Protein AF-A0A7S4WDA3-F1 (afdb_monomer)

pLDDT: mean 70.44, std 20.14, range [28.95, 97.75]

Secondary structure (DSSP, 8-state):
---------------PPP------------------------HHHHHHHSHHIIIIIHHHHHHHHHHHHHHHH------HHHHHS-TTSHHHHHHHHHHHHH-S--SPEEEEEEEEE-STTT--S-SHHHHHHHHHHHHHHHT-EEEETTEEEEHHHHB-----S-TT-TTTSPPPEE-GGGGBGGGGGGS-HHHHHHHIIIIIIIIIIHHHHHHHHHIIIIISTT-TTTTSS-TTTGGGTTTTHHHHHHHH-HHHHHHTT--GGG--STTHHHHHHHHHHSTTHHHHHHHHHHHHHHHHHHHHHHHHHHHHHHHHHHHT-TTSTTHHHHHHHHHHHHHHHHH--HHHHHHHHHHHHHHHHHHHHHHHHHHHHHHHHHHHHHHHHHHHTTT-GGGS--S---HHHHHHHHHHHHTSPP-TT--S------B-TTS-BSSSSSS-S---S----S-SHHHHS-TT-----------TTTTSTT--S----TT----TT-TTS-TT-------HHHHHHHHTT-EE------PPPP---SS-HHHHHHHHHHHHHHS-SS---TTTS-SSTT--EEHHHHHHHHHHHHHTSHHHH---BTTTBTT-------TTS----PPBP-TT--HHHHHHHHTSPEEEEETTEEEEEE-GGGTEEEEESPTTT-BTTB---EEEEEEEEEEE--HHHHHHHHTSTTSTT---TT--HHHHHHHHHHHHHHHHHHHTTTTT-TTS-SEEEEEE--SS---TTSHHHHHTTT-

Nearest PDB structures (foldseek):
  6rtx-assembly1_A  TM=8.604E-01  e=1.021E-03  Homo sapiens
  6rmg-assembly1_A  TM=7.338E-01  e=9.399E-03  Homo sapiens
  7k65-assembly1_A  TM=3.803E-01  e=6.609E-04  Mus musculus
  7v6y-assembly1_A  TM=3.375E-01  e=2.951E-03  Mus musculus
  7v6z-assembly1_A  TM=3.239E-01  e=3.757E-03  Mus musculus

Sequence (763 aa):
MATKDKDEAVDELDISPEEVQVEHAEKGVALRNVQEGEPSPGLFGFMASHPVPFLFIIPIILIVLTALGWSREDKIEDQVSNIWIPERSAFSMDKEYIRSVEGDETGPSTIVAMAVSREEEGGNLFTAESLDEIADRMMEVDQIAVTYKGNTFTMKDVCARSDAGQSGTTYEYPCVRLTPMDLFEETRWSFDESDRLTWYNDLIHPILARPRIARFGILKNFCTSGGANANDLPDILKSFKGSCDHDLLLRTNGTYALENGKPADYANPTSLLSDIGDFENNYPCKICVDNMYDGLMAKMTKGTVGMFQLLMFELNKIASDPAHANEQDAQMMLPQVQKAFAMVKQASVEEFWTYFVTRSLYAELGAVDYMNGYALLMASLLPACLAIFGGDASQCPPATVTLQEARDALLRHADHSFSAVNTGGSPFPLWLEDATGMFFGSEPVGGSGIDMNGFVHPLFGRLNSPLMSSRYFDLEKAGTAEWAPLYGAPNSTFNPFDLTQDPSWPLVQFDPIYVWFMASVTEVSASCNNGKVGGTITGNTELDQKTGAVAATRMSPEWCTQYNEPTGTDEIRTQTHFAKMWYDLLIDSEPFLGINQGEDDPYSFTTGQGCDYELTGSRYSYTGQSTDDILYSASRDLYYIDEGVSIGALDTSLLIGDVEPPNGEYNFDNPLKRVGAIQNLYFLNIPSKIVDRVKNCNRPGGPIEDLTEEDAKEILRQFKLKFEDDWSRDWDDEDSGNVQFVAFADGTFVSHSNSFRLLHSCY

Structure (mmCIF, N/CA/C/O backbone):
data_AF-A0A7S4WDA3-F1
#
_entry.id   AF-A0A7S4WDA3-F1
#
loop_
_atom_site.group_PDB
_atom_site.id
_atom_site.type_symbol
_atom_site.label_atom_id
_atom_site.label_alt_id
_atom_site.label_comp_id
_atom_site.label_asym_id
_atom_site.label_entity_id
_atom_site.label_seq_id
_atom_site.pdbx_PDB_ins_code
_atom_site.Cartn_x
_atom_site.Cartn_y
_atom_site.Cartn_z
_atom_site.occupancy
_atom_site.B_iso_or_equiv
_atom_site.auth_seq_id
_atom_site.auth_comp_id
_atom_site.auth_asym_id
_atom_site.auth_atom_id
_atom_site.pdbx_PDB_model_num
ATOM 1 N N . MET A 1 1 ? 18.732 -37.172 43.651 1.00 32.72 1 MET A N 1
ATOM 2 C CA . MET A 1 1 ? 20.002 -37.875 43.375 1.00 32.72 1 MET A CA 1
ATOM 3 C C . MET A 1 1 ? 20.474 -37.387 42.012 1.00 32.72 1 MET A C 1
ATOM 5 O O . MET A 1 1 ? 19.729 -37.565 41.063 1.00 32.72 1 MET A O 1
ATOM 9 N N . ALA A 1 2 ? 21.643 -36.738 41.982 1.00 31.16 2 ALA A N 1
ATOM 10 C CA . ALA A 1 2 ? 22.448 -36.327 40.818 1.00 31.16 2 ALA A CA 1
ATOM 11 C C . ALA A 1 2 ? 21.931 -35.203 39.883 1.00 31.16 2 ALA A C 1
ATOM 13 O O . ALA A 1 2 ? 21.333 -35.438 38.841 1.00 31.16 2 ALA A O 1
ATOM 14 N N . THR A 1 3 ? 22.268 -33.983 40.308 1.00 43.00 3 THR A N 1
ATOM 15 C CA . THR A 1 3 ? 22.820 -32.823 39.572 1.00 43.00 3 THR A CA 1
ATOM 16 C C . THR A 1 3 ? 23.406 -33.054 38.171 1.00 43.00 3 THR A C 1
ATOM 18 O O . THR A 1 3 ? 24.169 -34.007 37.983 1.00 43.00 3 THR A O 1
ATOM 21 N N . LYS A 1 4 ? 23.256 -32.060 37.278 1.00 35.22 4 LYS A N 1
ATOM 22 C CA . LYS A 1 4 ? 24.403 -31.547 36.510 1.00 35.22 4 LYS A CA 1
ATOM 23 C C . LYS A 1 4 ? 24.204 -30.112 36.007 1.00 35.22 4 LYS A C 1
ATOM 25 O O . LYS A 1 4 ? 23.226 -29.816 35.332 1.00 35.22 4 LYS A O 1
ATOM 30 N N . ASP A 1 5 ? 25.186 -29.297 36.366 1.00 40.19 5 ASP A N 1
ATOM 31 C CA . ASP A 1 5 ? 25.390 -27.882 36.078 1.00 40.19 5 ASP A CA 1
ATOM 32 C C . ASP A 1 5 ? 25.549 -27.567 34.587 1.00 40.19 5 ASP A C 1
ATOM 34 O O . ASP A 1 5 ? 26.131 -28.356 33.833 1.00 40.19 5 ASP A O 1
ATOM 38 N N . LYS A 1 6 ? 25.145 -26.349 34.216 1.00 37.31 6 LYS A N 1
ATOM 39 C CA . LYS A 1 6 ? 25.856 -25.522 33.240 1.00 37.31 6 LYS A CA 1
ATOM 40 C C . LYS A 1 6 ? 25.749 -24.057 33.661 1.00 37.31 6 LYS A C 1
ATOM 42 O O . LYS A 1 6 ? 24.695 -23.447 33.529 1.00 37.31 6 LYS A O 1
ATOM 47 N N . ASP A 1 7 ? 26.865 -23.556 34.174 1.00 32.19 7 ASP A N 1
ATOM 48 C CA . ASP A 1 7 ? 27.186 -22.139 34.273 1.00 32.19 7 ASP A CA 1
ATOM 49 C C . ASP A 1 7 ? 27.421 -21.584 32.860 1.00 32.19 7 ASP A C 1
ATOM 51 O O . ASP A 1 7 ? 28.257 -22.113 32.121 1.00 32.19 7 ASP A O 1
ATOM 55 N N . GLU A 1 8 ? 26.725 -20.510 32.497 1.00 37.84 8 GLU A N 1
ATOM 56 C CA . GLU A 1 8 ? 27.164 -19.586 31.452 1.00 37.84 8 GLU A CA 1
ATOM 57 C C . GLU A 1 8 ? 27.325 -18.201 32.078 1.00 37.84 8 GLU A C 1
ATOM 59 O O . GLU A 1 8 ? 26.428 -17.666 32.728 1.00 37.84 8 GLU A O 1
ATOM 64 N N . ALA A 1 9 ? 28.547 -17.693 31.941 1.00 33.88 9 ALA A N 1
ATOM 65 C CA . ALA A 1 9 ? 29.009 -16.420 32.449 1.00 33.88 9 ALA A CA 1
ATOM 66 C C . ALA A 1 9 ? 28.384 -15.273 31.649 1.00 33.88 9 ALA A C 1
ATOM 68 O O . ALA A 1 9 ? 28.491 -15.238 30.424 1.00 33.88 9 ALA A O 1
ATOM 69 N N . VAL A 1 10 ? 27.779 -14.323 32.358 1.00 35.88 10 VAL A N 1
ATOM 70 C CA . VAL A 1 10 ? 27.456 -12.998 31.831 1.00 35.88 10 VAL A CA 1
ATOM 71 C C . VAL A 1 10 ? 28.500 -12.044 32.399 1.00 35.88 10 VAL A C 1
ATOM 73 O O . VAL A 1 10 ? 28.583 -11.866 33.613 1.00 35.88 10 VAL A O 1
ATOM 76 N N . ASP A 1 11 ? 29.326 -11.488 31.515 1.00 32.34 11 ASP A N 1
ATOM 77 C CA . ASP A 1 11 ? 30.234 -10.386 31.819 1.00 32.34 11 ASP A CA 1
ATOM 78 C C . ASP A 1 11 ? 29.400 -9.145 32.181 1.00 32.34 11 ASP A C 1
ATOM 80 O O . ASP A 1 11 ? 28.730 -8.555 31.330 1.00 32.34 11 ASP A O 1
ATOM 84 N N . GLU A 1 12 ? 29.427 -8.752 33.455 1.00 36.97 12 GLU A N 1
ATOM 85 C CA . GLU A 1 12 ? 28.926 -7.456 33.909 1.00 36.97 12 GLU A CA 1
ATOM 86 C C . GLU A 1 12 ? 29.880 -6.348 33.437 1.00 36.97 12 GLU A C 1
ATOM 88 O O . GLU A 1 12 ? 31.054 -6.286 33.810 1.00 36.97 12 GLU A O 1
ATOM 93 N N . LEU A 1 13 ? 29.351 -5.462 32.593 1.00 35.28 13 LEU A N 1
ATOM 94 C CA . LEU A 1 13 ? 29.961 -4.191 32.220 1.00 35.28 13 LEU A CA 1
ATOM 95 C C . LEU A 1 13 ? 29.936 -3.248 33.432 1.00 35.28 13 LEU A C 1
ATOM 97 O O . LEU A 1 13 ? 28.912 -2.661 33.775 1.00 35.28 13 LEU A O 1
ATOM 101 N N . ASP A 1 14 ? 31.099 -3.123 34.063 1.00 31.98 14 ASP A N 1
ATOM 102 C CA . ASP A 1 14 ? 31.406 -2.221 35.170 1.00 31.98 14 ASP A CA 1
ATOM 103 C C . ASP A 1 14 ? 31.416 -0.759 34.667 1.00 31.98 14 ASP A C 1
ATOM 105 O O . ASP A 1 14 ? 32.405 -0.271 34.112 1.00 31.98 14 ASP A O 1
ATOM 109 N N . ILE A 1 15 ? 30.280 -0.063 34.790 1.00 38.44 15 ILE A N 1
ATOM 110 C CA . ILE A 1 15 ? 30.180 1.386 34.567 1.00 38.44 15 ILE A CA 1
ATOM 111 C C . ILE A 1 15 ? 30.291 2.071 35.929 1.00 38.44 15 ILE A C 1
ATOM 113 O O . ILE A 1 15 ? 29.391 1.997 36.766 1.00 38.44 15 ILE A O 1
ATOM 117 N N . SER A 1 16 ? 31.422 2.744 36.143 1.00 34.03 16 SER A N 1
ATOM 118 C CA . SER A 1 16 ? 31.729 3.485 37.365 1.00 34.03 16 SER A CA 1
ATOM 119 C C . SER A 1 16 ? 30.706 4.598 37.634 1.00 34.03 16 SER A C 1
ATOM 121 O O . SER A 1 16 ? 30.427 5.378 36.718 1.00 34.03 16 SER A O 1
ATOM 123 N N . PRO A 1 17 ? 30.218 4.775 38.872 1.00 43.59 17 PRO A N 1
ATOM 124 C CA . PRO A 1 17 ? 29.453 5.958 39.227 1.00 43.59 17 PRO A CA 1
ATOM 125 C C . PRO A 1 17 ? 30.388 7.165 39.371 1.00 43.59 17 PRO A C 1
ATOM 127 O O . PRO A 1 17 ? 31.323 7.171 40.173 1.00 43.59 17 PRO A O 1
ATOM 130 N N . GLU A 1 18 ? 30.115 8.188 38.567 1.00 38.69 18 GLU A N 1
ATOM 131 C CA . GLU A 1 18 ? 30.756 9.496 38.617 1.00 38.69 18 GLU A CA 1
ATOM 132 C C . GLU A 1 18 ? 30.422 10.179 39.957 1.00 38.69 18 GLU A C 1
ATOM 134 O O . GLU A 1 18 ? 29.264 10.374 40.334 1.00 38.69 18 GLU A O 1
ATOM 139 N N . GLU A 1 19 ? 31.472 10.476 40.717 1.00 37.44 19 GLU A N 1
ATOM 140 C CA . GLU A 1 19 ? 31.442 11.066 42.051 1.00 37.44 19 GLU A CA 1
ATOM 141 C C . GLU A 1 19 ? 30.952 12.525 41.970 1.00 37.44 19 GLU A C 1
ATOM 143 O O . GLU A 1 19 ? 31.700 13.441 41.623 1.00 37.44 19 GLU A O 1
ATOM 148 N N . VAL A 1 20 ? 29.683 12.773 42.308 1.00 38.84 20 VAL A N 1
ATOM 149 C CA . VAL A 1 20 ? 29.174 14.136 42.523 1.00 38.84 20 VAL A CA 1
ATOM 150 C C . VAL A 1 20 ? 29.761 14.666 43.833 1.00 38.84 20 VAL A C 1
ATOM 152 O O . VAL A 1 20 ? 29.281 14.367 44.927 1.00 38.84 20 VAL A O 1
ATOM 155 N N . GLN A 1 21 ? 30.827 15.459 43.720 1.00 35.44 21 GLN A N 1
ATOM 156 C CA . GLN A 1 21 ? 31.410 16.192 44.840 1.00 35.44 21 GLN A CA 1
ATOM 157 C C . GLN A 1 21 ? 30.433 17.265 45.341 1.00 35.44 21 GLN A C 1
ATOM 159 O O . GLN A 1 21 ? 30.233 18.302 44.711 1.00 35.44 21 GLN A O 1
ATOM 164 N N . VAL A 1 22 ? 29.841 17.025 46.512 1.00 39.25 22 VAL A N 1
ATOM 165 C CA . VAL A 1 22 ? 29.147 18.055 47.290 1.00 39.25 22 VAL A CA 1
ATOM 166 C C . VAL A 1 22 ? 30.203 18.890 48.014 1.00 39.25 22 VAL A C 1
ATOM 168 O O . VAL A 1 22 ? 30.820 18.457 48.987 1.00 39.25 22 VAL A O 1
ATOM 171 N N . GLU A 1 23 ? 30.427 20.098 47.507 1.00 37.81 23 GLU A N 1
ATOM 172 C CA . GLU A 1 23 ? 31.340 21.093 48.061 1.00 37.81 23 GLU A CA 1
ATOM 173 C C . GLU A 1 23 ? 30.788 21.630 49.401 1.00 37.81 23 GLU A C 1
ATOM 175 O O . GLU A 1 23 ? 29.943 22.526 49.459 1.00 37.81 23 GLU A O 1
ATOM 180 N N . HIS A 1 24 ? 31.252 21.062 50.518 1.00 36.84 24 HIS A N 1
ATOM 181 C CA . HIS A 1 24 ? 31.022 21.618 51.851 1.00 36.84 24 HIS A CA 1
ATOM 182 C C . HIS A 1 24 ? 31.898 22.863 52.055 1.00 36.84 24 HIS A C 1
ATOM 184 O O . HIS A 1 24 ? 33.067 22.781 52.426 1.00 36.84 24 HIS A O 1
ATOM 190 N N . ALA A 1 25 ? 31.314 24.043 51.851 1.00 40.56 25 ALA A N 1
ATOM 191 C CA . ALA A 1 25 ? 31.925 25.310 52.235 1.00 40.56 25 ALA A CA 1
ATOM 192 C C . ALA A 1 25 ? 31.900 25.493 53.768 1.00 40.56 25 ALA A C 1
ATOM 194 O O . ALA A 1 25 ? 30.986 26.101 54.331 1.00 40.56 25 ALA A O 1
ATOM 195 N N . GLU A 1 26 ? 32.937 25.006 54.454 1.00 40.88 26 GLU A N 1
ATOM 196 C CA . GLU A 1 26 ? 33.281 25.420 55.819 1.00 40.88 26 GLU A CA 1
ATOM 197 C C . GLU A 1 26 ? 33.726 26.893 55.822 1.00 40.88 26 GLU A C 1
ATOM 199 O O . GLU A 1 26 ? 34.894 27.232 55.625 1.00 40.88 26 GLU A O 1
ATOM 204 N N . LYS A 1 27 ? 32.794 27.816 56.084 1.00 43.84 27 LYS A N 1
ATOM 205 C CA . LYS A 1 27 ? 33.151 29.165 56.543 1.00 43.84 27 LYS A CA 1
ATOM 206 C C . LYS A 1 27 ? 33.289 29.156 58.059 1.00 43.84 27 LYS A C 1
ATOM 208 O O . LYS A 1 27 ? 32.310 29.278 58.790 1.00 43.84 27 LYS A O 1
ATOM 213 N N . GLY A 1 28 ? 34.538 29.062 58.512 1.00 42.72 28 GLY A N 1
ATOM 214 C CA . GLY A 1 28 ? 34.932 29.328 59.890 1.00 42.72 28 GLY A CA 1
ATOM 215 C C . GLY A 1 28 ? 34.528 30.740 60.313 1.00 42.72 28 GLY A C 1
ATOM 216 O O . GLY A 1 28 ? 35.120 31.732 59.885 1.00 42.72 28 GLY A O 1
ATOM 217 N N . VAL A 1 29 ? 33.516 30.832 61.174 1.00 43.00 29 VAL A N 1
ATOM 218 C CA . VAL A 1 29 ? 33.166 32.063 61.883 1.00 43.00 29 VAL A CA 1
ATOM 219 C C . VAL A 1 29 ? 33.873 32.040 63.231 1.00 43.00 29 VAL A C 1
ATOM 221 O O . VAL A 1 29 ? 33.619 31.197 64.088 1.00 43.00 29 VAL A O 1
ATOM 224 N N . ALA A 1 30 ? 34.797 32.983 63.386 1.00 43.16 30 ALA A N 1
ATOM 225 C CA . ALA A 1 30 ? 35.557 33.223 64.597 1.00 43.16 30 ALA A CA 1
ATOM 226 C C . ALA A 1 30 ? 34.636 33.463 65.806 1.00 43.16 30 ALA A C 1
ATOM 228 O O . ALA A 1 30 ? 33.824 34.392 65.812 1.00 43.16 30 ALA A O 1
ATOM 229 N N . LEU A 1 31 ? 34.830 32.666 66.858 1.00 39.56 31 LEU A N 1
ATOM 230 C CA . LEU A 1 31 ? 34.302 32.916 68.196 1.00 39.56 31 LEU A CA 1
ATOM 231 C C . LEU A 1 31 ? 34.910 34.218 68.742 1.00 39.56 31 LEU A C 1
ATOM 233 O O . LEU A 1 31 ? 35.989 34.232 69.335 1.00 39.56 31 LEU A O 1
ATOM 237 N N . ARG A 1 32 ? 34.215 35.341 68.530 1.00 42.62 32 ARG A N 1
ATOM 238 C CA . ARG A 1 32 ? 34.381 36.533 69.365 1.00 42.62 32 ARG A CA 1
ATOM 239 C C . ARG A 1 32 ? 33.692 36.259 70.695 1.00 42.62 32 ARG A C 1
ATOM 241 O O . ARG A 1 32 ? 32.484 36.056 70.729 1.00 42.62 32 ARG A O 1
ATOM 248 N N . ASN A 1 33 ? 34.471 36.308 71.772 1.00 47.91 33 ASN A N 1
ATOM 249 C CA . ASN A 1 33 ? 33.977 36.442 73.138 1.00 47.91 33 ASN A CA 1
ATOM 250 C C . ASN A 1 33 ? 33.079 37.684 73.225 1.00 47.91 33 ASN A C 1
ATOM 252 O O . ASN A 1 33 ? 33.570 38.808 73.340 1.00 47.91 33 ASN A O 1
ATOM 256 N N . VAL A 1 34 ? 31.769 37.475 73.124 1.00 47.09 34 VAL A N 1
ATOM 257 C CA . VAL A 1 34 ? 30.763 38.474 73.466 1.00 47.09 34 VAL A CA 1
ATOM 258 C C . VAL A 1 34 ? 30.539 38.351 74.965 1.00 47.09 34 VAL A C 1
ATOM 260 O O . VAL A 1 34 ? 30.173 37.294 75.469 1.00 47.09 34 VAL A O 1
ATOM 263 N N . GLN A 1 35 ? 30.858 39.439 75.658 1.00 44.75 35 GLN A N 1
ATOM 264 C CA . GLN A 1 35 ? 30.605 39.646 77.076 1.00 44.75 35 GLN A CA 1
ATOM 265 C C . GLN A 1 35 ? 29.159 39.286 77.429 1.00 44.75 35 GLN A C 1
ATOM 267 O O . GLN A 1 35 ? 28.245 39.580 76.660 1.00 44.75 35 GLN A O 1
ATOM 272 N N . GLU A 1 36 ? 28.984 38.687 78.607 1.00 47.25 36 GLU A N 1
ATOM 273 C CA . GLU A 1 36 ? 27.706 38.441 79.276 1.00 47.25 36 GLU A CA 1
ATOM 274 C C . GLU A 1 36 ? 26.896 39.746 79.376 1.00 47.25 36 GLU A C 1
ATOM 276 O O . GLU A 1 36 ? 27.021 40.521 80.323 1.00 47.25 36 GLU A O 1
ATOM 281 N N . GLY A 1 37 ? 26.089 40.015 78.352 1.00 49.56 37 GLY A N 1
ATOM 282 C CA . GLY A 1 37 ? 24.933 40.889 78.448 1.00 49.56 37 GLY A CA 1
ATOM 283 C C . GLY A 1 37 ? 23.791 40.072 79.033 1.00 49.56 37 GLY A C 1
ATOM 284 O O . GLY A 1 37 ? 23.550 38.950 78.588 1.00 49.56 37 GLY A O 1
ATOM 285 N N . GLU A 1 38 ? 23.130 40.616 80.052 1.00 54.66 38 GLU A N 1
ATOM 286 C CA . GLU A 1 38 ? 21.957 40.023 80.696 1.00 54.66 38 GLU A CA 1
ATOM 287 C C . GLU A 1 38 ? 20.989 39.444 79.650 1.00 54.66 38 GLU A C 1
ATOM 289 O O . GLU A 1 38 ? 20.773 40.081 78.612 1.00 54.66 38 GLU A O 1
ATOM 294 N N . PRO A 1 39 ? 20.416 38.246 79.881 1.00 56.81 39 PRO A N 1
ATOM 295 C CA . PRO A 1 39 ? 19.543 37.605 78.914 1.00 56.81 39 PRO A CA 1
ATOM 296 C C . PRO A 1 39 ? 18.363 38.534 78.645 1.00 56.81 39 PRO A C 1
ATOM 298 O O . PRO A 1 39 ? 17.448 38.647 79.463 1.00 56.81 39 PRO A O 1
ATOM 301 N N . SER A 1 40 ? 18.366 39.194 77.480 1.00 57.47 40 SER A N 1
ATOM 302 C CA . SER A 1 40 ? 17.143 39.770 76.936 1.00 57.47 40 SER A CA 1
ATOM 303 C C . SER A 1 40 ? 16.112 38.649 76.997 1.00 57.47 40 SER A C 1
ATOM 305 O O . SER A 1 40 ? 16.456 37.548 76.546 1.00 57.47 40 SER A O 1
ATOM 307 N N . PRO A 1 41 ? 14.918 38.852 77.580 1.00 58.41 41 PRO A N 1
ATOM 308 C CA . PRO A 1 41 ? 13.905 37.813 77.620 1.00 58.41 41 PRO A CA 1
ATOM 309 C C . PRO A 1 41 ? 13.711 37.357 76.181 1.00 58.41 41 PRO A C 1
ATOM 311 O O . PRO A 1 41 ? 13.216 38.114 75.348 1.00 58.41 41 PRO A O 1
ATOM 314 N N . GLY A 1 42 ? 14.229 36.165 75.871 1.00 68.56 42 GLY A N 1
ATOM 315 C CA . GLY A 1 42 ? 14.225 35.651 74.513 1.00 68.56 42 GLY A CA 1
ATOM 316 C C . GLY A 1 42 ? 12.790 35.594 74.015 1.00 68.56 42 GLY A C 1
ATOM 317 O O . GLY A 1 42 ? 11.848 35.716 74.798 1.00 68.56 42 GLY A O 1
ATOM 318 N N . LEU A 1 43 ? 12.602 35.367 72.721 1.00 75.56 43 LEU A N 1
ATOM 319 C CA . LEU A 1 43 ? 11.279 35.198 72.119 1.00 75.56 43 LEU A CA 1
ATOM 320 C C . LEU A 1 43 ? 10.330 34.349 72.998 1.00 75.56 43 LEU A C 1
ATOM 322 O O . LEU A 1 43 ? 9.182 34.722 73.205 1.00 75.56 43 LEU A O 1
ATOM 326 N N . PHE A 1 44 ? 10.853 33.294 73.630 1.00 75.31 44 PHE A N 1
ATOM 327 C CA . PHE A 1 44 ? 10.142 32.451 74.595 1.00 75.31 44 PHE A CA 1
ATOM 328 C C . PHE A 1 44 ? 9.696 33.156 75.889 1.00 75.31 44 PHE A C 1
ATOM 330 O O . P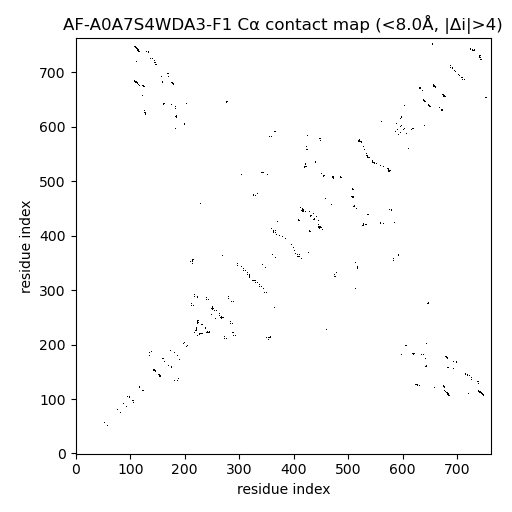HE A 1 44 ? 8.601 32.893 76.374 1.00 75.31 44 PHE A O 1
ATOM 337 N N . GLY A 1 45 ? 10.493 34.070 76.448 1.00 77.19 45 GLY A N 1
ATOM 338 C CA . GLY A 1 45 ? 10.100 34.906 77.587 1.00 77.19 45 GLY A CA 1
ATOM 339 C C . GLY A 1 45 ? 9.022 35.932 77.221 1.00 77.19 45 GLY A C 1
ATOM 340 O O . GLY A 1 45 ? 8.105 36.183 78.006 1.00 77.19 45 GLY A O 1
ATOM 341 N N . PHE A 1 46 ? 9.069 36.477 76.002 1.00 79.62 46 PHE A N 1
ATOM 342 C CA . PHE A 1 46 ? 8.003 37.336 75.477 1.00 79.62 46 PHE A CA 1
ATOM 343 C C . PHE A 1 46 ? 6.708 36.543 75.218 1.00 79.62 46 PHE A C 1
ATOM 345 O O . PHE A 1 46 ? 5.630 36.978 75.616 1.00 79.62 46 PHE A O 1
ATOM 352 N N . MET A 1 47 ? 6.820 35.333 74.661 1.00 81.19 47 MET A N 1
ATOM 353 C CA . MET A 1 47 ? 5.701 34.398 74.485 1.00 81.19 47 MET A CA 1
ATOM 354 C C . MET A 1 47 ? 5.073 33.987 75.822 1.00 81.19 47 MET A C 1
ATOM 356 O O . MET A 1 47 ? 3.852 33.973 75.947 1.00 81.19 47 MET A O 1
ATOM 360 N N . ALA A 1 48 ? 5.894 33.700 76.837 1.00 80.44 48 ALA A N 1
ATOM 361 C CA . ALA A 1 48 ? 5.420 33.318 78.166 1.00 80.44 48 ALA A CA 1
ATOM 362 C C . ALA A 1 48 ? 4.726 34.475 78.904 1.00 80.44 48 ALA A C 1
ATOM 364 O O . ALA A 1 48 ? 3.763 34.251 79.633 1.00 80.44 48 ALA A O 1
ATOM 365 N N . SER A 1 49 ? 5.195 35.712 78.710 1.00 85.00 49 SER A N 1
ATOM 366 C CA . SER A 1 49 ? 4.600 36.905 79.335 1.00 85.00 49 SER A CA 1
ATOM 367 C C . SER A 1 49 ? 3.363 37.431 78.602 1.00 85.00 49 SER A C 1
ATOM 369 O O . SER A 1 49 ? 2.519 38.070 79.224 1.00 85.00 49 SER A O 1
ATOM 371 N N . HIS A 1 50 ? 3.219 37.135 77.309 1.00 87.12 50 HIS A N 1
ATOM 372 C CA . HIS A 1 50 ? 2.085 37.554 76.485 1.00 87.12 50 HIS A CA 1
ATOM 373 C C . HIS A 1 50 ? 1.502 36.351 75.736 1.00 87.12 50 HIS A C 1
ATOM 375 O O . HIS A 1 50 ? 1.591 36.293 74.514 1.00 87.12 50 HIS A O 1
ATOM 381 N N . PRO A 1 51 ? 0.885 35.378 76.426 1.00 85.50 51 PRO A N 1
ATOM 382 C CA . PRO A 1 51 ? 0.500 34.111 75.805 1.00 85.50 51 PRO A CA 1
ATOM 383 C C . PRO A 1 51 ? -0.635 34.257 74.782 1.00 85.50 51 PRO A C 1
ATOM 385 O O . PRO A 1 51 ? -0.734 33.455 73.863 1.00 85.50 51 PRO A O 1
ATOM 388 N N . VAL A 1 52 ? -1.482 35.287 74.897 1.00 86.19 52 VAL A N 1
ATOM 389 C CA . VAL A 1 52 ? -2.703 35.436 74.081 1.00 86.19 52 VAL A CA 1
ATOM 390 C C . VAL A 1 52 ? -2.422 35.581 72.570 1.00 86.19 52 VAL A C 1
ATOM 392 O O . VAL A 1 52 ? -3.009 34.818 71.800 1.00 86.19 52 VAL A O 1
ATOM 395 N N . PRO A 1 53 ? -1.521 36.472 72.101 1.00 85.62 53 PRO A N 1
ATOM 396 C CA . PRO A 1 53 ? -1.143 36.529 70.687 1.00 85.62 53 PRO A CA 1
ATOM 397 C C . PRO A 1 53 ? -0.594 35.213 70.128 1.00 85.62 53 PRO A C 1
ATOM 399 O O . PRO A 1 53 ? -0.876 34.872 68.983 1.00 85.62 53 PRO A O 1
ATOM 402 N N . PHE A 1 54 ? 0.155 34.457 70.929 1.00 86.69 54 PHE A N 1
ATOM 403 C CA . PHE A 1 54 ? 0.815 33.233 70.472 1.00 86.69 54 PHE A CA 1
ATOM 404 C C . PHE A 1 54 ? -0.076 31.988 70.570 1.00 86.69 54 PHE A C 1
ATOM 406 O O . PHE A 1 54 ? 0.071 31.088 69.753 1.00 86.69 54 PHE A O 1
ATOM 413 N N . LEU A 1 55 ? -1.024 31.946 71.513 1.00 89.19 55 LEU A N 1
ATOM 414 C CA . LEU A 1 55 ? -1.992 30.850 71.653 1.00 89.19 55 LEU A CA 1
ATOM 415 C C . LEU A 1 55 ? -3.198 30.985 70.728 1.00 89.19 55 LEU A C 1
ATOM 417 O O . LEU A 1 55 ? -3.756 29.971 70.324 1.00 89.19 55 LEU A O 1
ATOM 421 N N . PHE A 1 56 ? -3.625 32.210 70.416 1.00 89.81 56 PHE A N 1
ATOM 422 C CA . PHE A 1 56 ? -4.865 32.423 69.668 1.00 89.81 56 PHE A CA 1
ATOM 423 C C . PHE A 1 56 ? -4.630 33.136 68.341 1.00 89.81 56 PHE A C 1
ATOM 425 O O . PHE A 1 56 ? -5.044 32.634 67.303 1.00 89.81 56 PHE A O 1
ATOM 432 N N . ILE A 1 57 ? -3.934 34.275 68.337 1.00 88.56 57 ILE A N 1
ATOM 433 C CA . ILE A 1 57 ? -3.836 35.112 67.130 1.00 88.56 57 ILE A CA 1
ATOM 434 C C . ILE A 1 57 ? -2.966 34.443 66.061 1.00 88.56 57 ILE A C 1
ATOM 436 O O . ILE A 1 57 ? -3.386 34.339 64.913 1.00 88.56 57 ILE A O 1
ATOM 440 N N . ILE A 1 58 ? -1.783 33.949 66.427 1.00 90.19 58 ILE A N 1
ATOM 441 C CA . ILE A 1 58 ? -0.868 33.302 65.479 1.00 90.19 58 ILE A CA 1
ATOM 442 C C . ILE A 1 58 ? -1.464 32.011 64.895 1.00 90.19 58 ILE A C 1
ATOM 444 O O . ILE A 1 58 ? -1.461 31.891 63.671 1.00 90.19 58 ILE A O 1
ATOM 448 N N . PRO A 1 59 ? -2.045 31.085 65.683 1.00 93.06 59 PRO A N 1
ATOM 449 C CA . PRO A 1 59 ? -2.719 29.913 65.126 1.00 93.06 59 PRO A CA 1
ATOM 450 C C . PRO A 1 59 ? -3.897 30.268 64.217 1.00 93.06 59 PRO A C 1
ATOM 452 O O . PRO A 1 59 ? -4.036 29.663 63.162 1.00 93.06 59 PRO A O 1
ATOM 455 N N . ILE A 1 60 ? -4.706 31.279 64.563 1.00 93.31 60 ILE A N 1
ATOM 456 C CA . ILE A 1 60 ? -5.807 31.739 63.700 1.00 93.31 60 ILE A CA 1
ATOM 457 C C . ILE A 1 60 ? -5.269 32.292 62.376 1.00 93.31 60 ILE A C 1
ATOM 459 O O . ILE A 1 60 ? -5.796 31.954 61.320 1.00 93.31 60 ILE A O 1
ATOM 463 N N . ILE A 1 61 ? -4.204 33.099 62.411 1.00 92.06 61 ILE A N 1
ATOM 464 C CA . ILE A 1 61 ? -3.562 33.618 61.197 1.00 92.06 61 ILE A CA 1
ATOM 465 C C . ILE A 1 61 ? -3.006 32.465 60.354 1.00 92.06 61 ILE A C 1
ATOM 467 O O . ILE A 1 61 ? -3.223 32.452 59.149 1.00 92.06 61 ILE A O 1
ATOM 471 N N . LEU A 1 62 ? -2.347 31.476 60.964 1.00 92.38 62 LEU A N 1
ATOM 472 C CA . LEU A 1 62 ? -1.830 30.302 60.253 1.00 92.38 62 LEU A CA 1
ATOM 473 C C . LEU A 1 62 ? -2.951 29.457 59.635 1.00 92.38 62 LEU A C 1
ATOM 475 O O . LEU A 1 62 ? -2.820 29.044 58.487 1.00 92.38 62 LEU A O 1
ATOM 479 N N . ILE A 1 63 ? -4.065 29.244 60.342 1.00 92.88 63 ILE A N 1
ATOM 480 C CA . ILE A 1 63 ? -5.240 28.535 59.812 1.00 92.88 63 ILE A CA 1
ATOM 481 C C . ILE A 1 63 ? -5.828 29.295 58.623 1.00 92.88 63 ILE A C 1
ATOM 483 O O . ILE A 1 63 ? -6.093 28.688 57.593 1.00 92.88 63 ILE A O 1
ATOM 487 N N . VAL A 1 64 ? -5.995 30.616 58.734 1.00 90.75 64 VAL A N 1
ATOM 488 C CA . VAL A 1 64 ? -6.519 31.449 57.641 1.00 90.75 64 VAL A CA 1
ATOM 489 C C . VAL A 1 64 ? -5.568 31.437 56.445 1.00 90.75 64 VAL A C 1
ATOM 491 O O . VAL A 1 64 ? -6.027 31.280 55.322 1.00 90.75 64 VAL A O 1
ATOM 494 N N . LEU A 1 65 ? -4.254 31.539 56.660 1.00 89.25 65 LEU A N 1
ATOM 495 C CA . LEU A 1 65 ? -3.266 31.440 55.582 1.00 89.25 65 LEU A CA 1
ATOM 496 C C . LEU A 1 65 ? -3.265 30.053 54.924 1.00 89.25 65 LEU A C 1
ATOM 498 O O . LEU A 1 65 ? -3.169 29.972 53.705 1.00 89.25 65 LEU A O 1
ATOM 502 N N . THR A 1 66 ? -3.434 28.979 55.701 1.00 87.44 66 THR A N 1
ATOM 503 C CA . THR A 1 66 ? -3.516 27.603 55.178 1.00 87.44 66 THR A CA 1
ATOM 504 C C . THR A 1 66 ? -4.808 27.390 54.384 1.00 87.44 66 THR A C 1
ATOM 506 O O . THR A 1 66 ? -4.768 26.880 53.270 1.00 87.44 66 THR A O 1
ATOM 509 N N . ALA A 1 67 ? -5.949 27.853 54.904 1.00 85.50 67 ALA A N 1
ATOM 510 C CA . ALA A 1 67 ? -7.250 27.744 54.243 1.00 85.50 67 ALA A CA 1
ATOM 511 C C . ALA A 1 67 ? -7.336 28.599 52.967 1.00 85.50 67 ALA A C 1
ATOM 513 O O . ALA A 1 67 ? -7.904 28.171 51.966 1.00 85.50 67 ALA A O 1
ATOM 514 N N . LEU A 1 68 ? -6.745 29.799 52.977 1.00 84.94 68 LEU A N 1
ATOM 515 C CA . LEU A 1 68 ? -6.614 30.618 51.770 1.00 84.94 68 LEU A CA 1
ATOM 516 C C . LEU A 1 68 ? -5.628 29.998 50.768 1.00 84.94 68 LEU A C 1
ATOM 518 O O . LEU A 1 68 ? -5.826 30.163 49.566 1.00 84.94 68 LEU A O 1
ATOM 522 N N . GLY A 1 69 ? -4.614 29.268 51.247 1.00 78.88 69 GLY A N 1
ATOM 523 C CA . GLY A 1 69 ? -3.700 28.475 50.422 1.00 78.88 69 GLY A CA 1
ATOM 524 C C . GLY A 1 69 ? -4.411 27.364 49.645 1.00 78.88 69 GLY A C 1
ATOM 525 O O . GLY A 1 69 ? -4.224 27.280 48.437 1.00 78.88 69 GLY A O 1
ATOM 526 N N . TRP A 1 70 ? -5.295 26.599 50.298 1.00 69.25 70 TRP A N 1
ATOM 527 C CA . TRP A 1 70 ? -6.148 25.595 49.633 1.00 69.25 70 TRP A CA 1
ATOM 528 C C . TRP A 1 70 ? -7.041 26.193 48.537 1.00 69.25 70 TRP A C 1
ATOM 530 O O . TRP A 1 70 ? -7.246 25.599 47.489 1.00 69.25 70 TRP A O 1
ATOM 540 N N . SER A 1 71 ? -7.531 27.423 48.714 1.00 65.38 71 SER A N 1
ATOM 541 C CA . SER A 1 71 ? -8.503 27.999 47.772 1.00 65.38 71 SER A CA 1
ATOM 542 C C . SER A 1 71 ? -7.957 28.413 46.397 1.00 65.38 71 SER A C 1
ATOM 544 O O . SER A 1 71 ? -8.751 28.845 45.561 1.00 65.38 71 SER A O 1
ATOM 546 N N . ARG A 1 72 ? -6.638 28.366 46.153 1.00 57.44 72 ARG A N 1
ATOM 547 C CA . ARG A 1 72 ? -6.055 28.951 44.930 1.00 57.44 72 ARG A CA 1
ATOM 548 C C . ARG A 1 72 ? -5.618 27.957 43.860 1.00 57.44 72 ARG A C 1
ATOM 550 O O . ARG A 1 72 ? -5.651 28.355 42.700 1.00 57.44 72 ARG A O 1
ATOM 557 N N . GLU A 1 73 ? -5.250 26.720 44.198 1.00 61.28 73 GLU A N 1
ATOM 558 C CA . GLU A 1 73 ? -4.668 25.781 43.218 1.00 61.28 73 GLU A CA 1
ATOM 559 C C . GLU A 1 73 ? -4.967 24.296 43.494 1.00 61.28 73 GLU A C 1
ATOM 561 O O . GLU A 1 73 ? -4.238 23.436 43.005 1.00 61.28 73 GLU A O 1
ATOM 566 N N . ASP A 1 74 ? -6.032 23.961 44.233 1.00 62.56 74 ASP A N 1
ATOM 567 C CA . ASP A 1 74 ? -6.463 22.561 44.363 1.00 62.56 74 ASP A CA 1
ATOM 568 C C . ASP A 1 74 ? -6.993 22.063 43.004 1.00 62.56 74 ASP A C 1
ATOM 570 O O . ASP A 1 74 ? -8.180 22.159 42.684 1.00 62.56 74 ASP A O 1
ATOM 574 N N . LYS A 1 75 ? -6.077 21.572 42.167 1.00 71.94 75 LYS A N 1
ATOM 575 C CA . LYS A 1 75 ? -6.390 20.836 40.948 1.00 71.94 75 LYS A CA 1
ATOM 576 C C . LYS A 1 75 ? -6.737 19.414 41.357 1.00 71.94 75 LYS A C 1
ATOM 578 O O . LYS A 1 75 ? -5.882 18.673 41.837 1.00 71.94 75 LYS A O 1
ATOM 583 N N . ILE A 1 76 ? -8.004 19.053 41.191 1.00 78.69 76 ILE A N 1
ATOM 584 C CA . ILE A 1 76 ? -8.394 17.648 41.205 1.00 78.69 76 ILE A CA 1
ATOM 585 C C . ILE A 1 76 ? -7.841 17.068 39.909 1.00 78.69 76 ILE A C 1
ATOM 587 O O . ILE A 1 76 ? -8.254 17.491 38.834 1.00 78.69 76 ILE A O 1
ATOM 591 N N . GLU A 1 77 ? -6.868 16.170 40.027 1.00 80.12 77 GLU A N 1
ATOM 592 C CA . GLU A 1 77 ? -6.404 15.382 38.891 1.00 80.12 77 GLU A CA 1
ATOM 593 C C . GLU A 1 77 ? -7.550 14.464 38.466 1.00 80.12 77 GLU A C 1
ATOM 595 O O . GLU A 1 77 ? -7.986 13.604 39.234 1.00 80.12 77 GLU A O 1
ATOM 600 N N . ASP A 1 78 ? -8.082 14.715 37.278 1.00 77.00 78 ASP A N 1
ATOM 601 C CA . ASP A 1 78 ? -9.187 13.984 36.672 1.00 77.00 78 ASP A CA 1
ATOM 602 C C . ASP A 1 78 ? -8.702 13.016 35.586 1.00 77.00 78 ASP A C 1
ATOM 604 O O . ASP A 1 78 ? -9.448 12.124 35.176 1.00 77.00 78 ASP A O 1
ATOM 608 N N . GLN A 1 79 ? -7.435 13.113 35.167 1.00 67.50 79 GLN A N 1
ATOM 609 C CA . GLN A 1 79 ? -6.862 12.194 34.200 1.00 67.50 79 GLN A CA 1
ATOM 610 C C . GLN A 1 79 ? -6.441 10.898 34.886 1.00 67.50 79 GLN A C 1
ATOM 612 O O . GLN A 1 79 ? -5.416 10.820 35.565 1.00 67.50 79 GLN A O 1
ATOM 617 N N . VAL A 1 80 ? -7.196 9.833 34.609 1.00 72.44 80 VAL A N 1
ATOM 618 C CA . VAL A 1 80 ? -6.908 8.456 35.039 1.00 72.44 80 VAL A CA 1
ATOM 619 C C . VAL A 1 80 ? -5.439 8.098 34.782 1.00 72.44 80 VAL A C 1
ATOM 621 O O . VAL A 1 80 ? -4.757 7.600 35.673 1.00 72.44 80 VAL A O 1
ATOM 624 N N . SER A 1 81 ? -4.894 8.431 33.609 1.00 69.06 81 SER A N 1
ATOM 625 C CA . SER A 1 81 ? -3.494 8.123 33.294 1.00 69.06 81 SER A CA 1
ATOM 626 C C . SER A 1 81 ? -2.491 8.772 34.266 1.00 69.06 81 SER A C 1
ATOM 628 O O . SER A 1 81 ? -1.543 8.108 34.674 1.00 69.06 81 SER A O 1
ATOM 630 N N . ASN A 1 82 ? -2.719 10.007 34.722 1.00 76.50 82 ASN A N 1
ATOM 631 C CA . ASN A 1 82 ? -1.844 10.673 35.696 1.00 76.50 82 ASN A CA 1
ATOM 632 C C . ASN A 1 82 ? -2.042 10.131 37.123 1.00 76.50 82 ASN A C 1
ATOM 634 O O . ASN A 1 82 ? -1.126 10.193 37.938 1.00 76.50 82 ASN A O 1
ATOM 638 N N . ILE A 1 83 ? -3.217 9.567 37.425 1.00 83.44 83 ILE A N 1
ATOM 639 C CA . ILE A 1 83 ? -3.504 8.922 38.716 1.00 83.44 83 ILE A CA 1
ATOM 640 C C . ILE A 1 83 ? -2.821 7.547 38.812 1.00 83.44 83 ILE A C 1
ATOM 642 O O . ILE A 1 83 ? -2.292 7.191 39.866 1.00 83.44 83 ILE A O 1
ATOM 646 N N . TRP A 1 84 ? -2.853 6.756 37.735 1.00 80.88 84 TRP A N 1
ATOM 647 C CA . TRP A 1 84 ? -2.452 5.343 37.758 1.00 80.88 84 TRP A CA 1
ATOM 648 C C . TRP A 1 84 ? -1.020 5.077 37.284 1.00 80.88 84 TRP A C 1
ATOM 650 O O . TRP A 1 84 ? -0.452 4.045 37.645 1.00 80.88 84 TRP A O 1
ATOM 660 N N . ILE A 1 85 ? -0.417 5.974 36.498 1.00 76.31 85 ILE A N 1
ATOM 661 C CA . ILE A 1 85 ? 0.961 5.818 36.016 1.00 76.31 85 ILE A CA 1
ATOM 662 C C . ILE A 1 85 ? 1.916 6.483 37.014 1.00 76.31 85 ILE A C 1
ATOM 664 O O . ILE A 1 85 ? 1.842 7.693 37.218 1.00 76.31 85 ILE A O 1
ATOM 668 N N . PRO A 1 86 ? 2.870 5.747 37.612 1.00 85.19 86 PRO A N 1
ATOM 669 C CA . PRO A 1 86 ? 3.880 6.363 38.463 1.00 85.19 86 PRO A CA 1
ATOM 670 C C . PRO A 1 86 ? 4.749 7.339 37.656 1.00 85.19 86 PRO A C 1
ATOM 672 O O . PRO A 1 86 ? 5.331 6.929 36.650 1.00 85.19 86 PRO A O 1
ATOM 675 N N . GLU A 1 87 ? 4.918 8.576 38.144 1.00 85.56 87 GLU A N 1
ATOM 676 C CA . GLU A 1 87 ? 5.665 9.669 37.476 1.00 85.56 87 GLU A CA 1
ATOM 677 C C . GLU A 1 87 ? 7.086 9.285 37.021 1.00 85.56 87 GLU A C 1
ATOM 679 O O . GLU A 1 87 ? 7.630 9.860 36.087 1.00 85.56 87 GLU A O 1
ATOM 684 N N . ARG A 1 88 ? 7.714 8.302 37.680 1.00 85.94 88 ARG A N 1
ATOM 685 C CA . ARG A 1 88 ? 9.087 7.843 37.389 1.00 85.94 88 ARG A CA 1
ATOM 686 C C . ARG A 1 88 ? 9.162 6.444 36.780 1.00 85.94 88 ARG A C 1
ATOM 688 O O . ARG A 1 88 ? 10.212 5.807 36.824 1.00 85.94 88 ARG A O 1
ATOM 695 N N . SER A 1 89 ? 8.046 5.917 36.289 1.00 76.50 89 SER A N 1
ATOM 696 C CA . SER A 1 89 ? 8.050 4.648 35.559 1.00 76.50 89 SER A CA 1
ATOM 697 C C . SER A 1 89 ? 8.690 4.820 34.177 1.00 76.50 89 SER A C 1
ATOM 699 O O . SER A 1 89 ? 8.665 5.914 33.617 1.00 76.50 89 SER A O 1
ATOM 701 N N . ALA A 1 90 ? 9.230 3.735 33.610 1.00 70.50 90 ALA A N 1
ATOM 702 C CA . ALA A 1 90 ? 9.709 3.727 32.223 1.00 70.50 90 ALA A CA 1
ATOM 703 C C . ALA A 1 90 ? 8.623 4.229 31.257 1.00 70.50 90 ALA A C 1
ATOM 705 O O . ALA A 1 90 ? 8.887 5.102 30.443 1.00 70.50 90 ALA A O 1
ATOM 706 N N . PHE A 1 91 ? 7.375 3.802 31.472 1.00 68.62 91 PHE A N 1
ATOM 707 C CA . PHE A 1 91 ? 6.223 4.264 30.701 1.00 68.62 91 PHE A CA 1
ATOM 708 C C . PHE A 1 91 ? 5.965 5.777 30.824 1.00 68.62 91 PHE A C 1
ATOM 710 O O . PHE A 1 91 ? 5.624 6.422 29.839 1.00 68.62 91 PHE A O 1
ATOM 717 N N . SER A 1 92 ? 6.144 6.367 32.012 1.00 74.94 92 SER A N 1
ATOM 718 C CA . SER A 1 92 ? 6.029 7.824 32.190 1.00 74.94 92 SER A CA 1
ATOM 719 C C . SER A 1 92 ? 7.127 8.576 31.436 1.00 74.94 92 SER A C 1
ATOM 721 O O . SER A 1 92 ? 6.840 9.591 30.810 1.00 74.94 92 SER A O 1
ATOM 723 N N . MET A 1 93 ? 8.361 8.056 31.434 1.00 75.12 93 MET A N 1
ATOM 724 C CA . MET A 1 93 ? 9.468 8.636 30.662 1.00 75.12 93 MET A CA 1
ATOM 725 C C . MET A 1 93 ? 9.242 8.513 29.151 1.00 75.12 93 MET A C 1
ATOM 727 O O . MET A 1 93 ? 9.503 9.469 28.427 1.00 75.12 93 MET A O 1
ATOM 731 N N . ASP A 1 94 ? 8.706 7.385 28.677 1.00 72.44 94 ASP A N 1
ATOM 732 C CA . ASP A 1 94 ? 8.331 7.208 27.269 1.00 72.44 94 ASP A CA 1
ATOM 733 C C . ASP A 1 94 ? 7.211 8.184 26.882 1.00 72.44 94 ASP A C 1
ATOM 735 O O . ASP A 1 94 ? 7.291 8.846 25.851 1.00 72.44 94 ASP A O 1
ATOM 739 N N . LYS A 1 95 ? 6.201 8.361 27.744 1.00 74.75 95 LYS A N 1
ATOM 740 C CA . LYS A 1 95 ? 5.124 9.344 27.544 1.00 74.75 95 LYS A CA 1
ATOM 741 C C . LYS A 1 95 ? 5.658 10.780 27.516 1.00 74.75 95 LYS A C 1
ATOM 743 O O . LYS A 1 95 ? 5.232 11.565 26.674 1.00 74.75 95 LYS A O 1
ATOM 748 N N . GLU A 1 96 ? 6.586 11.139 28.404 1.00 76.94 96 GLU A N 1
ATOM 749 C CA . GLU A 1 96 ? 7.267 12.444 28.384 1.00 76.94 96 GLU A CA 1
ATOM 750 C C . GLU A 1 96 ? 8.113 12.633 27.121 1.00 76.94 96 GLU A C 1
ATOM 752 O O . GLU A 1 96 ? 8.112 13.720 26.542 1.00 76.94 96 GLU A O 1
ATOM 757 N N . TYR A 1 97 ? 8.797 11.584 26.661 1.00 74.94 97 TYR A N 1
ATOM 758 C CA . TYR A 1 97 ? 9.551 11.613 25.415 1.00 74.94 97 TYR A CA 1
ATOM 759 C C . TYR A 1 97 ? 8.630 11.847 24.215 1.00 74.94 97 TYR A C 1
ATOM 761 O O . TYR A 1 97 ? 8.879 12.779 23.450 1.00 74.94 97 TYR A O 1
ATOM 769 N N . ILE A 1 98 ? 7.537 11.087 24.091 1.00 69.19 98 ILE A N 1
ATOM 770 C CA . ILE A 1 98 ? 6.549 11.280 23.019 1.00 69.19 98 ILE A CA 1
ATOM 771 C C . ILE A 1 98 ? 5.988 12.704 23.092 1.00 69.19 98 ILE A C 1
ATOM 773 O O . ILE A 1 98 ? 5.987 13.401 22.083 1.00 69.19 98 ILE A O 1
ATOM 777 N N . ARG A 1 99 ? 5.643 13.205 24.289 1.00 74.69 99 ARG A N 1
ATOM 778 C CA . ARG A 1 99 ? 5.211 14.603 24.464 1.00 74.69 99 ARG A CA 1
ATOM 779 C C . ARG A 1 99 ? 6.256 15.618 24.007 1.00 74.69 99 ARG A C 1
ATOM 781 O O . ARG A 1 99 ? 5.911 16.645 23.433 1.00 74.69 99 ARG A O 1
ATOM 788 N N . SER A 1 100 ? 7.538 15.344 24.239 1.00 75.88 100 SER A N 1
ATOM 789 C CA . SER A 1 100 ? 8.627 16.236 23.825 1.00 75.88 100 SER A CA 1
ATOM 790 C C . SER A 1 100 ? 8.848 16.271 22.308 1.00 75.88 100 SER A C 1
ATOM 792 O O . SER A 1 100 ? 9.335 17.278 21.793 1.00 75.88 100 SER A O 1
ATOM 794 N N . VAL A 1 101 ? 8.498 15.190 21.603 1.00 72.88 101 VAL A N 1
ATOM 795 C CA . VAL A 1 101 ? 8.661 15.056 20.148 1.00 72.88 101 VAL A CA 1
ATOM 796 C C . VAL A 1 101 ? 7.403 15.511 19.403 1.00 72.88 101 VAL A C 1
ATOM 798 O O . VAL A 1 101 ? 7.513 16.231 18.413 1.00 72.88 101 VAL A O 1
ATOM 801 N N . GLU A 1 102 ? 6.223 15.123 19.887 1.00 65.62 102 GLU A N 1
ATOM 802 C CA . GLU A 1 102 ? 4.935 15.278 19.194 1.00 65.62 102 GLU A CA 1
ATOM 803 C C . GLU A 1 102 ? 4.029 16.372 19.794 1.00 65.62 102 GLU A C 1
ATOM 805 O O . GLU A 1 102 ? 3.082 16.805 19.140 1.00 65.62 102 GLU A O 1
ATOM 810 N N . GLY A 1 103 ? 4.333 16.873 20.997 1.00 73.38 103 GLY A N 1
ATOM 811 C CA . GLY A 1 103 ? 3.523 17.853 21.733 1.00 73.38 103 GLY A CA 1
ATOM 812 C C . GLY A 1 103 ? 2.657 17.233 22.840 1.00 73.38 103 GLY A C 1
ATOM 813 O O . GLY A 1 103 ? 2.624 16.024 23.027 1.00 73.38 103 GLY A O 1
ATOM 814 N N . ASP A 1 104 ? 1.944 18.062 23.611 1.00 64.50 104 ASP A N 1
ATOM 815 C CA . ASP A 1 104 ? 1.242 17.630 24.838 1.00 64.50 104 ASP A CA 1
ATOM 816 C C . ASP A 1 104 ? 0.050 16.663 24.614 1.00 64.50 104 ASP A C 1
ATOM 818 O O . ASP A 1 104 ? -0.392 16.007 25.563 1.00 64.50 104 ASP A O 1
ATOM 822 N N . GLU A 1 105 ? -0.446 16.519 23.379 1.00 60.84 105 GLU A N 1
ATOM 823 C CA . GLU A 1 105 ? -1.590 15.667 23.009 1.00 60.84 105 GLU A CA 1
ATOM 824 C C . GLU A 1 105 ? -1.137 14.464 22.158 1.00 60.84 105 GLU A C 1
ATOM 826 O O . GLU A 1 105 ? -1.181 14.493 20.931 1.00 60.84 105 GLU A O 1
ATOM 831 N N . THR A 1 106 ? -0.682 13.385 22.800 1.00 57.75 106 THR A N 1
ATOM 832 C CA . THR A 1 106 ? 0.081 12.311 22.127 1.00 57.75 106 THR A CA 1
ATOM 833 C C . THR A 1 106 ? -0.756 11.150 21.582 1.00 57.75 106 THR A C 1
ATOM 835 O O . THR A 1 106 ? -0.371 9.991 21.715 1.00 57.75 106 THR A O 1
ATOM 838 N N . GLY A 1 107 ? -1.920 11.415 20.993 1.00 67.38 107 GLY A N 1
ATOM 839 C CA . GLY A 1 107 ? -2.586 10.385 20.192 1.00 67.38 107 GLY A CA 1
ATOM 840 C C . GLY A 1 107 ? -4.082 10.581 19.986 1.00 67.38 107 GLY A C 1
ATOM 841 O O . GLY A 1 107 ? -4.723 11.316 20.742 1.00 67.38 107 GLY A O 1
ATOM 842 N N . PRO A 1 108 ? -4.655 9.909 18.972 1.00 73.62 108 PRO A N 1
ATOM 843 C CA . PRO A 1 108 ? -6.085 9.946 18.721 1.00 73.62 108 PRO A CA 1
ATOM 844 C C . PRO A 1 108 ? -6.866 9.456 19.946 1.00 73.62 108 PRO A C 1
ATOM 846 O O . PRO A 1 108 ? -6.449 8.559 20.681 1.00 73.62 108 PRO A O 1
ATOM 849 N N . SER A 1 109 ? -8.031 10.051 20.167 1.00 81.19 109 SER A N 1
ATOM 850 C CA . SER A 1 109 ? -9.002 9.540 21.122 1.00 81.19 109 SER A CA 1
ATOM 851 C C . SER A 1 109 ? -9.684 8.314 20.525 1.00 81.19 109 SER A C 1
ATOM 853 O O . SER A 1 109 ? -10.310 8.427 19.484 1.00 81.19 109 SER A O 1
ATOM 855 N N . THR A 1 110 ? -9.666 7.173 21.200 1.00 83.38 110 THR A N 1
ATOM 856 C CA . THR A 1 110 ? -10.344 5.961 20.712 1.00 83.38 110 THR A CA 1
ATOM 857 C C . THR A 1 110 ? -11.733 5.822 21.341 1.00 83.38 110 THR A C 1
ATOM 859 O O . THR A 1 110 ? -11.917 6.154 22.510 1.00 83.38 110 THR A O 1
ATOM 862 N N . ILE A 1 111 ? -12.714 5.342 20.578 1.00 87.69 111 ILE A N 1
ATOM 863 C CA . ILE A 1 111 ? -13.965 4.784 21.101 1.00 87.69 111 ILE A CA 1
ATOM 864 C C . ILE A 1 111 ? -13.939 3.282 20.840 1.00 87.69 111 ILE A C 1
ATOM 866 O O . ILE A 1 111 ? -13.662 2.852 19.720 1.00 87.69 111 ILE A O 1
ATOM 870 N N . VAL A 1 112 ? -14.240 2.499 21.872 1.00 88.94 112 VAL A N 1
ATOM 871 C CA . VAL A 1 112 ? -14.384 1.047 21.768 1.00 88.94 112 VAL A CA 1
ATOM 872 C C . VAL A 1 112 ? -15.872 0.724 21.736 1.00 88.94 112 VAL A C 1
ATOM 874 O O . VAL A 1 112 ? -16.578 0.963 22.712 1.00 88.94 112 VAL A O 1
ATOM 877 N N . ALA A 1 113 ? -16.353 0.201 20.615 1.00 92.75 113 ALA A N 1
ATOM 878 C CA . ALA A 1 113 ? -17.749 -0.148 20.398 1.00 92.75 113 ALA A CA 1
ATOM 879 C C . ALA A 1 113 ? -17.864 -1.668 20.242 1.00 92.75 113 ALA A C 1
ATOM 881 O O . ALA A 1 113 ? -17.448 -2.246 19.237 1.00 92.75 113 ALA A O 1
ATOM 882 N N . MET A 1 114 ? -18.368 -2.332 21.273 1.00 94.38 114 MET A N 1
ATOM 883 C CA . MET A 1 114 ? -18.469 -3.783 21.344 1.00 94.38 114 MET A CA 1
ATOM 884 C C . MET A 1 114 ? -19.874 -4.272 21.009 1.00 94.38 114 MET A C 1
ATOM 886 O O . MET A 1 114 ? -20.868 -3.633 21.355 1.00 94.38 114 MET A O 1
ATOM 890 N N . ALA A 1 115 ? -19.926 -5.436 20.376 1.00 95.75 115 ALA A N 1
ATOM 891 C CA . ALA A 1 115 ? -21.108 -6.253 20.172 1.00 95.75 115 ALA A CA 1
ATOM 892 C C . ALA A 1 115 ? -20.854 -7.617 20.828 1.00 95.75 115 ALA A C 1
ATOM 894 O O . ALA A 1 115 ? -19.800 -8.215 20.617 1.00 95.75 115 ALA A O 1
ATOM 895 N N . VAL A 1 116 ? -21.783 -8.093 21.651 1.00 95.12 116 VAL A N 1
ATOM 896 C CA . VAL A 1 116 ? -21.690 -9.364 22.386 1.00 95.12 116 VAL A CA 1
ATOM 897 C C . VAL A 1 116 ? -22.954 -10.171 22.120 1.00 95.12 116 VAL A C 1
ATOM 899 O O . VAL A 1 116 ? -24.037 -9.600 22.019 1.00 95.12 116 VAL A O 1
ATOM 902 N N . SER A 1 117 ? -22.838 -11.489 21.979 1.00 94.62 117 SER A N 1
ATOM 903 C CA . SER A 1 117 ? -24.013 -12.351 21.826 1.00 94.62 117 SER A CA 1
ATOM 904 C C . SER A 1 117 ? -24.889 -12.318 23.083 1.00 94.62 117 SER A C 1
ATOM 906 O O . SER A 1 117 ? -24.372 -12.425 24.196 1.00 94.62 117 SER A O 1
ATOM 908 N N . ARG A 1 118 ? -26.215 -12.197 22.919 1.00 91.12 118 ARG A N 1
ATOM 909 C CA . ARG A 1 118 ? -27.175 -12.272 24.039 1.00 91.12 118 ARG A CA 1
ATOM 910 C C . ARG A 1 118 ? -27.485 -13.697 24.492 1.00 91.12 118 ARG A C 1
ATOM 912 O O . ARG A 1 118 ? -28.081 -13.876 25.551 1.00 91.12 118 ARG A O 1
ATOM 919 N N . GLU A 1 119 ? -27.125 -14.714 23.715 1.00 88.88 119 GLU A N 1
ATOM 920 C CA . GLU A 1 119 ? -27.441 -16.096 24.080 1.00 88.88 119 GLU A CA 1
ATOM 921 C C . GLU A 1 119 ? -26.630 -16.530 25.315 1.00 88.88 119 GLU A C 1
ATOM 923 O O . GLU A 1 119 ? -25.400 -16.464 25.312 1.00 88.88 119 GLU A O 1
ATOM 928 N N . GLU A 1 120 ? -27.317 -17.020 26.356 1.00 75.69 120 GLU A N 1
ATOM 929 C CA . GLU A 1 120 ? -26.732 -17.369 27.667 1.00 75.69 120 GLU A CA 1
ATOM 930 C C . GLU A 1 120 ? -25.579 -18.393 27.600 1.00 75.69 120 GLU A C 1
ATOM 932 O O . GLU A 1 120 ? -24.753 -18.450 28.510 1.00 75.69 120 GLU A O 1
ATOM 937 N N . GLU A 1 121 ? -25.498 -19.200 26.536 1.00 76.00 121 GLU A N 1
ATOM 938 C CA . GLU A 1 121 ? -24.437 -20.200 26.327 1.00 76.00 121 GLU A CA 1
ATOM 939 C C . GLU A 1 121 ? -23.281 -19.685 25.442 1.00 76.00 121 GLU A C 1
ATOM 941 O O . GLU A 1 121 ? -22.477 -20.476 24.948 1.00 76.00 121 GLU A O 1
ATOM 946 N N . GLY A 1 122 ? -23.174 -18.363 25.256 1.00 73.44 122 GLY A N 1
ATOM 947 C CA . GLY A 1 122 ? -22.139 -17.739 24.433 1.00 73.44 122 GLY A CA 1
ATOM 948 C C . GLY A 1 122 ? -22.420 -17.932 22.946 1.00 73.44 122 GLY A C 1
ATOM 949 O O . GLY A 1 122 ? -21.624 -18.540 22.236 1.00 73.44 122 GLY A O 1
ATOM 950 N N . GLY A 1 123 ? -23.575 -17.462 22.472 1.00 90.69 123 GLY A N 1
ATOM 951 C CA . GLY A 1 123 ? -23.994 -17.638 21.076 1.00 90.69 123 GLY A CA 1
ATOM 952 C C . GLY A 1 123 ? -23.006 -17.086 20.047 1.00 90.69 123 GLY A C 1
ATOM 953 O O . GLY A 1 123 ? -22.044 -16.396 20.380 1.00 90.69 123 GLY A O 1
ATOM 954 N N . ASN A 1 124 ? -23.255 -17.372 18.773 1.00 95.56 124 ASN A N 1
ATOM 955 C CA . ASN A 1 124 ? -22.358 -16.967 17.697 1.00 95.56 124 ASN A CA 1
ATOM 956 C C . ASN A 1 124 ? -22.805 -15.653 17.037 1.00 95.56 124 ASN A C 1
ATOM 958 O O . ASN A 1 124 ? -23.869 -15.597 16.428 1.00 95.56 124 ASN A O 1
ATOM 962 N N . LEU A 1 125 ? -21.956 -14.627 17.084 1.00 96.75 125 LEU A N 1
ATOM 963 C CA . LEU A 1 125 ? -22.168 -13.354 16.392 1.00 96.75 125 LEU A CA 1
ATOM 964 C C . LEU A 1 125 ? -21.879 -13.421 14.894 1.00 96.75 125 LEU A C 1
ATOM 966 O O . LEU A 1 125 ? -22.364 -12.579 14.147 1.00 96.75 125 LEU A O 1
ATOM 970 N N . PHE A 1 126 ? -21.107 -14.402 14.422 1.00 96.50 126 PHE A N 1
ATOM 971 C CA . PHE A 1 126 ? -20.827 -14.578 12.991 1.00 96.50 126 PHE A CA 1
ATOM 972 C C . PHE A 1 126 ? -21.947 -15.365 12.299 1.00 96.50 126 PHE A C 1
ATOM 974 O O . PHE A 1 126 ? -21.734 -16.384 11.644 1.00 96.50 126 PHE A O 1
ATOM 981 N N . THR A 1 127 ? -23.173 -14.876 12.468 1.00 97.00 127 THR A N 1
ATOM 982 C CA . THR A 1 127 ? -24.363 -15.285 11.718 1.00 97.00 127 THR A CA 1
ATOM 983 C C . THR A 1 127 ? -24.811 -14.115 10.850 1.00 97.00 127 THR A C 1
ATOM 985 O O . THR A 1 127 ? -24.571 -12.967 11.207 1.00 97.00 127 THR A O 1
ATOM 988 N N . ALA A 1 128 ? -25.463 -14.379 9.714 1.00 96.94 128 ALA A N 1
ATOM 989 C CA . ALA A 1 128 ? -25.907 -13.301 8.827 1.00 96.94 128 ALA A CA 1
ATOM 990 C C . ALA A 1 128 ? -26.807 -12.280 9.555 1.00 96.94 128 ALA A C 1
ATOM 992 O O . ALA A 1 128 ? -26.598 -11.085 9.413 1.00 96.94 128 ALA A O 1
ATOM 993 N N . GLU A 1 129 ? -27.729 -12.747 10.404 1.00 96.62 129 GLU A N 1
ATOM 994 C CA . GLU A 1 129 ? -28.649 -11.886 11.164 1.00 96.62 129 GLU A CA 1
ATOM 995 C C . GLU A 1 129 ? -27.924 -10.996 12.186 1.00 96.62 129 GLU A C 1
ATOM 997 O O . GLU A 1 129 ? -28.180 -9.797 12.250 1.00 96.62 129 GLU A O 1
ATOM 1002 N N . SER A 1 130 ? -26.988 -11.552 12.963 1.00 96.62 130 SER A N 1
ATOM 1003 C CA . SER A 1 130 ? -26.199 -10.759 13.914 1.00 96.62 130 SER A CA 1
ATOM 1004 C C . SER A 1 130 ? -25.249 -9.789 13.209 1.00 96.62 130 SER A C 1
ATOM 1006 O O . SER A 1 130 ? -25.062 -8.670 13.681 1.00 96.62 130 SER A O 1
ATOM 1008 N N . LEU A 1 131 ? -24.651 -10.192 12.083 1.00 96.75 131 LEU A N 1
ATOM 1009 C CA . LEU A 1 131 ? -23.773 -9.327 11.293 1.00 96.75 131 LEU A CA 1
ATOM 1010 C C . LEU A 1 131 ? -24.546 -8.178 10.631 1.00 96.75 131 LEU A C 1
ATOM 1012 O O . LEU A 1 131 ? -24.036 -7.059 10.642 1.00 96.75 131 LEU A O 1
ATOM 1016 N N . ASP A 1 132 ? -25.766 -8.422 10.139 1.00 96.69 132 ASP A N 1
ATOM 1017 C CA . ASP A 1 132 ? -26.681 -7.380 9.650 1.00 96.69 132 ASP A CA 1
ATOM 1018 C C . ASP A 1 132 ? -27.007 -6.377 10.769 1.00 96.69 132 ASP A C 1
ATOM 1020 O O . ASP A 1 132 ? -26.854 -5.170 10.590 1.00 96.69 132 ASP A O 1
ATOM 1024 N N . GLU A 1 133 ? -27.371 -6.865 11.962 1.00 96.25 133 GLU A N 1
ATOM 1025 C CA . GLU A 1 133 ? -27.689 -6.011 13.116 1.00 96.25 133 GLU A CA 1
ATOM 1026 C C . GLU A 1 133 ? -26.497 -5.119 13.516 1.00 96.25 133 GLU A C 1
ATOM 1028 O O . GLU A 1 133 ? -26.657 -3.932 13.823 1.00 96.25 133 GLU A O 1
ATOM 1033 N N . ILE A 1 134 ? -25.278 -5.671 13.482 1.00 96.19 134 ILE A N 1
ATOM 1034 C CA . ILE A 1 134 ? -24.042 -4.930 13.763 1.00 96.19 134 ILE A CA 1
ATOM 1035 C C . ILE A 1 134 ? -23.738 -3.925 12.649 1.00 96.19 134 ILE A C 1
ATOM 1037 O O . ILE A 1 134 ? -23.385 -2.784 12.950 1.00 96.19 134 ILE A O 1
ATOM 1041 N N . ALA A 1 135 ? -23.878 -4.319 11.382 1.00 94.94 135 ALA A N 1
ATOM 1042 C CA . ALA A 1 135 ? -23.661 -3.452 10.228 1.00 94.94 135 ALA A CA 1
ATOM 1043 C C . ALA A 1 135 ? -24.607 -2.241 10.248 1.00 94.94 135 ALA A C 1
ATOM 1045 O O . ALA A 1 135 ? -24.146 -1.105 10.125 1.00 94.94 135 ALA A O 1
ATOM 1046 N N . ASP A 1 136 ? -25.896 -2.461 10.512 1.00 95.62 136 ASP A N 1
ATOM 1047 C CA . ASP A 1 136 ? -26.895 -1.400 10.660 1.00 95.62 136 ASP A CA 1
ATOM 1048 C C . ASP A 1 136 ? -26.525 -0.434 11.796 1.00 95.62 136 ASP A C 1
ATOM 1050 O O . ASP A 1 136 ? -26.585 0.791 11.633 1.00 95.62 136 ASP A O 1
ATOM 1054 N N . ARG A 1 137 ? -26.071 -0.964 12.941 1.00 95.25 137 ARG A N 1
ATOM 1055 C CA . ARG A 1 137 ? -25.648 -0.135 14.079 1.00 95.25 137 ARG A CA 1
ATOM 1056 C C . ARG A 1 137 ? -24.408 0.695 13.756 1.00 95.25 137 ARG A C 1
ATOM 1058 O O . ARG A 1 137 ? -24.335 1.867 14.122 1.00 95.25 137 ARG A O 1
ATOM 1065 N N . MET A 1 138 ? -23.447 0.111 13.043 1.00 94.25 138 MET A N 1
ATOM 1066 C CA . MET A 1 138 ? -22.260 0.816 12.556 1.00 94.25 138 MET A CA 1
ATOM 1067 C C . MET A 1 138 ? -22.620 1.925 11.555 1.00 94.25 138 MET A C 1
ATOM 1069 O O . MET A 1 138 ? -22.078 3.027 11.636 1.00 94.25 138 MET A O 1
ATOM 1073 N N . MET A 1 139 ? -23.568 1.675 10.649 1.00 93.88 139 MET A N 1
ATOM 1074 C CA . MET A 1 139 ? -24.078 2.692 9.727 1.00 93.88 139 MET A CA 1
ATOM 1075 C C . MET A 1 139 ? -24.737 3.863 10.462 1.00 93.88 139 MET A C 1
ATOM 1077 O O . MET A 1 139 ? -24.548 5.015 10.067 1.00 93.88 139 MET A O 1
ATOM 1081 N N . GLU A 1 140 ? -25.501 3.592 11.522 1.00 94.50 140 GLU A N 1
ATOM 1082 C CA . GLU A 1 140 ? -26.145 4.634 12.326 1.00 94.50 140 GLU A CA 1
ATOM 1083 C C . GLU A 1 140 ? -25.108 5.527 13.024 1.00 94.50 140 GLU A C 1
ATOM 1085 O O . GLU A 1 140 ? -25.197 6.756 12.936 1.00 94.50 140 GLU A O 1
ATOM 1090 N N . VAL A 1 141 ? -24.072 4.938 13.638 1.00 93.94 141 VAL A N 1
ATOM 1091 C CA . VAL A 1 141 ? -23.027 5.727 14.315 1.00 93.94 141 VAL A CA 1
ATOM 1092 C C . VAL A 1 141 ? -22.143 6.519 13.348 1.00 93.94 141 VAL A C 1
ATOM 1094 O O . VAL A 1 141 ? -21.736 7.640 13.662 1.00 93.94 141 VAL A O 1
ATOM 1097 N N . ASP A 1 142 ? -21.895 6.010 12.139 1.00 90.56 142 ASP A N 1
ATOM 1098 C CA . ASP A 1 142 ? -21.175 6.750 11.094 1.00 90.56 142 ASP A CA 1
ATOM 1099 C C . ASP A 1 142 ? -21.954 7.996 10.623 1.00 90.56 142 ASP A C 1
ATOM 1101 O O . ASP A 1 142 ? -21.360 8.981 10.169 1.00 90.56 142 ASP A O 1
ATOM 1105 N N . GLN A 1 143 ? -23.285 7.985 10.760 1.00 93.81 143 GLN A N 1
ATOM 1106 C CA . GLN A 1 143 ? -24.178 9.093 10.402 1.00 93.81 143 GLN A CA 1
ATOM 1107 C C . GLN A 1 143 ? -24.376 10.116 11.531 1.00 93.81 143 GLN A C 1
ATOM 1109 O O . GLN A 1 143 ? -25.136 11.081 11.369 1.00 93.81 143 GLN A O 1
ATOM 1114 N N . ILE A 1 144 ? -23.684 9.961 12.663 1.00 95.50 144 ILE A N 1
ATOM 1115 C CA . ILE A 1 144 ? -23.777 10.902 13.777 1.00 95.50 144 ILE A CA 1
ATOM 1116 C C . ILE A 1 144 ? -23.393 12.309 13.324 1.00 95.50 144 ILE A C 1
ATOM 1118 O O . ILE A 1 144 ? -22.304 12.585 12.813 1.00 95.50 144 ILE A O 1
ATOM 1122 N N . ALA A 1 145 ? -24.319 13.226 13.588 1.00 96.69 145 ALA A N 1
ATOM 1123 C CA . ALA A 1 145 ? -24.152 14.651 13.386 1.00 96.69 145 ALA A CA 1
ATOM 1124 C C . ALA A 1 145 ? -24.406 15.409 14.696 1.00 96.69 145 ALA A C 1
ATOM 1126 O O . ALA A 1 145 ? -25.432 15.212 15.363 1.00 96.69 145 ALA A O 1
ATOM 1127 N N . VAL A 1 146 ? -23.482 16.310 15.030 1.00 97.06 146 VAL A N 1
ATOM 1128 C CA . VAL A 1 146 ? -23.510 17.209 16.189 1.00 97.06 146 VAL A CA 1
ATOM 1129 C C . VAL A 1 146 ? -23.627 18.642 15.687 1.00 97.06 146 VAL A C 1
ATOM 1131 O O . VAL A 1 146 ? -22.824 19.091 14.878 1.00 97.06 146 VAL A O 1
ATOM 1134 N N . THR A 1 147 ? -24.629 19.390 16.151 1.00 97.75 147 THR A N 1
ATOM 1135 C CA . THR A 1 147 ? -24.776 20.808 15.783 1.00 97.75 147 THR A CA 1
ATOM 1136 C C . THR A 1 147 ? -24.252 21.697 16.902 1.00 97.75 147 THR A C 1
ATOM 1138 O O . THR A 1 147 ? -24.829 21.731 17.985 1.00 97.75 147 THR A O 1
ATOM 1141 N N . TYR A 1 148 ? -23.196 22.464 16.629 1.00 97.69 148 TYR A N 1
ATOM 1142 C CA . TYR A 1 148 ? -22.562 23.363 17.590 1.00 97.69 148 TYR A CA 1
ATOM 1143 C C . TYR A 1 148 ? -22.296 24.736 16.958 1.00 97.69 148 TYR A C 1
ATOM 1145 O O . TYR A 1 148 ? -21.796 24.844 15.840 1.00 97.69 148 TYR A O 1
ATOM 1153 N N . LYS A 1 149 ? -22.694 25.814 17.651 1.00 96.75 149 LYS A N 1
ATOM 1154 C CA . LYS A 1 149 ? -22.631 27.209 17.153 1.00 96.75 149 LYS A CA 1
ATOM 1155 C C . LYS A 1 149 ? -23.225 27.411 15.741 1.00 96.75 149 LYS A C 1
ATOM 1157 O O . LYS A 1 149 ? -22.750 28.243 14.976 1.00 96.75 149 LYS A O 1
ATOM 1162 N N . GLY A 1 150 ? -24.283 26.670 15.402 1.00 96.00 150 GLY A N 1
ATOM 1163 C CA . GLY A 1 150 ? -24.963 26.763 14.101 1.00 96.00 150 GLY A CA 1
ATOM 1164 C C . GLY A 1 150 ? -24.273 26.021 12.951 1.00 96.00 150 GLY A C 1
ATOM 1165 O O . GLY A 1 150 ? -24.803 26.034 11.845 1.00 96.00 150 GLY A O 1
ATOM 1166 N N . ASN A 1 151 ? -23.146 25.353 13.210 1.00 97.12 151 ASN A N 1
ATOM 1167 C CA . ASN A 1 151 ? -22.480 24.466 12.262 1.00 97.12 151 ASN A CA 1
ATOM 1168 C C . ASN A 1 151 ? -22.760 23.006 12.627 1.00 97.12 151 ASN A C 1
ATOM 1170 O O . ASN A 1 151 ? -22.866 22.668 13.807 1.00 97.12 151 ASN A O 1
ATOM 1174 N N . THR A 1 152 ? -22.865 22.144 11.621 1.00 97.19 152 THR A N 1
ATOM 1175 C CA . THR A 1 152 ? -23.018 20.697 11.806 1.00 97.19 152 THR A CA 1
ATOM 1176 C C . THR A 1 152 ? -21.669 20.020 11.611 1.00 97.19 152 THR A C 1
ATOM 1178 O O . THR A 1 152 ? -21.038 20.221 10.576 1.00 97.19 152 THR A O 1
ATOM 1181 N N . PHE A 1 153 ? -21.256 19.238 12.602 1.00 96.62 153 PHE A N 1
ATOM 1182 C CA . PHE A 1 153 ? -20.050 18.420 12.629 1.00 96.62 153 PHE A CA 1
ATOM 1183 C C . PHE A 1 153 ? -20.450 16.951 12.497 1.00 96.62 153 PHE A C 1
ATOM 1185 O O . PHE A 1 153 ? -21.380 16.501 13.164 1.00 96.62 153 PHE A O 1
ATOM 1192 N N . THR A 1 154 ? -19.767 16.221 11.630 1.00 95.38 154 THR A N 1
ATOM 1193 C CA . THR A 1 154 ? -20.013 14.805 11.314 1.00 95.38 154 THR A CA 1
ATOM 1194 C C . THR A 1 154 ? -18.801 13.956 11.686 1.00 95.38 154 THR A C 1
ATOM 1196 O O . THR A 1 154 ? -17.753 14.506 12.029 1.00 95.38 154 THR A O 1
ATOM 1199 N N . MET A 1 155 ? -18.900 12.627 11.560 1.00 91.94 155 MET A N 1
ATOM 1200 C CA . MET A 1 155 ? -17.761 11.722 11.770 1.00 91.94 155 MET A CA 1
ATOM 1201 C C . MET A 1 155 ? -16.513 12.159 10.975 1.00 91.94 155 MET A C 1
ATOM 1203 O O . MET A 1 155 ? -15.417 12.183 11.529 1.00 91.94 155 MET A O 1
ATOM 1207 N N . LYS A 1 156 ? -16.673 12.634 9.726 1.00 90.25 156 LYS A N 1
ATOM 1208 C CA . LYS A 1 156 ? -15.562 13.128 8.882 1.00 90.25 156 LYS A CA 1
ATOM 1209 C C . LYS A 1 156 ? -14.793 14.307 9.503 1.00 90.25 156 LYS A C 1
ATOM 1211 O O . LYS A 1 156 ? -13.588 14.447 9.281 1.00 90.25 156 LYS A O 1
ATOM 1216 N N . ASP A 1 157 ? -15.468 15.148 10.288 1.00 93.56 157 ASP A N 1
ATOM 1217 C CA . ASP A 1 157 ? -14.851 16.297 10.960 1.00 93.56 157 ASP A CA 1
ATOM 1218 C C . ASP A 1 157 ? -14.028 15.876 12.188 1.00 93.56 157 ASP A C 1
ATOM 1220 O O . ASP A 1 157 ? -13.020 16.510 12.500 1.00 93.56 157 ASP A O 1
ATOM 1224 N N . VAL A 1 158 ? -14.451 14.816 12.887 1.00 93.62 158 VAL A N 1
ATOM 1225 C CA . VAL A 1 158 ? -13.907 14.442 14.203 1.00 93.62 158 VAL A CA 1
ATOM 1226 C C . VAL A 1 158 ? -13.029 13.196 14.193 1.00 93.62 158 VAL A C 1
ATOM 1228 O O . V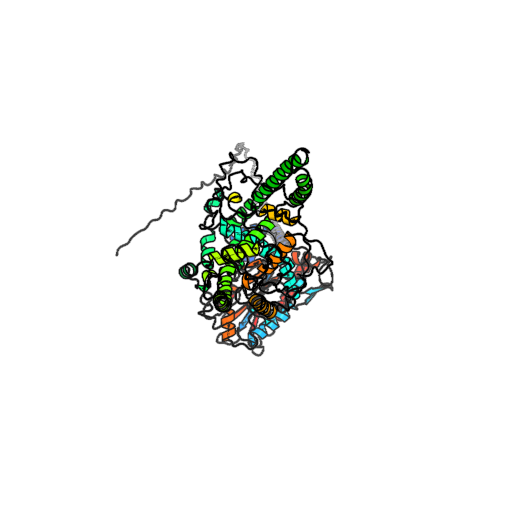AL A 1 158 ? -12.274 13.014 15.138 1.00 93.62 158 VAL A O 1
ATOM 1231 N N . CYS A 1 159 ? -13.092 12.339 13.175 1.00 89.75 159 CYS A N 1
ATOM 1232 C CA . CYS A 1 159 ? -12.338 11.086 13.145 1.00 89.75 159 CYS A CA 1
ATOM 1233 C C . CYS A 1 159 ? -10.839 11.294 12.886 1.00 89.75 159 CYS A C 1
ATOM 1235 O O . CYS A 1 159 ? -10.448 12.224 12.182 1.00 89.75 159 CYS A O 1
ATOM 1237 N N . ALA A 1 160 ? -9.986 10.425 13.416 1.00 83.56 160 ALA A N 1
ATOM 1238 C CA . ALA A 1 160 ? -8.569 10.406 13.083 1.00 83.56 160 ALA A CA 1
ATOM 1239 C C . ALA A 1 160 ? -8.360 9.902 11.649 1.00 83.56 160 ALA A C 1
ATOM 1241 O O . ALA A 1 160 ? -9.168 9.142 11.113 1.00 83.56 160 ALA A O 1
ATOM 1242 N N . ARG A 1 161 ? -7.277 10.372 11.033 1.00 72.94 161 ARG A N 1
ATOM 1243 C CA . ARG A 1 161 ? -6.740 9.896 9.755 1.00 72.94 161 ARG A CA 1
ATOM 1244 C C . ARG A 1 161 ? -5.223 9.873 9.873 1.00 72.94 161 ARG A C 1
ATOM 1246 O O . ARG A 1 161 ? -4.695 10.691 10.628 1.00 72.94 161 ARG A O 1
ATOM 1253 N N . SER A 1 162 ? -4.535 8.996 9.154 1.00 60.69 162 SER A N 1
ATOM 1254 C CA . SER A 1 162 ? -3.070 8.930 9.219 1.00 60.69 162 SER A CA 1
ATOM 1255 C C . SER A 1 162 ? -2.331 10.172 8.692 1.00 60.69 162 SER A C 1
ATOM 1257 O O . SER A 1 162 ? -1.111 10.230 8.819 1.00 60.69 162 SER A O 1
ATOM 1259 N N . ASP A 1 163 ? -3.025 11.183 8.148 1.00 58.28 163 ASP A N 1
ATOM 1260 C CA . ASP A 1 163 ? -2.441 12.379 7.521 1.00 58.28 163 ASP A CA 1
ATOM 1261 C C . ASP A 1 163 ? -1.294 12.010 6.539 1.00 58.28 163 ASP A C 1
ATOM 1263 O O . ASP A 1 163 ? -0.356 12.789 6.343 1.00 58.28 163 ASP A O 1
ATOM 1267 N N . ALA A 1 164 ? -1.353 10.829 5.903 1.00 48.97 164 ALA A N 1
ATOM 1268 C CA . ALA A 1 164 ? -0.220 10.140 5.268 1.00 48.97 164 ALA A CA 1
ATOM 1269 C C . ALA A 1 164 ? 0.282 10.768 3.949 1.00 48.97 164 ALA A C 1
ATOM 1271 O O . ALA A 1 164 ? 0.994 10.128 3.177 1.00 48.97 164 ALA A O 1
ATOM 1272 N N . GLY A 1 165 ? 0.015 12.056 3.712 1.00 45.22 165 GLY A N 1
ATOM 1273 C CA . GLY A 1 165 ? 0.972 12.865 2.953 1.00 45.22 165 GLY A CA 1
ATOM 1274 C C . GLY A 1 165 ? 0.438 13.809 1.886 1.00 45.22 165 GLY A C 1
ATOM 1275 O O . GLY A 1 165 ? 1.260 14.357 1.153 1.00 45.22 165 GLY A O 1
ATOM 1276 N N . GLN A 1 166 ? -0.869 14.072 1.775 1.00 54.69 166 GLN A N 1
ATOM 1277 C CA . GLN A 1 166 ? -1.353 15.087 0.826 1.00 54.69 166 GLN A CA 1
ATOM 1278 C C . GLN A 1 166 ? -2.240 16.152 1.475 1.00 54.69 166 GLN A C 1
ATOM 1280 O O . GLN A 1 166 ? -3.373 15.922 1.890 1.00 54.69 166 GLN A O 1
ATOM 1285 N N . SER A 1 167 ? -1.718 17.381 1.518 1.00 56.62 167 SER A N 1
ATOM 1286 C CA . SER A 1 167 ? -2.479 18.581 1.857 1.00 56.62 167 SER A CA 1
ATOM 1287 C C . SER A 1 167 ? -3.553 18.824 0.790 1.00 56.62 167 SER A C 1
ATOM 1289 O O . SER A 1 167 ? -3.259 19.388 -0.262 1.00 56.62 167 SER A O 1
ATOM 1291 N N . GLY A 1 168 ? -4.785 18.385 1.042 1.00 61.56 168 GLY A N 1
ATOM 1292 C CA . GLY A 1 168 ? -5.907 18.583 0.117 1.00 61.56 168 GLY A CA 1
ATOM 1293 C C . GLY A 1 168 ? -6.988 17.511 0.203 1.00 61.56 168 GLY A C 1
ATOM 1294 O O . GLY A 1 168 ? -8.159 17.833 0.035 1.00 61.56 168 GLY A O 1
ATOM 1295 N N . THR A 1 169 ? -6.627 16.287 0.581 1.00 65.31 169 THR A N 1
ATOM 1296 C CA . THR A 1 169 ? -7.520 15.114 0.561 1.00 65.31 169 THR A CA 1
ATOM 1297 C C . THR A 1 169 ? -8.308 14.916 1.864 1.00 65.31 169 THR A C 1
ATOM 1299 O O . THR A 1 169 ? -8.928 13.880 2.098 1.00 65.31 169 THR A O 1
ATOM 1302 N N . THR A 1 170 ? -8.308 15.919 2.750 1.00 66.12 170 THR A N 1
ATOM 1303 C CA . THR A 1 170 ? -8.753 15.802 4.151 1.00 66.12 170 THR A CA 1
ATOM 1304 C C . THR A 1 170 ? -10.172 15.233 4.318 1.00 66.12 170 THR A C 1
ATOM 1306 O O . THR A 1 170 ? -10.435 14.559 5.313 1.00 66.12 170 THR A O 1
ATOM 1309 N N . TYR A 1 171 ? -11.074 15.437 3.351 1.00 73.69 171 TYR A N 1
ATOM 1310 C CA . TYR A 1 171 ? -12.466 14.956 3.395 1.00 73.69 171 TYR A CA 1
ATOM 1311 C C . TYR A 1 171 ? -12.816 13.891 2.344 1.00 73.69 171 TYR A C 1
ATOM 1313 O O . TYR A 1 171 ? -13.977 13.477 2.281 1.00 73.69 171 TYR A O 1
ATOM 1321 N N . GLU A 1 172 ? -11.842 13.453 1.543 1.00 71.12 172 GLU A N 1
ATOM 1322 C CA . GLU A 1 172 ? -12.065 12.537 0.417 1.00 71.12 172 GLU A CA 1
ATOM 1323 C C . GLU A 1 172 ? -12.154 11.077 0.878 1.00 71.12 172 GLU A C 1
ATOM 1325 O O . GLU A 1 172 ? -13.046 10.362 0.449 1.00 71.12 172 GLU A O 1
ATOM 1330 N N . TYR A 1 173 ? -11.327 10.644 1.834 1.00 70.38 173 TYR A N 1
ATOM 1331 C CA . TYR A 1 173 ? -11.257 9.221 2.215 1.00 70.38 173 TYR A CA 1
ATOM 1332 C C . TYR A 1 173 ? -12.075 8.891 3.497 1.00 70.38 173 TYR A C 1
ATOM 1334 O O . TYR A 1 173 ? -12.463 9.813 4.229 1.00 70.38 173 TYR A O 1
ATOM 1342 N N . PRO A 1 174 ? -12.340 7.614 3.842 1.00 74.00 174 PRO A N 1
ATOM 1343 C CA . PRO A 1 174 ? -13.142 7.241 5.010 1.00 74.00 174 PRO A CA 1
ATOM 1344 C C . PRO A 1 174 ? -12.363 7.409 6.317 1.00 74.00 174 PRO A C 1
ATOM 1346 O O . PRO A 1 174 ? -11.149 7.586 6.322 1.00 74.00 174 PRO A O 1
ATOM 1349 N N . CYS A 1 175 ? -13.072 7.402 7.438 1.00 80.19 175 CYS A N 1
ATOM 1350 C CA . CYS A 1 175 ? -12.468 7.512 8.760 1.00 80.19 175 CYS A CA 1
ATOM 1351 C C . CYS A 1 175 ? -11.748 6.228 9.172 1.00 80.19 175 CYS A C 1
ATOM 1353 O O . CYS A 1 175 ? -12.190 5.134 8.828 1.00 80.19 175 CYS A O 1
ATOM 1355 N N . VAL A 1 176 ? -10.690 6.373 9.972 1.00 80.50 176 VAL A N 1
ATOM 1356 C CA . VAL A 1 176 ? -9.947 5.233 10.514 1.00 80.50 176 VAL A CA 1
ATOM 1357 C C . VAL A 1 176 ? -10.809 4.496 11.526 1.00 80.50 176 VAL A C 1
ATOM 1359 O O . VAL A 1 176 ? -11.158 5.041 12.581 1.00 80.50 176 VAL A O 1
ATOM 1362 N N . ARG A 1 177 ? -11.123 3.240 11.216 1.00 86.12 177 ARG A N 1
ATOM 1363 C CA . ARG A 1 177 ? -11.774 2.308 12.135 1.00 86.12 177 ARG A CA 1
ATOM 1364 C C . ARG A 1 177 ? -11.160 0.924 11.986 1.00 86.12 177 ARG A C 1
ATOM 1366 O O . ARG A 1 177 ? -10.873 0.505 10.875 1.00 86.12 177 ARG A O 1
ATOM 1373 N N . LEU A 1 178 ? -10.984 0.213 13.092 1.00 86.31 178 LEU A N 1
ATOM 1374 C CA . LEU A 1 178 ? -10.576 -1.191 13.074 1.00 86.31 178 LEU A CA 1
ATOM 1375 C C . LEU A 1 178 ? -11.786 -2.022 13.470 1.00 86.31 178 LEU A C 1
ATOM 1377 O O . LEU A 1 178 ? -12.327 -1.857 14.564 1.00 86.31 178 LEU A O 1
ATOM 1381 N N . THR A 1 179 ? -12.237 -2.882 12.570 1.00 88.81 179 THR A N 1
ATOM 1382 C CA . THR A 1 179 ? -13.436 -3.690 12.770 1.00 88.81 179 THR A CA 1
ATOM 1383 C C . THR A 1 179 ? -13.296 -5.009 12.018 1.00 88.81 179 THR A C 1
ATOM 1385 O O . THR A 1 179 ? -12.884 -5.001 10.858 1.00 88.81 179 THR A O 1
ATOM 1388 N N . PRO A 1 180 ? -13.660 -6.154 12.627 1.00 88.81 180 PRO A N 1
ATOM 1389 C CA . PRO A 1 180 ? -13.686 -7.418 11.898 1.00 88.81 180 PRO A CA 1
ATOM 1390 C C . PRO A 1 180 ? -14.814 -7.438 10.858 1.00 88.81 180 PRO A C 1
ATOM 1392 O O . PRO A 1 180 ? -14.811 -8.274 9.960 1.00 88.81 180 PRO A O 1
ATOM 1395 N N . MET A 1 181 ? -15.757 -6.492 10.933 1.00 90.38 181 MET A N 1
ATOM 1396 C CA . MET A 1 181 ? -16.816 -6.344 9.945 1.00 90.38 181 MET A CA 1
ATOM 1397 C C . MET A 1 181 ? -16.259 -5.990 8.566 1.00 90.38 181 MET A C 1
ATOM 1399 O O . MET A 1 181 ? -16.877 -6.335 7.564 1.00 90.38 181 MET A O 1
ATOM 1403 N N . ASP A 1 182 ? -15.069 -5.389 8.484 1.00 84.81 182 ASP A N 1
ATOM 1404 C CA . ASP A 1 182 ? -14.410 -5.099 7.210 1.00 84.81 182 ASP A CA 1
ATOM 1405 C C . ASP A 1 182 ? -13.931 -6.365 6.462 1.00 84.81 182 ASP A C 1
ATOM 1407 O O . ASP A 1 182 ? -13.444 -6.259 5.340 1.00 84.81 182 ASP A O 1
ATOM 1411 N N . LEU A 1 183 ? -14.105 -7.572 7.015 1.00 81.19 183 LEU A N 1
ATOM 1412 C CA . LEU A 1 183 ? -13.958 -8.827 6.261 1.00 81.19 183 LEU A CA 1
ATOM 1413 C C . LEU A 1 183 ? -15.055 -9.015 5.209 1.00 81.19 183 LEU A C 1
ATOM 1415 O O . LEU A 1 183 ? -14.861 -9.766 4.251 1.00 81.19 183 LEU A O 1
ATOM 1419 N N . PHE A 1 184 ? -16.192 -8.340 5.388 1.00 86.50 184 PHE A N 1
ATOM 1420 C CA . PHE A 1 184 ? -17.420 -8.606 4.655 1.00 86.50 184 PHE A CA 1
ATOM 1421 C C . PHE A 1 184 ? -17.781 -7.500 3.656 1.00 86.50 184 PHE A C 1
ATOM 1423 O O . PHE A 1 184 ? -17.387 -6.339 3.807 1.00 86.50 184 PHE A O 1
ATOM 1430 N N . GLU A 1 185 ? -18.494 -7.868 2.592 1.00 84.94 185 GLU A N 1
ATOM 1431 C CA . GLU A 1 185 ? -18.859 -6.951 1.500 1.00 84.94 185 GLU A CA 1
ATOM 1432 C C . GLU A 1 185 ? -19.876 -5.905 1.957 1.00 84.94 185 GLU A C 1
ATOM 1434 O O . GLU A 1 185 ? -19.763 -4.727 1.627 1.00 84.94 185 GLU A O 1
ATOM 1439 N N . GLU A 1 186 ? -20.835 -6.329 2.775 1.00 88.75 186 GLU A N 1
ATOM 1440 C CA . GLU A 1 186 ? -21.957 -5.531 3.261 1.00 88.75 186 GLU A CA 1
ATOM 1441 C C . GLU A 1 186 ? -21.502 -4.303 4.055 1.00 88.75 186 GLU A C 1
ATOM 1443 O O . GLU A 1 186 ? -22.237 -3.325 4.165 1.00 88.75 186 GLU A O 1
ATOM 1448 N N . THR A 1 187 ? -20.269 -4.311 4.571 1.00 84.94 187 THR A N 1
ATOM 1449 C CA . THR A 1 187 ? -19.742 -3.239 5.421 1.00 84.94 187 THR A CA 1
ATOM 1450 C C . THR A 1 187 ? -18.985 -2.149 4.675 1.00 84.94 187 THR A C 1
ATOM 1452 O O . THR A 1 187 ? -18.473 -1.198 5.273 1.00 84.94 187 THR A O 1
ATOM 1455 N N . ARG A 1 188 ? -18.964 -2.237 3.341 1.00 77.31 188 ARG A N 1
ATOM 1456 C CA . ARG A 1 188 ? -18.292 -1.290 2.440 1.00 77.31 188 ARG A CA 1
ATOM 1457 C C . ARG A 1 188 ? -19.050 0.029 2.214 1.00 77.31 188 ARG A C 1
ATOM 1459 O O . ARG A 1 188 ? -18.628 0.825 1.383 1.00 77.31 188 ARG A O 1
ATOM 1466 N N . TRP A 1 189 ? -20.127 0.327 2.950 1.00 79.56 189 TRP A N 1
ATOM 1467 C CA . TRP A 1 189 ? -20.955 1.530 2.719 1.00 79.56 189 TRP A CA 1
ATOM 1468 C C . TRP A 1 189 ? -20.199 2.862 2.846 1.00 79.56 189 TRP A C 1
ATOM 1470 O O . TRP A 1 189 ? -20.632 3.869 2.290 1.00 79.56 189 TRP A O 1
ATOM 1480 N N . SER A 1 190 ? -19.103 2.902 3.610 1.00 69.31 190 SER A N 1
ATOM 1481 C CA . SER A 1 190 ? -18.351 4.132 3.875 1.00 69.31 190 SER A CA 1
ATOM 1482 C C . SER A 1 190 ? -17.324 4.470 2.793 1.00 69.31 190 SER A C 1
ATOM 1484 O O . SER A 1 190 ? -16.686 5.518 2.895 1.00 69.31 190 SER A O 1
ATOM 1486 N N . PHE A 1 191 ? -17.126 3.594 1.801 1.00 67.75 191 PHE A N 1
ATOM 1487 C CA . PHE A 1 191 ? -16.097 3.750 0.778 1.00 67.75 191 PHE A CA 1
ATOM 1488 C C . PHE A 1 191 ? -16.591 3.233 -0.571 1.00 67.75 191 PHE A C 1
ATOM 1490 O O . PHE A 1 191 ? -16.508 2.039 -0.862 1.00 67.75 191 PHE A O 1
ATOM 1497 N N . ASP A 1 192 ? -17.150 4.136 -1.376 1.00 66.69 192 ASP A N 1
ATOM 1498 C CA . ASP A 1 192 ? -17.654 3.757 -2.690 1.00 66.69 192 ASP A CA 1
ATOM 1499 C C . ASP A 1 192 ? -16.516 3.426 -3.673 1.00 66.69 192 ASP A C 1
ATOM 1501 O O . ASP A 1 192 ? -15.334 3.692 -3.437 1.00 66.69 192 ASP A O 1
ATOM 1505 N N . GLU A 1 193 ? -16.873 2.786 -4.786 1.00 63.16 193 GLU A N 1
ATOM 1506 C CA . GLU A 1 193 ? -15.920 2.376 -5.821 1.00 63.16 193 GLU A CA 1
ATOM 1507 C C . GLU A 1 193 ? -15.129 3.559 -6.399 1.00 63.16 193 GLU A C 1
ATOM 1509 O O . GLU A 1 193 ? -13.941 3.415 -6.693 1.00 63.16 193 GLU A O 1
ATOM 1514 N N . SER A 1 194 ? -15.749 4.734 -6.530 1.00 65.75 194 SER A N 1
ATOM 1515 C CA . SER A 1 194 ? -15.087 5.907 -7.100 1.00 65.75 194 SER A CA 1
ATOM 1516 C C . SER A 1 194 ? -14.045 6.490 -6.148 1.00 65.75 194 SER A C 1
ATOM 1518 O O . SER A 1 194 ? -12.902 6.696 -6.560 1.00 65.75 194 SER A O 1
ATOM 1520 N N . ASP A 1 195 ? -14.390 6.640 -4.866 1.00 64.81 195 ASP A N 1
ATOM 1521 C CA . ASP A 1 195 ? -13.478 7.070 -3.806 1.00 64.81 195 ASP A CA 1
ATOM 1522 C C . ASP A 1 195 ? -12.304 6.090 -3.682 1.00 64.81 195 ASP A C 1
ATOM 1524 O O . ASP A 1 195 ? -11.158 6.503 -3.506 1.00 64.81 195 ASP A O 1
ATOM 1528 N N . ARG A 1 196 ? -12.566 4.789 -3.853 1.00 62.53 196 ARG A N 1
ATOM 1529 C CA . ARG A 1 196 ? -11.551 3.731 -3.827 1.00 62.53 196 ARG A CA 1
ATOM 1530 C C . ARG A 1 196 ? -10.577 3.805 -4.990 1.00 62.53 196 ARG A C 1
ATOM 1532 O O . ARG A 1 196 ? -9.372 3.682 -4.776 1.00 62.53 196 ARG A O 1
ATOM 1539 N N . LEU A 1 197 ? -11.076 3.989 -6.210 1.00 60.22 197 LEU A N 1
ATOM 1540 C CA . LEU A 1 197 ? -10.224 4.124 -7.389 1.00 60.22 197 LEU A CA 1
ATOM 1541 C C . LEU A 1 197 ? -9.392 5.401 -7.320 1.00 60.22 197 LEU A C 1
ATOM 1543 O O . LEU A 1 197 ? -8.200 5.357 -7.619 1.00 60.22 197 LEU A O 1
ATOM 1547 N N . THR A 1 198 ? -9.984 6.516 -6.894 1.00 64.81 198 THR A N 1
ATOM 1548 C CA . THR A 1 198 ? -9.253 7.767 -6.672 1.00 64.81 198 THR A CA 1
ATOM 1549 C C . THR A 1 198 ? -8.185 7.582 -5.603 1.00 64.81 198 THR A C 1
ATOM 1551 O O . THR A 1 198 ? -7.018 7.856 -5.854 1.00 64.81 198 THR A O 1
ATOM 1554 N N . TRP A 1 199 ? -8.534 7.015 -4.451 1.00 63.78 199 TRP A N 1
ATOM 1555 C CA . TRP A 1 199 ? -7.586 6.750 -3.373 1.00 63.78 199 TRP A CA 1
ATOM 1556 C C . TRP A 1 199 ? -6.442 5.830 -3.787 1.00 63.78 199 TRP A C 1
ATOM 1558 O O . TRP A 1 199 ? -5.282 6.094 -3.466 1.00 63.78 199 TRP A O 1
ATOM 1568 N N . TYR A 1 200 ? -6.738 4.763 -4.530 1.00 60.19 200 TYR A N 1
ATOM 1569 C CA . TYR A 1 200 ? -5.691 3.887 -5.022 1.00 60.19 200 TYR A CA 1
ATOM 1570 C C . TYR A 1 200 ? -4.745 4.637 -5.963 1.00 60.19 200 TYR A C 1
ATOM 1572 O O . TYR A 1 200 ? -3.535 4.627 -5.753 1.00 60.19 200 TYR A O 1
ATOM 1580 N N . ASN A 1 201 ? -5.285 5.318 -6.973 1.00 60.97 201 ASN A N 1
ATOM 1581 C CA . ASN A 1 201 ? -4.471 5.961 -8.003 1.00 60.97 201 ASN A CA 1
ATOM 1582 C C . ASN A 1 201 ? -3.706 7.184 -7.483 1.00 60.97 201 ASN A C 1
ATOM 1584 O O . ASN A 1 201 ? -2.553 7.390 -7.864 1.00 60.97 201 ASN A O 1
ATOM 1588 N N . ASP A 1 202 ? -4.315 7.963 -6.591 1.00 63.97 202 ASP A N 1
ATOM 1589 C CA . ASP A 1 202 ? -3.757 9.231 -6.118 1.00 63.97 202 ASP A CA 1
ATOM 1590 C C . ASP A 1 202 ? -2.892 9.063 -4.861 1.00 63.97 202 ASP A C 1
ATOM 1592 O O . ASP A 1 202 ? -2.044 9.918 -4.577 1.00 63.97 202 ASP A O 1
ATOM 1596 N N . LEU A 1 203 ? -3.068 7.958 -4.123 1.00 58.88 203 LEU A N 1
ATOM 1597 C CA . LEU A 1 203 ? -2.408 7.724 -2.841 1.00 58.88 203 LEU A CA 1
ATOM 1598 C C . LEU A 1 203 ? -1.675 6.379 -2.779 1.00 58.88 203 LEU A C 1
ATOM 1600 O O . LEU A 1 203 ? -0.448 6.375 -2.701 1.00 58.88 203 LEU A O 1
ATOM 1604 N N . ILE A 1 204 ? -2.382 5.245 -2.860 1.00 58.41 204 ILE A N 1
ATOM 1605 C CA . ILE A 1 204 ? -1.776 3.910 -2.678 1.00 58.41 204 ILE A CA 1
ATOM 1606 C C . ILE A 1 204 ? -0.678 3.654 -3.703 1.00 58.41 204 ILE A C 1
ATOM 1608 O O . ILE A 1 204 ? 0.452 3.313 -3.355 1.00 58.41 204 ILE A O 1
ATOM 1612 N N . HIS A 1 205 ? -0.998 3.829 -4.977 1.00 61.00 205 HIS A N 1
ATOM 1613 C CA . HIS A 1 205 ? -0.101 3.539 -6.074 1.00 61.00 205 HIS A CA 1
ATOM 1614 C C . HIS A 1 205 ? 1.176 4.395 -6.017 1.00 61.00 205 HIS A C 1
ATOM 1616 O O . HIS A 1 205 ? 2.272 3.823 -5.989 1.00 61.00 205 HIS A O 1
ATOM 1622 N N . PRO A 1 206 ? 1.099 5.741 -5.923 1.00 59.31 206 PRO A N 1
ATOM 1623 C CA . PRO A 1 206 ? 2.291 6.582 -5.900 1.00 59.31 206 PRO A CA 1
ATOM 1624 C C . PRO A 1 206 ? 3.063 6.546 -4.576 1.00 59.31 206 PRO A C 1
ATOM 1626 O O . PRO A 1 206 ? 4.284 6.704 -4.615 1.00 59.31 206 PRO A O 1
ATOM 1629 N N . ILE A 1 207 ? 2.399 6.371 -3.426 1.00 58.62 207 ILE A N 1
ATOM 1630 C CA . ILE A 1 207 ? 3.041 6.466 -2.101 1.00 58.62 207 ILE A CA 1
ATOM 1631 C C . ILE A 1 207 ? 3.497 5.100 -1.588 1.00 58.62 207 ILE A C 1
ATOM 1633 O O . ILE A 1 207 ? 4.575 5.006 -1.001 1.00 58.62 207 ILE A O 1
ATOM 1637 N N . LEU A 1 208 ? 2.729 4.036 -1.834 1.00 59.72 208 LEU A N 1
ATOM 1638 C CA . LEU A 1 208 ? 3.074 2.692 -1.374 1.00 59.72 208 LEU A CA 1
ATOM 1639 C C . LEU A 1 208 ? 3.611 1.797 -2.462 1.00 59.72 208 LEU A C 1
ATOM 1641 O O . LEU A 1 208 ? 4.752 1.355 -2.364 1.00 59.72 208 LEU A O 1
ATOM 1645 N N . ALA A 1 209 ? 2.778 1.467 -3.449 1.00 61.31 209 ALA A N 1
ATOM 1646 C CA . ALA A 1 209 ? 3.073 0.364 -4.352 1.00 61.31 209 ALA A CA 1
ATOM 1647 C C . ALA A 1 209 ? 4.374 0.652 -5.106 1.00 61.31 209 ALA A C 1
ATOM 1649 O O . ALA A 1 209 ? 5.321 -0.138 -5.088 1.00 61.31 209 ALA A O 1
ATOM 1650 N N . ARG A 1 210 ? 4.469 1.859 -5.665 1.00 65.38 210 ARG A N 1
ATOM 1651 C CA . ARG A 1 210 ? 5.598 2.269 -6.486 1.00 65.38 210 ARG A CA 1
ATOM 1652 C C . ARG A 1 210 ? 6.927 2.348 -5.711 1.00 65.38 210 ARG A C 1
ATOM 1654 O O . ARG A 1 210 ? 7.888 1.722 -6.167 1.00 65.38 210 ARG A O 1
ATOM 1661 N N . PRO A 1 211 ? 7.043 3.023 -4.545 1.00 68.62 211 PRO A N 1
ATOM 1662 C CA . PRO A 1 211 ? 8.296 3.026 -3.783 1.00 68.62 211 PRO A CA 1
ATOM 1663 C C . PRO A 1 211 ? 8.674 1.645 -3.233 1.00 68.62 211 PRO A C 1
ATOM 1665 O O . PRO A 1 211 ? 9.858 1.297 -3.196 1.00 68.62 211 PRO A O 1
ATOM 1668 N N . ARG A 1 212 ? 7.682 0.830 -2.848 1.00 73.31 212 ARG A N 1
ATOM 1669 C CA . ARG A 1 212 ? 7.908 -0.514 -2.301 1.00 73.31 212 ARG A CA 1
ATOM 1670 C C . ARG A 1 212 ? 8.475 -1.477 -3.328 1.00 73.31 212 ARG A C 1
ATOM 1672 O O . ARG A 1 212 ? 9.388 -2.224 -2.989 1.00 73.31 212 ARG A O 1
ATOM 1679 N N . ILE A 1 213 ? 8.034 -1.420 -4.586 1.00 75.81 213 ILE A N 1
ATOM 1680 C CA . ILE A 1 213 ? 8.618 -2.243 -5.657 1.00 75.81 213 ILE A CA 1
ATOM 1681 C C . ILE A 1 213 ? 10.124 -1.976 -5.776 1.00 75.81 213 ILE A C 1
ATOM 1683 O O . ILE A 1 213 ? 10.942 -2.895 -5.796 1.00 75.81 213 ILE A O 1
ATOM 1687 N N . ALA A 1 214 ? 10.518 -0.706 -5.780 1.00 81.75 214 ALA A N 1
ATOM 1688 C CA . ALA A 1 214 ? 11.911 -0.292 -5.876 1.00 81.75 214 ALA A CA 1
ATOM 1689 C C . ALA A 1 214 ? 12.758 -0.832 -4.697 1.00 81.75 214 ALA A C 1
ATOM 1691 O O . ALA A 1 214 ? 13.878 -1.328 -4.879 1.00 81.75 214 ALA A O 1
ATOM 1692 N N . ARG A 1 215 ? 12.198 -0.790 -3.484 1.00 82.38 215 ARG A N 1
ATOM 1693 C CA . ARG A 1 215 ? 12.805 -1.313 -2.251 1.00 82.38 215 ARG A CA 1
ATOM 1694 C C . ARG A 1 215 ? 12.816 -2.837 -2.175 1.00 82.38 215 ARG A C 1
ATOM 1696 O O . ARG A 1 215 ? 13.790 -3.400 -1.680 1.00 82.38 215 ARG A O 1
ATOM 1703 N N . PHE A 1 216 ? 11.833 -3.522 -2.751 1.00 80.75 216 PHE A N 1
ATOM 1704 C CA . PHE A 1 216 ? 11.850 -4.978 -2.892 1.00 80.75 216 PHE A CA 1
ATOM 1705 C C . PHE A 1 216 ? 13.077 -5.448 -3.675 1.00 80.75 216 PHE A C 1
ATOM 1707 O O . PHE A 1 216 ? 13.769 -6.387 -3.280 1.00 80.75 216 PHE A O 1
ATOM 1714 N N . GLY A 1 217 ? 13.418 -4.728 -4.748 1.00 80.62 217 GLY A N 1
ATOM 1715 C CA . GLY A 1 217 ? 14.643 -4.973 -5.502 1.00 80.62 217 GLY A CA 1
ATOM 1716 C C . GLY A 1 217 ? 15.906 -4.840 -4.647 1.00 80.62 217 GLY A C 1
ATOM 1717 O O . GLY A 1 217 ? 16.858 -5.597 -4.844 1.00 80.62 217 GLY A O 1
ATOM 1718 N N . ILE A 1 218 ? 15.924 -3.923 -3.673 1.00 82.88 218 ILE A N 1
ATOM 1719 C CA . ILE A 1 218 ? 17.020 -3.800 -2.702 1.00 82.88 218 ILE A CA 1
ATOM 1720 C C . ILE A 1 218 ? 17.047 -4.997 -1.757 1.00 82.88 218 ILE A C 1
ATOM 1722 O O . ILE A 1 218 ? 18.092 -5.637 -1.605 1.00 82.88 218 ILE A O 1
ATOM 1726 N N . LEU A 1 219 ? 15.898 -5.312 -1.158 1.00 83.25 219 LEU A N 1
ATOM 1727 C CA . LEU A 1 219 ? 15.739 -6.411 -0.214 1.00 83.25 219 LEU A CA 1
ATOM 1728 C C . LEU A 1 219 ? 16.259 -7.715 -0.821 1.00 83.25 219 LEU A C 1
ATOM 1730 O O . LEU A 1 219 ? 17.161 -8.349 -0.267 1.00 83.25 219 LEU A O 1
ATOM 1734 N N . LYS A 1 220 ? 15.777 -8.046 -2.022 1.00 81.56 220 LYS A N 1
ATOM 1735 C CA . LYS A 1 220 ? 16.144 -9.267 -2.732 1.00 81.56 220 LYS A CA 1
ATOM 1736 C C . LYS A 1 220 ? 17.627 -9.315 -3.096 1.00 81.56 220 LYS A C 1
ATOM 1738 O O . LYS A 1 220 ? 18.275 -10.335 -2.877 1.00 81.56 220 LYS A O 1
ATOM 1743 N N . ASN A 1 221 ? 18.176 -8.236 -3.654 1.00 79.62 221 ASN A N 1
ATOM 1744 C CA . ASN A 1 221 ? 19.523 -8.269 -4.231 1.00 79.62 221 ASN A CA 1
ATOM 1745 C C . ASN A 1 221 ? 20.650 -8.025 -3.220 1.00 79.62 221 ASN A C 1
ATOM 1747 O O . ASN A 1 221 ? 21.779 -8.458 -3.470 1.00 79.62 221 ASN A O 1
ATOM 1751 N N . PHE A 1 222 ? 20.371 -7.328 -2.114 1.00 78.94 222 PHE A N 1
ATOM 1752 C CA . PHE A 1 222 ? 21.398 -6.841 -1.190 1.00 78.94 222 PHE A CA 1
ATOM 1753 C C . PHE A 1 222 ? 21.192 -7.284 0.261 1.00 78.94 222 PHE A C 1
ATOM 1755 O O . PHE A 1 222 ? 22.184 -7.561 0.933 1.00 78.94 222 PHE A O 1
ATOM 1762 N N . CYS A 1 223 ? 19.952 -7.358 0.752 1.00 81.12 223 CYS A N 1
ATOM 1763 C CA . CYS A 1 223 ? 19.686 -7.617 2.175 1.00 81.12 223 CYS A CA 1
ATOM 1764 C C . CYS A 1 223 ? 19.533 -9.106 2.525 1.00 81.12 223 CYS A C 1
ATOM 1766 O O . CYS A 1 223 ? 19.558 -9.469 3.703 1.00 81.12 223 CYS A O 1
ATOM 1768 N N . THR A 1 224 ? 19.453 -9.979 1.521 1.00 82.88 224 THR A N 1
ATOM 1769 C CA . THR A 1 224 ? 19.370 -11.437 1.701 1.00 82.88 224 THR A CA 1
ATOM 1770 C C . THR A 1 224 ? 20.740 -12.087 1.514 1.00 82.88 224 THR A C 1
ATOM 1772 O O . THR A 1 224 ? 21.580 -11.590 0.764 1.00 82.88 224 THR A O 1
ATOM 1775 N N . SER A 1 225 ? 21.020 -13.205 2.183 1.00 80.50 225 SER A N 1
ATOM 1776 C CA . SER A 1 225 ? 22.301 -13.909 2.051 1.00 80.50 225 SER A CA 1
ATOM 1777 C C . SER A 1 225 ? 22.516 -14.496 0.656 1.00 80.50 225 SER A C 1
ATOM 1779 O O . SER A 1 225 ? 23.669 -14.592 0.220 1.00 80.50 225 SER A O 1
ATOM 1781 N N . GLY A 1 226 ? 21.423 -14.846 -0.031 1.00 75.31 226 GLY A N 1
ATOM 1782 C CA . GLY A 1 226 ? 21.396 -15.330 -1.412 1.00 75.31 226 GLY A CA 1
ATOM 1783 C C . GLY A 1 226 ? 21.386 -14.227 -2.475 1.00 75.31 226 GLY A C 1
ATOM 1784 O O . GLY A 1 226 ? 21.472 -14.538 -3.662 1.00 75.31 226 GLY A O 1
ATOM 1785 N N . GLY A 1 227 ? 21.296 -12.955 -2.076 1.00 75.12 227 GLY A N 1
ATOM 1786 C CA . GLY A 1 227 ? 21.286 -11.825 -2.996 1.00 75.12 227 GLY A CA 1
ATOM 1787 C C . GLY A 1 227 ? 22.572 -11.751 -3.820 1.00 75.12 227 GLY A C 1
ATOM 1788 O O . GLY A 1 227 ? 23.678 -11.887 -3.286 1.00 75.12 227 GLY A O 1
ATOM 1789 N N . ALA A 1 228 ? 22.437 -11.494 -5.126 1.00 70.31 228 ALA A N 1
ATOM 1790 C CA . ALA A 1 228 ? 23.566 -11.443 -6.061 1.00 70.31 228 ALA A CA 1
ATOM 1791 C C . ALA A 1 228 ? 24.667 -10.452 -5.629 1.00 70.31 228 ALA A C 1
ATOM 1793 O O . ALA A 1 228 ? 25.839 -10.661 -5.939 1.00 70.31 228 ALA A O 1
ATOM 1794 N N . ASN A 1 229 ? 24.298 -9.420 -4.859 1.00 71.50 229 ASN A N 1
ATOM 1795 C CA . ASN A 1 229 ? 25.181 -8.346 -4.408 1.00 71.50 229 ASN A CA 1
ATOM 1796 C C . ASN A 1 229 ? 25.345 -8.301 -2.878 1.00 71.50 229 ASN A C 1
ATOM 1798 O O . ASN A 1 229 ? 25.848 -7.319 -2.330 1.00 71.50 229 ASN A O 1
ATOM 1802 N N . ALA A 1 230 ? 24.958 -9.357 -2.156 1.00 69.06 230 ALA A N 1
ATOM 1803 C CA . ALA A 1 230 ? 24.996 -9.384 -0.692 1.00 69.06 230 ALA A CA 1
ATOM 1804 C C . ALA A 1 230 ? 26.415 -9.214 -0.105 1.00 69.06 230 ALA A C 1
ATOM 1806 O O . ALA A 1 230 ? 26.590 -8.828 1.049 1.00 69.06 230 ALA A O 1
ATOM 1807 N N . ASN A 1 231 ? 27.456 -9.507 -0.893 1.00 76.25 231 ASN A N 1
ATOM 1808 C CA . ASN A 1 231 ? 28.857 -9.325 -0.494 1.00 76.25 231 ASN A CA 1
ATOM 1809 C C . ASN A 1 231 ? 29.396 -7.913 -0.767 1.00 76.25 231 ASN A C 1
ATOM 1811 O O . ASN A 1 231 ? 30.443 -7.552 -0.224 1.00 76.25 231 ASN A O 1
ATOM 1815 N N . ASP A 1 232 ? 28.695 -7.126 -1.585 1.00 68.81 232 ASP A N 1
ATOM 1816 C CA . ASP A 1 232 ? 29.121 -5.785 -1.983 1.00 68.81 232 ASP A CA 1
ATOM 1817 C C . ASP A 1 232 ? 28.653 -4.701 -1.003 1.00 68.81 232 ASP A C 1
ATOM 1819 O O . ASP A 1 232 ? 29.038 -3.540 -1.151 1.00 68.81 232 ASP A O 1
ATOM 1823 N N . LEU A 1 233 ? 27.879 -5.069 0.027 1.00 66.75 233 LEU A N 1
ATOM 1824 C CA . LEU A 1 233 ? 27.413 -4.159 1.073 1.00 66.75 233 LEU A CA 1
ATOM 1825 C C . LEU A 1 233 ? 28.571 -3.326 1.664 1.00 66.75 233 LEU A C 1
ATOM 1827 O O . LEU A 1 233 ? 29.660 -3.863 1.907 1.00 66.75 233 LEU A O 1
ATOM 1831 N N . PRO A 1 234 ? 28.355 -2.026 1.948 1.00 73.69 234 PRO A N 1
ATOM 1832 C CA . PRO A 1 234 ? 29.283 -1.234 2.752 1.00 73.69 234 PRO A CA 1
ATOM 1833 C C . PRO A 1 234 ? 29.630 -1.959 4.057 1.00 73.69 234 PRO A C 1
ATOM 1835 O O . PRO A 1 234 ? 28.772 -2.626 4.627 1.00 73.69 234 PRO A O 1
ATOM 1838 N N . ASP A 1 235 ? 30.858 -1.812 4.569 1.00 77.00 235 ASP A N 1
ATOM 1839 C CA . ASP A 1 235 ? 31.299 -2.553 5.766 1.00 77.00 235 ASP A CA 1
ATOM 1840 C C . ASP A 1 235 ? 30.367 -2.353 6.974 1.00 77.00 235 ASP A C 1
ATOM 1842 O O . ASP A 1 235 ? 30.120 -3.300 7.715 1.00 77.00 235 ASP A O 1
ATOM 1846 N N . ILE A 1 236 ? 29.781 -1.157 7.115 1.00 72.69 236 ILE A N 1
ATOM 1847 C CA . ILE A 1 236 ? 28.796 -0.831 8.160 1.00 72.69 236 ILE A CA 1
ATOM 1848 C C . ILE A 1 236 ? 27.462 -1.582 8.007 1.00 72.69 236 ILE A C 1
ATOM 1850 O O . ILE A 1 236 ? 26.739 -1.736 8.983 1.00 72.69 236 ILE A O 1
ATOM 1854 N N . LEU A 1 237 ? 27.140 -2.066 6.804 1.00 73.12 237 LEU A N 1
ATOM 1855 C CA . LEU A 1 237 ? 25.903 -2.791 6.507 1.00 73.12 237 LEU A CA 1
ATOM 1856 C C . LEU A 1 237 ? 26.101 -4.302 6.352 1.00 73.12 237 LEU A C 1
ATOM 1858 O O . LEU A 1 237 ? 25.123 -5.043 6.339 1.00 73.12 237 LEU A O 1
ATOM 1862 N N . LYS A 1 238 ? 27.343 -4.800 6.292 1.00 78.88 238 LYS A N 1
ATOM 1863 C CA . LYS A 1 238 ? 27.621 -6.245 6.193 1.00 78.88 238 LYS A CA 1
ATOM 1864 C C . LYS A 1 238 ? 27.075 -7.048 7.374 1.00 78.88 238 LYS A C 1
ATOM 1866 O O . LYS A 1 238 ? 26.762 -8.222 7.198 1.00 78.88 238 LYS A O 1
ATOM 1871 N N . SER A 1 239 ? 26.933 -6.431 8.549 1.00 77.88 239 SER A N 1
ATOM 1872 C CA . SER A 1 239 ? 26.291 -7.049 9.718 1.00 77.88 239 SER A CA 1
ATOM 1873 C C . SER A 1 239 ? 24.802 -7.335 9.511 1.00 77.88 239 SER A C 1
ATOM 1875 O O . SER A 1 239 ? 24.253 -8.161 10.228 1.00 77.88 239 SER A O 1
ATOM 1877 N N . PHE A 1 240 ? 24.158 -6.686 8.536 1.00 72.56 240 PHE A N 1
ATOM 1878 C CA . PHE A 1 240 ? 22.755 -6.906 8.183 1.00 72.56 240 PHE A CA 1
ATOM 1879 C C . PHE A 1 240 ? 22.568 -7.913 7.044 1.00 72.56 240 PHE A C 1
ATOM 1881 O O . PHE A 1 240 ? 21.440 -8.147 6.614 1.00 72.56 240 PHE A O 1
ATOM 1888 N N . LYS A 1 241 ? 23.639 -8.531 6.535 1.00 79.75 241 LYS A N 1
ATOM 1889 C CA . LYS A 1 241 ? 23.517 -9.567 5.507 1.00 79.75 241 LYS A CA 1
ATOM 1890 C C . LYS A 1 241 ? 22.677 -10.736 6.031 1.00 79.75 241 LYS A C 1
ATOM 1892 O O . LYS A 1 241 ? 23.030 -11.337 7.042 1.00 79.75 241 LYS A O 1
ATOM 1897 N N . GLY A 1 242 ? 21.610 -11.074 5.310 1.00 80.62 242 GLY A N 1
ATOM 1898 C CA . GLY A 1 242 ? 20.683 -12.142 5.689 1.00 80.62 242 GLY A CA 1
ATOM 1899 C C . GLY A 1 242 ? 19.665 -11.737 6.756 1.00 80.62 242 GLY A C 1
ATOM 1900 O O . GLY A 1 242 ? 18.907 -12.581 7.220 1.00 80.62 242 GLY A O 1
ATOM 1901 N N . SER A 1 243 ? 19.607 -10.452 7.127 1.00 78.44 243 SER A N 1
ATOM 1902 C CA . SER A 1 243 ? 18.604 -9.931 8.069 1.00 78.44 243 SER A CA 1
ATOM 1903 C C . SER A 1 243 ? 17.166 -10.149 7.603 1.00 78.44 243 SER A C 1
ATOM 1905 O O . SER A 1 243 ? 16.289 -10.300 8.442 1.00 78.44 243 SER A O 1
ATOM 1907 N N . CYS A 1 244 ? 16.943 -10.202 6.288 1.00 82.88 244 CYS A N 1
ATOM 1908 C CA . CYS A 1 244 ? 15.631 -10.437 5.687 1.00 82.88 244 CYS A CA 1
ATOM 1909 C C . CYS A 1 244 ? 15.459 -11.885 5.173 1.00 82.88 244 CYS A C 1
ATOM 1911 O O . CYS A 1 244 ? 14.483 -12.172 4.485 1.00 82.88 244 CYS A O 1
ATOM 1913 N N . ASP A 1 245 ? 16.411 -12.798 5.434 1.00 84.00 245 ASP A N 1
ATOM 1914 C CA . ASP A 1 245 ? 16.363 -14.163 4.879 1.00 84.00 245 ASP A CA 1
ATOM 1915 C C . ASP A 1 245 ? 15.191 -14.964 5.412 1.00 84.00 245 ASP A C 1
ATOM 1917 O O . ASP A 1 245 ? 14.571 -15.702 4.655 1.00 84.00 245 ASP A O 1
ATOM 1921 N N . HIS A 1 246 ? 14.916 -14.844 6.711 1.00 83.44 246 HIS A N 1
ATOM 1922 C CA . HIS A 1 246 ? 13.858 -15.617 7.343 1.00 83.44 246 HIS A CA 1
ATOM 1923 C C . HIS A 1 246 ? 12.520 -15.330 6.665 1.00 83.44 246 HIS A C 1
ATOM 1925 O O . HIS A 1 246 ? 11.898 -16.253 6.143 1.00 83.44 246 HIS A O 1
ATOM 1931 N N . ASP A 1 247 ? 12.147 -14.055 6.582 1.00 80.94 247 ASP A N 1
ATOM 1932 C CA . ASP A 1 247 ? 10.852 -13.675 6.041 1.00 80.94 247 ASP A CA 1
ATOM 1933 C C . ASP A 1 247 ? 10.752 -13.916 4.526 1.00 80.94 247 ASP A C 1
ATOM 1935 O O . ASP A 1 247 ? 9.744 -14.429 4.038 1.00 80.94 247 ASP A O 1
ATOM 1939 N N . LEU A 1 248 ? 11.831 -13.661 3.770 1.00 83.69 248 LEU A N 1
ATOM 1940 C CA . LEU A 1 248 ? 11.856 -13.977 2.340 1.00 83.69 248 LEU A CA 1
ATOM 1941 C C . LEU A 1 248 ? 11.719 -15.488 2.092 1.00 83.69 248 LEU A C 1
ATOM 1943 O O . LEU A 1 248 ? 11.005 -15.907 1.179 1.00 83.69 248 LEU A O 1
ATOM 1947 N N . LEU A 1 249 ? 12.406 -16.327 2.873 1.00 84.06 249 LEU A N 1
ATOM 1948 C CA . LEU A 1 249 ? 12.347 -17.782 2.719 1.00 84.06 249 LEU A CA 1
ATOM 1949 C C . LEU A 1 249 ? 10.989 -18.348 3.129 1.00 84.06 249 LEU A C 1
ATOM 1951 O O . LEU A 1 249 ? 10.535 -19.293 2.485 1.00 84.06 249 LEU A O 1
ATOM 1955 N N . LEU A 1 250 ? 10.316 -17.761 4.126 1.00 82.75 250 LEU A N 1
ATOM 1956 C CA . LEU A 1 250 ? 8.944 -18.138 4.474 1.00 82.75 250 LEU A CA 1
ATOM 1957 C C . LEU A 1 250 ? 7.992 -17.997 3.278 1.00 82.75 250 LEU A C 1
ATOM 1959 O O . LEU A 1 250 ? 7.125 -18.846 3.100 1.00 82.75 250 LEU A O 1
ATOM 1963 N N . ARG A 1 251 ? 8.174 -16.974 2.434 1.00 82.62 251 ARG A N 1
ATOM 1964 C CA . ARG A 1 251 ? 7.314 -16.738 1.261 1.00 82.62 251 ARG A CA 1
ATOM 1965 C C . ARG A 1 251 ? 7.781 -17.405 -0.028 1.00 82.62 251 ARG A C 1
ATOM 1967 O O . ARG A 1 251 ? 6.983 -17.629 -0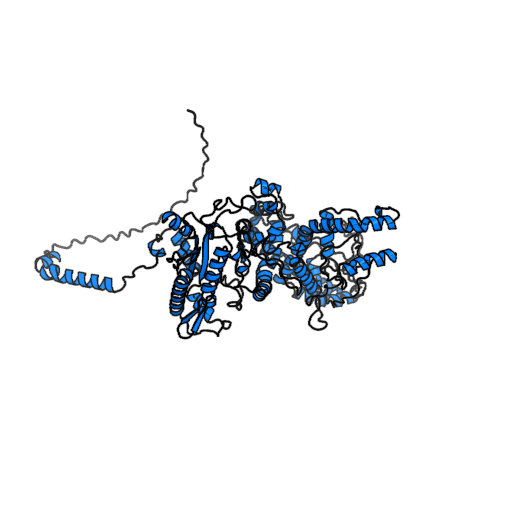.927 1.00 82.62 251 ARG A O 1
ATOM 1974 N N . THR A 1 252 ? 9.064 -17.730 -0.149 1.00 81.88 252 THR A N 1
ATOM 1975 C CA . THR A 1 252 ? 9.628 -18.287 -1.396 1.00 81.88 252 THR A CA 1
ATOM 1976 C C . THR A 1 252 ? 9.897 -19.786 -1.350 1.00 81.88 252 THR A C 1
ATOM 1978 O O . THR A 1 252 ? 10.186 -20.384 -2.389 1.00 81.88 252 THR A O 1
ATOM 1981 N N . ASN A 1 253 ? 9.834 -20.415 -0.175 1.00 84.88 253 ASN A N 1
ATOM 1982 C CA . ASN A 1 253 ? 10.184 -21.819 -0.004 1.00 84.88 253 ASN A CA 1
ATOM 1983 C C . ASN A 1 253 ? 9.175 -22.540 0.901 1.00 84.88 253 ASN A C 1
ATOM 1985 O O . ASN A 1 253 ? 9.272 -22.484 2.124 1.00 84.88 253 ASN A O 1
ATOM 1989 N N . GLY A 1 254 ? 8.258 -23.296 0.286 1.00 85.25 254 GLY A N 1
ATOM 1990 C CA . GLY A 1 254 ? 7.221 -24.055 1.001 1.00 85.25 254 GLY A CA 1
ATOM 1991 C C . GLY A 1 254 ? 7.764 -25.059 2.016 1.00 85.25 254 GLY A C 1
ATOM 1992 O O . GLY A 1 254 ? 7.170 -25.249 3.073 1.00 85.25 254 GLY A O 1
ATOM 1993 N N . THR A 1 255 ? 8.932 -25.656 1.760 1.00 90.81 255 THR A N 1
ATOM 1994 C CA . THR A 1 255 ? 9.586 -26.543 2.736 1.00 90.81 255 THR A CA 1
ATOM 1995 C C . THR A 1 255 ? 10.053 -25.757 3.956 1.00 90.81 255 THR A C 1
ATOM 1997 O O . THR A 1 255 ? 9.831 -26.184 5.084 1.00 90.81 255 THR A O 1
ATOM 2000 N N . TYR A 1 256 ? 10.666 -24.592 3.738 1.00 87.81 256 TYR A N 1
ATOM 2001 C CA . TYR A 1 256 ? 11.121 -23.727 4.823 1.00 87.81 256 TYR A CA 1
ATOM 2002 C C . TYR A 1 256 ? 9.941 -23.159 5.626 1.00 87.81 256 TYR A C 1
ATOM 2004 O O . TYR A 1 256 ? 10.018 -23.104 6.851 1.00 87.81 256 TYR A O 1
ATOM 2012 N N . ALA A 1 257 ? 8.836 -22.797 4.966 1.00 86.12 257 ALA A N 1
ATOM 2013 C CA . ALA A 1 257 ? 7.595 -22.390 5.624 1.00 86.12 257 ALA A CA 1
ATOM 2014 C C . ALA A 1 257 ? 7.074 -23.487 6.570 1.00 86.12 257 ALA A C 1
ATOM 2016 O O . ALA A 1 257 ? 6.896 -23.229 7.762 1.00 86.12 257 ALA A O 1
ATOM 2017 N N . LEU A 1 258 ? 6.959 -24.727 6.076 1.00 87.00 258 LEU A N 1
ATOM 2018 C CA . LEU A 1 258 ? 6.566 -25.897 6.874 1.00 87.00 258 LEU A CA 1
ATOM 2019 C C . LEU A 1 258 ? 7.494 -26.139 8.069 1.00 87.00 258 LEU A C 1
ATOM 2021 O O . LEU A 1 258 ? 7.025 -26.375 9.183 1.00 87.00 258 LEU A O 1
ATOM 2025 N N . GLU A 1 259 ? 8.810 -26.057 7.861 1.00 91.50 259 GLU A N 1
ATOM 2026 C CA . GLU A 1 259 ? 9.809 -26.212 8.928 1.00 91.50 259 GLU A CA 1
ATOM 2027 C C . GLU A 1 259 ? 9.698 -25.129 10.015 1.00 91.50 259 GLU A C 1
ATOM 2029 O O . GLU A 1 259 ? 10.073 -25.377 11.162 1.00 91.50 259 GLU A O 1
ATOM 2034 N N . ASN A 1 260 ? 9.143 -23.961 9.680 1.00 87.12 260 ASN A N 1
ATOM 2035 C CA . ASN A 1 260 ? 8.923 -22.836 10.590 1.00 87.12 260 ASN A CA 1
ATOM 2036 C C . ASN A 1 260 ? 7.455 -22.705 11.044 1.00 87.12 260 ASN A C 1
ATOM 2038 O O . ASN A 1 260 ? 7.049 -21.655 11.540 1.00 87.12 260 ASN A O 1
ATOM 2042 N N . GLY A 1 261 ? 6.657 -23.771 10.915 1.00 83.50 261 GLY A N 1
ATOM 2043 C CA . GLY A 1 261 ? 5.294 -23.827 11.455 1.00 83.50 261 GLY A CA 1
ATOM 2044 C C . GLY A 1 261 ? 4.244 -23.065 10.643 1.00 83.50 261 GLY A C 1
ATOM 2045 O O . GLY A 1 261 ? 3.159 -22.805 11.156 1.00 83.50 261 GLY A O 1
ATOM 2046 N N . LYS A 1 262 ? 4.547 -22.712 9.391 1.00 83.75 262 LYS A N 1
ATOM 2047 C CA . LYS A 1 262 ? 3.589 -22.155 8.429 1.00 83.75 262 LYS A CA 1
ATOM 2048 C C . LYS A 1 262 ? 3.157 -23.241 7.435 1.00 83.75 262 LYS A C 1
ATOM 2050 O O . LYS A 1 262 ? 3.952 -24.132 7.144 1.00 83.75 262 LYS A O 1
ATOM 2055 N N . PRO A 1 263 ? 1.920 -23.221 6.916 1.00 77.25 263 PRO A N 1
ATOM 2056 C CA . PRO A 1 263 ? 1.504 -24.190 5.908 1.00 77.25 263 PRO A CA 1
ATOM 2057 C C . PRO A 1 263 ? 2.265 -23.957 4.585 1.00 77.25 263 PRO A C 1
ATOM 2059 O O . PRO A 1 263 ? 2.880 -22.912 4.380 1.00 77.25 263 PRO A O 1
ATOM 2062 N N . ALA A 1 264 ? 2.319 -24.961 3.706 1.00 78.50 264 ALA A N 1
ATOM 2063 C CA . ALA A 1 264 ? 3.169 -24.904 2.507 1.00 78.50 264 ALA A CA 1
ATOM 2064 C C . ALA A 1 264 ? 2.717 -23.845 1.488 1.00 78.50 264 ALA A C 1
ATOM 2066 O O . ALA A 1 264 ? 3.543 -23.305 0.758 1.00 78.50 264 ALA A O 1
ATOM 2067 N N . ASP A 1 265 ? 1.417 -23.573 1.448 1.00 76.94 265 ASP A N 1
ATOM 2068 C CA . ASP A 1 265 ? 0.753 -22.534 0.658 1.00 76.94 265 ASP A CA 1
ATOM 2069 C C . ASP A 1 265 ? 1.032 -21.113 1.174 1.00 76.94 265 ASP A C 1
ATOM 2071 O O . ASP A 1 265 ? 0.967 -20.169 0.393 1.00 76.94 265 ASP A O 1
ATOM 2075 N N . TYR A 1 266 ? 1.466 -20.952 2.432 1.00 75.94 266 TYR A N 1
ATOM 2076 C CA . TYR A 1 266 ? 1.991 -19.676 2.940 1.00 75.94 266 TYR A CA 1
ATOM 2077 C C . TYR A 1 266 ? 3.189 -19.177 2.119 1.00 75.94 266 TYR A C 1
ATOM 2079 O O . TYR A 1 266 ? 3.421 -17.966 2.025 1.00 75.94 266 TYR A O 1
ATOM 2087 N N . ALA A 1 267 ? 3.950 -20.106 1.524 1.00 82.44 267 ALA A N 1
ATOM 2088 C CA . ALA A 1 267 ? 5.048 -19.803 0.619 1.00 82.44 267 ALA A CA 1
ATOM 2089 C C . ALA A 1 267 ? 4.541 -19.394 -0.768 1.00 82.44 267 ALA A C 1
ATOM 2091 O O . ALA A 1 267 ? 4.771 -20.080 -1.768 1.00 82.44 267 ALA A O 1
ATOM 2092 N N . ASN A 1 268 ? 3.870 -18.248 -0.799 1.00 74.50 268 ASN A N 1
ATOM 2093 C CA . ASN A 1 268 ? 3.430 -17.588 -2.007 1.00 74.50 268 ASN A CA 1
ATOM 2094 C C . ASN A 1 268 ? 4.323 -16.362 -2.302 1.00 74.50 268 ASN A C 1
ATOM 2096 O O . ASN A 1 268 ? 4.295 -15.382 -1.550 1.00 74.50 268 ASN A O 1
ATOM 2100 N N . PRO A 1 269 ? 5.114 -16.379 -3.394 1.00 69.62 269 PRO A N 1
ATOM 2101 C CA . PRO A 1 269 ? 5.930 -15.239 -3.790 1.00 69.62 269 PRO A CA 1
ATOM 2102 C C . PRO A 1 269 ? 5.135 -13.967 -4.104 1.00 69.62 269 PRO A C 1
ATOM 2104 O O . PRO A 1 269 ? 5.712 -12.888 -3.995 1.00 69.62 269 PRO A O 1
ATOM 2107 N N . THR A 1 270 ? 3.852 -14.050 -4.482 1.00 65.19 270 THR A N 1
ATOM 2108 C CA . THR A 1 270 ? 3.037 -12.847 -4.744 1.00 65.19 270 THR A CA 1
ATOM 2109 C C . THR A 1 270 ? 2.702 -12.103 -3.449 1.00 65.19 270 THR A C 1
ATOM 2111 O O . THR A 1 270 ? 2.754 -10.874 -3.418 1.00 65.19 270 THR A O 1
ATOM 2114 N N . SER A 1 271 ? 2.530 -12.827 -2.336 1.00 67.44 271 SER A N 1
ATOM 2115 C CA . SER A 1 271 ? 2.344 -12.258 -0.991 1.00 67.44 271 SER A CA 1
ATOM 2116 C C . SER A 1 271 ? 3.586 -11.543 -0.443 1.00 67.44 271 SER A C 1
ATOM 2118 O O . SER A 1 271 ? 3.527 -10.889 0.592 1.00 67.44 271 SER A O 1
ATOM 2120 N N . LEU A 1 272 ? 4.738 -11.609 -1.120 1.00 68.56 272 LEU A N 1
ATOM 2121 C CA . LEU A 1 272 ? 5.873 -10.769 -0.731 1.00 68.56 272 LEU A CA 1
ATOM 2122 C C . LEU A 1 272 ? 5.576 -9.284 -0.911 1.00 68.56 272 LEU A C 1
ATOM 2124 O O . LEU A 1 272 ? 6.128 -8.480 -0.169 1.00 68.56 272 LEU A O 1
ATOM 2128 N N . LEU A 1 273 ? 4.738 -8.911 -1.883 1.00 63.72 273 LEU A N 1
ATOM 2129 C CA . LEU A 1 273 ? 4.416 -7.507 -2.129 1.00 63.72 273 LEU A CA 1
ATOM 2130 C C . LEU A 1 273 ? 3.606 -6.898 -0.975 1.00 63.72 273 LEU A C 1
ATOM 2132 O O . LEU A 1 273 ? 3.878 -5.759 -0.587 1.00 63.72 273 LEU A O 1
ATOM 2136 N N . SER A 1 274 ? 2.678 -7.663 -0.387 1.00 61.28 274 SER A N 1
ATOM 2137 C CA . SER A 1 274 ? 1.936 -7.259 0.815 1.00 61.28 274 SER A CA 1
ATOM 2138 C C . SER A 1 274 ? 2.852 -7.175 2.040 1.00 61.28 274 SER A C 1
ATOM 2140 O O . SER A 1 274 ? 2.775 -6.209 2.801 1.00 61.28 274 SER A O 1
ATOM 2142 N N . ASP A 1 275 ? 3.793 -8.113 2.171 1.00 64.12 275 ASP A N 1
ATOM 2143 C CA . ASP A 1 275 ? 4.707 -8.206 3.315 1.00 64.12 275 ASP A CA 1
ATOM 2144 C C . ASP A 1 275 ? 5.845 -7.174 3.304 1.00 64.12 275 ASP A C 1
ATOM 2146 O O . ASP A 1 275 ? 6.500 -6.973 4.328 1.00 64.12 275 ASP A O 1
ATOM 2150 N N . ILE A 1 276 ? 6.110 -6.485 2.181 1.00 64.81 276 ILE A N 1
ATOM 2151 C CA . ILE A 1 276 ? 7.152 -5.440 2.141 1.00 64.81 276 ILE A CA 1
ATOM 2152 C C . ILE A 1 276 ? 6.914 -4.401 3.235 1.00 64.81 276 ILE A C 1
ATOM 2154 O O . ILE A 1 276 ? 7.881 -3.944 3.837 1.00 64.81 276 ILE A O 1
ATOM 2158 N N . GLY A 1 277 ? 5.655 -4.046 3.514 1.00 64.06 277 GLY A N 1
ATOM 2159 C CA . GLY A 1 277 ? 5.336 -3.117 4.598 1.00 64.06 277 GLY A CA 1
ATOM 2160 C C . GLY A 1 277 ? 5.831 -3.619 5.953 1.00 64.06 277 GLY A C 1
ATOM 2161 O O . GLY A 1 277 ? 6.443 -2.863 6.707 1.00 64.06 277 GLY A O 1
ATOM 2162 N N . ASP A 1 278 ? 5.655 -4.909 6.225 1.00 62.97 278 ASP A N 1
ATOM 2163 C CA . ASP A 1 278 ? 6.126 -5.532 7.457 1.00 62.97 278 ASP A CA 1
ATOM 2164 C C . ASP A 1 278 ? 7.658 -5.579 7.492 1.00 62.97 278 ASP A C 1
ATOM 2166 O O . ASP A 1 278 ? 8.257 -5.255 8.514 1.00 62.97 278 ASP A O 1
ATOM 2170 N N . PHE A 1 279 ? 8.329 -5.853 6.368 1.00 65.81 279 PHE A N 1
ATOM 2171 C CA . PHE A 1 279 ? 9.800 -5.840 6.285 1.00 65.81 279 PHE A CA 1
ATOM 2172 C C . PHE A 1 279 ? 10.395 -4.438 6.451 1.00 65.81 279 PHE A C 1
ATOM 2174 O O . PHE A 1 279 ? 11.436 -4.272 7.091 1.00 65.81 279 PHE A O 1
ATOM 2181 N N . GLU A 1 280 ? 9.720 -3.423 5.912 1.00 60.22 280 GLU A N 1
ATOM 2182 C CA . GLU A 1 280 ? 10.035 -2.003 6.093 1.00 60.22 280 GLU A CA 1
ATOM 2183 C C . GLU A 1 280 ? 9.776 -1.525 7.523 1.00 60.22 280 GLU A C 1
ATOM 2185 O O . GLU A 1 280 ? 10.271 -0.471 7.917 1.00 60.22 280 GLU A O 1
ATOM 2190 N N . ASN A 1 281 ? 9.020 -2.271 8.322 1.00 60.31 281 ASN A N 1
ATOM 2191 C CA . ASN A 1 281 ? 8.759 -1.949 9.721 1.00 60.31 281 ASN A CA 1
ATOM 2192 C C . ASN A 1 281 ? 9.527 -2.856 10.692 1.00 60.31 281 ASN A C 1
ATOM 2194 O O . ASN A 1 281 ? 9.714 -2.487 11.853 1.00 60.31 281 ASN A O 1
ATOM 2198 N N . ASN A 1 282 ? 10.060 -3.982 10.216 1.00 66.38 282 ASN A N 1
ATOM 2199 C CA . ASN A 1 282 ? 10.791 -4.942 11.025 1.00 66.38 282 ASN A CA 1
ATOM 2200 C C . ASN A 1 282 ? 12.290 -4.604 11.097 1.00 66.38 282 ASN A C 1
ATOM 2202 O O . ASN A 1 282 ? 13.023 -4.594 10.102 1.00 66.38 282 ASN A O 1
ATOM 2206 N N . TYR A 1 283 ? 12.778 -4.348 12.309 1.00 58.28 283 TYR A N 1
ATOM 2207 C CA . TYR A 1 283 ? 14.206 -4.223 12.578 1.00 58.28 283 TYR A CA 1
ATOM 2208 C C . TYR A 1 283 ? 14.827 -5.625 12.707 1.00 58.28 283 TYR A C 1
ATOM 2210 O O . TYR A 1 283 ? 14.382 -6.393 13.554 1.00 58.28 283 TYR A O 1
ATOM 2218 N N . PRO A 1 284 ? 15.886 -5.970 11.944 1.00 76.06 284 PRO A N 1
ATOM 2219 C CA . PRO A 1 284 ? 16.823 -5.058 11.284 1.00 76.06 284 PRO A CA 1
ATOM 2220 C C . PRO A 1 284 ? 16.649 -4.892 9.762 1.00 76.06 284 PRO A C 1
ATOM 2222 O O . PRO A 1 284 ? 17.424 -4.148 9.154 1.00 76.06 284 PRO A O 1
ATOM 2225 N N . CYS A 1 285 ? 15.665 -5.550 9.145 1.00 76.19 285 CYS A N 1
ATOM 2226 C CA . CYS A 1 285 ? 15.462 -5.525 7.694 1.00 76.19 285 CYS A CA 1
ATOM 2227 C C . CYS A 1 285 ? 15.216 -4.097 7.165 1.00 76.19 285 CYS A C 1
ATOM 2229 O O . CYS A 1 285 ? 15.891 -3.677 6.220 1.00 76.19 285 CYS A O 1
ATOM 2231 N N . LYS A 1 286 ? 14.394 -3.299 7.863 1.00 80.81 286 LYS A N 1
ATOM 2232 C CA . LYS A 1 286 ? 14.169 -1.867 7.592 1.00 80.81 286 LYS A CA 1
ATOM 2233 C C . LYS A 1 286 ? 15.466 -1.081 7.403 1.00 80.81 286 LYS A C 1
ATOM 2235 O O . LYS A 1 286 ? 15.653 -0.408 6.394 1.00 80.81 286 LYS A O 1
ATOM 2240 N N . ILE A 1 287 ? 16.397 -1.199 8.358 1.00 77.69 287 ILE A N 1
ATOM 2241 C CA . ILE A 1 287 ? 17.676 -0.468 8.330 1.00 77.69 287 ILE A CA 1
ATOM 2242 C C . ILE A 1 287 ? 18.472 -0.836 7.080 1.00 77.69 287 ILE A C 1
ATOM 2244 O O . ILE A 1 287 ? 19.104 0.038 6.483 1.00 77.69 287 ILE A O 1
ATOM 2248 N N . CYS A 1 288 ? 18.480 -2.118 6.705 1.00 82.81 288 CYS A N 1
ATOM 2249 C CA . CYS A 1 288 ? 19.165 -2.548 5.497 1.00 82.81 288 CYS A CA 1
ATOM 2250 C C . CYS A 1 288 ? 18.516 -1.923 4.262 1.00 82.81 288 CYS A C 1
ATOM 2252 O O . CYS A 1 288 ? 19.219 -1.290 3.478 1.00 82.81 288 CYS A O 1
ATOM 2254 N N . VAL A 1 289 ? 17.195 -2.059 4.118 1.00 82.56 289 VAL A N 1
ATOM 2255 C CA . VAL A 1 289 ? 16.447 -1.591 2.947 1.00 82.56 289 VAL A CA 1
ATOM 2256 C C . VAL A 1 289 ? 16.573 -0.080 2.771 1.00 82.56 289 VAL A C 1
ATOM 2258 O O . VAL A 1 289 ? 17.016 0.349 1.708 1.00 82.56 289 VAL A O 1
ATOM 2261 N N . ASP A 1 290 ? 16.284 0.716 3.803 1.00 83.50 290 ASP A N 1
ATOM 2262 C CA . ASP A 1 290 ? 16.271 2.182 3.708 1.00 83.50 290 ASP A CA 1
ATOM 2263 C C . ASP A 1 290 ? 17.663 2.741 3.383 1.00 83.50 290 ASP A C 1
ATOM 2265 O O . ASP A 1 290 ? 17.849 3.467 2.403 1.00 83.50 290 ASP A O 1
ATOM 2269 N N . ASN A 1 291 ? 18.690 2.334 4.140 1.00 83.94 291 ASN A N 1
ATOM 2270 C CA . ASN A 1 291 ? 20.048 2.843 3.923 1.00 83.94 291 ASN A CA 1
ATOM 2271 C C . ASN A 1 291 ? 20.638 2.384 2.586 1.00 83.94 291 ASN A C 1
ATOM 2273 O O . ASN A 1 291 ? 21.403 3.122 1.953 1.00 83.94 291 ASN A O 1
ATOM 2277 N N . MET A 1 292 ? 20.326 1.156 2.159 1.00 83.00 292 MET A N 1
ATOM 2278 C CA . MET A 1 292 ? 20.777 0.659 0.864 1.00 83.00 292 MET A CA 1
ATOM 2279 C C . MET A 1 292 ? 20.046 1.343 -0.279 1.00 83.00 292 MET A C 1
ATOM 2281 O O . MET A 1 292 ? 20.698 1.665 -1.268 1.00 83.00 292 MET A O 1
ATOM 2285 N N . TYR A 1 293 ? 18.743 1.591 -0.150 1.00 87.00 293 TYR A N 1
ATOM 2286 C CA . TYR A 1 293 ? 17.959 2.284 -1.163 1.00 87.00 293 TYR A CA 1
ATOM 2287 C C . TYR A 1 293 ? 18.500 3.696 -1.393 1.00 87.00 293 TYR A C 1
ATOM 2289 O O . TYR A 1 293 ? 18.968 3.995 -2.494 1.00 87.00 293 TYR A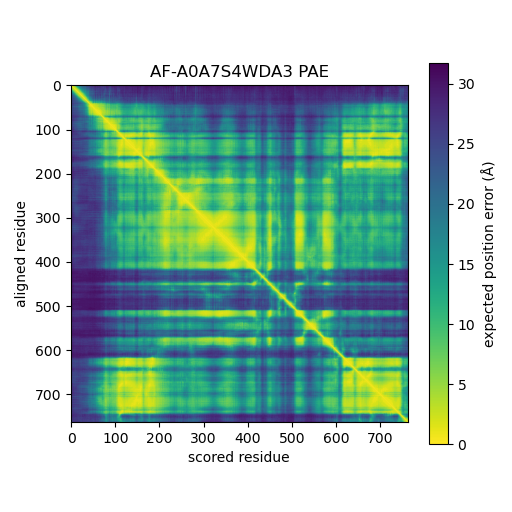 O 1
ATOM 2297 N N . ASP A 1 294 ? 18.570 4.521 -0.347 1.00 86.56 294 ASP A N 1
ATOM 2298 C CA . ASP A 1 294 ? 19.053 5.903 -0.449 1.00 86.56 294 ASP A CA 1
ATOM 2299 C C . ASP A 1 294 ? 20.499 5.958 -0.958 1.00 86.56 294 ASP A C 1
ATOM 2301 O O . ASP A 1 294 ? 20.849 6.726 -1.864 1.00 86.56 294 ASP A O 1
ATOM 2305 N N . GLY A 1 295 ? 21.356 5.088 -0.413 1.00 84.88 295 GLY A N 1
ATOM 2306 C CA . GLY A 1 295 ? 22.748 4.974 -0.828 1.00 84.88 295 GLY A CA 1
ATOM 2307 C C . GLY A 1 295 ? 22.900 4.555 -2.293 1.00 84.88 295 GLY A C 1
ATOM 2308 O O . GLY A 1 295 ? 23.777 5.076 -2.994 1.00 84.88 295 GLY A O 1
ATOM 2309 N N . LEU A 1 296 ? 22.058 3.636 -2.774 1.00 83.81 296 LEU A N 1
ATOM 2310 C CA . LEU A 1 296 ? 22.067 3.173 -4.158 1.00 83.81 296 LEU A CA 1
ATOM 2311 C C . LEU A 1 296 ? 21.563 4.261 -5.103 1.00 83.81 296 LEU A C 1
ATOM 2313 O O . LEU A 1 296 ? 22.247 4.562 -6.082 1.00 83.81 296 LEU A O 1
ATOM 2317 N N . MET A 1 297 ? 20.428 4.893 -4.794 1.00 90.25 297 MET A N 1
ATOM 2318 C CA . MET A 1 297 ? 19.821 5.933 -5.629 1.00 90.25 297 MET A CA 1
ATOM 2319 C C . MET A 1 297 ? 20.743 7.144 -5.769 1.00 90.25 297 MET A C 1
ATOM 2321 O O . MET A 1 297 ? 20.968 7.631 -6.882 1.00 90.25 297 MET A O 1
ATOM 2325 N N . ALA A 1 298 ? 21.394 7.570 -4.683 1.00 86.56 298 ALA A N 1
ATOM 2326 C CA . ALA A 1 298 ? 22.392 8.636 -4.726 1.00 86.56 298 ALA A CA 1
ATOM 2327 C C . ALA A 1 298 ? 23.609 8.265 -5.599 1.00 86.56 298 ALA A C 1
ATOM 2329 O O . ALA A 1 298 ? 24.080 9.078 -6.406 1.00 86.56 298 ALA A O 1
ATOM 2330 N N . LYS A 1 299 ? 24.119 7.029 -5.484 1.00 83.00 299 LYS A N 1
ATOM 2331 C CA . LYS A 1 299 ? 25.250 6.544 -6.297 1.00 83.00 299 LYS A CA 1
ATOM 2332 C C . LYS A 1 299 ? 24.886 6.426 -7.774 1.00 83.00 299 LYS A C 1
ATOM 2334 O O . LYS A 1 299 ? 25.649 6.909 -8.612 1.00 83.00 299 LYS A O 1
ATOM 2339 N N . MET A 1 300 ? 23.737 5.835 -8.093 1.00 84.06 300 MET A N 1
ATOM 2340 C CA . MET A 1 300 ? 23.233 5.713 -9.462 1.00 84.06 300 MET A CA 1
ATOM 2341 C C . MET A 1 300 ? 23.013 7.088 -10.087 1.00 84.06 300 MET A C 1
ATOM 2343 O O . MET A 1 300 ? 23.452 7.321 -11.211 1.00 84.06 300 MET A O 1
ATOM 2347 N N . THR A 1 301 ? 22.446 8.035 -9.338 1.00 89.69 301 THR A N 1
ATOM 2348 C CA . THR A 1 301 ? 22.271 9.421 -9.793 1.00 89.69 301 THR A CA 1
ATOM 2349 C C . THR A 1 301 ? 23.605 10.065 -10.129 1.00 89.69 301 THR A C 1
ATOM 2351 O O . THR A 1 301 ? 23.792 10.565 -11.238 1.00 89.69 301 THR A O 1
ATOM 2354 N N . LYS A 1 302 ? 24.584 9.990 -9.221 1.00 85.06 302 LYS A N 1
ATOM 2355 C CA . LYS A 1 302 ? 25.924 10.537 -9.462 1.00 85.06 302 LYS A CA 1
ATOM 2356 C C . LYS A 1 302 ? 26.621 9.871 -10.655 1.00 85.06 302 LYS A C 1
ATOM 2358 O O . LYS A 1 302 ? 27.251 10.565 -11.452 1.00 85.06 302 LYS A O 1
ATOM 2363 N N . GLY A 1 303 ? 26.513 8.548 -10.780 1.00 80.62 303 GLY A N 1
ATOM 2364 C CA . GLY A 1 303 ? 27.068 7.785 -11.899 1.00 80.62 303 GLY A CA 1
ATOM 2365 C C . GLY A 1 303 ? 26.452 8.194 -13.236 1.00 80.62 303 GLY A C 1
ATOM 2366 O O . GLY A 1 303 ? 27.177 8.462 -14.191 1.00 80.62 303 GLY A O 1
ATOM 2367 N N . THR A 1 304 ? 25.129 8.343 -13.271 1.00 85.00 304 THR A N 1
ATOM 2368 C CA . THR A 1 304 ? 24.366 8.756 -14.457 1.00 85.00 304 THR A CA 1
ATOM 2369 C C . THR A 1 304 ? 24.712 10.181 -14.873 1.00 85.00 304 THR A C 1
ATOM 2371 O O . THR A 1 304 ? 24.994 10.426 -16.043 1.00 85.00 304 THR A O 1
ATOM 2374 N N . VAL A 1 305 ? 24.797 11.114 -13.916 1.00 86.88 305 VAL A N 1
ATOM 2375 C CA . VAL A 1 305 ? 25.262 12.489 -14.170 1.00 86.88 305 VAL A CA 1
ATOM 2376 C C . VAL A 1 305 ? 26.650 12.478 -14.810 1.00 86.88 305 VAL A C 1
ATOM 2378 O O . VAL A 1 305 ? 26.851 13.120 -15.840 1.00 86.88 305 VAL A O 1
ATOM 2381 N N . GLY A 1 306 ? 27.598 11.723 -14.244 1.00 80.81 306 GLY A N 1
ATOM 2382 C CA . GLY A 1 3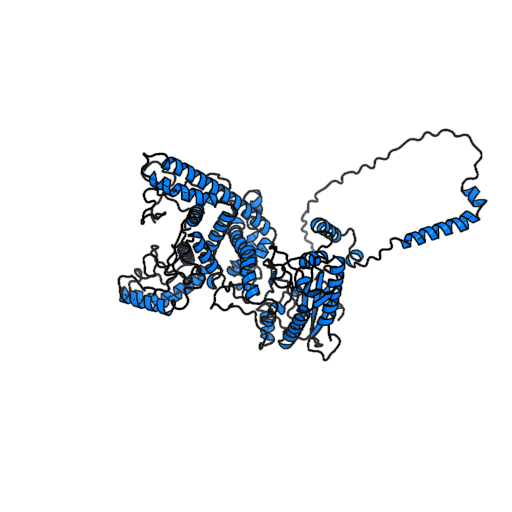06 ? 28.953 11.621 -14.789 1.00 80.81 306 GLY A CA 1
ATOM 2383 C C . GLY A 1 306 ? 28.992 11.001 -16.191 1.00 80.81 306 GLY A C 1
ATOM 2384 O O . GLY A 1 306 ? 29.724 11.487 -17.052 1.00 80.81 306 GLY A O 1
ATOM 2385 N N . MET A 1 307 ? 28.177 9.973 -16.439 1.00 82.88 307 MET A N 1
ATOM 2386 C CA . MET A 1 307 ? 28.048 9.324 -17.746 1.00 82.88 307 MET A CA 1
ATOM 2387 C C . MET A 1 307 ? 27.565 10.311 -18.817 1.00 82.88 307 MET A C 1
ATOM 2389 O O . MET A 1 307 ? 28.211 10.457 -19.853 1.00 82.88 307 MET A O 1
ATOM 2393 N N . PHE A 1 308 ? 26.468 11.027 -18.560 1.00 84.81 308 PHE A N 1
ATOM 2394 C CA . PHE A 1 308 ? 25.928 12.007 -19.504 1.00 84.81 308 PHE A CA 1
ATOM 2395 C C . PHE A 1 308 ? 26.865 13.211 -19.699 1.00 84.81 308 PHE A C 1
ATOM 2397 O O . PHE A 1 308 ? 26.981 13.716 -20.813 1.00 84.81 308 PHE A O 1
ATOM 2404 N N . GLN A 1 309 ? 27.588 13.651 -18.662 1.00 84.81 309 GLN A N 1
ATOM 2405 C CA . GLN A 1 309 ? 28.613 14.697 -18.792 1.00 84.81 309 GLN A CA 1
ATOM 2406 C C . GLN A 1 309 ? 29.757 14.283 -19.720 1.00 84.81 309 GLN A C 1
ATOM 2408 O O . GLN A 1 309 ? 30.151 15.064 -20.588 1.00 84.81 309 GLN A O 1
ATOM 2413 N N . LEU A 1 310 ? 30.269 13.061 -19.558 1.00 78.31 310 LEU A N 1
ATOM 2414 C CA . LEU A 1 310 ? 31.306 12.518 -20.432 1.00 78.31 310 LEU A CA 1
ATOM 2415 C C . LEU A 1 310 ? 30.800 12.385 -21.873 1.00 78.31 310 LEU A C 1
ATOM 2417 O O . LEU A 1 310 ? 31.497 12.774 -22.807 1.00 78.31 310 LEU A O 1
ATOM 2421 N N . LEU A 1 311 ? 29.567 11.905 -22.048 1.00 80.00 311 LEU A N 1
ATOM 2422 C CA . LEU A 1 311 ? 28.939 11.786 -23.359 1.00 80.00 311 LEU A CA 1
ATOM 2423 C C . LEU A 1 311 ? 28.798 13.142 -24.057 1.00 80.00 311 LEU A C 1
ATOM 2425 O O . LEU A 1 311 ? 29.192 13.287 -25.209 1.00 80.00 311 LEU A O 1
ATOM 2429 N N . MET A 1 312 ? 28.286 14.157 -23.357 1.00 87.19 312 MET A N 1
ATOM 2430 C CA . MET A 1 312 ? 28.195 15.515 -23.898 1.00 87.19 312 MET A CA 1
ATOM 2431 C C . MET A 1 312 ? 29.569 16.086 -24.260 1.00 87.19 312 MET A C 1
ATOM 2433 O O . MET A 1 312 ? 29.670 16.835 -25.230 1.00 87.19 312 MET A O 1
ATOM 2437 N N . PHE A 1 313 ? 30.615 15.771 -23.488 1.00 83.50 313 PHE A N 1
ATOM 2438 C CA . PHE A 1 313 ? 31.982 16.203 -23.778 1.00 83.50 313 PHE A CA 1
ATOM 2439 C C . PHE A 1 313 ? 32.512 15.577 -25.075 1.00 83.50 313 PHE A C 1
ATOM 2441 O O . PHE A 1 313 ? 32.984 16.309 -25.946 1.00 83.50 313 PHE A O 1
ATOM 2448 N N . GLU A 1 314 ? 32.393 14.256 -25.238 1.00 80.56 314 GLU A N 1
ATOM 2449 C CA . GLU A 1 314 ? 32.853 13.570 -26.454 1.00 80.56 314 GLU A CA 1
ATOM 2450 C C . GLU A 1 314 ? 32.016 13.953 -27.682 1.00 80.56 314 GLU A C 1
ATOM 2452 O O . GLU A 1 314 ? 32.582 14.246 -28.735 1.00 80.56 314 GLU A O 1
ATOM 2457 N N . LEU A 1 315 ? 30.687 14.064 -27.550 1.00 81.62 315 LEU A N 1
ATOM 2458 C CA . LEU A 1 315 ? 29.828 14.543 -28.639 1.00 81.62 315 LEU A CA 1
ATOM 2459 C C . LEU A 1 315 ? 30.181 15.972 -29.050 1.00 81.62 315 LEU A C 1
ATOM 2461 O O . LEU A 1 315 ? 30.277 16.245 -30.239 1.00 81.62 315 LEU A O 1
ATOM 2465 N N . ASN A 1 316 ? 30.442 16.877 -28.100 1.00 88.88 316 ASN A N 1
ATOM 2466 C CA . ASN A 1 316 ? 30.898 18.229 -28.433 1.00 88.88 316 ASN A CA 1
ATOM 2467 C C . ASN A 1 316 ? 32.230 18.222 -29.179 1.00 88.88 316 ASN A C 1
ATOM 2469 O O . ASN A 1 316 ? 32.412 18.999 -30.114 1.00 88.88 316 ASN A O 1
ATOM 2473 N N . LYS A 1 317 ? 33.171 17.373 -28.762 1.00 85.00 317 LYS A N 1
ATOM 2474 C CA . LYS A 1 317 ? 34.479 17.251 -29.405 1.00 85.00 317 LYS A CA 1
ATOM 2475 C C . LYS A 1 317 ? 34.345 16.776 -30.854 1.00 85.00 317 LYS A C 1
ATOM 2477 O O . LYS A 1 317 ? 34.984 17.366 -31.717 1.00 85.00 317 LYS A O 1
ATOM 2482 N N . ILE A 1 318 ? 33.496 15.778 -31.118 1.00 81.25 318 ILE A N 1
ATOM 2483 C CA . ILE A 1 318 ? 33.203 15.281 -32.474 1.00 81.25 318 ILE A CA 1
ATOM 2484 C C . ILE A 1 318 ? 32.451 16.341 -33.290 1.00 81.25 318 ILE A C 1
ATOM 2486 O O . ILE A 1 318 ? 32.848 16.649 -34.407 1.00 81.25 318 ILE A O 1
ATOM 2490 N N . ALA A 1 319 ? 31.420 16.960 -32.712 1.00 87.12 319 ALA A N 1
ATOM 2491 C CA . ALA A 1 319 ? 30.612 17.996 -33.359 1.00 87.12 319 ALA A CA 1
ATOM 2492 C C . ALA A 1 319 ? 31.395 19.280 -33.688 1.00 87.12 319 ALA A C 1
ATOM 2494 O O . ALA A 1 319 ? 30.956 20.063 -34.529 1.00 87.12 319 ALA A O 1
ATOM 2495 N N . SER A 1 320 ? 32.522 19.517 -33.004 1.00 92.06 320 SER A N 1
ATOM 2496 C CA . SER A 1 320 ? 33.403 20.673 -33.218 1.00 92.06 320 SER A CA 1
ATOM 2497 C C . SER A 1 320 ? 34.540 20.400 -34.208 1.00 92.06 320 SER A C 1
ATOM 2499 O O . SER A 1 320 ? 35.263 21.336 -34.555 1.00 92.06 320 SER A O 1
ATOM 2501 N N . ASP A 1 321 ? 34.736 19.147 -34.630 1.00 89.38 321 ASP A N 1
ATOM 2502 C CA . ASP A 1 321 ? 35.758 18.761 -35.600 1.00 89.38 321 ASP A CA 1
ATOM 2503 C C . ASP A 1 321 ? 35.114 18.483 -36.969 1.00 89.38 321 ASP A C 1
ATOM 2505 O O . ASP A 1 321 ? 34.640 17.372 -37.210 1.00 89.38 321 ASP A O 1
ATOM 2509 N N . PRO A 1 322 ? 35.132 19.454 -37.903 1.00 92.38 322 PRO A N 1
ATOM 2510 C CA . PRO A 1 322 ? 34.525 19.286 -39.222 1.00 92.38 322 PRO A CA 1
ATOM 2511 C C . PRO A 1 322 ? 35.256 18.270 -40.114 1.00 92.38 322 PRO A C 1
ATOM 2513 O O . PRO A 1 322 ? 34.816 17.991 -41.227 1.00 92.38 322 PRO A O 1
ATOM 2516 N N . ALA A 1 323 ? 36.409 17.745 -39.679 1.00 90.38 323 ALA A N 1
ATOM 2517 C CA . ALA 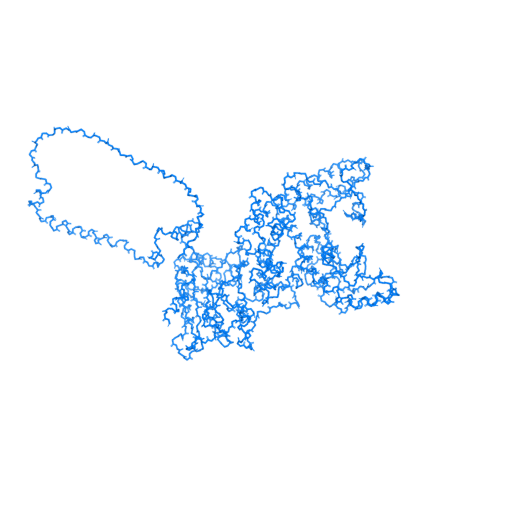A 1 323 ? 37.096 16.651 -40.357 1.00 90.38 323 ALA A CA 1
ATOM 2518 C C . ALA A 1 323 ? 36.675 15.266 -39.830 1.00 90.38 323 ALA A C 1
ATOM 2520 O O . ALA A 1 323 ? 37.077 14.254 -40.412 1.00 90.38 323 ALA A O 1
ATOM 2521 N N . HIS A 1 324 ? 35.891 15.197 -38.748 1.00 83.38 324 HIS A N 1
ATOM 2522 C CA . HIS A 1 324 ? 35.424 13.937 -38.185 1.00 83.38 324 HIS A CA 1
ATOM 2523 C C . HIS A 1 324 ? 34.275 13.369 -39.025 1.00 83.38 324 HIS A C 1
ATOM 2525 O O . HIS A 1 324 ? 33.316 14.070 -39.334 1.00 83.38 324 HIS A O 1
ATOM 2531 N N . ALA A 1 325 ? 34.324 12.072 -39.342 1.00 78.31 325 ALA A N 1
ATOM 2532 C CA . ALA A 1 325 ? 33.339 11.414 -40.214 1.00 78.31 325 ALA A CA 1
ATOM 2533 C C . ALA A 1 325 ? 31.881 11.488 -39.708 1.00 78.31 325 ALA A C 1
ATOM 2535 O O . ALA A 1 325 ? 30.958 11.345 -40.498 1.00 78.31 325 ALA A O 1
ATOM 2536 N N . ASN A 1 326 ? 31.700 11.774 -38.414 1.00 76.62 326 ASN A N 1
ATOM 2537 C CA . ASN A 1 326 ? 30.430 11.708 -37.686 1.00 76.62 326 ASN A CA 1
ATOM 2538 C C . ASN A 1 326 ? 30.039 13.069 -37.073 1.00 76.62 326 ASN A C 1
ATOM 2540 O O . ASN A 1 326 ? 29.317 13.127 -36.077 1.00 76.62 326 ASN A O 1
ATOM 2544 N N . GLU A 1 327 ? 30.577 14.176 -37.601 1.00 84.50 327 GLU A N 1
ATOM 2545 C CA . GLU A 1 327 ? 30.297 15.536 -37.111 1.00 84.50 327 GLU A CA 1
ATOM 2546 C C . GLU A 1 327 ? 28.785 15.824 -37.073 1.00 84.50 327 GLU A C 1
ATOM 2548 O O . GLU A 1 327 ? 28.256 16.264 -36.050 1.00 84.50 327 GLU A O 1
ATOM 2553 N N . GLN A 1 328 ? 28.084 15.550 -38.179 1.00 80.75 328 GLN A N 1
ATOM 2554 C CA . GLN A 1 328 ? 26.661 15.856 -38.337 1.00 80.75 328 GLN A CA 1
ATOM 2555 C C . GLN A 1 328 ? 25.793 15.060 -37.351 1.00 80.75 328 GLN A C 1
ATOM 2557 O O . GLN A 1 328 ? 24.882 15.613 -36.733 1.00 80.75 328 GLN A O 1
ATOM 2562 N N . ASP A 1 329 ? 26.117 13.788 -37.142 1.00 76.19 329 ASP A N 1
ATOM 2563 C CA . ASP A 1 329 ? 25.433 12.904 -36.198 1.00 76.19 329 ASP A CA 1
ATOM 2564 C C . ASP A 1 329 ? 25.631 13.355 -34.755 1.00 76.19 329 ASP A C 1
ATOM 2566 O O . ASP A 1 329 ? 24.674 13.454 -33.981 1.00 76.19 329 ASP A O 1
ATOM 2570 N N . ALA A 1 330 ? 26.858 13.749 -34.408 1.00 76.00 330 ALA A N 1
ATOM 2571 C CA . ALA A 1 330 ? 27.149 14.324 -33.105 1.00 76.00 330 ALA A CA 1
ATOM 2572 C C . ALA A 1 330 ? 26.394 15.646 -32.874 1.00 76.00 330 ALA A C 1
ATOM 2574 O O . ALA A 1 330 ? 25.888 15.874 -31.773 1.00 76.00 330 ALA A O 1
ATOM 2575 N N . GLN A 1 331 ? 26.251 16.492 -33.902 1.00 85.19 331 GLN A N 1
ATOM 2576 C CA . GLN A 1 331 ? 25.455 17.724 -33.831 1.00 85.19 331 GLN A CA 1
ATOM 2577 C C . GLN A 1 331 ? 23.956 17.449 -33.633 1.00 85.19 331 GLN A C 1
ATOM 2579 O O . GLN A 1 331 ? 23.298 18.198 -32.911 1.00 85.19 331 GLN A O 1
ATOM 2584 N N . MET A 1 332 ? 23.417 16.375 -34.219 1.00 81.06 332 MET A N 1
ATOM 2585 C CA . MET A 1 332 ? 22.017 15.970 -34.027 1.00 81.06 332 MET A CA 1
ATOM 2586 C C . MET A 1 332 ? 21.767 15.325 -32.657 1.00 81.06 332 MET A C 1
ATOM 2588 O O . MET A 1 332 ? 20.732 15.578 -32.037 1.00 81.06 332 MET A O 1
ATOM 2592 N N . MET A 1 333 ? 22.706 14.516 -32.156 1.00 79.69 333 MET A N 1
ATOM 2593 C CA . MET A 1 333 ? 22.565 13.821 -30.872 1.00 79.69 333 MET A CA 1
ATOM 2594 C C . MET A 1 333 ? 22.791 14.729 -29.664 1.00 79.69 333 MET A C 1
ATOM 2596 O O . MET A 1 333 ? 22.145 14.545 -28.631 1.00 79.69 333 MET A O 1
ATOM 2600 N N . LEU A 1 334 ? 23.692 15.710 -29.766 1.00 87.19 334 LEU A N 1
ATOM 2601 C CA . LEU A 1 334 ? 24.071 16.560 -28.638 1.00 87.19 334 LEU A CA 1
ATOM 2602 C C . LEU A 1 334 ? 22.864 17.252 -27.958 1.00 87.19 334 LEU A C 1
ATOM 2604 O O . LEU A 1 334 ? 22.784 17.172 -26.730 1.00 87.19 334 LEU A O 1
ATOM 2608 N N . PRO A 1 335 ? 21.889 17.853 -28.676 1.00 92.31 335 PRO A N 1
ATOM 2609 C CA . PRO A 1 335 ? 20.685 18.413 -28.056 1.00 92.31 335 PRO A CA 1
ATOM 2610 C C . PRO A 1 335 ? 19.818 17.374 -27.329 1.00 92.31 335 PRO A C 1
ATOM 2612 O O . PRO A 1 335 ? 19.286 17.667 -26.258 1.00 92.31 335 PRO A O 1
ATOM 2615 N N . GLN A 1 336 ? 19.694 16.157 -27.871 1.00 86.44 336 GLN A N 1
ATOM 2616 C CA . GLN A 1 336 ? 18.916 15.079 -27.244 1.00 86.44 336 GLN A CA 1
ATOM 2617 C C . GLN A 1 336 ? 19.578 14.609 -25.950 1.00 86.44 336 GLN A C 1
ATOM 2619 O O . GLN A 1 336 ? 18.926 14.501 -24.914 1.00 86.44 336 GLN A O 1
ATOM 2624 N N . VAL A 1 337 ? 20.900 14.430 -25.977 1.00 87.69 337 VAL A N 1
ATOM 2625 C CA . VAL A 1 337 ? 21.691 14.080 -24.794 1.00 87.69 337 VAL A CA 1
ATOM 2626 C C . VAL A 1 337 ? 21.634 15.184 -23.736 1.00 87.69 337 VAL A C 1
ATOM 2628 O O . VAL A 1 337 ? 21.524 14.881 -22.551 1.00 87.69 337 VAL A O 1
ATOM 2631 N N . GLN A 1 338 ? 21.660 16.458 -24.133 1.00 94.25 338 GLN A N 1
ATOM 2632 C CA . GLN A 1 338 ? 21.491 17.586 -23.209 1.00 94.25 338 GLN A CA 1
ATOM 2633 C C . GLN A 1 338 ? 20.100 17.598 -22.562 1.00 94.25 338 GLN A C 1
ATOM 2635 O O . GLN A 1 338 ? 19.991 17.827 -21.355 1.00 94.25 338 GLN A O 1
ATOM 2640 N N . LYS A 1 339 ? 19.044 17.322 -23.340 1.00 92.69 339 LYS A N 1
ATOM 2641 C CA . LYS A 1 339 ? 17.670 17.205 -22.833 1.00 92.69 339 LYS A CA 1
ATOM 2642 C C . LYS A 1 339 ? 17.553 16.037 -21.849 1.00 92.69 339 LYS A C 1
ATOM 2644 O O . LYS A 1 339 ? 17.042 16.235 -20.751 1.00 92.69 339 LYS A O 1
ATOM 2649 N N . ALA A 1 340 ? 18.105 14.871 -22.190 1.00 90.50 340 ALA A N 1
ATOM 2650 C CA . ALA A 1 340 ? 18.122 13.696 -21.319 1.00 90.50 340 ALA A CA 1
ATOM 2651 C C . ALA A 1 340 ? 18.911 13.968 -20.028 1.00 90.50 340 ALA A C 1
ATOM 2653 O O . ALA A 1 340 ? 18.421 13.703 -18.933 1.00 90.50 340 ALA A O 1
ATOM 2654 N N . PHE A 1 341 ? 20.085 14.601 -20.131 1.00 94.69 341 PHE A N 1
ATOM 2655 C CA . PHE A 1 341 ? 20.896 15.007 -18.983 1.00 94.69 341 PHE A CA 1
ATOM 2656 C C . PHE A 1 341 ? 20.141 15.935 -18.023 1.00 94.69 341 PHE A C 1
ATOM 2658 O O . PHE A 1 341 ? 20.215 15.752 -16.809 1.00 94.69 341 PHE A O 1
ATOM 2665 N N . ALA A 1 342 ? 19.376 16.900 -18.542 1.00 95.62 342 ALA A N 1
ATOM 2666 C CA . ALA A 1 342 ? 18.570 17.804 -17.720 1.00 95.62 342 ALA A CA 1
ATOM 2667 C C . ALA A 1 342 ? 17.463 17.080 -16.923 1.00 95.62 342 ALA A C 1
ATOM 2669 O O . ALA A 1 342 ? 16.980 17.605 -15.915 1.00 95.62 342 ALA A O 1
ATOM 2670 N N . MET A 1 343 ? 17.072 15.877 -17.357 1.00 93.56 343 MET A N 1
ATOM 2671 C CA . MET A 1 343 ? 16.101 15.020 -16.675 1.00 93.56 343 MET A CA 1
ATOM 2672 C C . MET A 1 343 ? 16.749 14.106 -15.627 1.00 93.56 343 MET A C 1
ATOM 2674 O O . MET A 1 343 ? 16.022 13.538 -14.813 1.00 93.56 343 MET A O 1
ATOM 2678 N N . VAL A 1 344 ? 18.083 13.987 -15.587 1.00 93.62 344 VAL A N 1
ATOM 2679 C CA . VAL A 1 344 ? 18.802 13.168 -14.597 1.00 93.62 344 VAL A CA 1
ATOM 2680 C C . VAL A 1 344 ? 18.744 13.842 -13.224 1.00 93.62 344 VAL A C 1
ATOM 2682 O O . VAL A 1 344 ? 19.596 14.644 -12.841 1.00 93.62 344 VAL A O 1
ATOM 2685 N N . LYS A 1 345 ? 17.706 13.493 -12.468 1.00 94.94 345 LYS A N 1
ATOM 2686 C CA . LYS A 1 345 ? 17.497 13.828 -11.057 1.00 94.94 345 LYS A CA 1
ATOM 2687 C C . LYS A 1 345 ? 17.340 12.529 -10.275 1.00 94.94 345 LYS A C 1
ATOM 2689 O O . LYS A 1 345 ? 17.013 11.506 -10.871 1.00 94.94 345 LYS A O 1
ATOM 2694 N N . GLN A 1 346 ? 17.508 12.585 -8.955 1.00 91.25 346 GLN A N 1
ATOM 2695 C CA . GLN A 1 346 ? 17.333 11.405 -8.104 1.00 91.25 346 GLN A CA 1
ATOM 2696 C C . GLN A 1 346 ? 15.960 10.746 -8.309 1.00 91.25 346 GLN A C 1
ATOM 2698 O O . GLN A 1 346 ? 15.917 9.563 -8.615 1.00 91.25 346 GLN A O 1
ATOM 2703 N N . ALA A 1 347 ? 14.872 11.524 -8.307 1.00 88.56 347 ALA A N 1
ATOM 2704 C CA . ALA A 1 347 ? 13.523 11.009 -8.570 1.00 88.56 347 ALA A CA 1
ATOM 2705 C C . ALA A 1 347 ? 13.391 10.278 -9.927 1.00 88.56 347 ALA A C 1
ATOM 2707 O O . ALA A 1 347 ? 12.718 9.259 -10.027 1.00 88.56 347 ALA A O 1
ATOM 2708 N N . SER A 1 348 ? 14.068 10.751 -10.980 1.00 90.50 348 SER A N 1
ATOM 2709 C CA . SER A 1 348 ? 14.049 10.091 -12.297 1.00 90.50 348 SER A CA 1
ATOM 2710 C C . SER A 1 348 ? 14.848 8.780 -12.312 1.00 90.50 348 SER A C 1
ATOM 2712 O O . SER A 1 348 ? 14.563 7.881 -13.099 1.00 90.50 348 SER A O 1
ATOM 2714 N N . VAL A 1 349 ? 15.878 8.680 -11.465 1.00 90.62 349 VAL A N 1
ATOM 2715 C CA . VAL A 1 349 ? 16.687 7.465 -11.283 1.00 90.62 349 VAL A CA 1
ATOM 2716 C C . VAL A 1 349 ? 15.955 6.445 -10.416 1.00 90.62 349 VAL A C 1
ATOM 2718 O O . VAL A 1 349 ? 16.009 5.257 -10.716 1.00 90.62 349 VAL A O 1
ATOM 2721 N N . GLU A 1 350 ? 15.237 6.900 -9.392 1.00 88.56 350 GLU A N 1
ATOM 2722 C CA . GLU A 1 350 ? 14.309 6.080 -8.603 1.00 88.56 350 GLU A CA 1
ATOM 2723 C C . GLU A 1 350 ? 13.210 5.499 -9.490 1.00 88.56 350 GLU A C 1
ATOM 2725 O O . GLU A 1 350 ? 12.910 4.310 -9.422 1.00 88.56 350 GLU A O 1
ATOM 2730 N N . GLU A 1 351 ? 12.671 6.307 -10.400 1.00 86.81 351 GLU A N 1
ATOM 2731 C CA . GLU A 1 351 ? 11.701 5.860 -11.393 1.00 86.81 351 GLU A CA 1
ATOM 2732 C C . GLU A 1 351 ? 12.286 4.806 -12.351 1.00 86.81 351 GLU A C 1
ATOM 2734 O O . GLU A 1 351 ? 11.659 3.769 -12.565 1.00 86.81 351 GLU A O 1
ATOM 2739 N N . PHE A 1 352 ? 13.501 5.021 -12.872 1.00 89.88 352 PHE A N 1
ATOM 2740 C CA . PHE A 1 352 ? 14.229 4.003 -13.641 1.00 89.88 352 PHE A CA 1
ATOM 2741 C C . PHE A 1 352 ? 14.402 2.702 -12.848 1.00 89.88 352 PHE A C 1
ATOM 2743 O O . PHE A 1 352 ? 14.178 1.613 -13.372 1.00 89.88 352 PHE A O 1
ATOM 2750 N N . TRP A 1 353 ? 14.827 2.807 -11.588 1.00 89.44 353 TRP A N 1
ATOM 2751 C CA . TRP A 1 353 ? 15.088 1.651 -10.741 1.00 89.44 353 TRP A CA 1
ATOM 2752 C C . TRP A 1 353 ? 13.805 0.877 -10.445 1.00 89.44 353 TRP A C 1
ATOM 2754 O O . TRP A 1 353 ? 13.785 -0.342 -10.581 1.00 89.44 353 TRP A O 1
ATOM 2764 N N . THR A 1 354 ? 12.719 1.583 -10.131 1.00 84.94 354 THR A N 1
ATOM 2765 C CA . THR A 1 354 ? 11.386 0.996 -9.948 1.00 84.94 354 THR A CA 1
ATOM 2766 C C . THR A 1 354 ? 10.986 0.191 -11.177 1.00 84.94 354 THR A C 1
ATOM 2768 O O . THR A 1 354 ? 10.628 -0.980 -11.066 1.00 84.94 354 THR A O 1
ATOM 2771 N N . TYR A 1 355 ? 11.125 0.786 -12.362 1.00 83.88 355 TYR A N 1
ATOM 2772 C CA . TYR A 1 355 ? 10.841 0.120 -13.627 1.00 83.88 355 TYR A CA 1
ATOM 2773 C C . TYR A 1 355 ? 11.724 -1.127 -13.824 1.00 83.88 355 TYR A C 1
ATOM 2775 O O . TYR A 1 355 ? 11.231 -2.209 -14.140 1.00 83.88 355 TYR A O 1
ATOM 2783 N N . PHE A 1 356 ? 13.028 -1.013 -13.565 1.00 85.44 356 PHE A N 1
ATOM 2784 C CA . PHE A 1 356 ? 13.976 -2.116 -13.714 1.00 85.44 356 PHE A CA 1
ATOM 2785 C C . PHE A 1 356 ? 13.662 -3.296 -12.775 1.00 85.44 356 PHE A C 1
ATOM 2787 O O . PHE A 1 356 ? 13.797 -4.465 -13.156 1.00 85.44 356 PHE A O 1
ATOM 2794 N N . VAL A 1 357 ? 13.213 -3.003 -11.553 1.00 84.88 357 VAL A N 1
ATOM 2795 C CA . VAL A 1 357 ? 12.784 -4.024 -10.592 1.00 84.88 357 VAL A CA 1
ATOM 2796 C C . VAL A 1 357 ? 11.449 -4.641 -11.002 1.00 84.88 357 VAL A C 1
ATOM 2798 O O . VAL A 1 357 ? 11.347 -5.865 -11.013 1.00 84.88 357 VAL A O 1
ATOM 2801 N N . THR A 1 358 ? 10.468 -3.831 -11.411 1.00 81.38 358 THR A N 1
ATOM 2802 C CA . THR A 1 358 ? 9.147 -4.302 -11.874 1.00 81.38 358 THR A CA 1
ATOM 2803 C C . THR A 1 358 ? 9.290 -5.288 -13.032 1.00 81.38 358 THR A C 1
ATOM 2805 O O . THR A 1 358 ? 8.722 -6.375 -13.006 1.00 81.38 358 THR A O 1
ATOM 2808 N N . ARG A 1 359 ? 10.146 -4.963 -14.008 1.00 82.88 359 ARG A N 1
ATOM 2809 C CA . ARG A 1 359 ? 10.539 -5.862 -15.102 1.00 82.88 359 ARG A CA 1
ATOM 2810 C C . ARG A 1 359 ? 11.008 -7.227 -14.618 1.00 82.88 359 ARG A C 1
ATOM 2812 O O . ARG A 1 359 ? 10.617 -8.259 -15.158 1.00 82.88 359 ARG A O 1
ATOM 2819 N N . SER A 1 360 ? 11.886 -7.226 -13.622 1.00 82.56 360 SER A N 1
ATOM 2820 C CA . SER A 1 360 ? 12.465 -8.457 -13.087 1.00 82.56 360 SER A CA 1
ATOM 2821 C C . SER A 1 360 ? 11.412 -9.271 -12.335 1.00 82.56 360 SER A C 1
ATOM 2823 O O . SER A 1 360 ? 11.321 -10.478 -12.536 1.00 82.56 360 SER A O 1
ATOM 2825 N N . LEU A 1 361 ? 10.569 -8.601 -11.544 1.00 79.25 361 LEU A N 1
ATOM 2826 C CA . LEU A 1 361 ? 9.423 -9.209 -10.868 1.00 79.25 361 LEU A CA 1
ATOM 2827 C C . LEU A 1 361 ? 8.447 -9.855 -11.854 1.00 79.25 361 LEU A C 1
ATOM 2829 O O . LEU A 1 361 ? 7.998 -10.967 -11.612 1.00 79.25 361 LEU A O 1
ATOM 2833 N N . TYR A 1 362 ? 8.181 -9.207 -12.990 1.00 78.31 362 TYR A N 1
ATOM 2834 C CA . TYR A 1 362 ? 7.240 -9.697 -14.005 1.00 78.31 362 TYR A CA 1
ATOM 2835 C C . TYR A 1 362 ? 7.684 -11.029 -14.571 1.00 78.31 362 TYR A C 1
ATOM 2837 O O . TYR A 1 362 ? 6.915 -11.988 -14.617 1.00 78.31 362 TYR A O 1
ATOM 2845 N N . ALA A 1 363 ? 8.962 -11.116 -14.918 1.00 82.56 363 ALA A N 1
ATOM 2846 C CA . ALA A 1 363 ? 9.519 -12.372 -15.366 1.00 82.56 363 ALA A CA 1
ATOM 2847 C C . ALA A 1 363 ? 9.541 -13.431 -14.267 1.00 82.56 363 ALA A C 1
ATOM 2849 O O . ALA A 1 363 ? 9.321 -14.602 -14.548 1.00 82.56 363 ALA A O 1
ATOM 2850 N N . GLU A 1 364 ? 9.830 -13.053 -13.026 1.00 80.44 364 GLU A N 1
ATOM 2851 C CA . GLU A 1 364 ? 9.970 -14.007 -11.932 1.00 80.44 364 GLU A CA 1
ATOM 2852 C C . GLU A 1 364 ? 8.646 -14.607 -11.471 1.00 80.44 364 GLU A C 1
ATOM 2854 O O . GLU A 1 364 ? 8.584 -15.829 -11.315 1.00 80.44 364 GLU A O 1
ATOM 2859 N N . LEU A 1 365 ? 7.634 -13.763 -11.265 1.00 76.06 365 LEU A N 1
ATOM 2860 C CA . LEU A 1 365 ? 6.307 -14.151 -10.794 1.00 76.06 365 LEU A CA 1
ATOM 2861 C C . LEU A 1 365 ? 5.495 -14.784 -11.930 1.00 76.06 365 LEU A C 1
ATOM 2863 O O . LEU A 1 365 ? 4.956 -15.874 -11.764 1.00 76.06 365 LEU A O 1
ATOM 2867 N N . GLY A 1 366 ? 5.519 -14.188 -13.126 1.00 75.44 366 GLY A N 1
ATOM 2868 C CA . GLY A 1 366 ? 4.737 -14.664 -14.269 1.00 75.44 366 GLY A CA 1
ATOM 2869 C C . GLY A 1 366 ? 5.267 -15.940 -14.933 1.00 75.44 366 GLY A C 1
ATOM 2870 O O . GLY A 1 366 ? 4.595 -16.506 -15.795 1.00 75.44 366 GLY A O 1
ATOM 2871 N N . ALA A 1 367 ? 6.468 -16.423 -14.587 1.00 80.88 367 ALA A N 1
ATOM 2872 C CA . ALA A 1 367 ? 7.084 -17.555 -15.288 1.00 80.88 367 ALA A CA 1
ATOM 2873 C C . ALA A 1 367 ? 6.318 -18.876 -15.131 1.00 80.88 367 ALA A C 1
ATOM 2875 O O . ALA A 1 367 ? 6.304 -19.678 -16.065 1.00 80.88 367 ALA A O 1
ATOM 2876 N N . VAL A 1 368 ? 5.683 -19.124 -13.983 1.00 78.19 368 VAL A N 1
ATOM 2877 C CA . VAL A 1 368 ? 4.906 -20.359 -13.771 1.00 78.19 368 VAL A CA 1
ATOM 2878 C C . VAL A 1 368 ? 3.640 -20.340 -14.624 1.00 78.19 368 VAL A C 1
ATOM 2880 O O . VAL A 1 368 ? 3.374 -21.298 -15.354 1.00 78.19 368 VAL A O 1
ATOM 2883 N N . ASP A 1 369 ? 2.912 -19.227 -14.618 1.00 73.38 369 ASP A N 1
ATOM 2884 C CA . ASP A 1 369 ? 1.713 -19.076 -15.442 1.00 73.38 369 ASP A CA 1
ATOM 2885 C C . ASP A 1 369 ? 2.045 -19.059 -16.929 1.00 73.38 369 ASP A C 1
ATOM 2887 O O . ASP A 1 369 ? 1.327 -19.660 -17.729 1.00 73.38 369 ASP A O 1
ATOM 2891 N N . TYR A 1 370 ? 3.199 -18.498 -17.296 1.00 75.62 370 TYR A N 1
ATOM 2892 C CA . TYR A 1 370 ? 3.743 -18.610 -18.642 1.00 75.62 370 TYR A CA 1
ATOM 2893 C C . TYR A 1 370 ? 3.922 -20.069 -19.053 1.00 75.62 370 TYR A C 1
ATOM 2895 O O . TYR A 1 370 ? 3.478 -20.459 -20.130 1.00 75.62 370 TYR A O 1
ATOM 2903 N N . MET A 1 371 ? 4.538 -20.901 -18.207 1.00 81.44 371 MET A N 1
ATOM 2904 C CA . MET A 1 371 ? 4.714 -22.327 -18.497 1.00 81.44 371 MET A CA 1
ATOM 2905 C C . MET A 1 371 ? 3.364 -23.038 -18.674 1.00 81.44 371 MET A C 1
ATOM 2907 O O . MET A 1 371 ? 3.211 -23.836 -19.603 1.00 81.44 371 MET A O 1
ATOM 2911 N N . ASN A 1 372 ? 2.382 -22.732 -17.820 1.00 76.94 372 ASN A N 1
ATOM 2912 C CA . ASN A 1 372 ? 1.038 -23.312 -17.876 1.00 76.94 372 ASN A CA 1
ATOM 2913 C C . ASN A 1 372 ? 0.293 -22.898 -19.156 1.00 76.94 372 ASN A C 1
ATOM 2915 O O . ASN A 1 372 ? -0.223 -23.751 -19.887 1.00 76.94 372 ASN A O 1
ATOM 2919 N N . GLY A 1 373 ? 0.289 -21.601 -19.472 1.00 72.00 373 GLY A N 1
ATOM 2920 C CA . GLY A 1 373 ? -0.302 -21.051 -20.691 1.00 72.00 373 GLY A CA 1
ATOM 2921 C C . GLY A 1 373 ? 0.375 -21.584 -21.954 1.00 72.00 373 GLY A C 1
ATOM 2922 O O . GLY A 1 373 ? -0.303 -22.000 -22.899 1.00 72.00 373 GLY A O 1
ATOM 2923 N N . TYR A 1 374 ? 1.708 -21.668 -21.947 1.00 77.19 374 TYR A N 1
ATOM 2924 C CA . TYR A 1 374 ? 2.499 -22.256 -23.025 1.00 77.19 374 TYR A CA 1
ATOM 2925 C C . TYR A 1 374 ? 2.122 -23.724 -23.256 1.00 77.19 374 TYR A C 1
ATOM 2927 O O . TYR A 1 374 ? 1.866 -24.123 -24.392 1.00 77.19 374 TYR A O 1
ATOM 2935 N N . ALA A 1 375 ? 2.008 -24.528 -22.194 1.00 80.88 375 ALA A N 1
ATOM 2936 C CA . ALA A 1 375 ? 1.618 -25.933 -22.296 1.00 80.88 375 ALA A CA 1
ATOM 2937 C C . ALA A 1 375 ? 0.204 -26.109 -22.883 1.00 80.88 375 ALA A C 1
ATOM 2939 O O . ALA A 1 375 ? 0.001 -26.945 -23.770 1.00 80.88 375 ALA A O 1
ATOM 2940 N N . LEU A 1 376 ? -0.766 -25.297 -22.444 1.00 74.50 376 LEU A N 1
ATOM 2941 C CA . LEU A 1 376 ? -2.136 -25.303 -22.976 1.00 74.50 376 LEU A CA 1
ATOM 2942 C C . LEU A 1 376 ? -2.175 -24.953 -24.469 1.00 74.50 376 LEU A C 1
ATOM 2944 O O . LEU A 1 376 ? -2.894 -25.585 -25.251 1.00 74.50 376 LEU A O 1
ATOM 2948 N N . LEU A 1 377 ? -1.384 -23.963 -24.879 1.00 71.62 377 LEU A N 1
ATOM 2949 C CA . LEU A 1 377 ? -1.302 -23.546 -26.272 1.00 71.62 377 LEU A CA 1
ATOM 2950 C C . LEU A 1 377 ? -0.615 -24.603 -27.139 1.00 71.62 377 LEU A C 1
ATOM 2952 O O . LEU A 1 377 ? -1.139 -24.979 -28.193 1.00 71.62 377 LEU A O 1
ATOM 2956 N N . MET A 1 378 ? 0.509 -25.149 -26.673 1.00 80.06 378 MET A N 1
ATOM 2957 C CA . MET A 1 378 ? 1.249 -26.192 -27.379 1.00 80.06 378 MET A CA 1
ATOM 2958 C C . MET A 1 378 ? 0.457 -27.491 -27.506 1.00 80.06 378 MET A C 1
ATOM 2960 O O . MET A 1 378 ? 0.580 -28.163 -28.529 1.00 80.06 378 MET A O 1
ATOM 2964 N N . ALA A 1 379 ? -0.442 -27.805 -26.569 1.00 83.56 379 ALA A N 1
ATOM 2965 C CA . ALA A 1 379 ? -1.365 -28.933 -26.714 1.00 83.56 379 ALA A CA 1
ATOM 2966 C C . ALA A 1 379 ? -2.247 -28.826 -27.977 1.00 83.56 379 ALA A C 1
ATOM 2968 O O . ALA A 1 379 ? -2.590 -29.844 -28.581 1.00 83.56 379 ALA A O 1
ATOM 2969 N N . SER A 1 380 ? -2.577 -27.603 -28.408 1.00 77.38 380 SER A N 1
ATOM 2970 C CA . SER A 1 380 ? -3.374 -27.342 -29.616 1.00 77.38 380 SER A CA 1
ATOM 2971 C C . SER A 1 380 ? -2.510 -27.105 -30.859 1.00 77.38 380 SER A C 1
ATOM 2973 O O . SER A 1 380 ? -2.863 -27.542 -31.956 1.00 77.38 380 SER A O 1
ATOM 2975 N N . LEU A 1 381 ? -1.376 -26.414 -30.700 1.00 75.56 381 LEU A N 1
ATOM 2976 C CA . LEU A 1 381 ? -0.523 -25.975 -31.805 1.00 75.56 381 LEU A CA 1
ATOM 2977 C C . LEU A 1 381 ? 0.442 -27.067 -32.286 1.00 75.56 381 LEU A C 1
ATOM 2979 O O . LEU A 1 381 ? 0.646 -27.216 -33.493 1.00 75.56 381 LEU A O 1
ATOM 2983 N N . LEU A 1 382 ? 1.009 -27.861 -31.372 1.00 82.12 382 LEU A N 1
ATOM 2984 C CA . LEU A 1 382 ? 2.024 -28.864 -31.699 1.00 82.12 382 LEU A CA 1
ATOM 2985 C C . LEU A 1 382 ? 1.522 -29.925 -32.692 1.00 82.12 382 LEU A C 1
ATOM 2987 O O . LEU A 1 382 ? 2.238 -30.193 -33.658 1.00 82.12 382 LEU A O 1
ATOM 2991 N N . PRO A 1 383 ? 0.301 -30.492 -32.562 1.00 87.94 383 PRO A N 1
ATOM 2992 C CA . PRO A 1 383 ? -0.207 -31.448 -33.545 1.00 87.94 383 PRO A CA 1
ATOM 2993 C C . PRO A 1 383 ? -0.360 -30.839 -34.943 1.00 87.94 383 PRO A C 1
ATOM 2995 O O . PRO A 1 383 ? -0.079 -31.505 -35.939 1.00 87.94 383 PRO A O 1
ATOM 2998 N N . ALA A 1 384 ? -0.780 -29.572 -35.024 1.00 80.56 384 ALA A N 1
ATOM 2999 C CA . ALA A 1 384 ? -0.917 -28.859 -36.291 1.00 80.56 384 ALA A CA 1
ATOM 3000 C C . ALA A 1 384 ? 0.452 -28.583 -36.926 1.00 80.56 384 ALA A C 1
ATOM 3002 O O . ALA A 1 384 ? 0.632 -28.830 -38.117 1.00 80.56 384 ALA A O 1
ATOM 3003 N N . CYS A 1 385 ? 1.428 -28.144 -36.128 1.00 80.62 385 CYS A N 1
ATOM 3004 C CA . CYS A 1 385 ? 2.799 -27.929 -36.580 1.00 80.62 385 CYS A CA 1
ATOM 3005 C C . CYS A 1 385 ? 3.435 -29.230 -37.096 1.00 80.62 385 CYS A C 1
ATOM 3007 O O . CYS A 1 385 ? 3.921 -29.282 -38.226 1.00 80.62 385 CYS A O 1
ATOM 3009 N N . LEU A 1 386 ? 3.336 -30.317 -36.324 1.00 86.81 386 LEU A N 1
ATOM 3010 C CA . LEU A 1 386 ? 3.850 -31.627 -36.723 1.00 86.81 386 LEU A CA 1
ATOM 3011 C C . LEU A 1 386 ? 3.180 -32.134 -38.004 1.00 86.81 386 LEU A C 1
ATOM 3013 O O . LEU A 1 386 ? 3.855 -32.694 -38.863 1.00 86.81 386 LEU A O 1
ATOM 3017 N N . ALA A 1 387 ? 1.873 -31.922 -38.175 1.00 87.19 387 ALA A N 1
ATOM 3018 C CA . ALA A 1 387 ? 1.183 -32.298 -39.407 1.00 87.19 387 ALA A CA 1
ATOM 3019 C C . ALA A 1 387 ? 1.717 -31.536 -40.635 1.00 87.19 387 ALA A C 1
ATOM 3021 O O . ALA A 1 387 ? 1.814 -32.116 -41.717 1.00 87.19 387 ALA A O 1
ATOM 3022 N N . ILE A 1 388 ? 2.090 -30.264 -40.468 1.00 80.94 388 ILE A N 1
ATOM 3023 C CA . ILE A 1 388 ? 2.622 -29.409 -41.539 1.00 80.94 388 ILE A CA 1
ATOM 3024 C C . ILE A 1 388 ? 4.050 -29.813 -41.913 1.00 80.94 388 ILE A C 1
ATOM 3026 O O . ILE A 1 388 ? 4.351 -29.962 -43.097 1.00 80.94 388 ILE A O 1
ATOM 3030 N N . PHE A 1 389 ? 4.911 -30.054 -40.925 1.00 83.88 389 PHE A N 1
ATOM 3031 C CA . PHE A 1 389 ? 6.321 -30.395 -41.146 1.00 83.88 389 PHE A CA 1
ATOM 3032 C C . PHE A 1 389 ? 6.578 -31.905 -41.242 1.00 83.88 389 PHE A C 1
ATOM 3034 O O . PHE A 1 389 ? 7.686 -32.380 -41.006 1.00 83.88 389 PHE A O 1
ATOM 3041 N N . GLY A 1 390 ? 5.556 -32.694 -41.594 1.00 90.12 390 GLY A N 1
ATOM 3042 C CA . GLY A 1 390 ? 5.702 -34.134 -41.833 1.00 90.12 390 GLY A CA 1
ATOM 3043 C C . GLY A 1 390 ? 6.183 -34.931 -40.614 1.00 90.12 390 GLY A C 1
ATOM 3044 O O . GLY A 1 390 ? 6.804 -35.980 -40.774 1.00 90.12 390 GLY A O 1
ATOM 3045 N N . GLY A 1 391 ? 5.906 -34.438 -39.407 1.00 88.56 391 GLY A N 1
ATOM 3046 C CA . GLY A 1 391 ? 6.312 -35.025 -38.134 1.00 88.56 391 GLY A CA 1
ATOM 3047 C C . GLY A 1 391 ? 7.686 -34.583 -37.626 1.00 88.56 391 GLY A C 1
ATOM 3048 O O . GLY A 1 391 ? 8.124 -35.108 -36.603 1.00 88.56 391 GLY A O 1
ATOM 3049 N N . ASP A 1 392 ? 8.371 -33.651 -38.296 1.00 85.25 392 ASP A N 1
ATOM 3050 C CA . ASP A 1 392 ? 9.657 -33.126 -37.828 1.00 85.25 392 ASP A CA 1
ATOM 3051 C C . ASP A 1 392 ? 9.472 -32.155 -36.650 1.00 85.25 392 ASP A C 1
ATOM 3053 O O . ASP A 1 392 ? 9.208 -30.966 -36.825 1.00 85.25 392 ASP A O 1
ATOM 3057 N N . ALA A 1 393 ? 9.621 -32.678 -35.432 1.00 81.50 393 ALA A N 1
ATOM 3058 C CA . ALA A 1 393 ? 9.500 -31.899 -34.203 1.00 81.50 393 ALA A CA 1
ATOM 3059 C C . ALA A 1 393 ? 10.590 -30.826 -34.044 1.00 81.50 393 ALA A C 1
ATOM 3061 O O . ALA A 1 393 ? 10.371 -29.885 -33.294 1.00 81.50 393 ALA A O 1
ATOM 3062 N N . SER A 1 394 ? 11.728 -30.930 -34.746 1.00 81.25 394 SER A N 1
ATOM 3063 C CA . SER A 1 394 ? 12.793 -29.915 -34.674 1.00 81.25 394 SER A CA 1
ATOM 3064 C C . SER A 1 394 ? 12.428 -28.605 -35.376 1.00 81.25 394 SER A C 1
ATOM 3066 O O . SER A 1 394 ? 13.061 -27.582 -35.143 1.00 81.25 394 SER A O 1
ATOM 3068 N N . GLN A 1 395 ? 11.390 -28.631 -36.216 1.00 78.06 395 GLN A N 1
ATOM 3069 C CA . GLN A 1 395 ? 10.829 -27.449 -36.876 1.00 78.06 395 GLN A CA 1
ATOM 3070 C C . GLN A 1 395 ? 9.623 -26.876 -36.119 1.00 78.06 395 GLN A C 1
ATOM 3072 O O . GLN A 1 395 ? 9.013 -25.908 -36.570 1.00 78.06 395 GLN A O 1
ATOM 3077 N N . CYS A 1 396 ? 9.269 -27.473 -34.979 1.00 76.69 396 CYS A N 1
ATOM 3078 C CA . CYS A 1 396 ? 8.185 -27.025 -34.120 1.00 76.69 396 CYS A CA 1
ATOM 3079 C C . CYS A 1 396 ? 8.735 -26.467 -32.803 1.00 76.69 396 CYS A C 1
ATOM 3081 O O . CYS A 1 396 ? 9.794 -26.906 -32.354 1.00 76.69 396 CYS A O 1
ATOM 3083 N N . PRO A 1 397 ? 8.015 -25.539 -32.147 1.00 78.25 397 PRO A N 1
ATOM 3084 C CA . PRO A 1 397 ? 8.384 -25.110 -30.804 1.00 78.25 397 PRO A CA 1
ATOM 3085 C C . PRO A 1 397 ? 8.422 -26.305 -29.839 1.00 78.25 397 PRO A C 1
ATOM 3087 O O . PRO A 1 397 ? 7.655 -27.265 -30.023 1.00 78.25 397 PRO A O 1
ATOM 3090 N N . PRO A 1 398 ? 9.271 -26.264 -28.798 1.00 82.88 398 PRO A N 1
ATOM 3091 C CA . PRO A 1 398 ? 9.337 -27.335 -27.815 1.00 82.88 398 PRO A CA 1
ATOM 3092 C C . PRO A 1 398 ? 7.977 -27.509 -27.129 1.00 82.88 398 PRO A C 1
ATOM 3094 O O . PRO A 1 398 ? 7.248 -26.546 -26.919 1.00 82.88 398 PRO A O 1
ATOM 3097 N N . ALA A 1 399 ? 7.606 -28.739 -26.768 1.00 83.44 399 ALA A N 1
ATOM 3098 C CA . ALA A 1 399 ? 6.306 -29.010 -26.138 1.00 83.44 399 ALA A CA 1
ATOM 3099 C C . ALA A 1 399 ? 6.169 -28.385 -24.736 1.00 83.44 399 ALA A C 1
ATOM 3101 O O . ALA A 1 399 ? 5.060 -28.185 -24.248 1.00 83.44 399 ALA A O 1
ATOM 3102 N N . THR A 1 400 ? 7.301 -28.098 -24.095 1.00 86.38 400 THR A N 1
ATOM 3103 C CA . THR A 1 400 ? 7.416 -27.532 -22.751 1.00 86.38 400 THR A CA 1
ATOM 3104 C C . THR A 1 400 ? 8.569 -26.542 -22.722 1.00 86.38 400 THR A C 1
ATOM 3106 O O . THR A 1 400 ? 9.553 -26.743 -23.430 1.00 86.38 400 THR A O 1
ATOM 3109 N N . VAL A 1 401 ? 8.485 -25.549 -21.848 1.00 85.81 401 VAL A N 1
ATOM 3110 C CA . VAL A 1 401 ? 9.581 -24.629 -21.520 1.00 85.81 401 VAL A CA 1
ATOM 3111 C C . VAL A 1 401 ? 10.006 -24.836 -20.069 1.00 85.81 401 VAL A C 1
ATOM 3113 O O . VAL A 1 401 ? 9.196 -25.223 -19.225 1.00 85.81 401 VAL A O 1
ATOM 3116 N N . THR A 1 402 ? 11.278 -24.612 -19.768 1.00 89.44 402 THR A N 1
ATOM 3117 C CA . THR A 1 402 ? 11.792 -24.574 -18.396 1.00 89.44 402 THR A CA 1
ATOM 3118 C C . THR A 1 402 ? 11.442 -23.248 -17.717 1.00 89.44 402 THR A C 1
ATOM 3120 O O . THR A 1 402 ? 11.170 -22.245 -18.377 1.00 89.44 402 THR A O 1
ATOM 3123 N N . LEU A 1 403 ? 11.511 -23.209 -16.382 1.00 84.19 403 LEU A N 1
ATOM 3124 C CA . LEU A 1 403 ? 11.259 -21.984 -15.614 1.00 84.19 403 LEU A CA 1
ATOM 3125 C C . LEU A 1 403 ? 12.218 -20.842 -15.994 1.00 84.19 403 LEU A C 1
ATOM 3127 O O . LEU A 1 403 ? 11.813 -19.685 -16.027 1.00 84.19 403 LEU A O 1
ATOM 3131 N N . GLN A 1 404 ? 13.483 -21.154 -16.296 1.00 85.94 404 GLN A N 1
ATOM 3132 C CA . GLN A 1 404 ? 14.447 -20.137 -16.718 1.00 85.94 404 GLN A CA 1
ATOM 3133 C C . GLN A 1 404 ? 14.135 -19.614 -18.124 1.00 85.94 404 GLN A C 1
ATOM 3135 O O . GLN A 1 404 ? 14.148 -18.407 -18.330 1.00 85.94 404 GLN A O 1
ATOM 3140 N N . GLU A 1 405 ? 13.788 -20.494 -19.067 1.00 83.50 405 GLU A N 1
ATOM 3141 C CA . GLU A 1 405 ? 13.385 -20.079 -20.417 1.00 83.50 405 GLU A CA 1
ATOM 3142 C C . GLU A 1 405 ? 12.120 -19.215 -20.392 1.00 83.50 405 GLU A C 1
ATOM 3144 O O . GLU A 1 405 ? 12.040 -18.240 -21.136 1.00 83.50 405 GLU A O 1
ATOM 3149 N N . ALA A 1 406 ? 11.166 -19.531 -19.509 1.00 80.75 406 ALA A N 1
ATOM 3150 C CA . ALA A 1 406 ? 9.970 -18.727 -19.275 1.00 80.75 406 ALA A CA 1
ATOM 3151 C C . ALA A 1 406 ? 10.313 -17.330 -18.731 1.00 80.75 406 ALA A C 1
ATOM 3153 O O . ALA A 1 406 ? 9.827 -16.330 -19.256 1.00 80.75 406 ALA A O 1
ATOM 3154 N N . ARG A 1 407 ? 11.210 -17.236 -17.740 1.00 81.69 407 ARG A N 1
ATOM 3155 C CA . ARG A 1 407 ? 11.709 -15.944 -17.233 1.00 81.69 407 ARG A CA 1
ATOM 3156 C C . ARG A 1 407 ? 12.370 -15.135 -18.337 1.00 81.69 407 ARG A C 1
ATOM 3158 O O . ARG A 1 407 ? 12.017 -13.981 -18.548 1.00 81.69 407 ARG A O 1
ATOM 3165 N N . ASP A 1 408 ? 13.291 -15.743 -19.077 1.00 81.31 408 ASP A N 1
ATOM 3166 C CA . ASP A 1 408 ? 14.010 -15.057 -20.148 1.00 81.31 408 ASP A CA 1
ATOM 3167 C C . ASP A 1 408 ? 13.049 -14.614 -21.269 1.00 81.31 408 ASP A C 1
ATOM 3169 O O . ASP A 1 408 ? 13.220 -13.543 -21.849 1.00 81.31 408 ASP A O 1
ATOM 3173 N N . ALA A 1 409 ? 12.013 -15.407 -21.560 1.00 77.06 409 ALA A N 1
ATOM 3174 C CA . ALA A 1 409 ? 10.947 -15.062 -22.498 1.00 77.06 409 ALA A CA 1
ATOM 3175 C C . ALA A 1 409 ? 10.123 -13.848 -22.047 1.00 77.06 409 ALA A C 1
ATOM 3177 O O . ALA A 1 409 ? 9.837 -12.971 -22.867 1.00 77.06 409 ALA A O 1
ATOM 3178 N N . LEU A 1 410 ? 9.764 -13.784 -20.765 1.00 76.94 410 LEU A N 1
ATOM 3179 C CA . LEU A 1 410 ? 9.032 -12.661 -20.182 1.00 76.94 410 LEU A CA 1
ATOM 3180 C C . LEU A 1 410 ? 9.897 -11.398 -20.109 1.00 76.94 410 LEU A C 1
ATOM 3182 O O . LEU A 1 410 ? 9.416 -10.323 -20.449 1.00 76.94 410 LEU A O 1
ATOM 3186 N N . LEU A 1 411 ? 11.186 -11.516 -19.771 1.00 79.56 411 LEU A N 1
ATOM 3187 C CA . LEU A 1 411 ? 12.132 -10.393 -19.800 1.00 79.56 411 LEU A CA 1
ATOM 3188 C C . LEU A 1 411 ? 12.286 -9.817 -21.212 1.00 79.56 411 LEU A C 1
ATOM 3190 O O . LEU A 1 411 ? 12.193 -8.607 -21.399 1.00 79.56 411 LEU A O 1
ATOM 3194 N N . ARG A 1 412 ? 12.461 -10.681 -22.222 1.00 75.75 412 ARG A N 1
ATOM 3195 C CA . ARG A 1 412 ? 12.526 -10.249 -23.628 1.00 75.75 412 ARG A CA 1
ATOM 3196 C C . ARG A 1 412 ? 11.247 -9.567 -24.085 1.00 75.75 412 ARG A C 1
ATOM 3198 O O . ARG A 1 412 ? 11.304 -8.630 -24.869 1.00 75.75 412 ARG A O 1
ATOM 3205 N N . HIS A 1 413 ? 10.103 -10.040 -23.610 1.00 74.94 413 HIS A N 1
ATOM 3206 C CA . HIS A 1 413 ? 8.821 -9.418 -23.902 1.00 74.94 413 HIS A CA 1
ATOM 3207 C C . HIS A 1 413 ? 8.675 -8.050 -23.257 1.00 74.94 413 HIS A C 1
ATOM 3209 O O . HIS A 1 413 ? 8.303 -7.106 -23.943 1.00 74.94 413 HIS A O 1
ATOM 3215 N N . ALA A 1 414 ? 9.069 -7.925 -21.993 1.00 75.38 414 ALA A N 1
ATOM 3216 C CA . ALA A 1 414 ? 9.174 -6.644 -21.313 1.00 75.38 414 ALA A CA 1
ATOM 3217 C C . ALA A 1 414 ? 10.029 -5.628 -22.087 1.00 75.38 414 ALA A C 1
ATOM 3219 O O . ALA A 1 414 ? 9.692 -4.444 -22.133 1.00 75.38 414 ALA A O 1
ATOM 3220 N N . ASP A 1 415 ? 11.080 -6.105 -22.747 1.00 73.50 415 ASP A N 1
ATOM 3221 C CA . ASP A 1 415 ? 12.069 -5.291 -23.458 1.00 73.50 415 ASP A CA 1
ATOM 3222 C C . ASP A 1 415 ? 11.782 -5.078 -24.944 1.00 73.50 415 ASP A C 1
ATOM 3224 O O . ASP A 1 415 ? 12.548 -4.413 -25.645 1.00 73.50 415 ASP A O 1
ATOM 3228 N N . HIS A 1 416 ? 10.701 -5.660 -25.458 1.00 69.00 416 HIS A N 1
ATOM 3229 C CA . HIS A 1 416 ? 10.425 -5.609 -26.882 1.00 69.00 416 HIS A CA 1
ATOM 3230 C C . HIS A 1 416 ? 9.976 -4.208 -27.324 1.00 69.00 416 HIS A C 1
ATOM 3232 O O . HIS A 1 416 ? 9.376 -3.451 -26.558 1.00 69.00 416 HIS A O 1
ATOM 3238 N N . SER A 1 417 ? 10.243 -3.858 -28.586 1.00 63.94 417 SER A N 1
ATOM 3239 C CA . SER A 1 417 ? 9.807 -2.583 -29.172 1.00 63.94 417 SER A CA 1
ATOM 3240 C C . SER A 1 417 ? 8.281 -2.427 -29.148 1.00 63.94 417 SER A C 1
ATOM 3242 O O . SER A 1 417 ? 7.547 -3.421 -29.189 1.00 63.94 417 SER A O 1
ATOM 3244 N N . PHE A 1 418 ? 7.799 -1.177 -29.108 1.00 52.59 418 PHE A N 1
ATOM 3245 C CA . PHE A 1 418 ? 6.369 -0.889 -29.212 1.00 52.59 418 PHE A CA 1
ATOM 3246 C C . PHE A 1 418 ? 5.834 -1.400 -30.545 1.00 52.59 418 PHE A C 1
ATOM 3248 O O . PHE A 1 418 ? 6.264 -0.949 -31.604 1.00 52.59 418 PHE A O 1
ATOM 3255 N N . SER A 1 419 ? 4.844 -2.288 -30.487 1.00 51.88 419 SER A N 1
ATOM 3256 C CA . SER A 1 419 ? 4.067 -2.693 -31.652 1.00 51.88 419 SER A CA 1
ATOM 3257 C C . SER A 1 419 ? 2.633 -2.215 -31.469 1.00 51.88 419 SER A C 1
ATOM 3259 O O . SER A 1 419 ? 1.946 -2.628 -30.535 1.00 51.88 419 SER A O 1
ATOM 3261 N N . ALA A 1 420 ? 2.164 -1.358 -32.380 1.00 40.53 420 ALA A N 1
ATOM 3262 C CA . ALA A 1 420 ? 0.790 -0.839 -32.396 1.00 40.53 420 ALA A CA 1
ATOM 3263 C C . ALA A 1 420 ? -0.277 -1.939 -32.580 1.00 40.53 420 ALA A C 1
ATOM 3265 O O . ALA A 1 420 ? -1.470 -1.668 -32.490 1.00 40.53 420 ALA A O 1
ATOM 3266 N N . VAL A 1 421 ? 0.148 -3.173 -32.864 1.00 43.38 421 VAL A N 1
ATOM 3267 C CA . VAL A 1 421 ? -0.723 -4.335 -33.054 1.00 43.38 421 VAL A CA 1
ATOM 3268 C C . VAL A 1 421 ? -1.079 -5.004 -31.719 1.00 43.38 421 VAL A C 1
ATOM 3270 O O . VAL A 1 421 ? -1.976 -5.840 -31.701 1.00 43.38 421 VAL A O 1
ATOM 3273 N N . ASN A 1 422 ? -0.409 -4.666 -30.605 1.00 45.56 422 ASN A N 1
ATOM 3274 C CA . ASN A 1 422 ? -0.454 -5.526 -29.420 1.00 45.56 422 ASN A CA 1
ATOM 3275 C C . ASN A 1 422 ? -0.538 -4.820 -28.053 1.00 45.56 422 ASN A C 1
ATOM 3277 O O . ASN A 1 422 ? 0.014 -5.301 -27.070 1.00 45.56 422 ASN A O 1
ATOM 3281 N N . THR A 1 423 ? -1.305 -3.734 -27.939 1.00 41.09 423 THR A N 1
ATOM 3282 C CA . THR A 1 423 ? -1.705 -3.155 -26.635 1.00 41.09 423 THR A CA 1
ATOM 3283 C C . THR A 1 423 ? -2.773 -3.986 -25.895 1.00 41.09 423 THR A C 1
ATOM 3285 O O . THR A 1 423 ? -3.432 -3.484 -24.990 1.00 41.09 423 THR A O 1
ATOM 3288 N N . GLY A 1 424 ? -2.975 -5.249 -26.287 1.00 40.09 424 GLY A N 1
ATOM 3289 C CA . GLY A 1 424 ? -4.103 -6.098 -25.890 1.00 40.09 424 GLY A CA 1
ATOM 3290 C C . GLY A 1 424 ? -3.926 -6.903 -24.603 1.00 40.09 424 GLY A C 1
ATOM 3291 O O . GLY A 1 424 ? -4.682 -7.845 -24.392 1.00 40.09 424 GLY A O 1
ATOM 3292 N N . GLY A 1 425 ? -2.919 -6.603 -23.777 1.00 37.22 425 GLY A N 1
ATOM 3293 C CA . GLY A 1 425 ? -2.809 -7.160 -22.422 1.00 37.22 425 GLY A CA 1
ATOM 3294 C C . GLY A 1 425 ? -2.691 -8.688 -22.319 1.00 37.22 425 GLY A C 1
ATOM 3295 O O . GLY A 1 425 ? -2.782 -9.216 -21.220 1.00 37.22 425 GLY A O 1
ATOM 3296 N N . SER A 1 426 ? -2.478 -9.423 -23.420 1.00 39.75 426 SER A N 1
ATOM 3297 C CA . SER A 1 426 ? -2.208 -10.863 -23.356 1.00 39.75 426 SER A CA 1
ATOM 3298 C C . SER A 1 426 ? -0.808 -11.071 -22.759 1.00 39.75 426 SER A C 1
ATOM 3300 O O . SER A 1 426 ? 0.179 -10.785 -23.441 1.00 39.75 426 SER A O 1
ATOM 3302 N N . PRO A 1 427 ? -0.681 -11.598 -21.529 1.00 41.06 427 PRO A N 1
ATOM 3303 C CA . PRO A 1 427 ? 0.574 -11.608 -20.768 1.00 41.06 427 PRO A CA 1
ATOM 3304 C C . PRO A 1 427 ? 1.639 -12.573 -21.318 1.00 41.06 427 PRO A C 1
ATOM 3306 O O . PRO A 1 427 ? 2.759 -12.592 -20.806 1.00 41.06 427 PRO A O 1
ATOM 3309 N N . PHE A 1 428 ? 1.323 -13.394 -22.330 1.00 44.06 428 PHE A N 1
ATOM 3310 C CA . PHE A 1 428 ? 2.167 -14.522 -22.735 1.00 44.06 428 PHE A CA 1
ATOM 3311 C C . PHE A 1 428 ? 2.748 -14.403 -24.162 1.00 44.06 428 PHE A C 1
ATOM 3313 O O . PHE A 1 428 ? 2.057 -14.700 -25.140 1.00 44.06 428 PHE A O 1
ATOM 3320 N N . PRO A 1 429 ? 4.037 -14.030 -24.304 1.00 47.56 429 PRO A N 1
ATOM 3321 C CA . PRO A 1 429 ? 4.767 -14.006 -25.580 1.00 47.56 429 PRO A CA 1
ATOM 3322 C C . PRO A 1 429 ? 5.251 -15.410 -26.010 1.00 47.56 429 PRO A C 1
ATOM 3324 O O . PRO A 1 429 ? 5.888 -16.106 -25.231 1.00 47.56 429 PRO A O 1
ATOM 3327 N N . LEU A 1 430 ? 5.068 -15.855 -27.255 1.00 49.81 430 LEU A N 1
ATOM 3328 C CA . LEU A 1 430 ? 5.728 -17.088 -27.735 1.00 49.81 430 LEU A CA 1
ATOM 3329 C C . LEU A 1 430 ? 7.053 -16.789 -28.454 1.00 49.81 430 LEU A C 1
ATOM 3331 O O . LEU A 1 430 ? 7.094 -15.967 -29.371 1.00 49.81 430 LEU A O 1
ATOM 3335 N N . TRP A 1 431 ? 8.121 -17.511 -28.096 1.00 47.50 431 TRP A N 1
ATOM 3336 C CA . TRP A 1 431 ? 9.457 -17.374 -28.698 1.00 47.50 431 TRP A CA 1
ATOM 3337 C C . TRP A 1 431 ? 9.988 -18.700 -29.261 1.00 47.50 431 TRP A C 1
ATOM 3339 O O . TRP A 1 431 ? 9.693 -19.766 -28.722 1.00 47.50 431 TRP A O 1
ATOM 3349 N N . LEU A 1 432 ? 10.805 -18.619 -30.319 1.00 37.16 432 LEU A N 1
ATOM 3350 C CA . LEU A 1 432 ? 11.704 -19.691 -30.768 1.00 37.16 432 LEU A CA 1
ATOM 3351 C C . LEU A 1 432 ? 13.086 -19.581 -30.093 1.00 37.16 432 LEU A C 1
ATOM 3353 O O . LEU A 1 432 ? 13.454 -18.524 -29.578 1.00 37.16 432 LEU A O 1
ATOM 3357 N N . GLU A 1 433 ? 13.865 -20.670 -30.135 1.00 34.53 433 GLU A N 1
ATOM 3358 C CA . GLU A 1 433 ? 15.217 -20.789 -29.547 1.00 34.53 433 GLU A CA 1
ATOM 3359 C C . GLU A 1 433 ? 16.252 -19.778 -30.098 1.00 34.53 433 GLU A C 1
ATOM 3361 O O . GLU A 1 433 ? 17.298 -19.583 -29.483 1.00 34.53 433 GLU A O 1
ATOM 3366 N N . ASP A 1 434 ? 15.982 -19.106 -31.223 1.00 37.22 434 ASP A N 1
ATOM 3367 C CA . ASP A 1 434 ? 16.894 -18.160 -31.887 1.00 37.22 434 ASP A CA 1
ATOM 3368 C C . ASP A 1 434 ? 16.536 -16.672 -31.690 1.00 37.22 434 ASP A C 1
ATOM 3370 O O . ASP A 1 434 ? 17.095 -15.809 -32.367 1.00 37.22 434 ASP A O 1
ATOM 3374 N N . ALA A 1 435 ? 15.626 -16.364 -30.757 1.00 33.72 435 ALA A N 1
ATOM 3375 C CA . ALA A 1 435 ? 15.103 -15.019 -30.489 1.00 33.72 435 ALA A CA 1
ATOM 3376 C C . ALA A 1 435 ? 14.266 -14.390 -31.623 1.00 33.72 435 ALA A C 1
ATOM 3378 O O . ALA A 1 435 ? 13.911 -13.215 -31.534 1.00 33.72 435 ALA A O 1
ATOM 3379 N N . THR A 1 436 ? 13.859 -15.153 -32.643 1.00 38.41 436 THR A N 1
ATOM 3380 C CA . THR A 1 436 ? 12.803 -14.709 -33.563 1.00 38.41 436 THR A CA 1
ATOM 3381 C C . THR A 1 436 ? 11.427 -15.033 -32.962 1.00 38.41 436 THR A C 1
ATOM 3383 O O . THR A 1 436 ? 11.109 -16.174 -32.622 1.00 38.41 436 THR A O 1
ATOM 3386 N N . GLY A 1 437 ? 10.618 -14.000 -32.712 1.00 37.69 437 GLY A N 1
ATOM 3387 C CA . GLY A 1 437 ? 9.317 -14.141 -32.053 1.00 37.69 437 GLY A CA 1
ATOM 3388 C C . GLY A 1 437 ? 8.327 -14.930 -32.902 1.00 37.69 437 GLY A C 1
ATOM 3389 O O . GLY A 1 437 ? 8.143 -14.646 -34.087 1.00 37.69 437 GLY A O 1
ATOM 3390 N N . MET A 1 438 ? 7.630 -15.891 -32.296 1.00 34.75 438 MET A N 1
ATOM 3391 C CA . MET A 1 438 ? 6.536 -16.587 -32.960 1.00 34.75 438 MET A CA 1
ATOM 3392 C C . MET A 1 438 ? 5.205 -15.982 -32.524 1.00 34.75 438 MET A C 1
ATOM 3394 O O . MET A 1 438 ? 4.490 -16.568 -31.733 1.00 34.75 438 MET A O 1
ATOM 3398 N N . PHE A 1 439 ? 4.847 -14.832 -33.094 1.00 38.91 439 PHE A N 1
ATOM 3399 C CA . PHE A 1 439 ? 3.455 -14.565 -33.482 1.00 38.91 439 PHE A CA 1
ATOM 3400 C C . PHE A 1 439 ? 3.387 -13.617 -34.692 1.00 38.91 439 PHE A C 1
ATOM 3402 O O . PHE A 1 439 ? 2.626 -12.668 -34.727 1.00 38.91 439 PHE A O 1
ATOM 3409 N N . PHE A 1 440 ? 4.115 -13.946 -35.763 1.00 48.00 440 PHE A N 1
ATOM 3410 C CA . PHE A 1 440 ? 3.583 -13.696 -37.113 1.00 48.00 440 PHE A CA 1
ATOM 3411 C C . PHE A 1 440 ? 3.673 -12.263 -37.649 1.00 48.00 440 PHE A C 1
ATOM 3413 O O . PHE A 1 440 ? 2.705 -11.602 -38.003 1.00 48.00 440 PHE A O 1
ATOM 3420 N N . GLY A 1 441 ? 4.922 -11.852 -37.785 1.00 34.91 441 GLY A N 1
ATOM 3421 C CA . GLY A 1 441 ? 5.422 -10.575 -38.269 1.00 34.91 441 GLY A CA 1
ATOM 3422 C C . GLY A 1 441 ? 6.838 -10.457 -37.722 1.00 34.91 441 GLY A C 1
ATOM 3423 O O . GLY A 1 441 ? 7.173 -11.171 -36.778 1.00 34.91 441 GLY A O 1
ATOM 3424 N N . SER A 1 442 ? 7.697 -9.613 -38.289 1.00 37.56 442 SER A N 1
ATOM 3425 C CA . SER A 1 442 ? 9.045 -9.433 -37.728 1.00 37.56 442 SER A CA 1
ATOM 3426 C C . SER A 1 442 ? 9.026 -8.905 -36.284 1.00 37.56 442 SER A C 1
ATOM 3428 O O . SER A 1 442 ? 10.036 -9.027 -35.604 1.00 37.56 442 SER A O 1
ATOM 3430 N N . GLU A 1 443 ? 7.899 -8.351 -35.809 1.00 41.25 443 GLU A N 1
ATOM 3431 C CA . GLU A 1 443 ? 7.768 -7.696 -34.495 1.00 41.25 443 GLU A CA 1
ATOM 3432 C C . GLU A 1 443 ? 6.346 -7.839 -33.892 1.00 41.25 443 GLU A C 1
ATOM 3434 O O . GLU A 1 443 ? 5.567 -6.879 -33.870 1.00 41.25 443 GLU A O 1
ATOM 3439 N N . PRO A 1 444 ? 5.931 -9.037 -33.446 1.00 39.84 444 PRO A N 1
ATOM 3440 C CA . PRO A 1 444 ? 4.522 -9.275 -33.156 1.00 39.84 444 PRO A CA 1
ATOM 3441 C C . PRO A 1 444 ? 4.090 -9.054 -31.707 1.00 39.84 444 PRO A C 1
ATOM 3443 O O . PRO A 1 444 ? 2.889 -9.022 -31.459 1.00 39.84 444 PRO A O 1
ATOM 3446 N N . VAL A 1 445 ? 5.002 -8.896 -30.745 1.00 45.75 445 VAL A N 1
ATOM 3447 C CA . VAL A 1 445 ? 4.636 -8.691 -29.334 1.00 45.75 445 VAL A CA 1
ATOM 3448 C C . VAL A 1 445 ? 5.076 -7.299 -28.899 1.00 45.75 445 VAL A C 1
ATOM 3450 O O . VAL A 1 445 ? 6.245 -6.952 -29.033 1.00 45.75 445 VAL A O 1
ATOM 3453 N N . GLY A 1 446 ? 4.129 -6.465 -28.471 1.00 52.34 446 GLY A N 1
ATOM 3454 C CA . GLY A 1 446 ? 4.419 -5.116 -27.995 1.00 52.34 446 GLY A CA 1
ATOM 3455 C C . GLY A 1 446 ? 4.975 -5.197 -26.581 1.00 52.34 446 GLY A C 1
ATOM 3456 O O . GLY A 1 446 ? 4.251 -5.581 -25.670 1.00 52.34 446 GLY A O 1
ATOM 3457 N N . GLY A 1 447 ? 6.254 -4.872 -26.419 1.00 54.19 447 GLY A N 1
ATOM 3458 C CA . GLY A 1 447 ? 6.858 -4.682 -25.104 1.00 54.19 447 GLY A CA 1
ATOM 3459 C C . GLY A 1 447 ? 6.778 -3.225 -24.671 1.00 54.19 447 GLY A C 1
ATOM 3460 O O . GLY A 1 447 ? 6.137 -2.394 -25.318 1.00 54.19 447 GLY A O 1
ATOM 3461 N N . SER A 1 448 ? 7.499 -2.885 -23.607 1.00 60.94 448 SER A N 1
ATOM 3462 C CA . SER A 1 448 ? 7.586 -1.510 -23.103 1.00 60.94 448 SER A CA 1
ATOM 3463 C C . SER A 1 448 ? 8.320 -0.533 -24.035 1.00 60.94 448 SER A C 1
ATOM 3465 O O . SER A 1 448 ? 8.518 0.626 -23.678 1.00 60.94 448 SER A O 1
ATOM 3467 N N . GLY A 1 449 ? 8.775 -0.987 -25.206 1.00 64.88 449 GLY A N 1
ATOM 3468 C CA . GLY A 1 449 ? 9.464 -0.172 -26.199 1.00 64.88 449 GLY A CA 1
ATOM 3469 C C . GLY A 1 449 ? 10.892 0.217 -25.855 1.00 64.88 449 GLY A C 1
ATOM 3470 O O . GLY A 1 449 ? 11.490 0.997 -26.596 1.00 64.88 449 GLY A O 1
ATOM 3471 N N . ILE A 1 450 ? 11.421 -0.289 -24.743 1.00 73.38 450 ILE A N 1
ATOM 3472 C CA . ILE A 1 450 ? 12.736 0.045 -24.208 1.00 73.38 450 ILE A CA 1
ATOM 3473 C C . ILE A 1 450 ? 13.477 -1.269 -23.959 1.00 73.38 450 ILE A C 1
ATOM 3475 O O . ILE A 1 450 ? 13.096 -2.030 -23.076 1.00 73.38 450 ILE A O 1
ATOM 3479 N N . ASP A 1 451 ? 14.547 -1.526 -24.717 1.00 74.94 451 ASP A N 1
ATOM 3480 C CA . ASP A 1 451 ? 15.370 -2.723 -24.513 1.00 74.94 451 ASP A CA 1
ATOM 3481 C C . ASP A 1 451 ? 16.285 -2.558 -23.294 1.00 74.94 451 ASP A C 1
ATOM 3483 O O . ASP A 1 451 ? 17.230 -1.762 -23.293 1.00 74.94 451 ASP A O 1
ATOM 3487 N N . MET A 1 452 ? 15.993 -3.323 -22.243 1.00 73.69 452 MET A N 1
ATOM 3488 C CA . MET A 1 452 ? 16.680 -3.264 -20.955 1.00 73.69 452 MET A CA 1
ATOM 3489 C C . MET A 1 452 ? 17.460 -4.548 -20.652 1.00 73.69 452 MET A C 1
ATOM 3491 O O . MET A 1 452 ? 17.952 -4.706 -19.533 1.00 73.69 452 MET A O 1
ATOM 3495 N N . ASN A 1 453 ? 17.672 -5.426 -21.645 1.00 66.00 453 ASN A N 1
ATOM 3496 C CA . ASN A 1 453 ? 18.439 -6.677 -21.512 1.00 66.00 453 ASN A CA 1
ATOM 3497 C C . ASN A 1 453 ? 19.937 -6.468 -21.236 1.00 66.00 453 ASN A C 1
ATOM 3499 O O . ASN A 1 453 ? 20.719 -7.418 -21.155 1.00 66.00 453 ASN A O 1
ATOM 3503 N N . GLY A 1 454 ? 20.361 -5.218 -21.085 1.00 59.88 454 GLY A N 1
ATOM 3504 C CA . GLY A 1 454 ? 21.717 -4.873 -20.736 1.00 59.88 454 GLY A CA 1
ATOM 3505 C C . GLY A 1 454 ? 22.186 -5.395 -19.388 1.00 59.88 454 GLY A C 1
ATOM 3506 O O . GLY A 1 454 ? 21.442 -5.460 -18.411 1.00 59.88 454 GLY A O 1
ATOM 3507 N N . PHE A 1 455 ? 23.471 -5.751 -19.317 1.00 51.41 455 PHE A N 1
ATOM 3508 C CA . PHE A 1 455 ? 24.068 -6.238 -18.080 1.00 51.41 455 PHE A CA 1
ATOM 3509 C C . PHE A 1 455 ? 24.088 -5.131 -17.006 1.00 51.41 455 PHE A C 1
ATOM 3511 O O . PHE A 1 455 ? 24.904 -4.214 -17.048 1.00 51.41 455 PHE A O 1
ATOM 3518 N N . VAL A 1 456 ? 23.246 -5.330 -15.985 1.00 49.41 456 VAL A N 1
ATOM 3519 C CA . VAL A 1 456 ? 23.273 -4.801 -14.596 1.00 49.41 456 VAL A CA 1
ATOM 3520 C C . VAL A 1 456 ? 24.659 -4.758 -13.936 1.00 49.41 456 VAL A C 1
ATOM 3522 O O . VAL A 1 456 ? 25.081 -3.880 -13.184 1.00 49.41 456 VAL A O 1
ATOM 3525 N N . HIS A 1 457 ? 25.381 -5.839 -14.206 1.00 42.53 457 HIS A N 1
ATOM 3526 C CA . HIS A 1 457 ? 26.450 -6.349 -13.357 1.00 42.53 457 HIS A CA 1
ATOM 3527 C C . HIS A 1 457 ? 27.687 -5.439 -13.190 1.00 42.53 457 HIS A C 1
ATOM 3529 O O . HIS A 1 457 ? 28.262 -5.440 -12.098 1.00 42.53 457 HIS A O 1
ATOM 3535 N N . PRO A 1 458 ? 28.124 -4.635 -14.183 1.00 46.03 458 PRO A N 1
ATOM 3536 C CA . PRO A 1 458 ? 29.263 -3.743 -14.007 1.00 46.03 458 PRO A CA 1
ATOM 3537 C C . PRO A 1 458 ? 28.916 -2.408 -13.325 1.00 46.03 458 PRO A C 1
ATOM 3539 O O . PRO A 1 458 ? 29.836 -1.702 -12.919 1.00 46.03 458 PRO A O 1
ATOM 3542 N N . LEU A 1 459 ? 27.632 -2.062 -13.147 1.00 43.72 459 LEU A N 1
ATOM 3543 C CA . LEU A 1 459 ? 27.213 -0.905 -12.337 1.00 43.72 459 LEU A CA 1
ATOM 3544 C C . LEU A 1 459 ? 27.326 -1.189 -10.829 1.00 43.72 459 LEU A C 1
ATOM 3546 O O . LEU A 1 459 ? 27.606 -0.277 -10.052 1.00 43.72 459 LEU A O 1
ATOM 3550 N N . PHE A 1 460 ? 27.151 -2.452 -10.425 1.00 49.09 460 PHE A N 1
ATOM 3551 C CA . PHE A 1 460 ? 27.070 -2.854 -9.016 1.00 49.09 460 PHE A CA 1
ATOM 3552 C C . PHE A 1 460 ? 28.286 -3.640 -8.511 1.00 49.09 460 PHE A C 1
ATOM 3554 O O . PHE A 1 460 ? 28.590 -3.575 -7.323 1.00 49.09 460 PHE A O 1
ATOM 3561 N N . GLY A 1 461 ? 29.035 -4.305 -9.402 1.00 41.03 461 GLY A N 1
ATOM 3562 C CA . GLY A 1 461 ? 30.040 -5.316 -9.047 1.00 41.03 461 GLY A CA 1
ATOM 3563 C C . GLY A 1 461 ? 31.261 -4.859 -8.242 1.00 41.03 461 GLY A C 1
ATOM 3564 O O . GLY A 1 461 ? 32.117 -5.696 -7.970 1.00 41.03 461 GLY A O 1
ATOM 3565 N N . ARG A 1 462 ? 31.369 -3.571 -7.874 1.00 46.72 462 ARG A N 1
ATOM 3566 C CA . ARG A 1 462 ? 32.185 -3.059 -6.755 1.00 46.72 462 ARG A CA 1
ATOM 3567 C C . ARG A 1 462 ? 31.618 -1.716 -6.295 1.00 46.72 462 ARG A C 1
ATOM 3569 O O . ARG A 1 462 ? 31.979 -0.682 -6.856 1.00 46.72 462 ARG A O 1
ATOM 3576 N N . LEU A 1 463 ? 30.857 -1.690 -5.200 1.00 45.81 463 LEU A N 1
ATOM 3577 C CA . LEU A 1 463 ? 30.383 -0.452 -4.545 1.00 45.81 463 LEU A CA 1
ATOM 3578 C C . LEU A 1 463 ? 31.513 0.535 -4.139 1.00 45.81 463 LEU A C 1
ATOM 3580 O O . LEU A 1 463 ? 31.210 1.677 -3.776 1.00 45.81 463 LEU A O 1
ATOM 3584 N N . ASN A 1 464 ? 32.783 0.109 -4.257 1.00 41.97 464 ASN A N 1
ATOM 3585 C CA . ASN A 1 464 ? 34.022 0.858 -4.007 1.00 41.97 464 ASN A CA 1
ATOM 3586 C C . ASN A 1 464 ? 34.890 1.141 -5.260 1.00 41.97 464 ASN A C 1
ATOM 3588 O O . ASN A 1 464 ? 35.991 1.671 -5.112 1.00 41.97 464 ASN A O 1
ATOM 3592 N N . SER A 1 465 ? 34.460 0.800 -6.483 1.00 38.56 465 SER A N 1
ATOM 3593 C CA . SER A 1 465 ? 35.212 1.135 -7.707 1.00 38.56 465 SER A CA 1
ATOM 3594 C C . SER A 1 465 ? 34.586 2.346 -8.410 1.00 38.56 465 SER A C 1
ATOM 3596 O O . SER A 1 465 ? 33.482 2.229 -8.932 1.00 38.56 465 SER A O 1
ATOM 3598 N N . PRO A 1 466 ? 35.264 3.506 -8.486 1.00 35.12 466 PRO A N 1
ATOM 3599 C CA . PRO A 1 466 ? 34.763 4.690 -9.189 1.00 35.12 466 PRO A CA 1
ATOM 3600 C C . PRO A 1 466 ? 34.854 4.588 -10.725 1.00 35.12 466 PRO A C 1
ATOM 3602 O O . PRO A 1 466 ? 34.693 5.591 -11.416 1.00 35.12 466 PRO A O 1
ATOM 3605 N N . LEU A 1 467 ? 35.133 3.407 -11.279 1.00 34.78 467 LEU A N 1
ATOM 3606 C CA . LEU A 1 467 ? 35.315 3.219 -12.715 1.00 34.78 467 LEU A CA 1
ATOM 3607 C C . LEU A 1 467 ? 34.084 2.547 -13.318 1.00 34.78 467 LEU A C 1
ATOM 3609 O O . LEU A 1 467 ? 33.943 1.326 -13.278 1.00 34.78 467 LEU A O 1
ATOM 3613 N N . MET A 1 468 ? 33.224 3.397 -13.885 1.00 41.31 468 MET A N 1
ATOM 3614 C CA . MET A 1 468 ? 32.243 3.045 -14.907 1.00 41.31 468 MET A CA 1
ATOM 3615 C C . MET A 1 468 ? 32.913 2.111 -15.920 1.00 41.31 468 MET A C 1
ATOM 3617 O O . MET A 1 468 ? 33.933 2.476 -16.509 1.00 41.31 468 MET A O 1
ATOM 3621 N N . SER A 1 469 ? 32.366 0.915 -16.132 1.00 37.47 469 SER A N 1
ATOM 3622 C CA . SER A 1 469 ? 32.730 0.118 -17.304 1.00 37.47 469 SER A CA 1
ATOM 3623 C C . SER A 1 469 ? 32.503 0.986 -18.541 1.00 37.47 469 SER A C 1
ATOM 3625 O O . SER A 1 469 ? 31.389 1.471 -18.730 1.00 37.47 469 SER A O 1
ATOM 3627 N N . SER A 1 470 ? 33.555 1.224 -19.320 1.00 37.62 470 SER A N 1
ATOM 3628 C CA . SER A 1 470 ? 33.582 2.027 -20.550 1.00 37.62 470 SER A CA 1
ATOM 3629 C C . SER A 1 470 ? 32.418 1.715 -21.501 1.00 37.62 470 SER A C 1
ATOM 3631 O O . SER A 1 470 ? 32.014 0.560 -21.625 1.00 37.62 470 SER A O 1
ATOM 3633 N N . ARG A 1 471 ? 31.873 2.753 -22.151 1.00 43.31 471 ARG A N 1
ATOM 3634 C CA . ARG A 1 471 ? 30.575 2.757 -22.855 1.00 43.31 471 ARG A CA 1
ATOM 3635 C C . ARG A 1 471 ? 30.690 3.447 -24.211 1.00 43.31 471 ARG A C 1
ATOM 3637 O O . ARG A 1 471 ? 31.430 4.424 -24.307 1.00 43.31 471 ARG A O 1
ATOM 3644 N N . TYR A 1 472 ? 29.976 2.964 -25.230 1.00 48.09 472 TYR A N 1
ATOM 3645 C CA . TYR A 1 472 ? 30.188 3.366 -26.620 1.00 48.09 472 TYR A CA 1
ATOM 3646 C C . TYR A 1 472 ? 28.851 3.491 -27.446 1.00 48.09 472 TYR A C 1
ATOM 3648 O O . TYR A 1 472 ? 27.963 2.675 -27.244 1.00 48.09 472 TYR A O 1
ATOM 3656 N N . PHE A 1 473 ? 28.748 4.450 -28.402 1.00 45.03 473 PHE A N 1
ATOM 3657 C CA . PHE A 1 473 ? 27.626 4.918 -29.285 1.00 45.03 473 PHE A CA 1
ATOM 3658 C C . PHE A 1 473 ? 27.761 4.843 -30.843 1.00 45.03 473 PHE A C 1
ATOM 3660 O O . PHE A 1 473 ? 28.443 5.710 -31.376 1.00 45.03 473 PHE A O 1
ATOM 3667 N N . ASP A 1 474 ? 27.056 3.988 -31.610 1.00 45.62 474 ASP A N 1
ATOM 3668 C CA . ASP A 1 474 ? 27.095 3.976 -33.109 1.00 45.62 474 ASP A CA 1
ATOM 3669 C C . ASP A 1 474 ? 26.645 5.304 -33.753 1.00 45.62 474 ASP A C 1
ATOM 3671 O O . ASP A 1 474 ? 25.453 5.599 -33.881 1.00 45.62 474 ASP A O 1
ATOM 3675 N N . LEU A 1 475 ? 27.629 6.112 -34.151 1.00 47.78 475 LEU A N 1
ATOM 3676 C CA . LEU A 1 475 ? 27.407 7.410 -34.772 1.00 47.78 475 LEU A CA 1
ATOM 3677 C C . LEU A 1 475 ? 27.275 7.336 -36.299 1.00 47.78 475 LEU A C 1
ATOM 3679 O O . LEU A 1 475 ? 26.788 8.300 -36.861 1.00 47.78 475 LEU A O 1
ATOM 3683 N N . GLU A 1 476 ? 27.663 6.247 -36.977 1.00 45.84 476 GLU A N 1
ATOM 3684 C CA . GLU A 1 476 ? 27.656 6.202 -38.456 1.00 45.84 476 GLU A CA 1
ATOM 3685 C C . GLU A 1 476 ? 26.244 6.087 -39.055 1.00 45.84 476 GLU A C 1
ATOM 3687 O O . GLU A 1 476 ? 26.043 6.358 -40.240 1.00 45.84 476 GLU A O 1
ATOM 3692 N N . LYS A 1 477 ? 25.257 5.664 -38.258 1.00 46.41 477 LYS A N 1
ATOM 3693 C CA . LYS A 1 477 ? 23.873 5.444 -38.712 1.00 46.41 477 LYS A CA 1
ATOM 3694 C C . LYS A 1 477 ? 22.852 6.406 -38.113 1.00 46.41 477 LYS A C 1
ATOM 3696 O O . LYS A 1 477 ? 21.665 6.266 -38.418 1.00 46.41 477 LYS A O 1
ATOM 3701 N N . ALA A 1 478 ? 23.274 7.350 -37.269 1.00 43.19 478 ALA A N 1
ATOM 3702 C CA . ALA A 1 478 ? 22.368 8.258 -36.570 1.00 43.19 478 ALA A CA 1
ATOM 3703 C C . ALA A 1 478 ? 21.484 9.059 -37.547 1.00 43.19 478 ALA A C 1
ATOM 3705 O O . ALA A 1 478 ? 21.915 9.525 -38.595 1.00 43.19 478 ALA A O 1
ATOM 3706 N N . GLY A 1 479 ? 20.192 9.180 -37.228 1.00 41.69 479 GLY A N 1
ATOM 3707 C CA . GLY A 1 479 ? 19.239 9.939 -38.049 1.00 41.69 479 GLY A CA 1
ATOM 3708 C C . GLY A 1 479 ? 18.738 9.248 -39.330 1.00 41.69 479 GLY A C 1
ATOM 3709 O O . GLY A 1 479 ? 17.998 9.874 -40.090 1.00 41.69 479 GLY A O 1
ATOM 3710 N N . THR A 1 480 ? 19.077 7.978 -39.581 1.00 46.03 480 THR A N 1
ATOM 3711 C CA . THR A 1 480 ? 18.513 7.181 -40.692 1.00 46.03 480 THR A CA 1
ATOM 3712 C C . THR A 1 480 ? 17.378 6.256 -40.227 1.00 46.03 480 THR A C 1
ATOM 3714 O O . THR A 1 480 ? 17.259 5.962 -39.043 1.00 46.03 480 THR A O 1
ATOM 3717 N N . ALA A 1 481 ? 16.542 5.752 -41.145 1.00 40.62 481 ALA A N 1
ATOM 3718 C CA . ALA A 1 481 ? 15.519 4.741 -40.818 1.00 40.62 481 ALA A CA 1
ATOM 3719 C C . ALA A 1 481 ? 16.119 3.371 -40.429 1.00 40.62 481 ALA A C 1
ATOM 3721 O O . ALA A 1 481 ? 15.422 2.529 -39.875 1.00 40.62 481 ALA A O 1
ATOM 3722 N N . GLU A 1 482 ? 17.408 3.161 -40.722 1.00 39.78 482 GLU A N 1
ATOM 3723 C CA . GLU A 1 482 ? 18.209 2.001 -40.307 1.00 39.78 482 GLU A CA 1
ATOM 3724 C C . GLU A 1 482 ? 18.988 2.270 -39.007 1.00 39.78 482 GLU A C 1
ATOM 3726 O O . GLU A 1 482 ? 19.799 1.440 -38.585 1.00 39.78 482 GLU A O 1
ATOM 3731 N N . TRP A 1 483 ? 18.773 3.430 -38.374 1.00 39.12 483 TRP A N 1
ATOM 3732 C CA . TRP A 1 483 ? 19.324 3.729 -37.062 1.00 39.12 483 TRP A CA 1
ATOM 3733 C C . TRP A 1 483 ? 18.657 2.835 -36.014 1.00 39.12 483 TRP A C 1
ATOM 3735 O O . TRP A 1 483 ? 17.601 3.155 -35.474 1.00 39.12 483 TRP A O 1
ATOM 3745 N N . ALA A 1 484 ? 19.288 1.701 -35.731 1.00 37.53 484 ALA A N 1
ATOM 3746 C CA . ALA A 1 484 ? 19.044 0.924 -34.530 1.00 37.53 484 ALA A CA 1
ATOM 3747 C C . ALA A 1 484 ? 20.131 1.312 -33.517 1.00 37.53 484 ALA A C 1
ATOM 3749 O O . ALA A 1 484 ? 21.311 1.131 -33.818 1.00 37.53 484 ALA A O 1
ATOM 3750 N N . PRO A 1 485 ? 19.799 1.829 -32.322 1.00 39.78 485 PRO A N 1
ATOM 3751 C CA . PRO A 1 485 ? 20.811 2.203 -31.330 1.00 39.78 485 PRO A CA 1
ATOM 3752 C C . PRO A 1 485 ? 21.617 1.006 -30.777 1.00 39.78 485 PRO A C 1
ATOM 3754 O O . PRO A 1 485 ? 22.486 1.204 -29.931 1.00 39.78 485 PRO A O 1
ATOM 3757 N N . LEU A 1 486 ? 21.333 -0.230 -31.216 1.00 39.00 486 LEU A N 1
ATOM 3758 C CA . LEU A 1 486 ? 21.834 -1.485 -30.656 1.00 39.00 486 LEU A CA 1
ATOM 3759 C C . LEU A 1 486 ? 22.074 -2.523 -31.772 1.00 39.00 486 LEU A C 1
ATOM 3761 O O . LEU A 1 486 ? 21.192 -2.766 -32.594 1.00 39.00 486 LEU A O 1
ATOM 3765 N N . TYR A 1 487 ? 23.241 -3.181 -31.774 1.00 34.12 487 TYR A N 1
ATOM 3766 C CA . TYR A 1 487 ? 23.500 -4.385 -32.577 1.00 34.12 487 TYR A CA 1
ATOM 3767 C C . TYR A 1 487 ? 23.829 -5.559 -31.645 1.00 34.12 487 TYR A C 1
ATOM 3769 O O . TYR A 1 487 ? 24.772 -5.489 -30.857 1.00 34.12 487 TYR A O 1
ATOM 3777 N N . GLY A 1 488 ? 23.067 -6.652 -31.741 1.00 33.91 488 GLY A N 1
ATOM 3778 C CA . GLY A 1 488 ? 23.334 -7.911 -31.043 1.00 33.91 488 GLY A CA 1
ATOM 3779 C C . GLY A 1 488 ? 24.026 -8.912 -31.967 1.00 33.91 488 GLY A C 1
ATOM 3780 O O . GLY A 1 488 ? 23.447 -9.339 -32.961 1.00 33.91 488 GLY A O 1
ATOM 3781 N N . ALA A 1 489 ? 25.260 -9.314 -31.651 1.00 33.47 489 ALA A N 1
ATOM 3782 C CA . ALA A 1 489 ? 25.886 -10.489 -32.259 1.00 33.47 489 ALA A CA 1
ATOM 3783 C C . ALA A 1 489 ? 25.873 -11.641 -31.232 1.00 33.47 489 ALA A C 1
ATOM 3785 O O . ALA A 1 489 ? 26.557 -11.527 -30.215 1.00 33.47 489 ALA A O 1
ATOM 3786 N N . PRO A 1 490 ? 25.151 -12.756 -31.464 1.00 31.92 490 PRO A N 1
ATOM 3787 C CA . PRO A 1 490 ? 24.899 -13.754 -30.417 1.00 31.92 490 PRO A CA 1
ATOM 3788 C C . PRO A 1 490 ? 26.123 -14.554 -29.932 1.00 31.92 490 PRO A C 1
ATOM 3790 O O . PRO A 1 490 ? 26.040 -15.196 -28.894 1.00 31.92 490 PRO A O 1
ATOM 3793 N N . ASN A 1 491 ? 27.261 -14.553 -30.647 1.00 37.00 491 ASN A N 1
ATOM 3794 C CA . ASN A 1 491 ? 28.238 -15.653 -30.526 1.00 37.00 491 ASN A CA 1
ATOM 3795 C C . ASN A 1 491 ? 29.733 -15.264 -30.438 1.00 37.00 491 ASN A C 1
ATOM 3797 O O . ASN A 1 491 ? 30.585 -16.130 -30.646 1.00 37.00 491 ASN A O 1
ATOM 3801 N N . SER A 1 492 ? 30.119 -14.013 -30.151 1.00 37.19 492 SER A N 1
ATOM 3802 C CA . SER A 1 492 ? 31.553 -13.663 -30.077 1.00 37.19 492 SER A CA 1
ATOM 3803 C C . SER A 1 492 ? 32.096 -13.656 -28.647 1.00 37.19 492 SER A C 1
ATOM 3805 O O . SER A 1 492 ? 31.682 -12.852 -27.816 1.00 37.19 492 SER A O 1
ATOM 3807 N N . THR A 1 493 ? 33.092 -14.505 -28.385 1.00 36.38 493 THR A N 1
ATOM 3808 C CA . THR A 1 493 ? 33.938 -14.517 -27.180 1.00 36.38 493 THR A CA 1
ATOM 3809 C C . THR A 1 493 ? 34.816 -13.261 -27.111 1.00 36.38 493 THR A C 1
ATOM 3811 O O . THR A 1 493 ? 36.018 -13.312 -27.379 1.00 36.38 493 THR A O 1
ATOM 3814 N N . PHE A 1 494 ? 34.216 -12.111 -26.815 1.00 38.84 494 PHE A N 1
ATOM 3815 C CA . PHE A 1 494 ? 34.920 -10.837 -26.741 1.00 38.84 494 PHE A CA 1
ATOM 3816 C C . PHE A 1 494 ? 35.656 -10.700 -25.401 1.00 38.84 494 PHE A C 1
ATOM 3818 O O . PHE A 1 494 ? 35.055 -10.801 -24.332 1.00 38.84 494 PHE A O 1
ATOM 3825 N N . ASN A 1 495 ? 36.973 -10.480 -25.459 1.00 39.00 495 ASN A N 1
ATOM 3826 C CA . ASN A 1 495 ? 37.805 -10.180 -24.296 1.00 39.00 495 ASN A CA 1
ATOM 3827 C C . ASN A 1 495 ? 37.952 -8.650 -24.173 1.00 39.00 495 ASN A C 1
ATOM 3829 O O . ASN A 1 495 ? 38.649 -8.055 -24.996 1.00 39.00 495 ASN A O 1
ATOM 3833 N N . PRO A 1 496 ? 37.361 -8.002 -23.152 1.00 37.53 496 PRO A N 1
ATOM 3834 C CA . PRO A 1 496 ? 37.319 -6.540 -23.027 1.00 37.53 496 PRO A CA 1
ATOM 3835 C C . PRO A 1 496 ? 38.684 -5.876 -22.765 1.00 37.53 496 PRO A C 1
ATOM 3837 O O . PRO A 1 496 ? 38.757 -4.655 -22.654 1.00 37.53 496 PRO A O 1
ATOM 3840 N N . PHE A 1 497 ? 39.769 -6.652 -22.667 1.00 37.88 497 PHE A N 1
ATOM 3841 C CA . PHE A 1 497 ? 41.125 -6.146 -22.442 1.00 37.88 497 PHE A CA 1
ATOM 3842 C C . PHE A 1 497 ? 42.028 -6.154 -23.685 1.00 37.88 497 PHE A C 1
ATOM 3844 O O . PHE A 1 497 ? 43.154 -5.666 -23.595 1.00 37.88 497 PHE A O 1
ATOM 3851 N N . ASP A 1 498 ? 41.571 -6.656 -24.837 1.00 39.41 498 ASP A N 1
ATOM 3852 C CA . ASP A 1 498 ? 42.360 -6.621 -26.079 1.00 39.41 498 ASP A CA 1
ATOM 3853 C C . ASP A 1 498 ? 41.960 -5.436 -26.977 1.00 39.41 498 ASP A C 1
ATOM 3855 O O . ASP A 1 498 ? 41.369 -5.581 -28.042 1.00 39.41 498 ASP A O 1
ATOM 3859 N N . LEU A 1 499 ? 42.282 -4.223 -26.517 1.00 38.97 499 LEU A N 1
ATOM 3860 C CA . LEU A 1 499 ? 42.025 -2.951 -27.213 1.00 38.97 499 LEU A CA 1
ATOM 3861 C C . LEU A 1 499 ? 43.027 -2.656 -28.349 1.00 38.97 499 LEU A C 1
ATOM 3863 O O . LEU A 1 499 ? 43.160 -1.507 -28.769 1.00 38.97 499 LEU A O 1
ATOM 3867 N N . THR A 1 500 ? 43.793 -3.645 -28.821 1.00 42.00 500 THR A N 1
ATOM 3868 C CA . THR A 1 500 ? 44.954 -3.375 -29.688 1.00 42.00 500 THR A CA 1
ATOM 3869 C C . THR A 1 500 ? 44.754 -3.640 -31.175 1.00 42.00 500 THR A C 1
ATOM 3871 O O . THR A 1 500 ? 45.645 -3.281 -31.944 1.00 42.00 500 THR A O 1
ATOM 3874 N N . GLN A 1 501 ? 43.634 -4.225 -31.616 1.00 38.31 501 GLN A N 1
ATOM 3875 C CA . GLN A 1 501 ? 43.586 -4.779 -32.979 1.00 38.31 501 GLN A CA 1
ATOM 3876 C C . GLN A 1 501 ? 42.621 -4.151 -33.984 1.00 38.31 501 GLN A C 1
ATOM 3878 O O . GLN A 1 501 ? 42.774 -4.464 -35.162 1.00 38.31 501 GLN A O 1
ATOM 3883 N N . ASP A 1 502 ? 41.733 -3.218 -33.622 1.00 42.44 502 ASP A N 1
ATOM 3884 C CA . ASP A 1 502 ? 40.957 -2.532 -34.663 1.00 42.44 502 ASP A CA 1
ATOM 3885 C C . ASP A 1 502 ? 40.540 -1.084 -34.312 1.00 42.44 502 ASP A C 1
ATOM 3887 O O . ASP A 1 502 ? 39.664 -0.878 -33.474 1.00 42.44 502 ASP A O 1
ATOM 3891 N N . PRO A 1 503 ? 41.144 -0.055 -34.942 1.00 43.12 503 PRO A N 1
ATOM 3892 C CA . PRO A 1 503 ? 40.743 1.346 -34.793 1.00 43.12 503 PRO A CA 1
ATOM 3893 C C . PRO A 1 503 ? 39.456 1.710 -35.560 1.00 43.12 503 PRO A C 1
ATOM 3895 O O . PRO A 1 503 ? 39.043 2.866 -35.503 1.00 43.12 503 PRO A O 1
ATOM 3898 N N . SER A 1 504 ? 38.840 0.766 -36.287 1.00 40.34 504 SER A N 1
ATOM 3899 C CA . SER A 1 504 ? 37.625 0.984 -37.089 1.00 40.34 504 SER A CA 1
ATOM 3900 C C . SER A 1 504 ? 36.321 0.559 -36.411 1.00 40.34 504 SER A C 1
ATOM 3902 O O . SER A 1 504 ? 35.264 0.670 -37.020 1.00 40.34 504 SER A O 1
ATOM 3904 N N . TRP A 1 505 ? 36.375 0.112 -35.155 1.00 36.69 505 TRP A N 1
ATOM 3905 C CA . TRP A 1 505 ? 35.180 -0.269 -34.405 1.00 36.69 505 TRP A CA 1
ATOM 3906 C C . TRP A 1 505 ? 34.905 0.754 -33.340 1.00 36.69 505 TRP A C 1
ATOM 3908 O O . TRP A 1 505 ? 35.446 0.671 -32.231 1.00 36.69 505 TRP A O 1
ATOM 3918 N N . PRO A 1 506 ? 34.021 1.701 -33.623 1.00 41.12 506 PRO A N 1
ATOM 3919 C CA . PRO A 1 506 ? 33.417 2.397 -32.556 1.00 41.12 506 PRO A CA 1
ATOM 3920 C C . PRO A 1 506 ? 32.105 1.590 -32.314 1.00 41.12 506 PRO A C 1
ATOM 3922 O O . PRO A 1 506 ? 31.193 1.519 -33.124 1.00 41.12 506 PRO A O 1
ATOM 3925 N N . LEU A 1 507 ? 32.044 0.995 -31.122 1.00 53.88 507 LEU A N 1
ATOM 3926 C CA . LEU A 1 507 ? 30.906 1.116 -30.216 1.00 53.88 507 LEU A CA 1
ATOM 3927 C C . LEU A 1 507 ? 29.905 -0.052 -30.041 1.00 53.88 507 LEU A C 1
ATOM 3929 O O . LEU A 1 507 ? 29.151 -0.397 -30.936 1.00 53.88 507 LEU A O 1
ATOM 3933 N N . VAL A 1 508 ? 29.835 -0.598 -28.814 1.00 44.09 508 VAL A N 1
ATOM 3934 C CA . VAL A 1 508 ? 28.790 -1.530 -28.342 1.00 44.09 508 VAL A CA 1
ATOM 3935 C C . VAL A 1 508 ? 28.432 -1.196 -26.888 1.00 44.09 508 VAL A C 1
ATOM 3937 O O . VAL A 1 508 ? 29.327 -1.154 -26.035 1.00 44.09 508 VAL A O 1
ATOM 3940 N N . GLN A 1 509 ? 27.145 -0.989 -26.574 1.00 52.47 509 GLN A N 1
ATOM 3941 C CA . GLN A 1 509 ? 26.679 -0.975 -25.188 1.00 52.47 509 GLN A CA 1
ATOM 3942 C C . GLN A 1 509 ? 25.207 -1.355 -24.993 1.00 52.47 509 GLN A C 1
ATOM 3944 O O . GLN A 1 509 ? 24.341 -0.918 -25.734 1.00 52.47 509 GLN A O 1
ATOM 3949 N N . PHE A 1 510 ? 24.948 -2.071 -23.897 1.00 55.25 510 PHE A N 1
ATOM 3950 C CA . PHE A 1 510 ? 23.628 -2.363 -23.353 1.00 55.25 510 PHE A CA 1
ATOM 3951 C C . PHE A 1 510 ? 23.557 -1.830 -21.914 1.00 55.25 510 PHE A C 1
ATOM 3953 O O . PHE A 1 510 ? 23.707 -2.600 -20.968 1.00 55.25 510 PHE A O 1
ATOM 3960 N N . ASP A 1 511 ? 23.453 -0.516 -21.701 1.00 70.38 511 ASP A N 1
ATOM 3961 C CA . ASP A 1 511 ? 23.150 -0.030 -20.352 1.00 70.38 511 ASP A CA 1
ATOM 3962 C C . ASP A 1 511 ? 21.713 0.450 -20.214 1.00 70.38 511 ASP A C 1
ATOM 3964 O O . ASP A 1 511 ? 21.343 1.442 -20.845 1.00 70.38 511 ASP A O 1
ATOM 3968 N N . PRO A 1 512 ? 20.941 -0.188 -19.325 1.00 80.00 512 PRO A N 1
ATOM 3969 C CA . PRO A 1 512 ? 19.534 0.138 -19.191 1.00 80.00 512 PRO A CA 1
ATOM 3970 C C . PRO A 1 512 ? 19.279 1.579 -18.716 1.00 80.00 512 PRO A C 1
ATOM 3972 O O . PRO A 1 512 ? 18.302 2.185 -19.148 1.00 80.00 512 PRO A O 1
ATOM 3975 N N . ILE A 1 513 ? 20.152 2.179 -17.884 1.00 84.88 513 ILE A N 1
ATOM 3976 C CA . ILE A 1 513 ? 19.920 3.552 -17.394 1.00 84.88 513 ILE A CA 1
ATOM 3977 C C . ILE A 1 513 ? 20.074 4.584 -18.516 1.00 84.88 513 ILE A C 1
ATOM 3979 O O . ILE A 1 513 ? 19.265 5.501 -18.627 1.00 84.88 513 ILE A O 1
ATOM 3983 N N . TYR A 1 514 ? 21.048 4.416 -19.409 1.00 85.12 514 TYR A N 1
ATOM 3984 C CA . TYR A 1 514 ? 21.177 5.247 -20.603 1.00 85.12 514 TYR A CA 1
ATOM 3985 C C . TYR A 1 514 ? 19.959 5.106 -21.526 1.00 85.12 514 TYR A C 1
ATOM 3987 O O . TYR A 1 514 ? 19.378 6.127 -21.907 1.00 85.12 514 TYR A O 1
ATOM 3995 N N . VAL A 1 515 ? 19.557 3.868 -21.851 1.00 82.38 515 VAL A N 1
ATOM 3996 C CA . VAL A 1 515 ? 18.417 3.601 -22.748 1.00 82.38 515 VAL A CA 1
ATOM 3997 C C . VAL A 1 515 ? 17.147 4.244 -22.187 1.00 82.38 515 VAL A C 1
ATOM 3999 O O . VAL A 1 515 ? 16.452 4.949 -22.914 1.00 82.38 515 VAL A O 1
ATOM 4002 N N . TRP A 1 516 ? 16.909 4.127 -20.878 1.00 87.56 516 TRP A N 1
ATOM 4003 C CA . TRP A 1 516 ? 15.786 4.771 -20.199 1.00 87.56 516 TRP A CA 1
ATOM 4004 C C . TRP A 1 516 ? 15.761 6.296 -20.363 1.00 87.56 516 TRP A C 1
ATOM 4006 O O . TRP A 1 516 ? 14.754 6.883 -20.764 1.00 87.56 516 TRP A O 1
ATOM 4016 N N . PHE A 1 517 ? 16.877 6.972 -20.083 1.00 89.56 517 PHE A N 1
ATOM 4017 C CA . PHE A 1 517 ? 16.924 8.431 -20.185 1.00 89.56 517 PHE A CA 1
ATOM 4018 C C . PHE A 1 517 ? 16.842 8.919 -21.636 1.00 89.56 517 PHE A C 1
ATOM 4020 O O . PHE A 1 517 ? 16.237 9.961 -21.889 1.00 89.56 517 PHE A O 1
ATOM 4027 N N . MET A 1 518 ? 17.361 8.172 -22.608 1.00 86.06 518 MET A N 1
ATOM 4028 C CA . MET A 1 518 ? 17.169 8.515 -24.021 1.00 86.06 518 MET A CA 1
ATOM 4029 C C . MET A 1 518 ? 15.740 8.271 -24.497 1.00 86.06 518 MET A C 1
ATOM 4031 O O . MET A 1 518 ? 15.178 9.102 -25.211 1.00 86.06 518 MET A O 1
ATOM 4035 N N . ALA A 1 519 ? 15.104 7.197 -24.039 1.00 82.62 519 ALA A N 1
ATOM 4036 C CA . ALA A 1 519 ? 13.688 6.949 -24.269 1.00 82.62 519 ALA A CA 1
ATOM 4037 C C . ALA A 1 519 ? 12.813 8.090 -23.702 1.00 82.62 519 ALA A C 1
ATOM 4039 O O . ALA A 1 519 ? 11.748 8.390 -24.241 1.00 82.62 519 ALA A O 1
ATOM 4040 N N . SER A 1 520 ? 13.278 8.796 -22.661 1.00 85.44 520 SER A N 1
ATOM 4041 C CA . SER A 1 520 ? 12.567 9.950 -22.084 1.00 85.44 520 SER A CA 1
ATOM 4042 C C . SER A 1 520 ? 12.564 11.206 -22.952 1.00 85.44 520 SER A C 1
ATOM 4044 O O . SER A 1 520 ? 11.780 12.121 -22.712 1.00 85.44 520 SER A O 1
ATOM 4046 N N . VAL A 1 521 ? 13.410 11.247 -23.979 1.00 86.50 521 VAL A N 1
ATOM 4047 C CA . VAL A 1 521 ? 13.470 12.349 -24.946 1.00 86.50 521 VAL A CA 1
ATOM 4048 C C . VAL A 1 521 ? 13.121 11.916 -26.364 1.00 86.50 521 VAL A C 1
ATOM 4050 O O . VAL A 1 521 ? 12.991 12.775 -27.233 1.00 86.50 521 VAL A O 1
ATOM 4053 N N . THR A 1 522 ? 12.931 10.613 -26.578 1.00 80.12 522 THR A N 1
ATOM 4054 C CA . THR A 1 522 ? 12.571 10.030 -27.868 1.00 80.12 522 THR A CA 1
ATOM 4055 C C . THR A 1 522 ? 11.061 10.032 -28.021 1.00 80.12 522 THR A C 1
ATOM 4057 O O . THR A 1 522 ? 10.343 9.347 -27.293 1.00 80.12 522 THR A O 1
ATOM 4060 N N . GLU A 1 523 ? 10.593 10.846 -28.956 1.00 79.81 523 GLU A N 1
ATOM 4061 C CA . GLU A 1 523 ? 9.183 11.026 -29.272 1.00 79.81 523 GLU A CA 1
ATOM 4062 C C . GLU A 1 523 ? 8.634 9.826 -30.055 1.00 79.81 523 GLU A C 1
ATOM 4064 O O . GLU A 1 523 ? 9.275 9.326 -30.978 1.00 79.81 523 GLU A O 1
ATOM 4069 N N . VAL A 1 524 ? 7.437 9.368 -29.688 1.00 67.69 524 VAL A N 1
ATOM 4070 C CA . VAL A 1 524 ? 6.712 8.281 -30.350 1.00 67.69 524 VAL A CA 1
ATOM 4071 C C . VAL A 1 524 ? 5.283 8.727 -30.598 1.00 67.69 524 VAL A C 1
ATOM 4073 O O . VAL A 1 524 ? 4.588 9.186 -29.691 1.00 67.69 524 VAL A O 1
ATOM 4076 N N . SER A 1 525 ? 4.835 8.551 -31.836 1.00 62.53 525 SER A N 1
ATOM 4077 C CA . SER A 1 525 ? 3.422 8.590 -32.189 1.00 62.53 525 SER A CA 1
ATOM 4078 C C . SER A 1 525 ? 2.869 7.169 -32.112 1.00 62.53 525 SER A C 1
ATOM 4080 O O . SER A 1 525 ? 3.234 6.328 -32.937 1.00 62.53 525 SER A O 1
ATOM 4082 N N . ALA A 1 526 ? 2.007 6.893 -31.138 1.00 56.00 526 ALA A N 1
ATOM 4083 C CA . ALA A 1 526 ? 1.233 5.658 -31.106 1.00 56.00 526 ALA A CA 1
ATOM 4084 C C . ALA A 1 526 ? -0.192 5.944 -31.589 1.00 56.00 526 ALA A C 1
ATOM 4086 O O . ALA A 1 526 ? -0.791 6.946 -31.208 1.00 56.00 526 ALA A O 1
ATOM 4087 N N . SER A 1 527 ? -0.733 5.058 -32.423 1.00 52.47 527 SER A N 1
ATOM 4088 C CA . SER A 1 527 ? -2.150 5.051 -32.787 1.00 52.47 527 SER A CA 1
ATOM 4089 C C . SER A 1 527 ? -2.725 3.683 -32.436 1.00 52.47 527 SER A C 1
ATOM 4091 O O . SER A 1 527 ? -2.290 2.690 -33.029 1.00 52.47 527 SER A O 1
ATOM 4093 N N . CYS A 1 528 ? -3.686 3.616 -31.510 1.00 51.56 528 CYS A N 1
ATOM 4094 C CA . CYS A 1 528 ? -4.443 2.388 -31.270 1.00 51.56 528 CYS A CA 1
ATOM 4095 C C . CYS A 1 528 ? -5.398 2.193 -32.448 1.00 51.56 528 CYS A C 1
ATOM 4097 O O . CYS A 1 528 ? -6.441 2.831 -32.534 1.00 51.56 528 CYS A O 1
ATOM 4099 N N . ASN A 1 529 ? -5.014 1.360 -33.412 1.00 48.69 529 ASN A N 1
ATOM 4100 C CA . ASN A 1 529 ? -5.919 0.956 -34.476 1.00 48.69 529 ASN A CA 1
ATOM 4101 C C . ASN A 1 529 ? -6.364 -0.473 -34.179 1.00 48.69 529 ASN A C 1
ATOM 4103 O O . ASN A 1 529 ? -5.550 -1.389 -34.269 1.00 48.69 529 ASN A O 1
ATOM 4107 N N . ASN A 1 530 ? -7.662 -0.664 -33.913 1.00 45.38 530 ASN A N 1
ATOM 4108 C CA . ASN A 1 530 ? -8.349 -1.966 -33.832 1.00 45.38 530 ASN A CA 1
ATOM 4109 C C . ASN A 1 530 ? -8.381 -2.694 -35.200 1.00 45.38 530 ASN A C 1
ATOM 4111 O O . ASN A 1 530 ? -9.421 -3.150 -35.683 1.00 45.38 530 ASN A O 1
ATOM 4115 N N . GLY A 1 531 ? -7.249 -2.745 -35.901 1.00 50.75 531 GLY A N 1
ATOM 4116 C CA . GLY A 1 531 ? -7.096 -3.484 -37.142 1.00 50.75 531 GLY A CA 1
ATOM 4117 C C . GLY A 1 531 ? -7.223 -4.985 -36.892 1.00 50.75 531 GLY A C 1
ATOM 4118 O O . GLY A 1 531 ? -6.888 -5.486 -35.823 1.00 50.75 531 GLY A O 1
ATOM 4119 N N . LYS A 1 532 ? -7.690 -5.734 -37.899 1.00 50.22 532 LYS A N 1
ATOM 4120 C CA . LYS A 1 532 ? -7.653 -7.202 -37.852 1.00 50.22 532 LYS A CA 1
ATOM 4121 C C . LYS A 1 532 ? -6.211 -7.659 -37.635 1.00 50.22 532 LYS A C 1
ATOM 4123 O O . LYS A 1 532 ? -5.375 -7.413 -38.503 1.00 50.22 532 LYS A O 1
ATOM 4128 N N . VAL A 1 533 ? -5.959 -8.363 -36.534 1.00 50.41 533 VAL A N 1
ATOM 4129 C CA . VAL A 1 533 ? -4.686 -9.051 -36.296 1.00 50.41 533 VAL A CA 1
ATOM 4130 C C . VAL A 1 533 ? -4.456 -10.017 -37.465 1.00 50.41 533 VAL A C 1
ATOM 4132 O O . VAL A 1 533 ? -5.280 -10.896 -37.735 1.00 50.41 533 VAL A O 1
ATOM 4135 N N . GLY A 1 534 ? -3.382 -9.798 -38.227 1.00 49.72 534 GLY A N 1
ATOM 4136 C CA . GLY A 1 534 ? -2.945 -10.750 -39.244 1.00 49.72 534 GLY A CA 1
ATOM 4137 C C . GLY A 1 534 ? -2.548 -12.055 -38.560 1.00 49.72 534 GLY A C 1
ATOM 4138 O O . GLY A 1 534 ? -1.974 -12.032 -37.478 1.00 49.72 534 GLY A O 1
ATOM 4139 N N . GLY A 1 535 ? -2.888 -13.202 -39.146 1.00 45.84 535 GLY A N 1
ATOM 4140 C CA . GLY A 1 535 ? -2.339 -14.461 -38.646 1.00 45.84 535 GLY A CA 1
ATOM 4141 C C . GLY A 1 535 ? -0.872 -14.641 -39.020 1.00 45.84 535 GLY A C 1
ATOM 4142 O O . GLY A 1 535 ? -0.235 -13.705 -39.492 1.00 45.84 535 GLY A O 1
ATOM 4143 N N . THR A 1 536 ? -0.374 -15.869 -38.836 1.00 54.09 536 THR A N 1
ATOM 4144 C CA . THR A 1 536 ? 0.890 -16.411 -39.375 1.00 54.09 536 THR A CA 1
ATOM 4145 C C . THR A 1 536 ? 1.410 -15.674 -40.619 1.00 54.09 536 THR A C 1
ATOM 4147 O O . THR A 1 536 ? 0.649 -15.381 -41.531 1.00 54.09 536 THR A O 1
ATOM 4150 N N . ILE A 1 537 ? 2.709 -15.338 -40.642 1.00 53.47 537 ILE A N 1
ATOM 4151 C CA . ILE A 1 537 ? 3.454 -14.984 -41.862 1.00 53.47 537 ILE A CA 1
ATOM 4152 C C . ILE A 1 537 ? 4.568 -16.020 -42.000 1.00 53.47 537 ILE A C 1
ATOM 4154 O O . ILE A 1 537 ? 5.756 -15.729 -41.900 1.00 53.47 537 ILE A O 1
ATOM 4158 N N . THR A 1 538 ? 4.169 -17.279 -42.155 1.00 51.50 538 THR A N 1
ATOM 4159 C CA . THR A 1 538 ? 5.112 -18.399 -42.324 1.00 51.50 538 THR A CA 1
ATOM 4160 C C . THR A 1 538 ? 5.429 -18.653 -43.796 1.00 51.50 538 THR A C 1
ATOM 4162 O O . THR A 1 538 ? 6.171 -19.571 -44.135 1.00 51.50 538 THR A O 1
ATOM 4165 N N . GLY A 1 539 ? 4.824 -17.870 -44.698 1.00 58.78 539 GLY A N 1
ATOM 4166 C CA . GLY A 1 539 ? 4.776 -18.172 -46.126 1.00 58.78 539 GLY A CA 1
ATOM 4167 C C . GLY A 1 539 ? 3.806 -19.313 -46.461 1.00 58.78 539 GLY A C 1
ATOM 4168 O O . GLY A 1 539 ? 3.662 -19.656 -47.635 1.00 58.78 539 GLY A O 1
ATOM 4169 N N . ASN A 1 540 ? 3.119 -19.885 -45.461 1.00 65.75 540 ASN A N 1
ATOM 4170 C CA . ASN A 1 540 ? 2.083 -20.895 -45.628 1.00 65.75 540 ASN A CA 1
ATOM 4171 C C . ASN A 1 540 ? 0.705 -20.287 -45.341 1.00 65.75 540 ASN A C 1
ATOM 4173 O O . ASN A 1 540 ? 0.249 -20.231 -44.201 1.00 65.75 540 ASN A O 1
ATOM 4177 N N . THR A 1 541 ? -0.001 -19.926 -46.412 1.00 73.00 541 THR A N 1
ATOM 4178 C CA . THR A 1 541 ? -1.291 -19.223 -46.352 1.00 73.00 541 THR A CA 1
ATOM 4179 C C . THR A 1 541 ? -2.367 -19.942 -45.524 1.00 73.00 541 THR A C 1
ATOM 4181 O O . THR A 1 541 ? -3.255 -19.291 -44.979 1.00 73.00 541 THR A O 1
ATOM 4184 N N . GLU A 1 542 ? -2.323 -21.273 -45.407 1.00 69.56 542 GLU A N 1
ATOM 4185 C CA . GLU A 1 542 ? -3.299 -22.023 -44.604 1.00 69.56 542 GLU A CA 1
ATOM 4186 C C . GLU A 1 542 ? -3.017 -21.892 -43.101 1.00 69.56 542 GLU A C 1
ATOM 4188 O O . GLU A 1 542 ? -3.942 -21.719 -42.302 1.00 69.56 542 GLU A O 1
ATOM 4193 N N . LEU A 1 543 ? -1.741 -21.940 -42.717 1.00 62.84 543 LEU A N 1
ATOM 4194 C CA . LEU A 1 543 ? -1.305 -21.722 -41.340 1.00 62.84 543 LEU A CA 1
ATOM 4195 C C . LEU A 1 543 ? -1.518 -20.251 -40.932 1.00 62.84 543 LEU A C 1
ATOM 4197 O O . LEU A 1 543 ? -2.066 -19.988 -39.858 1.00 62.84 543 LEU A O 1
ATOM 4201 N N . ASP A 1 544 ? -1.201 -19.327 -41.848 1.00 58.72 544 ASP A N 1
ATOM 4202 C CA . ASP A 1 544 ? -1.505 -17.885 -41.822 1.00 58.72 544 ASP A CA 1
ATOM 4203 C C . ASP A 1 544 ? -2.980 -17.636 -41.488 1.00 58.72 544 ASP A C 1
ATOM 4205 O O . ASP A 1 544 ? -3.310 -16.949 -40.525 1.00 58.72 544 ASP A O 1
ATOM 4209 N N . GLN A 1 545 ? -3.901 -18.281 -42.200 1.00 69.88 545 GLN A N 1
ATOM 4210 C CA . GLN A 1 545 ? -5.331 -18.089 -41.965 1.00 69.88 545 GLN A CA 1
ATOM 4211 C C . GLN A 1 545 ? -5.843 -18.731 -40.670 1.00 69.88 545 GLN A C 1
ATOM 4213 O O . GLN A 1 545 ? -6.664 -18.124 -39.980 1.00 69.88 545 GLN A O 1
ATOM 4218 N N . LYS A 1 546 ? -5.393 -19.943 -40.318 1.00 66.62 546 LYS A N 1
ATOM 4219 C CA . LYS A 1 546 ? -5.900 -20.652 -39.126 1.00 66.62 546 LYS A CA 1
ATOM 4220 C C . LYS A 1 546 ? -5.484 -19.974 -37.828 1.00 66.62 546 LYS A C 1
ATOM 4222 O O . LYS A 1 546 ? -6.307 -19.821 -36.931 1.00 66.62 546 LYS A O 1
ATOM 4227 N N . THR A 1 547 ? -4.236 -19.540 -37.736 1.00 60.44 547 THR A N 1
ATOM 4228 C CA . THR A 1 547 ? -3.743 -18.808 -36.559 1.00 60.44 547 THR A CA 1
ATOM 4229 C C . THR A 1 547 ? -4.353 -17.417 -36.453 1.00 60.44 547 THR A C 1
ATOM 4231 O O . THR A 1 547 ? -4.761 -17.032 -35.363 1.00 60.44 547 THR A O 1
ATOM 4234 N N . GLY A 1 548 ? -4.525 -16.710 -37.575 1.00 63.00 548 GLY A N 1
ATOM 4235 C CA . GLY A 1 548 ? -5.218 -15.420 -37.601 1.00 63.00 548 GLY A CA 1
ATOM 4236 C C . GLY A 1 548 ? -6.675 -15.530 -37.165 1.00 63.00 548 GLY A C 1
ATOM 4237 O O . GLY A 1 548 ? -7.172 -14.661 -36.461 1.00 63.00 548 GLY A O 1
ATOM 4238 N N . ALA A 1 549 ? -7.355 -16.625 -37.516 1.00 65.94 549 ALA A N 1
ATOM 4239 C CA . ALA A 1 549 ? -8.713 -16.888 -37.054 1.00 65.94 549 ALA A CA 1
ATOM 4240 C C . ALA A 1 549 ? -8.778 -17.194 -35.548 1.00 65.94 549 ALA A C 1
ATOM 4242 O O . ALA A 1 549 ? -9.686 -16.702 -34.882 1.00 65.94 549 ALA A O 1
ATOM 4243 N N . VAL A 1 550 ? -7.831 -17.973 -35.007 1.00 61.47 550 VAL A N 1
ATOM 4244 C CA . VAL A 1 550 ? -7.749 -18.274 -33.562 1.00 61.47 550 VAL A CA 1
ATOM 4245 C C . VAL A 1 550 ? -7.427 -17.018 -32.754 1.00 61.47 550 VAL A C 1
ATOM 4247 O O . VAL A 1 550 ? -8.083 -16.786 -31.743 1.00 61.47 550 VAL A O 1
ATOM 4250 N N . ALA A 1 551 ? -6.490 -16.188 -33.224 1.00 57.06 551 ALA A N 1
ATOM 4251 C CA . ALA A 1 551 ? -6.227 -14.878 -32.640 1.00 57.06 551 ALA A CA 1
ATOM 4252 C C . ALA A 1 551 ? -7.501 -14.027 -32.708 1.00 57.06 551 ALA A C 1
ATOM 4254 O O . ALA A 1 551 ? -8.110 -13.757 -31.685 1.00 57.06 551 ALA A O 1
ATOM 4255 N N . ALA A 1 552 ? -8.036 -13.742 -33.896 1.00 57.00 552 ALA A N 1
ATOM 4256 C CA . ALA A 1 552 ? -9.219 -12.890 -34.041 1.00 57.00 552 ALA A CA 1
ATOM 4257 C C . ALA A 1 552 ? -10.458 -13.343 -33.234 1.00 57.00 552 ALA A C 1
ATOM 4259 O O . ALA A 1 552 ? -11.267 -12.505 -32.857 1.00 57.00 552 ALA A O 1
ATOM 4260 N N . THR A 1 553 ? -10.632 -14.641 -32.952 1.00 56.00 553 THR A N 1
ATOM 4261 C CA . THR A 1 553 ? -11.753 -15.128 -32.119 1.00 56.00 553 THR A CA 1
ATOM 4262 C C . THR A 1 553 ? -11.484 -15.108 -30.619 1.00 56.00 553 THR A C 1
ATOM 4264 O O . THR A 1 553 ? -12.445 -15.076 -29.856 1.00 56.00 553 THR A O 1
ATOM 4267 N N . ARG A 1 554 ? -10.221 -15.130 -30.183 1.00 53.06 554 ARG A N 1
ATOM 4268 C CA . ARG A 1 554 ? -9.851 -15.086 -28.758 1.00 53.06 554 ARG A CA 1
ATOM 4269 C C . ARG A 1 554 ? -9.364 -13.713 -28.287 1.00 53.06 554 ARG A C 1
ATOM 4271 O O . ARG A 1 554 ? -9.221 -13.526 -27.089 1.00 53.06 554 ARG A O 1
ATOM 4278 N N . MET A 1 555 ? -9.080 -12.797 -29.213 1.00 51.31 555 MET A N 1
ATOM 4279 C CA . MET A 1 555 ? -8.210 -11.641 -28.977 1.00 51.31 555 MET A CA 1
ATOM 4280 C C . MET A 1 555 ? -8.724 -10.309 -29.562 1.00 51.31 555 MET A C 1
ATOM 4282 O O . MET A 1 555 ? -7.929 -9.406 -29.726 1.00 51.31 555 MET A O 1
ATOM 4286 N N . SER A 1 556 ? -9.981 -10.140 -29.999 1.00 44.28 556 SER A N 1
ATOM 4287 C CA . SER A 1 556 ? -10.327 -8.960 -30.838 1.00 44.28 556 SER A CA 1
ATOM 4288 C C . SER A 1 556 ? -11.481 -8.018 -30.458 1.00 44.28 556 SER A C 1
ATOM 4290 O O . SER A 1 556 ? -11.580 -7.008 -31.156 1.00 44.28 556 SER A O 1
ATOM 4292 N N . PRO A 1 557 ? -12.369 -8.245 -29.472 1.00 44.56 557 PRO A N 1
ATOM 4293 C CA . PRO A 1 557 ? -13.433 -7.255 -29.236 1.00 44.56 557 PRO A CA 1
ATOM 4294 C C . PRO A 1 557 ? -13.085 -6.063 -28.319 1.00 44.56 557 PRO A C 1
ATOM 4296 O O . PRO A 1 557 ? -13.721 -5.028 -28.474 1.00 44.56 557 PRO A O 1
ATOM 4299 N N . GLU A 1 558 ? -12.098 -6.154 -27.415 1.00 47.44 558 GLU A N 1
ATOM 4300 C CA . GLU A 1 558 ? -12.017 -5.256 -26.229 1.00 47.44 558 GLU A CA 1
ATOM 4301 C C . GLU A 1 558 ? -10.662 -4.527 -26.026 1.00 47.44 558 GLU A C 1
ATOM 4303 O O . GLU A 1 558 ? -10.389 -3.976 -24.967 1.00 47.44 558 GLU A O 1
ATOM 4308 N N . TRP A 1 559 ? -9.767 -4.514 -27.019 1.00 47.06 559 TRP A N 1
ATOM 4309 C CA . TRP A 1 559 ? -8.332 -4.261 -26.771 1.00 47.06 559 TRP A CA 1
ATOM 4310 C C . TRP A 1 559 ? -7.831 -2.807 -26.870 1.00 47.06 559 TRP A C 1
ATOM 4312 O O . TRP A 1 559 ? -6.738 -2.501 -26.384 1.00 47.06 559 TRP A O 1
ATOM 4322 N N . CYS A 1 560 ? -8.598 -1.887 -27.459 1.00 42.91 560 CYS A N 1
ATOM 4323 C CA . CYS A 1 560 ? -8.325 -0.453 -27.304 1.00 42.91 560 CYS A CA 1
ATOM 4324 C C . CYS A 1 560 ? -9.158 0.072 -26.134 1.00 42.91 560 CYS A C 1
ATOM 4326 O O . CYS A 1 560 ? -10.358 0.299 -26.272 1.00 42.91 560 CYS A O 1
ATOM 4328 N N . THR A 1 561 ? -8.515 0.263 -24.984 1.00 44.25 561 THR A N 1
ATOM 4329 C CA . THR A 1 561 ? -9.106 0.971 -23.847 1.00 44.25 561 THR A CA 1
ATOM 4330 C C . THR A 1 561 ? -8.944 2.483 -24.038 1.00 44.25 561 THR A C 1
ATOM 4332 O O . THR A 1 561 ? -8.087 2.941 -24.795 1.00 44.25 561 THR A O 1
ATOM 4335 N N . GLN A 1 562 ? -9.721 3.287 -23.311 1.00 37.38 562 GLN A N 1
ATOM 4336 C CA . GLN A 1 562 ? -9.563 4.751 -23.272 1.00 37.38 562 GLN A CA 1
ATOM 4337 C C . GLN A 1 562 ? -8.196 5.230 -22.732 1.00 37.38 562 GLN A C 1
ATOM 4339 O O . GLN A 1 562 ? -7.913 6.422 -22.777 1.00 37.38 562 GLN A O 1
ATOM 4344 N N . TYR A 1 563 ? -7.366 4.321 -22.208 1.00 40.53 563 TYR A N 1
ATOM 4345 C CA . TYR A 1 563 ? -5.975 4.586 -21.827 1.00 40.53 563 TYR A CA 1
ATOM 4346 C C . TYR A 1 563 ? -4.994 4.299 -22.980 1.00 40.53 563 TYR A C 1
ATOM 4348 O O . TYR A 1 563 ? -3.922 4.894 -23.030 1.00 40.53 563 TYR A O 1
ATOM 4356 N N . ASN A 1 564 ? -5.381 3.445 -23.940 1.00 44.88 564 ASN A N 1
ATOM 4357 C CA . ASN A 1 564 ? -4.636 3.177 -25.177 1.00 44.88 564 ASN A CA 1
ATOM 4358 C C . ASN A 1 564 ? -4.941 4.194 -26.287 1.00 44.88 564 ASN A C 1
ATOM 4360 O O . ASN A 1 564 ? -4.123 4.393 -27.190 1.00 44.88 564 ASN A O 1
ATOM 4364 N N . GLU A 1 565 ? -6.103 4.844 -26.243 1.00 43.53 565 GLU A N 1
ATOM 4365 C CA . GLU A 1 565 ? -6.329 6.050 -27.028 1.00 43.53 565 GLU A CA 1
ATOM 4366 C C . GLU A 1 565 ? -5.859 7.254 -26.210 1.00 43.53 565 GLU A C 1
ATOM 4368 O O . GLU A 1 565 ? -6.410 7.503 -25.139 1.00 43.53 565 GLU A O 1
ATOM 4373 N N . PRO A 1 566 ? -4.873 8.043 -26.677 1.00 42.69 566 PRO A N 1
ATOM 4374 C CA . PRO A 1 566 ? -4.675 9.366 -26.117 1.00 42.69 566 PRO A CA 1
ATOM 4375 C C . PRO A 1 566 ? -5.986 10.124 -26.349 1.00 42.69 566 PRO A C 1
ATOM 4377 O O . PRO A 1 566 ? -6.267 10.593 -27.449 1.00 42.69 566 PRO A O 1
ATOM 4380 N N . THR A 1 567 ? -6.825 10.211 -25.316 1.00 39.75 567 THR A N 1
ATOM 4381 C CA . THR A 1 567 ? -8.160 10.833 -25.373 1.00 39.75 567 THR A CA 1
ATOM 4382 C C . THR A 1 567 ? -8.105 12.329 -25.721 1.00 39.75 567 THR A C 1
ATOM 4384 O O . THR A 1 567 ? -9.137 12.962 -25.937 1.00 39.75 567 THR A O 1
ATOM 4387 N N . GLY A 1 568 ? -6.899 12.888 -25.873 1.00 45.50 568 GLY A N 1
ATOM 4388 C CA . GLY A 1 568 ? -6.616 14.124 -26.591 1.00 45.50 568 GLY A CA 1
ATOM 4389 C C . GLY A 1 568 ? -5.701 13.886 -27.799 1.00 45.50 568 GLY A C 1
ATOM 4390 O O . GLY A 1 568 ? -4.543 13.520 -27.639 1.00 45.50 568 GLY A O 1
ATOM 4391 N N . THR A 1 569 ? -6.229 14.128 -29.003 1.00 49.47 569 THR A N 1
ATOM 4392 C CA . THR A 1 569 ? -5.523 14.611 -30.212 1.00 49.47 569 THR A CA 1
ATOM 4393 C C . THR A 1 569 ? -4.031 14.267 -30.347 1.00 49.47 569 THR A C 1
ATOM 4395 O O . THR A 1 569 ? -3.245 15.037 -29.821 1.00 49.47 569 THR A O 1
ATOM 4398 N N . ASP A 1 570 ? -3.631 13.237 -31.112 1.00 53.47 570 ASP A N 1
ATOM 4399 C CA . ASP A 1 570 ? -2.261 13.014 -31.650 1.00 53.47 570 ASP A CA 1
ATOM 4400 C C . ASP A 1 570 ? -1.090 13.581 -30.800 1.00 53.47 570 ASP A C 1
ATOM 4402 O O . ASP A 1 570 ? -0.152 14.187 -31.331 1.00 53.47 570 ASP A O 1
ATOM 4406 N N . GLU A 1 571 ? -1.151 13.465 -29.467 1.00 62.09 571 GLU A N 1
ATOM 4407 C CA . GLU A 1 571 ? -0.172 14.117 -28.604 1.00 62.09 571 GLU A CA 1
ATOM 4408 C C . GLU A 1 571 ? 1.116 13.312 -28.693 1.00 62.09 571 GLU A C 1
ATOM 4410 O O . GLU A 1 571 ? 1.152 12.117 -28.402 1.00 62.09 571 GLU A O 1
ATOM 4415 N N . ILE A 1 572 ? 2.192 13.974 -29.112 1.00 63.78 572 ILE A N 1
ATOM 4416 C CA . ILE A 1 572 ? 3.517 13.373 -29.132 1.00 63.78 572 ILE A CA 1
ATOM 4417 C C . ILE A 1 572 ? 3.904 13.023 -27.688 1.00 63.78 572 ILE A C 1
ATOM 4419 O O . ILE A 1 572 ? 4.054 13.904 -26.838 1.00 63.78 572 ILE A O 1
ATOM 4423 N N . ARG A 1 573 ? 4.072 11.727 -27.411 1.00 79.69 573 ARG A N 1
ATOM 4424 C CA . ARG A 1 573 ? 4.527 11.190 -26.119 1.00 79.69 573 ARG A CA 1
ATOM 4425 C C . ARG A 1 573 ? 5.959 10.671 -26.242 1.00 79.69 573 ARG A C 1
ATOM 4427 O O . ARG A 1 573 ? 6.494 10.552 -27.339 1.00 79.69 573 ARG A O 1
ATOM 4434 N N . THR A 1 574 ? 6.601 10.369 -25.118 1.00 80.19 574 THR A N 1
ATOM 4435 C CA . THR A 1 574 ? 7.956 9.792 -25.092 1.00 80.19 574 THR A CA 1
ATOM 4436 C C . THR A 1 574 ? 7.899 8.264 -25.025 1.00 80.19 574 THR A C 1
ATOM 4438 O O . THR A 1 574 ? 6.919 7.712 -24.526 1.00 80.19 574 THR A O 1
ATOM 4441 N N . GLN A 1 575 ? 8.951 7.556 -25.447 1.00 76.38 575 GLN A N 1
ATOM 4442 C CA . GLN A 1 575 ? 9.048 6.096 -25.256 1.00 76.38 575 GLN A CA 1
ATOM 4443 C C . GLN A 1 575 ? 8.874 5.704 -23.781 1.00 76.38 575 GLN A C 1
ATOM 4445 O O . GLN A 1 575 ? 8.144 4.766 -23.477 1.00 76.38 575 GLN A O 1
ATOM 4450 N N . THR A 1 576 ? 9.456 6.464 -22.843 1.00 78.19 576 THR A N 1
ATOM 4451 C CA . THR A 1 576 ? 9.268 6.196 -21.404 1.00 78.19 576 THR A CA 1
ATOM 4452 C C . THR A 1 576 ? 7.842 6.383 -20.917 1.00 78.19 576 THR A C 1
ATOM 4454 O O . THR A 1 576 ? 7.474 5.748 -19.938 1.00 78.19 576 THR A O 1
ATOM 4457 N N . HIS A 1 577 ? 7.036 7.244 -21.543 1.00 78.00 577 HIS A N 1
ATOM 4458 C CA . HIS A 1 577 ? 5.636 7.403 -21.154 1.00 78.00 577 HIS A CA 1
ATOM 4459 C C . HIS A 1 577 ? 4.867 6.108 -21.411 1.00 78.00 577 HIS A C 1
ATOM 4461 O O . HIS A 1 577 ? 4.223 5.586 -20.507 1.00 78.00 577 HIS A O 1
ATOM 4467 N N . PHE A 1 578 ? 5.009 5.553 -22.612 1.00 69.50 578 PHE A N 1
ATOM 4468 C CA . PHE A 1 578 ? 4.375 4.288 -22.951 1.00 69.50 578 PHE A CA 1
ATOM 4469 C C . PHE A 1 578 ? 4.980 3.113 -22.178 1.00 69.50 578 PHE A C 1
ATOM 4471 O O . PHE A 1 578 ? 4.260 2.185 -21.827 1.00 69.50 578 PHE A O 1
ATOM 4478 N N . ALA A 1 579 ? 6.285 3.151 -21.881 1.00 72.31 579 ALA A N 1
ATOM 4479 C CA . ALA A 1 579 ? 6.925 2.116 -21.078 1.00 72.31 579 ALA A CA 1
ATOM 4480 C C . ALA A 1 579 ? 6.309 2.071 -19.677 1.00 72.31 579 ALA A C 1
ATOM 4482 O O . ALA A 1 579 ? 5.935 1.003 -19.213 1.00 72.31 579 ALA A O 1
ATOM 4483 N N . LYS A 1 580 ? 6.137 3.235 -19.035 1.00 72.94 580 LYS A N 1
ATOM 4484 C CA . LYS A 1 580 ? 5.452 3.349 -17.739 1.00 72.94 580 LYS A CA 1
ATOM 4485 C C . LYS A 1 580 ? 4.028 2.823 -17.826 1.00 72.94 580 LYS A C 1
ATOM 4487 O O . LYS A 1 580 ? 3.698 1.923 -17.078 1.00 72.94 580 LYS A O 1
ATOM 4492 N N . MET A 1 581 ? 3.259 3.288 -18.810 1.00 67.50 581 MET A N 1
ATOM 4493 C CA . MET A 1 581 ? 1.885 2.836 -19.030 1.00 67.50 581 MET A CA 1
ATOM 4494 C C . MET A 1 581 ? 1.786 1.310 -19.163 1.00 67.50 581 MET A C 1
ATOM 4496 O O . MET A 1 581 ? 0.915 0.700 -18.562 1.00 67.50 581 MET A O 1
ATOM 4500 N N . TRP A 1 582 ? 2.686 0.677 -19.921 1.00 67.38 582 TRP A N 1
ATOM 4501 C CA . TRP A 1 582 ? 2.698 -0.779 -20.082 1.00 67.38 582 TRP A CA 1
ATOM 4502 C C . TRP A 1 582 ? 2.989 -1.517 -18.771 1.00 67.38 582 TRP A C 1
ATOM 4504 O O . TRP A 1 582 ? 2.393 -2.555 -18.510 1.00 67.38 582 TRP A O 1
ATOM 4514 N N . TYR A 1 583 ? 3.886 -0.987 -17.939 1.00 66.62 583 TYR A N 1
ATOM 4515 C CA . TYR A 1 583 ? 4.180 -1.589 -16.641 1.00 66.62 583 TYR A CA 1
ATOM 4516 C C . TYR A 1 583 ? 3.131 -1.300 -15.587 1.00 66.62 583 TYR A C 1
ATOM 4518 O O . TYR A 1 583 ? 2.900 -2.178 -14.771 1.00 66.62 583 TYR A O 1
ATOM 4526 N N . ASP A 1 584 ? 2.502 -0.129 -15.613 1.00 62.91 584 ASP A N 1
ATOM 4527 C CA . ASP A 1 584 ? 1.338 0.152 -14.780 1.00 62.91 584 ASP A CA 1
ATOM 4528 C C . ASP A 1 584 ? 0.254 -0.883 -15.131 1.00 62.91 584 ASP A C 1
ATOM 4530 O O . ASP A 1 584 ? -0.154 -1.643 -14.268 1.00 62.91 584 ASP A O 1
ATOM 4534 N N . LEU A 1 585 ? -0.044 -1.093 -16.424 1.00 60.31 585 LEU A N 1
ATOM 4535 C CA . LEU A 1 585 ? -0.955 -2.156 -16.881 1.00 60.31 585 LEU A CA 1
ATOM 4536 C C . LEU A 1 585 ? -0.522 -3.574 -16.473 1.00 60.31 585 LEU A C 1
ATOM 4538 O O . LEU A 1 585 ? -1.377 -4.417 -16.213 1.00 60.31 585 LEU A O 1
ATOM 4542 N N . LEU A 1 586 ? 0.781 -3.873 -16.452 1.00 61.56 586 LEU A N 1
ATOM 4543 C CA . LEU A 1 586 ? 1.269 -5.166 -15.971 1.00 61.56 586 LEU A CA 1
ATOM 4544 C C . LEU A 1 586 ? 1.102 -5.318 -14.468 1.00 61.56 586 LEU A C 1
ATOM 4546 O O . LEU A 1 586 ? 0.616 -6.361 -14.047 1.00 61.56 586 LEU A O 1
ATOM 4550 N N . ILE A 1 587 ? 1.530 -4.320 -13.686 1.00 59.25 587 ILE A N 1
ATOM 4551 C CA . ILE A 1 587 ? 1.319 -4.271 -12.238 1.00 59.25 587 ILE A CA 1
ATOM 4552 C C . ILE A 1 587 ? -0.163 -4.483 -11.968 1.00 59.25 587 ILE A C 1
ATOM 4554 O O . ILE A 1 587 ? -0.516 -5.253 -11.097 1.00 59.25 587 ILE A O 1
ATOM 4558 N N . ASP A 1 588 ? -1.015 -3.905 -12.794 1.00 54.03 588 ASP A N 1
ATOM 4559 C CA . ASP A 1 588 ? -2.455 -3.940 -12.637 1.00 54.03 588 ASP A CA 1
ATOM 4560 C C . ASP A 1 588 ? -3.112 -5.238 -13.136 1.00 54.03 588 ASP A C 1
ATOM 4562 O O . ASP A 1 588 ? -4.302 -5.469 -12.922 1.00 54.03 588 ASP A O 1
ATOM 4566 N N . SER A 1 589 ? -2.353 -6.119 -13.793 1.00 51.91 589 SE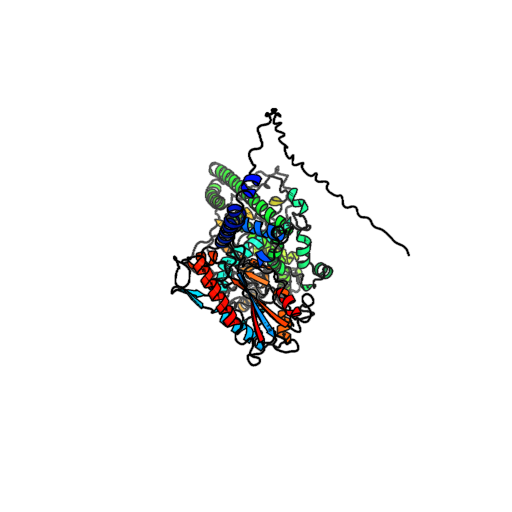R A N 1
ATOM 4567 C CA . SER A 1 589 ? -2.894 -7.327 -14.409 1.00 51.91 589 SER A CA 1
ATOM 4568 C C . SER A 1 589 ? -3.070 -8.477 -13.407 1.00 51.91 589 SER A C 1
ATOM 4570 O O . SER A 1 589 ? -2.168 -8.801 -12.628 1.00 51.91 589 SER A O 1
ATOM 4572 N N . GLU A 1 590 ? -4.219 -9.159 -13.492 1.00 48.94 590 GLU A N 1
ATOM 4573 C CA . GLU A 1 590 ? -4.543 -10.382 -12.737 1.00 48.94 590 GLU A CA 1
ATOM 4574 C C . GLU A 1 590 ? -3.411 -11.436 -12.767 1.00 48.94 590 GLU A C 1
ATOM 4576 O O . GLU A 1 590 ? -3.107 -11.987 -11.721 1.00 48.94 590 GLU A O 1
ATOM 4581 N N . PRO A 1 591 ? -2.687 -11.683 -13.878 1.00 47.41 591 PRO A N 1
ATOM 4582 C CA . PRO A 1 591 ? -1.580 -12.649 -13.907 1.00 47.41 591 PRO A CA 1
ATOM 4583 C C . PRO A 1 591 ? -0.292 -12.200 -13.194 1.00 47.41 591 PRO A C 1
ATOM 4585 O O . PRO A 1 591 ? 0.603 -13.018 -12.999 1.00 47.41 591 PRO A O 1
ATOM 4588 N N . PHE A 1 592 ? -0.125 -10.910 -12.890 1.00 47.38 592 PHE A N 1
ATOM 4589 C CA . PHE A 1 592 ? 1.093 -10.390 -12.254 1.00 47.38 592 PHE A CA 1
ATOM 4590 C C . PHE A 1 592 ? 0.916 -10.194 -10.753 1.00 47.38 592 PHE A C 1
ATOM 4592 O O . PHE A 1 592 ? 1.791 -10.580 -9.979 1.00 47.38 592 PHE A O 1
ATOM 4599 N N . LEU A 1 593 ? -0.205 -9.603 -10.343 1.00 49.25 593 LEU A N 1
ATOM 4600 C CA . LEU A 1 593 ? -0.539 -9.514 -8.931 1.00 49.25 593 LEU A CA 1
ATOM 4601 C C . LEU A 1 593 ? -1.131 -10.836 -8.458 1.00 49.25 593 LEU A C 1
ATOM 4603 O O . LEU A 1 593 ? -0.746 -11.312 -7.393 1.00 49.25 593 LEU A O 1
ATOM 4607 N N . GLY A 1 594 ? -2.032 -11.447 -9.230 1.00 45.00 594 GLY A N 1
ATOM 4608 C CA . GLY A 1 594 ? -2.787 -12.622 -8.793 1.00 45.00 594 GLY A CA 1
ATOM 4609 C C . GLY A 1 594 ? -3.462 -12.409 -7.446 1.00 45.00 594 GLY A C 1
ATOM 4610 O O . GLY A 1 594 ? -3.820 -13.389 -6.815 1.00 45.00 594 GLY A O 1
ATOM 4611 N N . ILE A 1 595 ? -3.552 -11.156 -6.975 1.00 42.28 595 ILE A N 1
ATOM 4612 C CA . ILE A 1 595 ? -4.063 -10.846 -5.658 1.00 42.28 595 ILE A CA 1
ATOM 4613 C C . ILE A 1 595 ? -5.561 -10.688 -5.841 1.00 42.28 595 ILE A C 1
ATOM 4615 O O . ILE A 1 595 ? -6.048 -9.643 -6.272 1.00 42.28 595 ILE A O 1
ATOM 4619 N N . ASN A 1 596 ? -6.291 -11.761 -5.574 1.00 39.81 596 ASN A N 1
ATOM 4620 C CA . ASN A 1 596 ? -7.738 -11.701 -5.554 1.00 39.81 596 ASN A CA 1
ATOM 4621 C C . ASN A 1 596 ? -8.143 -10.903 -4.313 1.00 39.81 596 ASN A C 1
ATOM 4623 O O . ASN A 1 596 ? -7.843 -11.296 -3.178 1.00 39.81 596 ASN A O 1
ATOM 4627 N N . GLN A 1 597 ? -8.819 -9.766 -4.516 1.00 39.75 597 GLN A N 1
ATOM 4628 C CA . GLN A 1 597 ? -9.330 -8.962 -3.409 1.00 39.75 597 GLN A CA 1
ATOM 4629 C C . GLN A 1 597 ? -10.271 -9.841 -2.571 1.00 39.75 597 GLN A C 1
ATOM 4631 O O . GLN A 1 597 ? -11.308 -10.293 -3.053 1.00 39.75 597 GLN A O 1
ATOM 4636 N N . GLY A 1 598 ? -9.898 -10.089 -1.313 1.00 37.06 598 GLY A N 1
ATOM 4637 C CA . GLY A 1 598 ? -10.635 -11.006 -0.445 1.00 37.06 598 GLY A CA 1
ATOM 4638 C C . GLY A 1 598 ? -10.196 -12.476 -0.483 1.00 37.06 598 GLY A C 1
ATOM 4639 O O . GLY A 1 598 ? -10.845 -13.269 0.183 1.00 37.06 598 GLY A O 1
ATOM 4640 N N . GLU A 1 599 ? -9.130 -12.882 -1.169 1.00 42.62 599 GLU A N 1
ATOM 4641 C CA . GLU A 1 599 ? -8.548 -14.233 -1.003 1.00 42.62 599 GLU A CA 1
ATOM 4642 C C . GLU A 1 599 ? -7.072 -14.169 -0.596 1.00 42.62 599 GLU A C 1
ATOM 4644 O O . GLU A 1 599 ? -6.690 -14.830 0.366 1.00 42.62 599 GLU A O 1
ATOM 4649 N N . ASP A 1 600 ? -6.274 -13.316 -1.246 1.00 41.09 600 ASP A N 1
ATOM 4650 C CA . ASP A 1 600 ? -4.821 -13.231 -1.014 1.00 41.09 600 ASP A CA 1
ATOM 4651 C C . ASP A 1 600 ? -4.412 -12.073 -0.085 1.00 41.09 600 ASP A C 1
ATOM 4653 O O . ASP A 1 600 ? -3.385 -12.138 0.588 1.00 41.09 600 ASP A O 1
ATOM 4657 N N . ASP A 1 601 ? -5.242 -11.030 -0.016 1.00 41.25 601 ASP A N 1
ATOM 4658 C CA . ASP A 1 601 ? -5.239 -9.989 1.018 1.00 41.25 601 ASP A CA 1
ATOM 4659 C C . ASP A 1 601 ? -6.650 -9.347 1.027 1.00 41.25 601 ASP A C 1
ATOM 4661 O O . ASP A 1 601 ? -7.132 -8.911 -0.027 1.00 41.25 601 ASP A O 1
ATOM 4665 N N . PRO A 1 602 ? -7.368 -9.301 2.169 1.00 38.50 602 PRO A N 1
ATOM 4666 C CA . PRO A 1 602 ? -8.713 -8.721 2.275 1.00 38.50 602 PRO A CA 1
ATOM 4667 C C . PRO A 1 602 ? -8.792 -7.227 1.913 1.00 38.50 602 PRO A C 1
ATOM 4669 O O . PRO A 1 602 ? -9.894 -6.697 1.729 1.00 38.50 602 PRO A O 1
ATOM 4672 N N . TYR A 1 603 ? -7.641 -6.568 1.762 1.00 40.59 603 TYR A N 1
ATOM 4673 C CA . TYR A 1 603 ? -7.485 -5.182 1.334 1.00 40.59 603 TYR A CA 1
ATOM 4674 C C . TYR A 1 603 ? -6.480 -5.038 0.194 1.00 40.59 603 TYR A C 1
ATOM 4676 O O . TYR A 1 603 ? -6.072 -3.921 -0.111 1.00 40.59 603 TYR A O 1
ATOM 4684 N N . SER A 1 604 ? -6.103 -6.119 -0.484 1.00 36.34 604 SER A N 1
ATOM 4685 C CA . SER A 1 604 ? -5.389 -5.956 -1.741 1.00 36.34 604 SER A CA 1
ATOM 4686 C C . SER A 1 604 ? -6.281 -5.222 -2.718 1.00 36.34 604 SER A C 1
ATOM 4688 O O . SER A 1 604 ? -7.397 -5.628 -3.036 1.00 36.34 604 SER A O 1
ATOM 4690 N N . PHE A 1 605 ? -5.802 -4.066 -3.139 1.00 38.91 605 PHE A N 1
ATOM 4691 C CA . PHE A 1 605 ? -6.440 -3.293 -4.175 1.00 38.91 605 PHE A CA 1
ATOM 4692 C C . PHE A 1 605 ? -5.775 -3.713 -5.472 1.00 38.91 605 PHE A C 1
ATOM 4694 O O . PHE A 1 605 ? -4.650 -3.307 -5.752 1.00 38.91 605 PHE A O 1
ATOM 4701 N N . THR A 1 606 ? -6.459 -4.547 -6.246 1.00 31.88 606 THR A N 1
ATOM 4702 C CA . THR A 1 606 ? -6.200 -4.592 -7.677 1.00 31.88 606 THR A CA 1
ATOM 4703 C C . THR A 1 606 ? -6.890 -3.395 -8.319 1.00 31.88 606 THR A C 1
ATOM 4705 O O . THR A 1 606 ? -8.028 -3.012 -8.027 1.00 31.88 606 THR A O 1
ATOM 4708 N N . THR A 1 607 ? -6.115 -2.737 -9.150 1.00 33.78 607 THR A N 1
ATOM 4709 C CA . THR A 1 607 ? -6.413 -1.603 -10.017 1.00 33.78 607 THR A CA 1
ATOM 4710 C C . THR A 1 607 ? -7.495 -1.930 -11.023 1.00 33.78 607 THR A C 1
ATOM 4712 O O . THR A 1 607 ? -7.253 -2.217 -12.189 1.00 33.78 607 THR A O 1
ATOM 4715 N N . GLY A 1 608 ? -8.745 -1.797 -10.603 1.00 30.27 608 GLY A N 1
ATOM 4716 C CA . GLY A 1 608 ? -9.856 -1.721 -11.542 1.00 30.27 608 GLY A CA 1
ATOM 4717 C C . GLY A 1 608 ? -9.948 -0.347 -12.210 1.00 30.27 608 GLY A C 1
ATOM 4718 O O . GLY A 1 608 ? -10.949 0.340 -12.052 1.00 30.27 608 GLY A O 1
ATOM 4719 N N . GLN A 1 609 ? -8.937 0.080 -12.972 1.00 28.97 609 GLN A N 1
ATOM 4720 C CA . GLN A 1 609 ? -9.172 1.042 -14.056 1.00 28.97 609 GLN A CA 1
ATOM 4721 C C . GLN A 1 609 ? -9.328 0.284 -15.375 1.00 28.97 609 GLN A C 1
ATOM 4723 O O . GLN A 1 609 ? -8.445 0.245 -16.225 1.00 28.97 609 GLN A O 1
ATOM 4728 N N . GLY A 1 610 ? -10.515 -0.283 -15.570 1.00 29.66 610 GLY A N 1
ATOM 4729 C CA . GLY A 1 610 ? -10.960 -0.773 -16.864 1.00 29.66 610 GLY A CA 1
ATOM 4730 C C . GLY A 1 610 ? -12.478 -0.720 -16.937 1.00 29.66 610 GLY A C 1
ATOM 4731 O O . GLY A 1 610 ? -13.147 -1.380 -16.159 1.00 29.66 610 GLY A O 1
ATOM 4732 N N . CYS A 1 611 ? -13.044 0.049 -17.869 1.00 30.69 611 CYS A N 1
ATOM 4733 C CA . CYS A 1 611 ? -14.498 0.163 -18.061 1.00 30.69 611 CYS A CA 1
ATOM 4734 C C . CYS A 1 611 ? -15.153 -1.082 -18.703 1.00 30.69 611 CYS A C 1
ATOM 4736 O O . CYS A 1 611 ? -16.021 -0.932 -19.549 1.00 30.69 611 CYS A O 1
ATOM 4738 N N . ASP A 1 612 ? -14.719 -2.274 -18.304 1.00 28.95 612 ASP A N 1
ATOM 4739 C CA . ASP A 1 612 ? -15.402 -3.575 -18.460 1.00 28.95 612 ASP A CA 1
ATOM 4740 C C . ASP A 1 612 ? -14.717 -4.673 -17.609 1.00 28.95 612 ASP A C 1
ATOM 4742 O O . ASP A 1 612 ? -15.151 -5.823 -17.595 1.00 28.95 612 ASP A O 1
ATOM 4746 N N . TYR A 1 613 ? -13.679 -4.319 -16.840 1.00 29.16 613 TYR A N 1
ATOM 4747 C CA . TYR A 1 613 ? -13.234 -5.117 -15.710 1.00 29.16 613 TYR A CA 1
ATOM 4748 C C . TYR A 1 613 ? -14.053 -4.635 -14.518 1.00 29.16 613 TYR A C 1
ATOM 4750 O O . TYR A 1 613 ? -13.764 -3.583 -13.946 1.00 29.16 613 TYR A O 1
ATOM 4758 N N . GLU A 1 614 ? -15.112 -5.372 -14.169 1.00 32.84 614 GLU A N 1
ATOM 4759 C CA . GLU A 1 614 ? -15.662 -5.277 -12.815 1.00 32.84 614 GLU A CA 1
ATOM 4760 C C . GLU A 1 614 ? -14.473 -5.334 -11.847 1.00 32.84 614 GLU A C 1
ATOM 4762 O O . GLU A 1 614 ? -13.512 -6.058 -12.107 1.00 32.84 614 GLU A O 1
ATOM 4767 N N . LEU A 1 615 ? -14.489 -4.551 -10.768 1.00 35.28 615 LEU A N 1
ATOM 4768 C CA . LEU A 1 615 ? -13.573 -4.752 -9.650 1.00 35.28 615 LEU A CA 1
ATOM 4769 C C . LEU A 1 615 ? -13.699 -6.216 -9.193 1.00 35.28 615 LEU A C 1
ATOM 4771 O O . LEU A 1 615 ? -14.548 -6.541 -8.363 1.00 35.28 615 LEU A O 1
ATOM 4775 N N . THR A 1 616 ? -12.933 -7.132 -9.777 1.00 35.25 616 THR A N 1
ATOM 4776 C CA . THR A 1 616 ? -13.094 -8.551 -9.497 1.00 35.25 616 THR A CA 1
ATOM 4777 C C . THR A 1 616 ? -12.396 -8.826 -8.184 1.00 35.25 616 THR A C 1
ATOM 4779 O O . THR A 1 616 ? -11.172 -8.866 -8.088 1.00 35.25 616 THR A O 1
ATOM 4782 N N . GLY A 1 617 ? -13.233 -8.930 -7.160 1.00 42.97 617 GLY A N 1
ATOM 4783 C CA . GLY A 1 617 ? -12.868 -9.190 -5.784 1.00 42.97 617 GLY A CA 1
ATOM 4784 C C . GLY A 1 617 ? -13.941 -8.646 -4.857 1.00 42.97 617 GLY A C 1
ATOM 4785 O O . GLY A 1 617 ? -13.881 -7.547 -4.301 1.00 42.97 617 GLY A O 1
ATOM 4786 N N . SER A 1 618 ? -14.992 -9.432 -4.703 1.00 53.03 618 SER A N 1
ATOM 4787 C CA . SER A 1 618 ? -15.904 -9.239 -3.591 1.00 53.03 618 SER A CA 1
ATOM 4788 C C . SER A 1 618 ? -15.170 -9.645 -2.316 1.00 53.03 618 SER A C 1
ATOM 4790 O O . SER A 1 618 ? -14.573 -10.723 -2.262 1.00 53.03 618 SER A O 1
ATOM 4792 N N . ARG A 1 619 ? -15.277 -8.840 -1.253 1.00 70.00 619 ARG A N 1
ATOM 4793 C CA . ARG A 1 619 ? -15.162 -9.428 0.083 1.00 70.00 619 ARG A CA 1
ATOM 4794 C C . ARG A 1 619 ? -16.175 -10.561 0.160 1.00 70.00 619 ARG A C 1
ATOM 4796 O O . ARG A 1 619 ? -17.173 -10.596 -0.564 1.00 70.00 619 ARG A O 1
ATOM 4803 N N . TYR A 1 620 ? -15.913 -11.505 1.042 1.00 81.75 620 TYR A N 1
ATOM 4804 C CA . TYR A 1 620 ? -16.889 -12.542 1.281 1.00 81.75 620 TYR A CA 1
ATOM 4805 C C . TYR A 1 620 ? -18.200 -11.888 1.745 1.00 81.75 620 TYR A C 1
ATOM 4807 O O . TYR A 1 620 ? -18.225 -11.205 2.763 1.00 81.75 620 TYR A O 1
ATOM 4815 N N . SER A 1 621 ? -19.273 -12.042 0.974 1.00 89.81 621 SER A N 1
ATOM 4816 C CA . SER A 1 621 ? -20.601 -11.584 1.382 1.00 89.81 621 SER A CA 1
ATOM 4817 C C . SER A 1 621 ? -21.157 -12.594 2.373 1.00 89.81 621 SER A C 1
ATOM 4819 O O . SER A 1 621 ? -21.191 -13.781 2.057 1.00 89.81 621 SER A O 1
ATOM 4821 N N . TYR A 1 622 ? -21.582 -12.159 3.561 1.00 94.38 622 TYR A N 1
ATOM 4822 C CA . TYR A 1 622 ? -22.274 -13.057 4.496 1.00 94.38 622 TYR A CA 1
ATOM 4823 C C . TYR A 1 622 ? -23.757 -13.234 4.143 1.00 94.38 622 TYR A C 1
ATOM 4825 O O . TYR A 1 622 ? -24.398 -14.179 4.612 1.00 94.38 622 TYR A O 1
ATOM 4833 N N . THR A 1 623 ? -24.313 -12.363 3.296 1.00 94.38 623 THR A N 1
ATOM 4834 C CA . THR A 1 623 ? -25.714 -12.422 2.873 1.00 94.38 623 THR A CA 1
ATOM 4835 C C . THR A 1 623 ? -26.027 -13.753 2.191 1.00 94.38 623 THR A C 1
ATOM 4837 O O . THR A 1 623 ? -25.459 -14.117 1.161 1.00 94.38 623 THR A O 1
ATOM 4840 N N . GLY A 1 624 ? -26.987 -14.488 2.757 1.00 94.56 624 GLY A N 1
ATOM 4841 C CA . GLY A 1 624 ? -27.442 -15.774 2.221 1.00 94.56 624 GLY A CA 1
ATOM 4842 C C . GLY A 1 624 ? -26.461 -16.936 2.409 1.00 94.56 624 GLY A C 1
ATOM 4843 O O . GLY A 1 624 ? -26.732 -18.024 1.897 1.00 94.56 624 GLY A O 1
ATOM 4844 N N . GLN A 1 625 ? -25.362 -16.730 3.137 1.00 96.25 625 GLN A N 1
ATOM 4845 C CA . GLN A 1 625 ? -24.389 -17.775 3.441 1.00 96.25 625 GLN A CA 1
ATOM 4846 C C . GLN A 1 625 ? -24.733 -18.522 4.729 1.00 96.25 625 GLN A C 1
ATOM 4848 O O . GLN A 1 625 ? -25.476 -18.031 5.582 1.00 96.25 625 GLN A O 1
ATOM 4853 N N . SER A 1 626 ? -24.187 -19.731 4.877 1.00 97.44 626 SER A N 1
ATOM 4854 C CA . SER A 1 626 ? -24.310 -20.475 6.128 1.00 97.44 626 SER A CA 1
ATOM 4855 C C . SER A 1 626 ? -23.360 -19.922 7.195 1.00 97.44 626 SER A C 1
ATOM 4857 O O . SER A 1 626 ? -22.318 -19.348 6.882 1.00 97.44 626 SER A O 1
ATOM 4859 N N . THR A 1 627 ? -23.697 -20.123 8.469 1.00 96.88 627 THR A N 1
ATOM 4860 C CA . THR A 1 627 ? -22.837 -19.753 9.605 1.00 96.88 627 THR A CA 1
ATOM 4861 C C . THR A 1 627 ? -21.446 -20.384 9.513 1.00 96.88 627 THR A C 1
ATOM 4863 O O . THR A 1 627 ? -20.457 -19.707 9.778 1.00 96.88 627 THR A O 1
ATOM 4866 N N . ASP A 1 628 ? -21.360 -21.648 9.089 1.00 97.06 628 ASP A N 1
ATOM 4867 C CA . ASP A 1 628 ? -20.083 -22.356 8.941 1.00 97.06 628 ASP A CA 1
ATOM 4868 C C . ASP A 1 628 ? -19.215 -21.715 7.849 1.00 97.06 628 ASP A C 1
ATOM 4870 O O . ASP A 1 628 ? -18.015 -21.532 8.049 1.00 97.06 628 ASP A O 1
ATOM 4874 N N . ASP A 1 629 ? -19.813 -21.308 6.724 1.00 95.25 629 ASP A N 1
ATOM 4875 C CA . ASP A 1 629 ? -19.080 -20.646 5.640 1.00 95.25 629 ASP A CA 1
ATOM 4876 C C . ASP A 1 629 ? -18.622 -19.232 6.054 1.00 95.25 629 ASP A C 1
ATOM 4878 O O . ASP A 1 629 ? -17.502 -18.824 5.743 1.00 95.25 629 ASP A O 1
ATOM 4882 N N . ILE A 1 630 ? -19.455 -18.495 6.807 1.00 95.69 630 ILE A N 1
ATOM 4883 C CA . ILE A 1 630 ? -19.099 -17.181 7.377 1.00 95.69 630 ILE A CA 1
ATOM 4884 C C . ILE A 1 630 ? -17.900 -17.316 8.320 1.00 95.69 630 ILE A C 1
ATOM 4886 O O . ILE A 1 630 ? -16.930 -16.571 8.192 1.00 95.69 630 ILE A O 1
ATOM 4890 N N . LEU A 1 631 ? -17.939 -18.275 9.246 1.00 95.56 631 LEU A N 1
ATOM 4891 C CA . LEU A 1 631 ? -16.854 -18.522 10.194 1.00 95.56 631 LEU A CA 1
ATOM 4892 C C . LEU A 1 631 ? -15.573 -19.014 9.506 1.00 95.56 631 LEU A C 1
ATOM 4894 O O . LEU A 1 631 ? -14.483 -18.539 9.829 1.00 95.56 631 LEU A O 1
ATOM 4898 N N . TYR A 1 632 ? -15.691 -19.929 8.537 1.00 92.88 632 TYR A N 1
ATOM 4899 C CA . TYR A 1 632 ? -14.565 -20.386 7.720 1.00 92.88 632 TYR A CA 1
ATOM 4900 C C . TYR A 1 632 ? -13.904 -19.208 7.009 1.00 92.88 632 TYR A C 1
ATOM 4902 O O . TYR A 1 632 ? -12.691 -19.021 7.092 1.00 92.88 632 TYR A O 1
ATOM 4910 N N . SER A 1 633 ? -14.714 -18.366 6.370 1.00 86.56 633 SER A N 1
ATOM 4911 C CA . SER A 1 633 ? -14.231 -17.171 5.697 1.00 86.56 633 SER A CA 1
ATOM 4912 C C . SER A 1 633 ? -13.544 -16.217 6.672 1.00 86.56 633 SER A C 1
ATOM 4914 O O . SER A 1 633 ? -12.431 -15.770 6.409 1.00 86.56 633 SER A O 1
ATOM 4916 N N . ALA A 1 634 ? -14.136 -15.973 7.838 1.00 89.75 634 ALA A N 1
ATOM 4917 C CA . ALA A 1 634 ? -13.586 -15.063 8.832 1.00 89.75 634 ALA A CA 1
ATOM 4918 C C . ALA A 1 634 ? -12.382 -15.619 9.621 1.00 89.75 634 ALA A C 1
ATOM 4920 O O . ALA A 1 634 ? -11.816 -14.915 10.452 1.00 89.75 634 ALA A O 1
ATOM 4921 N N . SER A 1 635 ? -11.959 -16.859 9.344 1.00 88.94 635 SER A N 1
ATOM 4922 C CA . SER A 1 635 ? -10.742 -17.469 9.906 1.00 88.94 635 SER A CA 1
ATOM 4923 C C . SER A 1 635 ? -9.453 -17.006 9.219 1.00 88.94 635 SER A C 1
ATOM 4925 O O . SER A 1 635 ? -8.370 -17.473 9.571 1.00 88.94 635 SER A O 1
ATOM 4927 N N . ARG A 1 636 ? -9.570 -16.125 8.221 1.00 82.06 636 ARG A N 1
ATOM 4928 C CA . ARG A 1 636 ? -8.448 -15.484 7.530 1.00 82.06 636 ARG A CA 1
ATOM 4929 C C . ARG A 1 636 ? -7.807 -14.387 8.382 1.00 82.06 636 ARG A C 1
ATOM 4931 O O . ARG A 1 636 ? -8.453 -13.814 9.259 1.00 82.06 636 ARG A O 1
ATOM 4938 N N . ASP A 1 637 ? -6.565 -14.047 8.055 1.00 72.69 637 ASP A N 1
ATOM 4939 C CA . ASP A 1 637 ? -5.896 -12.885 8.63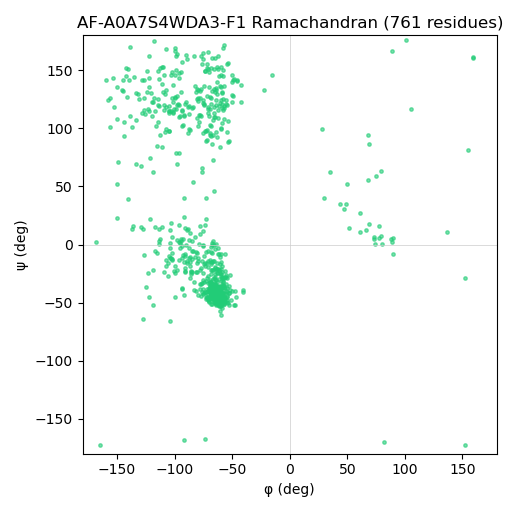6 1.00 72.69 637 ASP A CA 1
ATOM 4940 C C . ASP A 1 637 ? -6.634 -11.597 8.230 1.00 72.69 637 ASP A C 1
ATOM 4942 O O . ASP A 1 637 ? -6.993 -11.400 7.065 1.00 72.69 637 ASP A O 1
ATOM 4946 N N . LEU A 1 638 ? -6.887 -10.722 9.204 1.00 69.31 638 LEU A N 1
ATOM 4947 C CA . LEU A 1 638 ? -7.462 -9.401 8.970 1.00 69.31 638 LEU A CA 1
ATOM 4948 C C . LEU A 1 638 ? -6.313 -8.423 8.752 1.00 69.31 638 LEU A C 1
ATOM 4950 O O . LEU A 1 638 ? -5.476 -8.269 9.630 1.00 69.31 638 LEU A O 1
ATOM 4954 N N . TYR A 1 639 ? -6.277 -7.731 7.624 1.00 63.19 639 TYR A N 1
ATOM 4955 C CA . TYR A 1 639 ? -5.306 -6.660 7.397 1.00 63.19 639 TYR A CA 1
ATOM 4956 C C . TYR A 1 639 ? -5.971 -5.306 7.636 1.00 63.19 639 TYR A C 1
ATOM 4958 O O . TYR A 1 639 ? -7.180 -5.223 7.813 1.00 63.19 639 TYR A O 1
ATOM 4966 N N . TYR A 1 640 ? -5.211 -4.222 7.700 1.00 62.00 640 TYR A N 1
ATOM 4967 C CA . TYR A 1 640 ? -5.810 -2.892 7.708 1.00 62.00 640 TYR A CA 1
ATOM 4968 C C . TYR A 1 640 ? -4.931 -1.909 6.968 1.00 62.00 640 TYR A C 1
ATOM 4970 O O . TYR A 1 640 ? -3.719 -1.872 7.177 1.00 62.00 640 TYR A O 1
ATOM 4978 N N . ILE A 1 641 ? -5.555 -1.123 6.094 1.00 49.66 641 ILE A N 1
ATOM 4979 C CA . ILE A 1 641 ? -4.874 -0.144 5.258 1.00 49.66 641 ILE A CA 1
ATOM 4980 C C . ILE A 1 641 ? -5.474 1.228 5.545 1.00 49.66 641 ILE A C 1
ATOM 4982 O O . ILE A 1 641 ? -6.638 1.476 5.239 1.00 49.66 641 ILE A O 1
ATOM 4986 N N . ASP A 1 642 ? -4.659 2.117 6.108 1.00 47.69 642 ASP A N 1
ATOM 4987 C CA . ASP A 1 642 ? -5.008 3.518 6.354 1.00 47.69 642 ASP A CA 1
ATOM 4988 C C . ASP A 1 642 ? -4.233 4.416 5.402 1.00 47.69 642 ASP A C 1
ATOM 4990 O O . ASP A 1 642 ? -3.011 4.369 5.395 1.00 47.69 642 ASP A O 1
ATOM 4994 N N . GLU A 1 643 ? -4.930 5.188 4.567 1.00 47.34 643 GLU A N 1
ATOM 4995 C CA . GLU A 1 643 ? -4.336 6.148 3.619 1.00 47.34 643 GLU A CA 1
ATOM 4996 C C . GLU A 1 643 ? -3.118 5.638 2.839 1.00 47.34 643 GLU A C 1
ATOM 4998 O O . GLU A 1 643 ? -2.185 6.374 2.524 1.00 47.34 643 GLU A O 1
ATOM 5003 N N . GLY A 1 644 ? -3.128 4.353 2.513 1.00 38.72 644 GLY A N 1
ATOM 5004 C CA . GLY A 1 644 ? -1.959 3.726 1.945 1.00 38.72 644 GLY A CA 1
ATOM 5005 C C . GLY A 1 644 ? -0.824 3.632 2.923 1.00 38.72 644 GLY A C 1
ATOM 5006 O O . GLY A 1 644 ? 0.297 3.984 2.616 1.00 38.72 644 GLY A O 1
ATOM 5007 N N . VAL A 1 645 ? -1.084 3.024 4.063 1.00 39.94 645 VAL A N 1
ATOM 5008 C CA . VAL A 1 645 ? -0.113 2.303 4.861 1.00 39.94 645 VAL A CA 1
ATOM 5009 C C . VAL A 1 645 ? -0.845 1.060 5.338 1.00 39.94 645 VAL A C 1
ATOM 5011 O O . VAL A 1 645 ? -1.783 1.151 6.128 1.00 39.94 645 VAL A O 1
ATOM 5014 N N . SER A 1 646 ? -0.450 -0.109 4.824 1.00 50.06 646 SER A N 1
ATOM 5015 C CA . SER A 1 646 ? -0.828 -1.359 5.487 1.00 50.06 646 SER A CA 1
ATOM 5016 C C . SER A 1 646 ? -0.174 -1.368 6.865 1.00 50.06 646 SER A C 1
ATOM 5018 O O . SER A 1 646 ? 1.046 -1.203 6.960 1.00 50.06 646 SER A O 1
ATOM 5020 N N . ILE A 1 647 ? -0.986 -1.527 7.909 1.00 53.06 647 ILE A N 1
ATOM 5021 C CA . ILE A 1 647 ? -0.538 -1.717 9.296 1.00 53.06 647 ILE A CA 1
ATOM 5022 C C . ILE A 1 647 ? -0.164 -3.202 9.533 1.00 53.06 647 ILE A C 1
ATOM 5024 O O . ILE A 1 647 ? 0.169 -3.596 10.646 1.00 53.06 647 ILE A O 1
ATOM 5028 N N . GLY A 1 648 ? -0.160 -4.019 8.472 1.00 55.78 648 GLY A N 1
ATOM 5029 C CA . GLY A 1 648 ? 0.086 -5.456 8.530 1.00 55.78 648 GLY A CA 1
ATOM 5030 C C . GLY A 1 648 ? -1.171 -6.232 8.919 1.00 55.78 648 GLY A C 1
ATOM 5031 O O . GLY A 1 648 ? -2.281 -5.686 8.942 1.00 55.78 648 GLY A O 1
ATOM 5032 N N . ALA A 1 649 ? -0.995 -7.523 9.202 1.00 62.66 649 ALA A N 1
ATOM 5033 C CA . ALA A 1 649 ? -2.056 -8.342 9.774 1.00 62.66 649 ALA A CA 1
ATOM 5034 C C . ALA A 1 649 ? -2.375 -7.834 11.189 1.00 62.66 649 ALA A C 1
ATOM 5036 O O . ALA A 1 649 ? -1.523 -7.826 12.081 1.00 62.66 649 ALA A O 1
ATOM 5037 N N . LEU A 1 650 ? -3.610 -7.392 11.392 1.00 67.75 650 LEU A N 1
ATOM 5038 C CA . LEU A 1 650 ? -4.145 -7.075 12.700 1.00 67.75 650 LEU A CA 1
ATOM 5039 C C . LEU A 1 650 ? -4.273 -8.359 13.512 1.00 67.75 650 LEU A C 1
ATOM 5041 O O . LEU A 1 650 ? -4.853 -9.347 13.062 1.00 67.75 650 LEU A O 1
ATOM 5045 N N . ASP A 1 651 ? -3.781 -8.310 14.747 1.00 75.38 651 ASP A N 1
ATOM 5046 C CA . ASP A 1 651 ? -4.050 -9.362 15.714 1.00 75.38 651 ASP A CA 1
ATOM 5047 C C . ASP A 1 651 ? -5.560 -9.412 15.964 1.00 75.38 651 ASP A C 1
ATOM 5049 O O . ASP A 1 651 ? -6.154 -8.515 16.568 1.00 75.38 651 ASP A O 1
ATOM 5053 N N . THR A 1 652 ? -6.191 -10.468 15.468 1.00 79.56 652 THR A N 1
ATOM 5054 C CA . THR A 1 652 ? -7.628 -10.700 15.576 1.00 79.56 652 THR A CA 1
ATOM 5055 C C . THR A 1 652 ? -8.093 -10.757 17.024 1.00 79.56 652 THR A C 1
ATOM 5057 O O . THR A 1 652 ? -9.233 -10.394 17.300 1.00 79.56 652 THR A O 1
ATOM 5060 N N . SER A 1 653 ? -7.214 -11.082 17.980 1.00 82.81 653 SER A N 1
ATOM 5061 C CA . SER A 1 653 ? -7.542 -11.031 19.407 1.00 82.81 653 SER A CA 1
ATOM 5062 C C . SER A 1 653 ? -7.871 -9.627 19.924 1.00 82.81 653 SER A C 1
ATOM 5064 O O . SER A 1 653 ? -8.463 -9.491 20.996 1.00 82.81 653 SER A O 1
ATOM 5066 N N . LEU A 1 654 ? -7.527 -8.582 19.164 1.00 82.75 654 LEU A N 1
ATOM 5067 C CA . LEU A 1 654 ? -7.923 -7.202 19.441 1.00 82.75 654 LEU A CA 1
ATOM 5068 C C . LEU A 1 654 ? -9.370 -6.902 19.032 1.00 82.75 654 LEU A C 1
ATOM 5070 O O . LEU A 1 654 ? -9.943 -5.930 19.522 1.00 82.75 654 LEU A O 1
ATOM 5074 N N . LEU A 1 655 ? -9.941 -7.683 18.115 1.00 88.56 655 LEU A N 1
ATOM 5075 C CA . LEU A 1 655 ? -11.185 -7.354 17.414 1.00 88.56 655 LEU A CA 1
ATOM 5076 C C . LEU A 1 655 ? -12.274 -8.411 17.567 1.00 88.56 655 LEU A C 1
ATOM 5078 O O . LEU A 1 655 ? -13.452 -8.079 17.465 1.00 88.56 655 LEU A O 1
ATOM 5082 N N . ILE A 1 656 ? -11.909 -9.659 17.842 1.00 92.56 656 ILE A N 1
ATOM 5083 C CA . ILE A 1 656 ? -12.845 -10.736 18.150 1.00 92.56 656 ILE A CA 1
ATOM 5084 C C . ILE A 1 656 ? -12.467 -11.406 19.470 1.00 92.56 656 ILE A C 1
ATOM 5086 O O . ILE A 1 656 ? -11.294 -11.596 19.803 1.00 92.56 656 ILE A O 1
ATOM 5090 N N . GLY A 1 657 ? -13.487 -11.761 20.240 1.00 92.12 657 GLY A N 1
ATOM 5091 C CA . GLY A 1 657 ? -13.347 -12.421 21.528 1.00 92.12 657 GLY A CA 1
ATOM 5092 C C . GLY A 1 657 ? -14.381 -13.517 21.723 1.00 92.12 657 GLY A C 1
ATOM 5093 O O . GLY A 1 657 ? -15.310 -13.669 20.931 1.00 92.12 657 GLY A O 1
ATOM 5094 N N . ASP A 1 658 ? -14.182 -14.297 22.787 1.00 93.31 658 ASP A N 1
ATOM 5095 C CA . ASP A 1 658 ? -14.964 -15.506 23.067 1.00 93.31 658 ASP A CA 1
ATOM 5096 C C . ASP A 1 658 ? -15.058 -16.435 21.840 1.00 93.31 658 ASP A C 1
ATOM 5098 O O . ASP A 1 658 ? -16.135 -16.806 21.372 1.00 93.31 658 ASP A O 1
ATOM 5102 N N . VAL A 1 659 ? -13.891 -16.744 21.266 1.00 94.44 659 VAL A N 1
ATOM 5103 C CA . VAL A 1 659 ? -13.776 -17.535 20.039 1.00 94.44 659 VAL A CA 1
ATOM 5104 C C . VAL A 1 659 ? -13.507 -19.010 20.327 1.00 94.44 659 VAL A C 1
ATOM 5106 O O . VAL A 1 659 ? -12.827 -19.366 21.293 1.00 94.44 659 VAL A O 1
ATOM 5109 N N . GLU A 1 660 ? -14.015 -19.878 19.460 1.00 95.44 660 GLU A N 1
ATOM 5110 C CA . GLU A 1 660 ? -13.634 -21.289 19.401 1.00 95.44 660 GLU A CA 1
ATOM 5111 C C . GLU A 1 660 ? -13.213 -21.619 17.966 1.00 95.44 660 GLU A C 1
ATOM 5113 O O . GLU A 1 660 ? -14.019 -21.380 17.072 1.00 95.44 660 GLU A O 1
ATOM 5118 N N . PRO A 1 661 ? -12.016 -22.177 17.706 1.00 95.25 661 PRO A N 1
ATOM 5119 C CA . PRO A 1 661 ? -10.914 -22.393 18.647 1.00 95.25 661 PRO A CA 1
ATOM 5120 C C . PRO A 1 661 ? -10.355 -21.073 19.220 1.00 95.25 661 PRO A C 1
ATOM 5122 O O . PRO A 1 661 ? -10.601 -20.017 18.641 1.00 95.25 661 PRO A O 1
ATOM 5125 N N . PRO A 1 662 ? -9.604 -21.110 20.340 1.00 92.25 662 PRO A N 1
ATOM 5126 C CA . PRO A 1 662 ? -8.987 -19.919 20.923 1.00 92.25 662 PRO A CA 1
ATOM 5127 C C . PRO A 1 662 ? -8.102 -19.144 19.934 1.00 92.25 662 PRO A C 1
ATOM 5129 O O . PRO A 1 662 ? -7.540 -19.716 18.998 1.00 92.25 662 PRO A O 1
ATOM 5132 N N . ASN A 1 663 ? -7.928 -17.842 20.180 1.00 83.44 663 ASN A N 1
ATOM 5133 C CA . ASN A 1 663 ? -7.075 -16.973 19.363 1.00 83.44 663 ASN A CA 1
ATOM 5134 C C . ASN A 1 663 ? -5.673 -17.574 19.155 1.00 83.44 663 ASN A C 1
ATOM 5136 O O . ASN A 1 663 ? -5.002 -17.952 20.117 1.00 83.44 663 ASN A O 1
ATOM 5140 N N . GLY A 1 664 ? -5.243 -17.644 17.891 1.00 82.00 664 GLY A N 1
ATOM 5141 C CA . GLY A 1 664 ? -3.968 -18.236 17.471 1.00 82.00 664 GLY A CA 1
ATOM 5142 C C . GLY A 1 664 ? -4.011 -19.738 17.157 1.00 82.00 664 GLY A C 1
ATOM 5143 O O . GLY A 1 664 ? -3.026 -20.267 16.647 1.00 82.00 664 GLY A O 1
ATOM 5144 N N . GLU A 1 665 ? -5.123 -20.431 17.428 1.00 87.94 665 GLU A N 1
ATOM 5145 C CA . GLU A 1 665 ? -5.296 -21.855 17.090 1.00 87.94 665 GLU A CA 1
ATOM 5146 C C . GLU A 1 665 ? -6.152 -22.095 15.840 1.00 87.94 665 GLU A C 1
ATOM 5148 O O . GLU A 1 665 ? -6.175 -23.217 15.323 1.00 87.94 665 GLU A O 1
ATOM 5153 N N . TYR A 1 666 ? -6.866 -21.076 15.363 1.00 87.38 666 TYR A N 1
ATOM 5154 C CA . TYR A 1 666 ? -7.713 -21.184 14.182 1.00 87.38 666 TYR A CA 1
ATOM 5155 C C . TYR A 1 666 ? -6.986 -20.747 12.902 1.00 87.38 666 TYR A C 1
ATOM 5157 O O . TYR A 1 666 ? -6.103 -19.894 12.931 1.00 87.38 666 TYR A O 1
ATOM 5165 N N . ASN A 1 667 ? -7.345 -21.373 11.783 1.00 84.12 667 ASN A N 1
ATOM 5166 C CA . ASN A 1 667 ? -6.891 -21.085 10.415 1.00 84.12 667 ASN A CA 1
ATOM 5167 C C . ASN A 1 667 ? -7.846 -21.786 9.426 1.00 84.12 667 ASN A C 1
ATOM 5169 O O . ASN A 1 667 ? -8.839 -22.366 9.854 1.00 84.12 667 ASN A O 1
ATOM 5173 N N . PHE A 1 668 ? -7.568 -21.797 8.120 1.00 81.31 668 PHE A N 1
ATOM 5174 C CA . PHE A 1 668 ? -8.437 -22.496 7.158 1.00 81.31 668 PHE A CA 1
ATOM 5175 C C . PHE A 1 668 ? -8.561 -24.017 7.402 1.00 81.31 668 PHE A C 1
ATOM 5177 O O . PHE A 1 668 ? -9.613 -24.591 7.130 1.00 81.31 668 PHE A O 1
ATOM 5184 N N . ASP A 1 669 ? -7.542 -24.673 7.967 1.00 87.19 669 ASP A N 1
ATOM 5185 C CA . ASP A 1 669 ? -7.587 -26.105 8.311 1.00 87.19 669 ASP A CA 1
ATOM 5186 C C . ASP A 1 669 ? -8.326 -26.387 9.637 1.00 87.19 669 ASP A C 1
ATOM 5188 O O . ASP A 1 669 ? -8.822 -27.494 9.867 1.00 87.19 669 ASP A O 1
ATOM 5192 N N . ASN A 1 670 ? -8.397 -25.395 10.526 1.00 93.00 670 ASN A N 1
ATOM 5193 C CA . ASN A 1 670 ? -9.100 -25.428 11.805 1.00 93.00 670 ASN A CA 1
ATOM 5194 C C . ASN A 1 670 ? -9.920 -24.139 11.967 1.00 93.00 670 ASN A C 1
ATOM 5196 O O . ASN A 1 670 ? -9.547 -23.282 12.773 1.00 93.00 670 ASN A O 1
ATOM 5200 N N . PRO A 1 671 ? -10.992 -23.959 11.178 1.00 95.00 671 PRO A N 1
ATOM 5201 C CA . PRO A 1 671 ? -11.707 -22.694 11.128 1.00 95.00 671 PRO A CA 1
ATOM 5202 C C . PRO A 1 671 ? -12.378 -22.372 12.461 1.00 95.00 671 PRO A C 1
ATOM 5204 O O . PRO A 1 671 ? -12.640 -23.257 13.286 1.00 95.00 671 PRO A O 1
ATOM 5207 N N . LEU A 1 672 ? -12.688 -21.090 12.638 1.00 96.06 672 LEU A N 1
ATOM 5208 C CA . LEU A 1 672 ? -13.600 -20.604 13.656 1.00 96.06 672 LEU A CA 1
ATOM 5209 C C . LEU A 1 672 ? -14.896 -21.425 13.614 1.00 96.06 672 LEU A C 1
ATOM 5211 O O . LEU A 1 672 ? -15.406 -21.819 12.569 1.00 96.06 672 LEU A O 1
ATOM 5215 N N . LYS A 1 673 ? -15.413 -21.697 14.799 1.00 97.00 673 LYS A N 1
ATOM 5216 C CA . LYS A 1 673 ? -16.663 -22.408 15.080 1.00 97.00 673 LYS A CA 1
ATOM 5217 C C . LYS A 1 673 ? -17.636 -21.510 15.829 1.00 97.00 673 LYS A C 1
ATOM 5219 O O . LYS A 1 673 ? -18.834 -21.769 15.832 1.00 97.00 673 LYS A O 1
ATOM 5224 N N . ARG A 1 674 ? -17.112 -20.480 16.495 1.00 96.12 674 ARG A N 1
ATOM 5225 C CA . ARG A 1 674 ? -17.877 -19.556 17.325 1.00 96.12 674 ARG A CA 1
ATOM 5226 C C . ARG A 1 674 ? -17.108 -18.258 17.509 1.00 96.12 674 ARG A C 1
ATOM 5228 O O . ARG A 1 674 ? -15.893 -18.300 17.700 1.00 96.12 674 ARG A O 1
ATOM 5235 N N . VAL A 1 675 ? -17.828 -17.142 17.497 1.00 96.44 675 VAL A N 1
ATOM 5236 C CA . VAL A 1 675 ? -17.347 -15.815 17.893 1.00 96.44 675 VAL A CA 1
ATOM 5237 C C . VAL A 1 675 ? -18.403 -15.189 18.798 1.00 96.44 675 VAL A C 1
ATOM 5239 O O . VAL A 1 675 ? -19.470 -14.823 18.318 1.00 96.44 675 VAL A O 1
ATOM 5242 N N . GLY A 1 676 ? -18.141 -15.091 20.101 1.00 95.94 676 GLY A N 1
ATOM 5243 C CA . GLY A 1 676 ? -19.112 -14.557 21.066 1.00 95.94 676 GLY A CA 1
ATOM 5244 C C . GLY A 1 676 ? -19.081 -13.035 21.227 1.00 95.94 676 GLY A C 1
ATOM 5245 O O . GLY A 1 676 ? -20.052 -12.448 21.706 1.00 95.94 676 GLY A O 1
ATOM 5246 N N . ALA A 1 677 ? -17.990 -12.380 20.818 1.00 95.19 677 ALA A N 1
ATOM 5247 C CA . ALA A 1 677 ? -17.828 -10.935 20.937 1.00 95.19 677 ALA A CA 1
ATOM 5248 C C . ALA A 1 677 ? -17.043 -10.325 19.766 1.00 95.19 677 ALA A C 1
ATOM 5250 O O . ALA A 1 677 ? -16.046 -10.881 19.306 1.00 95.19 677 ALA A O 1
ATOM 5251 N N . ILE A 1 678 ? -17.468 -9.139 19.339 1.00 94.38 678 ILE A N 1
ATOM 5252 C CA . ILE A 1 678 ? -16.827 -8.301 18.324 1.00 94.38 678 ILE A CA 1
ATOM 5253 C C . ILE A 1 678 ? -16.513 -6.943 18.946 1.00 94.38 678 ILE A C 1
ATOM 5255 O O . ILE A 1 678 ? -17.345 -6.346 19.627 1.00 94.38 678 ILE A O 1
ATOM 5259 N N . GLN A 1 679 ? -15.316 -6.435 18.689 1.00 93.50 679 GLN A N 1
ATOM 5260 C CA . GLN A 1 679 ? -14.855 -5.125 19.116 1.00 93.50 679 GLN A CA 1
ATOM 5261 C C . GLN A 1 679 ? -14.552 -4.264 17.888 1.00 93.50 679 GLN A C 1
ATOM 5263 O O . GLN A 1 679 ? -13.759 -4.640 17.029 1.00 93.50 679 GLN A O 1
ATOM 5268 N N . ASN A 1 680 ? -15.165 -3.084 17.832 1.00 91.75 680 ASN A N 1
ATOM 5269 C CA . ASN A 1 680 ? -14.910 -2.060 16.828 1.00 91.75 680 ASN A CA 1
ATOM 5270 C C . ASN A 1 680 ? -14.159 -0.903 17.488 1.00 91.75 680 ASN A C 1
ATOM 5272 O O . ASN A 1 680 ? -14.580 -0.397 18.529 1.00 91.75 680 ASN A O 1
ATOM 5276 N N . LEU A 1 681 ? -13.056 -0.470 16.892 1.00 89.94 681 LEU A N 1
ATOM 5277 C CA . LEU A 1 681 ? -12.250 0.644 17.375 1.00 89.94 681 LEU A CA 1
ATOM 5278 C C . LEU A 1 681 ? -12.412 1.823 16.425 1.00 89.94 681 LEU A C 1
ATOM 5280 O O . LEU A 1 681 ? -11.996 1.748 15.273 1.00 89.94 681 LEU A O 1
ATOM 5284 N N . TYR A 1 682 ? -12.985 2.919 16.913 1.00 90.00 682 TYR A N 1
ATOM 5285 C CA . TYR A 1 682 ? -13.095 4.171 16.170 1.00 90.00 682 TYR A CA 1
ATOM 5286 C C . TYR A 1 682 ? -12.040 5.140 16.675 1.00 90.00 682 TYR A C 1
ATOM 5288 O O . TYR A 1 682 ? -11.970 5.420 17.873 1.00 90.00 682 TYR A O 1
ATOM 5296 N N . PHE A 1 683 ? -11.229 5.678 15.772 1.00 87.94 683 PHE A N 1
ATOM 5297 C CA . PHE A 1 683 ? -10.203 6.646 16.131 1.00 87.94 683 PHE A CA 1
ATOM 5298 C C . PHE A 1 683 ? -10.733 8.047 15.849 1.00 87.94 683 PHE A C 1
ATOM 5300 O O . PHE A 1 683 ? -11.207 8.343 14.755 1.00 87.94 683 PHE A O 1
ATOM 5307 N N . LEU A 1 684 ? -10.663 8.920 16.846 1.00 89.94 684 LEU A N 1
ATOM 5308 C CA . LEU A 1 684 ? -11.072 10.317 16.797 1.00 89.94 684 LEU A CA 1
ATOM 5309 C C . LEU A 1 684 ? -9.852 11.221 16.939 1.00 89.94 684 LEU A C 1
ATOM 5311 O O . LEU A 1 684 ? -8.927 10.937 17.697 1.00 89.94 684 LEU A O 1
ATOM 5315 N N . ASN A 1 685 ? -9.850 12.329 16.215 1.00 89.12 685 ASN A N 1
ATOM 5316 C CA . ASN A 1 685 ? -8.819 13.343 16.303 1.00 89.12 685 ASN A CA 1
ATOM 5317 C C . ASN A 1 685 ? -8.781 13.984 17.690 1.00 89.12 685 ASN A C 1
ATOM 5319 O O . ASN A 1 685 ? -9.789 14.113 18.390 1.00 89.12 685 ASN A O 1
ATOM 5323 N N . ILE A 1 686 ? -7.592 14.458 18.043 1.00 87.88 686 ILE A N 1
ATOM 5324 C CA . ILE A 1 686 ? -7.415 15.376 19.162 1.00 87.88 686 ILE A CA 1
ATOM 5325 C C . ILE A 1 686 ? -8.043 16.744 18.836 1.00 87.88 686 ILE A C 1
ATOM 5327 O O . ILE A 1 686 ? -8.124 17.119 17.660 1.00 87.88 686 ILE A O 1
ATOM 5331 N N . PRO A 1 687 ? -8.491 17.511 19.846 1.00 91.06 687 PRO A N 1
ATOM 5332 C CA . PRO A 1 687 ? -9.186 18.781 19.638 1.00 91.06 687 PRO A CA 1
ATOM 5333 C C . PRO A 1 687 ? -8.443 19.770 18.733 1.00 91.06 687 PRO A C 1
ATOM 5335 O O . PRO A 1 687 ? -9.056 20.381 17.858 1.00 91.06 687 PRO A O 1
ATOM 5338 N N . SER A 1 688 ? -7.124 19.890 18.892 1.00 89.06 688 SER A N 1
ATOM 5339 C CA . SER A 1 688 ? -6.277 20.753 18.058 1.00 89.06 688 SER A CA 1
ATOM 5340 C C . SER A 1 688 ? -6.350 20.381 16.567 1.00 89.06 688 SER A C 1
ATOM 5342 O O . SER A 1 688 ? -6.573 21.242 15.714 1.00 89.06 688 SER A O 1
ATOM 5344 N N . LYS A 1 689 ? -6.297 19.083 16.246 1.00 88.00 689 LYS A N 1
ATOM 5345 C CA . LYS A 1 689 ? -6.425 18.559 14.876 1.00 88.00 689 LYS A CA 1
ATOM 5346 C C . LYS A 1 689 ? -7.827 18.725 14.295 1.00 88.00 689 LYS A C 1
ATOM 5348 O O . LYS A 1 689 ? -7.958 18.951 13.094 1.00 88.00 689 LYS A O 1
ATOM 5353 N N . ILE A 1 690 ? -8.871 18.667 15.125 1.00 91.94 690 ILE A N 1
ATOM 5354 C CA . ILE A 1 690 ? -10.241 18.988 14.692 1.00 91.94 690 ILE A CA 1
ATOM 5355 C C . ILE A 1 690 ? -10.314 20.453 14.247 1.00 91.94 690 ILE A C 1
ATOM 5357 O O . ILE A 1 690 ? -10.869 20.734 13.188 1.00 91.94 690 ILE A O 1
ATOM 5361 N N . VAL A 1 691 ? -9.720 21.384 15.007 1.00 93.19 691 VAL A N 1
ATOM 5362 C CA . VAL A 1 691 ? -9.677 22.812 14.637 1.00 93.19 691 VAL A CA 1
ATOM 5363 C C . VAL A 1 691 ? -8.996 23.016 13.286 1.00 93.19 691 VAL A C 1
ATOM 5365 O O . VAL A 1 691 ? -9.557 23.689 12.420 1.00 93.19 691 VAL A O 1
ATOM 5368 N N . ASP A 1 692 ? -7.822 22.418 13.084 1.00 88.75 692 ASP A N 1
ATOM 5369 C CA . ASP A 1 692 ? -7.092 22.514 11.816 1.00 88.75 692 ASP A CA 1
ATOM 5370 C C . ASP A 1 692 ? -7.907 21.932 10.655 1.00 88.75 692 ASP A C 1
ATOM 5372 O O . ASP A 1 692 ? -8.021 22.537 9.585 1.00 88.75 692 ASP A O 1
ATOM 5376 N N . ARG A 1 693 ? -8.544 20.780 10.885 1.00 88.25 693 ARG A N 1
ATOM 5377 C CA . ARG A 1 693 ? -9.360 20.093 9.885 1.00 88.25 693 ARG A CA 1
ATOM 5378 C C . ARG A 1 693 ? -10.567 20.915 9.457 1.00 88.25 693 ARG A C 1
ATOM 5380 O O . ARG A 1 693 ? -10.843 21.010 8.258 1.00 88.25 693 ARG A O 1
ATOM 5387 N N . VAL A 1 694 ? -11.300 21.514 10.392 1.00 92.06 694 VAL A N 1
ATOM 5388 C CA . VAL A 1 694 ? -12.520 22.249 10.028 1.00 92.06 694 VAL A CA 1
ATOM 5389 C C . VAL A 1 694 ? -12.238 23.598 9.373 1.00 92.06 694 VAL A C 1
ATOM 5391 O O . VAL A 1 694 ? -13.118 24.153 8.719 1.00 92.06 694 VAL A O 1
ATOM 5394 N N . LYS A 1 695 ? -11.012 24.113 9.506 1.00 91.62 695 LYS A N 1
ATOM 5395 C CA . LYS A 1 695 ? -10.531 25.307 8.796 1.00 91.62 695 LYS A CA 1
ATOM 5396 C C . LYS A 1 695 ? -10.116 25.025 7.355 1.00 91.62 695 LYS A C 1
ATOM 5398 O O . LYS A 1 695 ? -9.920 25.962 6.585 1.00 91.62 695 LYS A O 1
ATOM 5403 N N . ASN A 1 696 ? -9.998 23.758 6.961 1.00 84.25 696 ASN A N 1
ATOM 5404 C CA . ASN A 1 696 ? -9.667 23.403 5.588 1.00 84.25 696 ASN A CA 1
ATOM 5405 C C . ASN A 1 696 ? -10.793 23.840 4.627 1.00 84.25 696 ASN A C 1
ATOM 5407 O O . ASN A 1 696 ? -11.970 23.546 4.839 1.00 84.25 696 ASN A O 1
ATOM 5411 N N . CYS A 1 697 ? -10.423 24.521 3.540 1.00 84.62 697 CYS A N 1
ATOM 5412 C CA . CYS A 1 697 ? -11.348 25.003 2.514 1.00 84.62 697 CYS A CA 1
ATOM 5413 C C . CYS A 1 697 ? -12.133 23.895 1.793 1.00 84.62 697 CYS A C 1
ATOM 5415 O O . CYS A 1 697 ? -13.197 24.179 1.249 1.00 84.62 697 CYS A O 1
ATOM 5417 N N . ASN A 1 698 ? -11.639 22.654 1.817 1.00 80.56 698 ASN A N 1
ATOM 5418 C CA . ASN A 1 698 ? -12.278 21.488 1.202 1.00 80.56 698 ASN A CA 1
ATOM 5419 C C . ASN A 1 698 ? -13.334 20.838 2.109 1.00 80.56 698 ASN A C 1
ATOM 5421 O O . ASN A 1 698 ? -13.916 19.818 1.748 1.00 80.56 698 ASN A O 1
ATOM 5425 N N . ARG A 1 699 ? -13.597 21.410 3.291 1.00 86.81 699 ARG A N 1
ATOM 5426 C CA . ARG A 1 699 ? -14.648 20.932 4.186 1.00 86.81 699 ARG A CA 1
ATOM 5427 C C . ARG A 1 699 ? -16.023 20.974 3.507 1.00 86.81 699 ARG A C 1
ATOM 5429 O O . ARG A 1 699 ? -16.417 22.033 3.006 1.00 86.81 699 ARG A O 1
ATOM 5436 N N . PRO A 1 700 ? -16.820 19.891 3.564 1.00 82.94 700 PRO A N 1
ATOM 5437 C CA . PRO A 1 700 ? -18.228 19.938 3.191 1.00 82.94 700 PRO A CA 1
ATOM 5438 C C . PRO A 1 700 ? -18.976 21.011 3.997 1.00 82.94 700 PRO A C 1
ATOM 5440 O O . PRO A 1 700 ? -19.005 20.991 5.225 1.00 82.94 700 PRO A O 1
ATOM 5443 N N . GLY A 1 701 ? -19.574 21.980 3.302 1.00 88.06 701 GLY A N 1
ATOM 5444 C CA . GLY A 1 701 ? -20.213 23.144 3.932 1.00 88.06 701 GLY A CA 1
ATOM 5445 C C . GLY A 1 701 ? -19.284 24.341 4.181 1.00 88.06 701 GLY A C 1
ATOM 5446 O O . GLY A 1 701 ? -19.752 25.361 4.680 1.00 88.06 701 GLY A O 1
ATOM 5447 N N . GLY A 1 702 ? -18.014 24.255 3.777 1.00 91.69 702 GLY A N 1
ATOM 5448 C CA . GLY A 1 702 ? -17.026 25.330 3.855 1.00 91.69 702 GLY A CA 1
ATOM 5449 C C . GLY A 1 702 ? -16.240 25.374 5.174 1.00 91.69 702 GLY A C 1
ATOM 5450 O O . GLY A 1 702 ? -16.612 24.700 6.143 1.00 91.69 702 GLY A O 1
ATOM 5451 N N . PRO A 1 703 ? -15.142 26.154 5.206 1.00 94.25 703 PRO A N 1
ATOM 5452 C CA . PRO A 1 703 ? -14.259 26.260 6.365 1.00 94.25 703 PRO A CA 1
ATOM 5453 C C . PRO A 1 703 ? -14.918 27.007 7.535 1.00 94.25 703 PRO A C 1
ATOM 5455 O O . PRO A 1 703 ? -15.700 27.939 7.337 1.00 94.25 703 PRO A O 1
ATOM 5458 N N . ILE A 1 704 ? -14.557 26.627 8.764 1.00 95.38 704 ILE A N 1
ATOM 5459 C CA . ILE A 1 704 ? -15.013 27.251 10.015 1.00 95.38 704 ILE A CA 1
ATOM 5460 C C . ILE A 1 704 ? -13.826 27.945 10.700 1.00 95.38 704 ILE A C 1
ATOM 5462 O O . ILE A 1 704 ? -13.082 27.332 11.463 1.00 95.38 704 ILE A O 1
ATOM 5466 N N . GLU A 1 705 ? -13.661 29.244 10.450 1.00 94.38 705 GLU A N 1
ATOM 5467 C CA . GLU A 1 705 ? -12.510 30.032 10.933 1.00 94.38 705 GLU A CA 1
ATOM 5468 C C . GLU A 1 705 ? -12.508 30.258 12.456 1.00 94.38 705 GLU A C 1
ATOM 5470 O O . GLU A 1 705 ? -11.455 30.261 13.097 1.00 94.38 705 GLU A O 1
ATOM 5475 N N . ASP A 1 706 ? -13.695 30.405 13.051 1.00 95.31 706 ASP A N 1
ATOM 5476 C CA . ASP A 1 706 ? -13.867 30.832 14.446 1.00 95.31 706 ASP A CA 1
ATOM 5477 C C . ASP A 1 706 ? -13.912 29.664 15.456 1.00 95.31 706 ASP A C 1
ATOM 5479 O O . ASP A 1 706 ? -14.331 29.855 16.602 1.00 95.31 706 ASP A O 1
ATOM 5483 N N . LEU A 1 707 ? -13.513 28.446 15.061 1.00 96.44 707 LEU A N 1
ATOM 5484 C CA . LEU A 1 707 ? -13.464 27.307 15.983 1.00 96.44 707 LEU A CA 1
ATOM 5485 C C . LEU A 1 707 ? -12.205 27.359 16.862 1.00 96.44 707 LEU A C 1
ATOM 5487 O O . LEU A 1 707 ? -11.080 27.446 16.363 1.00 96.44 707 LEU A O 1
ATOM 5491 N N . THR A 1 708 ? -12.403 27.293 18.179 1.00 96.31 708 THR A N 1
ATOM 5492 C CA . THR A 1 708 ? -11.322 27.180 19.171 1.00 96.31 708 THR A CA 1
ATOM 5493 C C . THR A 1 708 ? -11.110 25.728 19.604 1.00 96.31 708 THR A C 1
ATOM 5495 O O . THR A 1 708 ? -11.976 24.881 19.408 1.00 96.31 708 THR A O 1
ATOM 5498 N N . GLU A 1 709 ? -9.973 25.427 20.230 1.00 93.62 709 GLU A N 1
ATOM 5499 C CA . GLU A 1 709 ? -9.701 24.082 20.759 1.00 93.62 709 GLU A CA 1
ATOM 5500 C C . GLU A 1 709 ? -10.712 23.665 21.842 1.00 93.62 709 GLU A C 1
ATOM 5502 O O . GLU A 1 709 ? -11.165 22.526 21.863 1.00 93.62 709 GLU A O 1
ATOM 5507 N N . GLU A 1 710 ? -11.151 24.600 22.691 1.00 93.56 710 GLU A N 1
ATOM 5508 C CA . GLU A 1 710 ? -12.203 24.348 23.689 1.00 93.56 710 GLU A CA 1
ATOM 5509 C C . GLU A 1 710 ? -13.558 24.042 23.040 1.00 93.56 710 GLU A C 1
ATOM 5511 O O . GLU A 1 710 ? -14.308 23.192 23.518 1.00 93.56 710 GLU A O 1
ATOM 5516 N N . ASP A 1 711 ? -13.858 24.681 21.906 1.00 96.38 711 ASP A N 1
ATOM 5517 C CA . ASP A 1 711 ? -15.037 24.327 21.119 1.00 96.38 711 ASP A CA 1
ATOM 5518 C C . ASP A 1 711 ? -14.909 22.919 20.531 1.00 96.38 711 ASP A C 1
ATOM 5520 O O . ASP A 1 711 ? -15.873 22.159 20.561 1.00 96.38 711 ASP A O 1
ATOM 5524 N N . ALA A 1 712 ? -13.725 22.550 20.032 1.00 94.62 712 ALA A N 1
ATOM 5525 C CA . ALA A 1 712 ? -13.464 21.204 19.535 1.00 94.62 712 ALA A CA 1
ATOM 5526 C C . ALA A 1 712 ? -13.560 20.142 20.646 1.00 94.62 712 ALA A C 1
ATOM 5528 O O . ALA A 1 712 ? -14.124 19.076 20.402 1.00 94.62 712 ALA A O 1
ATOM 5529 N N . LYS A 1 713 ? -13.101 20.436 21.874 1.00 92.00 713 LYS A N 1
ATOM 5530 C CA . LYS A 1 713 ? -13.296 19.570 23.055 1.00 92.00 713 LYS A CA 1
ATOM 5531 C C . LYS A 1 713 ? -14.775 19.343 23.339 1.00 92.00 713 LYS A C 1
ATOM 5533 O O . LYS A 1 713 ? -15.191 18.205 23.547 1.00 92.00 713 LYS A O 1
ATOM 5538 N N . GLU A 1 714 ? -15.575 20.405 23.313 1.00 94.75 714 GLU A N 1
ATOM 5539 C CA . GLU A 1 714 ? -17.017 20.310 23.541 1.00 94.75 714 GLU A CA 1
ATOM 5540 C C . GLU A 1 714 ? -17.734 19.551 22.414 1.00 94.75 714 GLU A C 1
ATOM 5542 O O . GLU A 1 714 ? -18.586 18.709 22.696 1.00 94.75 714 GLU A O 1
ATOM 5547 N N . ILE A 1 715 ? -17.360 19.776 21.149 1.00 95.25 715 ILE A N 1
ATOM 5548 C CA . ILE A 1 715 ? -17.876 19.012 20.001 1.00 95.25 715 ILE A CA 1
ATOM 5549 C C . ILE A 1 715 ? -17.546 17.529 20.156 1.00 95.25 715 ILE A C 1
ATOM 5551 O O . ILE A 1 715 ? -18.439 16.694 20.042 1.00 95.25 715 ILE A O 1
ATOM 5555 N N . LEU A 1 716 ? -16.289 17.197 20.459 1.00 93.19 716 LEU A N 1
ATOM 5556 C CA . LEU A 1 716 ? -15.841 15.820 20.640 1.00 93.19 716 LEU A CA 1
ATOM 5557 C C . LEU A 1 716 ? -16.571 15.144 21.808 1.00 93.19 716 LEU A C 1
ATOM 5559 O O . LEU A 1 716 ? -16.975 13.989 21.698 1.00 93.19 716 LEU A O 1
ATOM 5563 N N . ARG A 1 717 ? -16.800 15.870 22.909 1.00 92.69 717 ARG A N 1
ATOM 5564 C CA . ARG A 1 717 ? -17.592 15.393 24.049 1.00 92.69 717 ARG A CA 1
ATOM 5565 C C . ARG A 1 717 ? -19.036 15.089 23.646 1.00 92.69 717 ARG A C 1
ATOM 5567 O O . ARG A 1 717 ? -19.542 14.023 23.981 1.00 92.69 717 ARG A O 1
ATOM 5574 N N . GLN A 1 718 ? -19.699 16.000 22.929 1.00 94.88 718 GLN A N 1
ATOM 5575 C CA . GLN A 1 718 ? -21.064 15.782 22.433 1.00 94.88 718 GLN A CA 1
ATOM 5576 C C . GLN A 1 718 ? -21.133 14.617 21.443 1.00 94.88 718 GLN A C 1
ATOM 5578 O O . GLN A 1 718 ? -22.089 13.848 21.476 1.00 94.88 718 GLN A O 1
ATOM 5583 N N . PHE A 1 719 ? -20.111 14.467 20.600 1.00 94.12 719 PHE A N 1
ATOM 5584 C CA . PHE A 1 719 ? -20.013 13.369 19.648 1.00 94.12 719 PHE A CA 1
ATOM 5585 C C . PHE A 1 719 ? -19.888 12.022 20.359 1.00 94.12 719 PHE A C 1
ATOM 5587 O O . PHE A 1 719 ? -20.644 11.112 20.050 1.00 94.12 719 PHE A O 1
ATOM 5594 N N . LYS A 1 720 ? -19.002 11.912 21.358 1.00 92.31 720 LYS A N 1
ATOM 5595 C CA . LYS A 1 720 ? -18.838 10.699 22.177 1.00 92.31 720 LYS A CA 1
ATOM 5596 C C . LYS A 1 720 ? -20.119 10.299 22.900 1.00 92.31 720 LYS A C 1
ATOM 5598 O O . LYS A 1 720 ? -20.478 9.132 22.861 1.00 92.31 720 LYS A O 1
ATOM 5603 N N . LEU A 1 721 ? -20.810 11.262 23.514 1.00 91.88 721 LEU A N 1
ATOM 5604 C CA . LEU A 1 721 ? -22.085 10.998 24.187 1.00 91.88 721 LEU A CA 1
ATOM 5605 C C . LEU A 1 721 ? -23.134 10.477 23.209 1.00 91.88 721 LEU A C 1
ATOM 5607 O O . LEU A 1 721 ? -23.779 9.475 23.477 1.00 91.88 721 LEU A O 1
ATOM 5611 N N . LYS A 1 722 ? -23.266 11.131 22.052 1.00 95.19 722 LYS A N 1
ATOM 5612 C CA . LYS A 1 722 ? -24.209 10.686 21.030 1.00 95.19 722 LYS A CA 1
ATOM 5613 C C . LYS A 1 722 ? -23.834 9.319 20.453 1.00 95.19 722 LYS A C 1
ATOM 5615 O O . LYS A 1 722 ? -24.714 8.514 20.198 1.00 95.19 722 LYS A O 1
ATOM 5620 N N . PHE A 1 723 ? -22.542 9.048 20.284 1.00 94.44 723 PHE A N 1
ATOM 5621 C CA . PHE A 1 723 ? -22.053 7.738 19.869 1.00 94.44 723 PHE A CA 1
ATOM 5622 C C . PHE A 1 723 ? -22.424 6.655 20.878 1.00 94.44 723 PHE A C 1
ATOM 5624 O O . PHE A 1 723 ? -22.925 5.611 20.483 1.00 94.44 723 PHE A O 1
ATOM 5631 N N . GLU A 1 724 ? -22.190 6.894 22.169 1.00 92.56 724 GLU A N 1
ATOM 5632 C CA . GLU A 1 724 ? -22.546 5.955 23.234 1.00 92.56 724 GLU A CA 1
ATOM 5633 C C . GLU A 1 724 ? -24.057 5.698 23.279 1.00 92.56 724 GLU A C 1
ATOM 5635 O O . GLU A 1 724 ? -24.458 4.533 23.338 1.00 92.56 724 GLU A O 1
ATOM 5640 N N . ASP A 1 725 ? -24.863 6.763 23.175 1.00 93.19 725 ASP A N 1
ATOM 5641 C CA . ASP A 1 725 ? -26.327 6.703 23.134 1.00 93.19 725 ASP A CA 1
ATOM 5642 C C . ASP A 1 725 ? -26.832 5.903 21.920 1.00 93.19 725 ASP A C 1
ATOM 5644 O O . ASP A 1 725 ? -27.690 5.037 22.082 1.00 93.19 725 ASP A O 1
ATOM 5648 N N . ASP A 1 726 ? -26.311 6.169 20.717 1.00 94.62 726 ASP A N 1
ATOM 5649 C CA . ASP A 1 726 ? -26.767 5.530 19.475 1.00 94.62 726 ASP A CA 1
ATOM 5650 C C . ASP A 1 726 ? -26.271 4.068 19.380 1.00 94.62 726 ASP A C 1
ATOM 5652 O O . ASP A 1 726 ? -27.046 3.170 19.032 1.00 94.62 726 ASP A O 1
ATOM 5656 N N . TRP A 1 727 ? -25.010 3.794 19.753 1.00 94.81 727 TRP A N 1
ATOM 5657 C CA . TRP A 1 727 ? -24.439 2.439 19.745 1.00 94.81 727 TRP A CA 1
ATOM 5658 C C . TRP A 1 727 ? -25.094 1.542 20.790 1.00 94.81 727 TRP A C 1
ATOM 5660 O O . TRP A 1 727 ? -25.551 0.453 20.460 1.00 94.81 727 TRP A O 1
ATOM 5670 N N . SER A 1 728 ? -25.165 1.999 22.043 1.00 94.06 728 SER A N 1
ATOM 5671 C CA . SER A 1 728 ? -25.645 1.189 23.173 1.00 94.06 728 SER A CA 1
ATOM 5672 C C . SER A 1 728 ? -27.165 1.247 23.334 1.00 94.06 728 SER A C 1
ATOM 5674 O O . SER A 1 728 ? -27.696 0.801 24.349 1.00 94.06 728 SER A O 1
ATOM 5676 N N . ARG A 1 729 ? -27.901 1.819 22.373 1.00 94.50 729 ARG A N 1
ATOM 5677 C CA . ARG A 1 729 ? -29.363 1.888 22.448 1.00 94.50 729 ARG A CA 1
ATOM 5678 C C . ARG A 1 729 ? -29.953 0.479 22.549 1.00 94.50 729 ARG A C 1
ATOM 5680 O O . ARG A 1 729 ? -29.632 -0.381 21.730 1.00 94.50 729 ARG A O 1
ATOM 5687 N N . ASP A 1 730 ? -30.838 0.302 23.530 1.00 93.00 730 ASP A N 1
ATOM 5688 C CA . ASP A 1 730 ? -31.543 -0.945 23.856 1.00 93.00 730 ASP A CA 1
ATOM 5689 C C . ASP A 1 730 ? -30.637 -2.062 24.430 1.00 93.00 730 ASP A C 1
ATOM 5691 O O . ASP A 1 730 ? -31.022 -3.230 24.492 1.00 93.00 730 ASP A O 1
ATOM 5695 N N . TRP A 1 731 ? -29.430 -1.731 24.913 1.00 88.88 731 TRP A N 1
ATOM 5696 C CA . TRP A 1 731 ? -28.500 -2.717 25.494 1.00 88.88 731 TRP A CA 1
ATOM 5697 C C . TRP A 1 731 ? -29.088 -3.509 26.678 1.00 88.88 731 TRP A C 1
ATOM 5699 O O . TRP A 1 731 ? -28.702 -4.662 26.899 1.00 88.88 731 TRP A O 1
ATOM 5709 N N . ASP A 1 732 ? -30.025 -2.914 27.418 1.00 88.19 732 ASP A N 1
ATOM 5710 C CA . ASP A 1 732 ? -30.713 -3.488 28.577 1.00 88.19 732 ASP A CA 1
ATOM 5711 C C . ASP A 1 732 ? -32.074 -4.129 28.247 1.00 88.19 732 ASP A C 1
ATOM 5713 O O . ASP A 1 732 ? -32.687 -4.729 29.130 1.00 88.19 732 ASP A O 1
ATOM 5717 N N . ASP A 1 733 ? -32.534 -4.052 26.994 1.00 91.19 733 ASP A N 1
ATOM 5718 C CA . ASP A 1 733 ? -33.773 -4.685 26.537 1.00 91.19 733 ASP A CA 1
ATOM 5719 C C . ASP A 1 733 ? -33.489 -6.090 25.981 1.00 91.19 733 ASP A C 1
ATOM 5721 O O . ASP A 1 733 ? -32.852 -6.246 24.935 1.00 91.19 733 ASP A O 1
ATOM 5725 N N . GLU A 1 734 ? -33.954 -7.121 26.694 1.00 87.25 734 GLU A N 1
ATOM 5726 C CA . GLU A 1 734 ? -33.809 -8.535 26.316 1.00 87.25 734 GLU A CA 1
ATOM 5727 C C .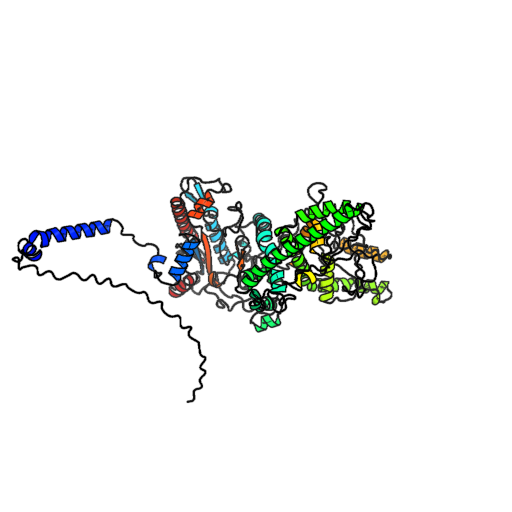 GLU A 1 734 ? -34.524 -8.881 24.996 1.00 87.25 734 GLU A C 1
ATOM 5729 O O . GLU A 1 734 ? -34.145 -9.854 24.349 1.00 87.25 734 GLU A O 1
ATOM 5734 N N . ASP A 1 735 ? -35.505 -8.077 24.563 1.00 90.94 735 ASP A N 1
ATOM 5735 C CA . ASP A 1 735 ? -36.294 -8.310 23.345 1.00 90.94 735 ASP A CA 1
ATOM 5736 C C . ASP A 1 735 ? -35.749 -7.552 22.106 1.00 90.94 735 ASP A C 1
ATOM 5738 O O . ASP A 1 735 ? -36.340 -7.627 21.025 1.00 90.94 735 ASP A O 1
ATOM 5742 N N . SER A 1 736 ? -34.646 -6.802 22.237 1.00 88.31 736 SER A N 1
ATOM 5743 C CA . SER A 1 736 ? -34.171 -5.841 21.218 1.00 88.31 736 SER A CA 1
ATOM 5744 C C . SER A 1 736 ? -33.371 -6.419 20.044 1.00 88.31 736 SER A C 1
ATOM 5746 O O . SER A 1 736 ? -33.087 -5.683 19.099 1.00 88.31 736 SER A O 1
ATOM 5748 N N . GLY A 1 737 ? -33.033 -7.710 20.064 1.00 90.88 737 GLY A N 1
ATOM 5749 C CA . GLY A 1 737 ? -32.241 -8.359 19.015 1.00 90.88 737 GLY A CA 1
ATOM 5750 C C . GLY A 1 737 ? -31.438 -9.546 19.539 1.00 90.88 737 GLY A C 1
ATOM 5751 O O . GLY A 1 737 ? -31.591 -9.948 20.693 1.00 90.88 737 GLY A O 1
ATOM 5752 N N . ASN A 1 738 ? -30.563 -10.100 18.698 1.00 92.75 738 ASN A N 1
ATOM 5753 C CA . ASN A 1 738 ? -29.665 -11.196 19.094 1.00 92.75 738 ASN A CA 1
ATOM 5754 C C . ASN A 1 738 ? -28.334 -10.666 19.654 1.00 92.75 738 ASN A C 1
ATOM 5756 O O . ASN A 1 738 ? -27.569 -11.408 20.278 1.00 92.75 738 ASN A O 1
ATOM 5760 N N . VAL A 1 739 ? -28.055 -9.379 19.437 1.00 95.00 739 VAL A N 1
ATOM 5761 C CA . VAL A 1 739 ? -26.796 -8.729 19.793 1.00 95.00 739 VAL A CA 1
ATOM 5762 C C . VAL A 1 739 ? -27.008 -7.731 20.931 1.00 95.00 739 VAL A C 1
ATOM 5764 O O . VAL A 1 739 ? -27.984 -6.983 20.987 1.00 95.00 739 VAL A O 1
ATOM 5767 N N . GLN A 1 740 ? -26.081 -7.721 21.884 1.00 94.19 740 GLN A N 1
ATOM 5768 C CA . GLN A 1 740 ? -25.971 -6.697 22.911 1.00 94.19 740 GLN A CA 1
ATOM 5769 C C . GLN A 1 740 ? -24.854 -5.730 22.533 1.00 94.19 740 GLN A C 1
ATOM 5771 O O . GLN A 1 740 ? -23.700 -6.129 22.374 1.00 94.19 740 GLN A O 1
ATOM 5776 N N . PHE A 1 741 ? -25.185 -4.448 22.431 1.00 93.44 741 PHE A N 1
ATOM 5777 C CA . PHE A 1 741 ? -24.229 -3.402 22.094 1.00 93.44 741 PHE A CA 1
ATOM 5778 C C . PHE A 1 741 ? -23.762 -2.669 23.347 1.00 93.44 741 PHE A C 1
ATOM 5780 O O . PHE A 1 741 ? -24.572 -2.184 24.132 1.00 93.44 741 PHE A O 1
ATOM 5787 N N . VAL A 1 742 ? -22.448 -2.576 23.531 1.00 90.19 742 VAL A N 1
ATOM 5788 C CA . VAL A 1 742 ? -21.826 -1.870 24.657 1.00 90.19 742 VAL A CA 1
ATOM 5789 C C . VAL A 1 742 ? -20.748 -0.946 24.111 1.00 90.19 742 VAL A C 1
ATOM 5791 O O . VAL A 1 742 ? -19.853 -1.400 23.403 1.00 90.19 742 VAL A O 1
ATOM 5794 N N . ALA A 1 743 ? -20.805 0.344 24.430 1.00 85.19 743 ALA A N 1
ATOM 5795 C CA . ALA A 1 743 ? -19.758 1.295 24.069 1.00 85.19 743 ALA A CA 1
ATOM 5796 C C . ALA A 1 743 ? -18.963 1.756 25.294 1.00 85.19 743 ALA A C 1
ATOM 5798 O O . ALA A 1 743 ? -19.502 1.951 26.380 1.00 85.19 743 ALA A O 1
ATOM 5799 N N . PHE A 1 744 ? -17.671 1.993 25.086 1.00 81.25 744 PHE A N 1
ATOM 5800 C CA . PHE A 1 744 ? -16.786 2.646 26.038 1.00 81.25 744 PHE A CA 1
ATOM 5801 C C . PHE A 1 744 ? -16.094 3.822 25.348 1.00 81.25 744 PHE A C 1
ATOM 5803 O O . PHE A 1 744 ? -15.303 3.647 24.415 1.00 81.25 744 PHE A O 1
ATOM 5810 N N . ALA A 1 745 ? -16.387 5.032 25.821 1.00 71.62 745 ALA A N 1
ATOM 5811 C CA . ALA A 1 745 ? -15.806 6.271 25.318 1.00 71.62 745 ALA A CA 1
ATOM 5812 C C . ALA A 1 745 ? -14.960 6.942 26.416 1.00 71.62 745 ALA A C 1
ATOM 5814 O O . ALA A 1 745 ? -15.419 7.833 27.125 1.00 71.62 745 ALA A O 1
ATOM 5815 N N . ASP A 1 746 ? -13.702 6.527 26.554 1.00 59.31 746 ASP A N 1
ATOM 5816 C CA . ASP A 1 746 ? -12.749 7.056 27.541 1.00 59.31 746 ASP A CA 1
ATOM 5817 C C . ASP A 1 746 ? -11.488 7.600 26.836 1.00 59.31 746 ASP A C 1
ATOM 5819 O O . ASP A 1 746 ? -11.089 7.136 25.768 1.00 59.31 746 ASP A O 1
ATOM 5823 N N . GLY A 1 747 ? -10.941 8.697 27.370 1.00 51.91 747 GLY A N 1
ATOM 5824 C CA . GLY A 1 747 ? -9.875 9.483 26.757 1.00 51.91 747 GLY A CA 1
ATOM 5825 C C . GLY A 1 747 ? -8.479 8.897 26.964 1.00 51.91 747 GLY A C 1
ATOM 5826 O O . GLY A 1 747 ? -8.055 8.632 28.081 1.00 51.91 747 GLY A O 1
ATOM 5827 N N . THR A 1 748 ? -7.712 8.861 25.871 1.00 49.09 748 THR A N 1
ATOM 5828 C CA . THR A 1 748 ? -6.286 8.498 25.784 1.00 49.09 748 THR A CA 1
ATOM 5829 C C . THR A 1 748 ? -5.970 7.027 26.073 1.00 49.09 748 THR A C 1
ATOM 5831 O O . THR A 1 748 ? -5.725 6.637 27.207 1.00 49.09 748 THR A O 1
ATOM 5834 N N . PHE A 1 749 ? -5.912 6.237 24.992 1.00 42.75 749 PHE A N 1
ATOM 5835 C CA . PHE A 1 749 ? -5.119 5.008 24.835 1.00 42.75 749 PHE A CA 1
ATOM 5836 C C . PHE A 1 749 ? -4.962 4.151 26.111 1.00 42.75 749 PHE A C 1
ATOM 5838 O O . PHE A 1 749 ? -3.857 3.925 26.607 1.00 42.75 749 PHE A O 1
ATOM 5845 N N . VAL A 1 750 ? -6.069 3.636 26.655 1.00 41.06 750 VAL A N 1
ATOM 5846 C CA . VAL A 1 750 ? -5.990 2.540 27.629 1.00 41.06 750 VAL A CA 1
ATOM 5847 C C . VAL A 1 750 ? -5.513 1.298 26.872 1.00 41.06 750 VAL A C 1
ATOM 5849 O O . VAL A 1 750 ? -6.116 0.893 25.882 1.00 41.06 750 VAL A O 1
ATOM 5852 N N . SER A 1 751 ? -4.377 0.732 27.292 1.00 43.25 751 SER A N 1
ATOM 5853 C CA . SER A 1 751 ? -3.692 -0.365 26.599 1.00 43.25 751 SER A CA 1
ATOM 5854 C C . SER A 1 751 ? -4.643 -1.524 26.268 1.00 43.25 751 SER A C 1
ATOM 5856 O O . SER A 1 751 ? -5.242 -2.122 27.166 1.00 43.25 751 SER A O 1
ATOM 5858 N N . HIS A 1 752 ? -4.713 -1.855 24.980 1.00 38.88 752 HIS A N 1
ATOM 5859 C CA . HIS A 1 752 ? -5.717 -2.688 24.313 1.00 38.88 752 HIS A CA 1
ATOM 5860 C C . HIS A 1 752 ? -5.857 -4.140 24.825 1.00 38.88 752 HIS A C 1
ATOM 5862 O O . HIS A 1 752 ? -6.793 -4.833 24.445 1.00 38.88 752 HIS A O 1
ATOM 5868 N N . SER A 1 753 ? -4.984 -4.621 25.715 1.00 37.69 753 SER A N 1
ATOM 5869 C CA . SER A 1 753 ? -5.020 -6.003 26.220 1.00 37.69 753 SER A CA 1
ATOM 5870 C C . SER A 1 753 ? -5.931 -6.230 27.437 1.00 37.69 753 SER A C 1
ATOM 5872 O O . SER A 1 753 ? -6.177 -7.380 27.810 1.00 37.69 753 SER A O 1
ATOM 5874 N N . ASN A 1 754 ? -6.441 -5.169 28.076 1.00 38.09 754 ASN A N 1
ATOM 5875 C CA . ASN A 1 754 ? -7.182 -5.300 29.338 1.00 38.09 754 ASN A CA 1
ATOM 5876 C C . ASN A 1 754 ? -8.711 -5.269 29.195 1.00 38.09 754 ASN A C 1
ATOM 5878 O O . ASN A 1 754 ? -9.384 -5.762 30.098 1.00 38.09 754 ASN A O 1
ATOM 5882 N N . SER A 1 755 ? -9.270 -4.767 28.089 1.00 43.34 755 SER A N 1
ATOM 5883 C CA . SER A 1 755 ? -10.727 -4.622 27.911 1.00 43.34 755 SER A CA 1
ATOM 5884 C C . SER A 1 755 ? -11.449 -5.978 27.903 1.00 43.34 755 SER A C 1
ATOM 5886 O O . SER A 1 755 ? -12.359 -6.202 28.700 1.00 43.34 755 SER A O 1
ATOM 5888 N N . PHE A 1 756 ? -10.964 -6.940 27.106 1.00 41.62 756 PHE A N 1
ATOM 5889 C CA . PHE A 1 756 ? -11.506 -8.307 27.085 1.00 41.62 756 PHE A CA 1
ATOM 5890 C C . PHE A 1 756 ? -11.282 -9.066 28.403 1.00 41.62 756 PHE A C 1
ATOM 5892 O O . PHE A 1 756 ? -12.167 -9.784 28.870 1.00 41.62 756 PHE A O 1
ATOM 5899 N N . ARG A 1 757 ? -10.123 -8.882 29.057 1.00 40.88 757 ARG A N 1
ATOM 5900 C CA . ARG A 1 757 ? -9.833 -9.516 30.360 1.00 40.88 757 ARG A CA 1
ATOM 5901 C C . ARG A 1 757 ? -10.703 -8.976 31.495 1.00 40.88 757 ARG A C 1
ATOM 5903 O O . ARG A 1 757 ? -11.039 -9.737 32.402 1.00 40.88 757 ARG A O 1
ATOM 5910 N N . LEU A 1 758 ? -11.060 -7.692 31.458 1.00 38.62 758 LEU A N 1
ATOM 5911 C CA . LEU A 1 758 ? -11.949 -7.076 32.442 1.00 38.62 758 LEU A CA 1
ATOM 5912 C C . LEU A 1 758 ? -13.367 -7.646 32.345 1.00 38.62 758 LEU A C 1
ATOM 5914 O O . LEU A 1 758 ? -13.948 -7.957 33.381 1.00 38.62 758 LEU A O 1
ATOM 5918 N N . LEU A 1 759 ? -13.887 -7.871 31.136 1.00 42.91 759 LEU A N 1
ATOM 5919 C CA . LEU A 1 759 ? -15.234 -8.421 30.945 1.00 42.91 759 LEU A CA 1
ATOM 5920 C C . LEU A 1 759 ? -15.323 -9.915 31.269 1.00 42.91 759 LEU A C 1
ATOM 5922 O O . LEU A 1 759 ? -16.241 -10.307 31.982 1.00 42.91 759 LEU A O 1
ATOM 5926 N N . HIS A 1 760 ? -14.325 -10.721 30.892 1.00 40.38 760 HIS A N 1
ATOM 5927 C CA . HIS A 1 760 ? -14.277 -12.140 31.279 1.00 40.38 760 HIS A CA 1
ATOM 5928 C C . HIS A 1 760 ? -14.093 -12.348 32.800 1.00 40.38 760 HIS A C 1
ATOM 5930 O O . HIS A 1 760 ? -14.249 -13.455 33.305 1.00 40.38 760 HIS A O 1
ATOM 5936 N N . SER A 1 761 ? -13.716 -11.297 33.539 1.00 33.88 761 SER A N 1
ATOM 5937 C CA . SER A 1 761 ? -13.648 -11.325 35.007 1.00 33.88 761 SER A CA 1
ATOM 5938 C C . SER A 1 761 ? -14.911 -10.767 35.681 1.00 33.88 761 SER A C 1
ATOM 5940 O O . SER A 1 761 ? -15.046 -10.904 36.897 1.00 33.88 761 SER A O 1
ATOM 5942 N N . CYS A 1 762 ? -15.786 -10.087 34.929 1.00 31.84 762 CYS A N 1
ATOM 5943 C CA . CYS A 1 762 ? -17.022 -9.479 35.437 1.00 31.84 762 CYS A CA 1
ATOM 5944 C C . CYS A 1 762 ? -18.277 -10.317 35.140 1.00 31.84 762 CYS A C 1
ATOM 5946 O O . CYS A 1 762 ? -19.255 -10.178 35.875 1.00 31.84 762 CYS A O 1
ATOM 5948 N N . TYR A 1 763 ? -18.226 -11.181 34.124 1.00 34.12 763 TYR A N 1
ATOM 5949 C CA . TYR A 1 763 ? -19.128 -12.322 33.926 1.00 34.12 763 TYR A CA 1
ATOM 5950 C C . TYR A 1 763 ? -18.468 -13.597 34.456 1.00 34.12 763 TYR A C 1
ATOM 5952 O O . TYR A 1 763 ? -19.192 -14.427 35.053 1.00 34.12 763 TYR A O 1
#

Foldseek 3Di:
DDDDDDDDDDDDDDDDDDDPDDDPPPDDDDDDPDPDDDDPCPVVNVCVVVVPCVVPVVVVVVVVVVVVVCVPDPDDPPDPCVVPDDCPDPVVVVLVVQCVVPNPARFFFKWKWKWFFPDPVLFFCLAQFNLVVVLVLVVLLQQDWDADPNDIDGCLLWADFPPLDDDPCSRLAFGDKDFLSLLAQSNCPRADPVSVLCLCVVFQVVPQQLLLLLLVLQCQQDQELPHVQVVQDDPVCVVRYRVCVLVLCCQQPLVSVVVVVHHSVSNHPLCVSVCSLVLCVDPPSVVSSVVSSVLVLVLQLVLVLVVLVVLLVVLVVLLVDPVRPQNVLSVVCNVLSVQLSVQSDSVLSSVLSSLVSLLQLLLQLLLVVLQVVLLVVLVVVVVVQCVVVVNPCVSPADNTDDSVRSSVQSSCLQAAAADLQELQLPSYWAADPVRQTPWADSGRHGHLRFHQPFDPCQSRVHPPDPDDPDFFFDSNCRPHPPDDRADDDPDDPDDPPPPDDDPPDTGHGRHRVVSLSSLQSAWDFHDNDLDQRFGHPPVDVVNRVVRSVVCCVVGHDFRCFPLSPPVDDRDTGGSNVSSVVNSVSQCLDCSSSVCACLPSAVPDQRNPPGPVPDSRHGSHHSVPDDSVVSQLSSLDFHWDAGSNNIPGGDQCCLFFDPWPPPRPPTHNVRTIPRTRMGIMMTTTDQLVVSQVSQQRQSDDVGHDPPDDSVNSVVSVVVSLVVSQCSQQPCLVPSPPGRMRMGMDRDGDCPDSPCPNVVVVVVD

Mean predicted aligned error: 15.77 Å

Organism: NCBI:txid49249

Solvent-accessible surface area (backbone atoms only — not comparable to full-atom values): 44029 Å² total; per-residue (Å²): 138,84,88,84,89,82,90,78,90,77,86,79,83,84,76,80,83,80,82,82,80,78,82,78,81,82,76,85,74,79,86,71,87,72,75,92,65,79,82,66,71,46,74,66,48,50,41,69,75,46,44,60,56,65,71,47,50,48,53,52,52,51,50,51,54,51,56,57,54,55,73,73,71,78,73,79,86,78,54,62,67,72,74,74,48,56,84,85,36,72,67,38,51,51,52,51,49,46,28,73,76,72,33,94,75,81,60,52,32,41,33,45,43,34,40,32,35,61,45,92,86,61,31,60,38,57,27,51,69,43,45,49,56,49,46,54,46,51,55,54,51,60,64,43,71,43,77,55,98,90,42,78,44,38,44,79,54,44,35,24,69,78,76,72,76,65,98,76,54,80,72,68,67,68,68,46,61,51,46,67,58,66,59,30,40,86,58,46,80,73,56,52,73,66,55,47,51,49,44,37,64,74,34,25,41,67,66,34,53,49,55,47,44,34,41,48,47,37,36,54,33,38,25,16,67,85,16,91,43,27,85,52,48,55,80,90,48,47,84,43,47,33,54,40,34,66,66,52,36,33,20,68,29,33,68,56,10,44,77,70,78,37,58,47,77,62,26,32,65,61,56,47,68,72,42,46,54,51,42,62,68,34,85,63,29,23,62,45,35,54,56,48,44,56,55,45,42,54,49,52,34,53,51,51,52,52,50,47,52,52,48,51,52,54,29,51,55,38,42,70,32,90,85,43,97,41,18,69,36,24,56,62,44,42,62,52,53,52,55,26,47,75,55,70,40,55,72,52,45,47,50,50,46,22,51,57,29,49,48,53,49,47,12,64,63,28,13,61,58,39,40,53,52,47,37,62,49,34,70,64,46,47,64,56,45,25,64,73,53,78,60,42,60,90,83,38,77,72,71,67,70,53,65,66,57,29,22,54,44,40,41,52,39,49,23,20,52,68,28,67,87,34,74,56,78,74,90,70,77,51,70,44,100,82,77,54,58,58,61,36,50,101,66,51,61,36,21,29,44,48,65,49,89,28,72,65,58,67,81,54,75,46,78,83,58,94,65,74,69,84,77,43,72,65,45,91,42,54,94,45,98,81,47,61,94,65,85,88,75,97,80,74,92,76,62,95,82,68,86,81,82,64,97,85,66,76,50,71,62,51,52,39,70,59,50,49,40,50,26,58,66,36,75,41,85,84,64,68,57,94,62,84,64,69,21,42,68,77,87,42,70,68,56,13,50,54,46,15,51,53,44,51,72,76,68,62,92,75,48,75,44,78,83,57,38,69,89,56,75,94,61,78,39,30,36,42,56,53,24,49,52,48,47,50,54,41,62,44,28,65,76,57,44,61,47,40,19,42,76,71,35,66,73,44,76,64,61,58,85,41,105,81,47,68,70,76,43,64,34,55,57,44,79,94,48,53,47,66,57,42,24,38,60,66,27,54,80,45,59,45,71,52,73,52,40,63,76,42,70,49,65,55,72,71,25,44,37,71,44,34,50,51,87,89,68,43,27,83,94,41,36,34,80,37,32,20,28,41,34,30,39,40,33,20,39,41,32,64,55,27,34,58,51,40,44,33,72,72,33,90,93,47,48,46,82,87,59,43,48,69,53,29,46,51,50,52,51,54,45,47,52,50,41,39,53,64,49,26,57,59,49,87,45,85,87,70,58,65,60,30,33,48,54,46,78,60,83,59,75,74,68,80,78,48,64,66,57,52,48,71,70,73,107

Radius of gyration: 36.29 Å; Cα contacts (8 Å, |Δi|>4): 1009; chains: 1; bounding box: 81×79×127 Å